Protein 3SPA (pdb70)

Radius of gyration: 30.69 Å; Cα contacts (8 Å, |Δi|>4): 1529; chains: 2; bounding box: 95×76×72 Å

Nearest PDB structures (foldseek):
  3spa-assembly1_A  TM=1.001E+00  e=0.000E+00  Homo sapiens
  4boc-assembly1_A-2  TM=9.597E-01  e=0.000E+00  Homo sapiens
  7pzr-assembly1_A  TM=9.896E-01  e=0.000E+00  Homo sapiens
  7pzp-assembly1_B  TM=9.835E-01  e=0.000E+00  Homo sapiens
  7zc4-assembly1_A  TM=9.882E-01  e=0.000E+00  Homo sapiens

Solvent-accessible surface area: 42668 Å² total; per-residue (Å²): 216,57,43,29,99,37,58,43,5,25,9,0,0,80,3,0,37,41,27,113,23,3,86,21,0,31,66,0,0,53,44,14,16,51,95,189,130,73,62,140,50,12,39,30,66,0,0,7,7,0,0,45,5,17,0,94,102,22,20,41,123,72,0,1,100,0,39,70,12,0,125,102,38,60,68,101,43,41,64,76,1,20,31,2,3,21,4,0,11,11,97,87,126,37,109,47,38,52,2,85,146,15,55,100,67,15,84,145,82,58,28,64,76,73,37,36,91,89,84,22,96,58,30,87,66,7,49,66,15,28,59,58,2,43,62,48,48,88,60,98,90,96,76,106,119,184,156,98,101,85,69,10,98,49,135,8,0,118,54,4,10,41,194,97,82,213,35,71,47,42,72,19,69,26,48,45,156,53,0,32,72,38,0,65,117,0,8,139,16,1,33,48,9,32,14,76,2,111,15,10,69,124,98,99,162,63,56,195,103,14,110,119,5,71,146,54,1,158,94,9,65,71,72,2,90,115,31,0,24,149,23,0,100,130,26,30,97,127,16,49,176,52,0,140,90,3,127,40,7,13,26,0,1,4,35,17,8,80,44,190,59,2,3,108,1,0,29,20,9,3,67,56,17,55,37,75,15,62,18,23,74,45,8,0,63,72,0,2,52,20,3,14,19,20,7,8,4,68,86,13,133,111,60,30,50,17,120,42,19,48,79,11,0,98,128,0,0,31,18,10,0,53,94,18,150,27,133,118,101,21,9,8,10,51,28,17,70,84,64,55,31,79,156,53,94,23,73,84,58,14,39,100,34,0,37,23,63,0,0,89,32,1,0,76,11,0,25,140,15,0,79,11,107,136,106,49,0,2,79,81,74,136,76,152,138,101,9,22,0,88,9,27,93,43,3,26,110,29,38,101,103,0,43,62,72,60,30,57,10,10,4,44,23,2,0,0,6,0,0,7,23,3,3,32,22,9,62,32,8,0,5,6,6,11,56,20,85,0,11,97,41,87,75,20,27,86,75,9,17,112,43,3,86,97,27,91,119,24,16,8,20,0,0,8,6,0,1,9,17,1,2,18,8,6,0,84,9,14,22,118,0,0,66,19,3,15,114,25,0,58,59,173,14,17,90,157,14,45,2,34,21,58,95,247,106,80,70,53,99,21,33,82,10,21,69,22,6,1,2,0,62,58,3,66,135,70,31,0,0,0,1,2,10,1,9,13,12,5,68,18,37,4,21,0,80,51,0,10,1,29,40,58,27,23,0,47,2,1,3,19,2,4,54,16,83,69,2,24,119,114,1,29,45,36,0,19,12,8,0,0,36,6,3,20,79,66,67,111,44,12,31,143,114,11,41,54,22,0,88,143,20,32,105,31,0,40,16,0,4,70,70,19,64,124,28,145,86,53,0,67,67,12,64,56,21,2,10,0,0,3,0,0,11,11,0,1,56,0,56,145,31,131,73,48,42,60,46,69,0,29,9,7,2,28,6,38,1,30,0,11,0,7,2,3,2,3,0,12,8,54,10,53,100,5,0,31,21,3,10,0,77,36,42,94,53,10,71,24,5,2,68,30,0,17,60,41,0,34,74,30,7,148,94,12,20,160,146,65,75,161,4,0,87,40,0,115,68,31,25,44,77,98,1,0,55,27,0,0,37,14,19,1,27,19,4,92,85,101,39,19,28,90,83,0,9,115,65,0,122,105,47,100,129,3,39,77,146,28,7,150,70,0,0,74,7,0,40,122,0,0,88,79,0,0,44,112,50,8,50,3,3,107,42,1,9,115,14,0,34,41,0,0,71,15,1,3,104,20,46,36,7,0,15,0,63,12,37,5,23,8,7,1,17,0,7,10,84,104,194,188,17,32,46,174,63,0,59,63,0,0,6,6,0,5,0,10,1,0,27,9,2,5,10,3,0,0,0,4,19,0,25,30,121,17,6,29,3,0,9,1,88,39,27,7,4,0,1,0,32,7,0,62,48,0,7,107,4,0,43,66,10,1,7,69,0,3,64,52,64,14,12,82,70,10,5,131,59,0,26,177,97,6,22,86,58,116,180,79,112,148,68,4,66,85,0,90,128,37,0,106,68,13,21,190,86,47,104,14,75,8,77,37,0,89,157,1,52,12,0,3,33,43,64,85,59,18,56,90,31,83

InterPro domains:
  IPR002092 DNA-directed RNA polymerase, phage-type [PS00489] (985-999)
  IPR002092 DNA-directed RNA polymerase, phage-type [PS00900] (918-929)
  IPR002092 DNA-directed RNA polymerase, phage-type [PTHR10102] (66-1230)
  IPR011990 Tetratricopeptide-like helical domain superfamily [G3DSA:1.25.40.10] (228-386)
  IPR029262 DNA-directed RNA polymerase, N-terminal [PF14700] (428-704)
  IPR029262 DNA-directed RNA polymerase, N-terminal [SM01311] (401-704)
  IPR037159 DNA-directed RNA polymerase, N-terminal domain superfamily [G3DSA:1.10.1320.10] (395-703)
  IPR043502 DNA/RNA polymerase superfamily [SSF56672] (380-1230)
  IPR046950 DNA-directed RNA polymerase, C-terminal domain, phage-type [PF00940] (831-1205)

B-factor: mean 87.45, std 32.46, range [20.0, 223.24]

Organism: Homo sapiens (NCBI:txid9606)

Sequence (950 aa):
QLSSGQQQRLLAFFKCCLLTDQLPLAHHLLVVHHGQRQKRKLLTLDMYNAVMLGWARQGAFKELVYVLFMVKDAGLTPDLLSYAAALQCMGRQDQDAGTIERCLEQMSQEGLKLQALFTAVLLSEEDRATVLKAVHKVKPTFSLPPQLPPPVNTSKLLRDVYAKDGRVSYPKLHLPLKTLQCLFEKQLHMELASRVCVVSVEKPTLPSKEVKHARKTLKTLRDQWEKALCRALRETKNRLEREVYEGRFSLYPFLCLLDEREVVRMLLQVLQALPAQGESFTTLARELSARTFSRHVVQRQRVSGQVQALQNHYRKYLCLLASDAEVPEPCLPRQYWEALGAPEALREQPWPLPVQMELGKLLAEMLVQATQMPCVPVLYHVYSQQIGILKPHPAYVQLLEKAAEPTLTFEAVDVPMLCPPLPWTSPHSGAFLLSPTKLMMRTVEGATQHQELLETCPPTALHGALDALTQLGNCAWRVNGRRVLDLVLQLFQAKGCPQLGVPAPPREMHSLRAEALYRLSLAQHLRDRVFWLPHNMDFRGRTYPCPPHFNHLGSDVARALLEFAQGRPLGPHGLDWLKIHLVNLTGLKKRREPLRKRLAFAEEVMDDILDSADQPLTGRKWWMGAEEPWQTLACCMEVANAVRASDPAAYVSHLPVHQDGSCNGLQHYAALGRDSVGAASVNLEPSDVPQDVYSGVAAQVEVFRRQDAQRGMRVAQVLEGFITRKVVKQTVMMTVVYGVTRYGGRLQIEKRLRELSDFPQEFVWEASHYLVRQVFKSLQEMFSGTRAIQQHWLTESARLISHHMGSVVEWVTPLGVPVIQPYRLDKPNTRKQKNGFPPNFIHSLDSSHMMLTALHCYRKGLTFVSVHDCYWTHAADVSVMNQVCREQFVRLHSEPILQDLSRFLVKRFCSEPQKILEASQLKETLQAVPKPGAFDLEQVKRSTYFFS

Foldseek 3Di:
DADLQLLLLQLLLLLCLLLVVLVLNLLLVCLLLVDPVSLVSDDPSSLLSSLQSCLVVLVQVSNVVSVVSQVVSPHDDDLSNLLSNLSSCLVVVDALVVLVVSVVVDPVVDHDPLCSVPVDDDDPSSSVSSLNSVCNPPDPSVRDPDDDDDADCFLLCNVLGDPPPLFDFFAAPAALVVQLVLVVVLLVLLLVQKDKFFFLADDDPDDPQLVVLQVQVVVLLVQLLVLLLVLLVVVLVVQSVCSNVSHDGCNSLSSLDDSSVLSVLLSVLLVPADQVWDFLQVQLLVSLQSSLQNSLSVCCVVVVVLVVLSVLVSQLSLLRGPPHDDPGNDASLSSSVVVPPDPSPSLDRRDPSSSNVNSNSSSVSSQVRRADPCGTQWDWDADVNTTTIHGDNVNVVSCVSNPDRMDMDRSQQAFRQHQWAQQNAQFDIGRSRGTDGQADDDQPPVVQNVVRVVADRNLCVLVRRLLSLQQRFKKAFPVVLLVVLSVQLNPQHDVLLPTQGDDVCSRVSNVLNRQQSSSNVVRRVGITTFRWHAHQLQDIDGRNDRQDCFDALSSVLGMWGPFFDQCAPFLLLLLQLQLLVQQVPQQFPFSVVSSVVSVVCLVVLQQCQPPVPPGPNPLSNGPSRSLSSSSSNQSNQLVPDPHSRRDTFGHKGKKFQLQLLLCVLCLLQVWPQSCQQRQLFADRTHHDVLVQLLVQLLVVLVVCCVPPNPLSVLCVVVSDSLLSSLLLNCLQANLPPCPSLVVSLVSQVVVVSGPNVCSNVNSVSSNVRSNVSCLVRTVSCVQVLVLQLVLQLLLQVVQAWDWFAASSSRIHTDSDCPCRHPNSSRSSRRSNSNSSNLLSQLLSSLSSVVSRVHWNWHDHGSIIITRSNCPVVSLLSSLVSNLSSSVPNGLQVRLVGSLVVRLPDPVCNVSSVVSNVSSNCGNHHDDNDSVSSSVGPSSMD

Structure (mmCIF, N/CA/C/O backbone):
data_3SPA
#
_entry.id   3SPA
#
_cell.length_a   211.258
_cell.length_b   211.258
_cell.length_c   60.461
_cell.angle_alpha   90.00
_cell.angle_beta   90.00
_cell.angle_gamma   90.00
#
_symmetry.space_group_name_H-M   'I 41'
#
loop_
_entity.id
_entity.type
_entity.pdbx_description
1 polymer 'DNA-directed RNA polymerase, mitochondrial'
2 polymer 'Nonamer peptide'
3 non-polymer GLYCEROL
4 non-polymer 'CHLORIDE ION'
5 non-polymer 'SULFATE ION'
6 water water
#
loop_
_atom_site.group_PDB
_atom_site.id
_atom_site.type_symbol
_atom_site.label_atom_id
_atom_site.label_alt_id
_atom_site.label_comp_id
_atom_site.label_asym_id
_atom_site.label_entity_id
_atom_site.label_seq_id
_atom_site.pdbx_PDB_ins_code
_atom_site.Cartn_x
_atom_site.Cartn_y
_atom_site.Cartn_z
_atom_site.occupancy
_atom_site.B_iso_or_equiv
_atom_site.auth_seq_id
_atom_site.auth_comp_id
_atom_site.auth_asym_id
_atom_site.auth_atom_id
_atom_site.pdbx_PDB_model_num
ATOM 1 N N . GLN A 1 122 ? -22.576 46.654 2.621 1.00 125.96 218 GLN A N 1
ATOM 2 C CA . GLN A 1 122 ? -22.271 46.336 4.001 1.00 124.50 218 GLN A CA 1
ATOM 3 C C . GLN A 1 122 ? -23.135 45.193 4.450 1.00 129.01 218 GLN A C 1
ATOM 4 O O . GLN A 1 122 ? -24.329 45.357 4.628 1.00 130.04 218 GLN A O 1
ATOM 10 N N . LEU A 1 123 ? -22.525 44.037 4.655 1.00 124.37 219 LEU A N 1
ATOM 11 C CA . LEU A 1 123 ? -23.271 42.857 5.002 1.00 124.37 219 LEU A CA 1
ATOM 12 C C . LEU A 1 123 ? -22.855 42.267 6.322 1.00 125.64 219 LEU A C 1
ATOM 13 O O . LEU A 1 123 ? -21.684 42.123 6.603 1.00 123.32 219 LEU A O 1
ATOM 18 N N . SER A 1 124 ? -23.831 41.914 7.132 1.00 122.54 220 SER A N 1
ATOM 19 C CA A SER A 1 124 ? -23.550 41.315 8.440 0.50 121.91 220 SER A CA 1
ATOM 20 C CA B SER A 1 124 ? -23.555 41.312 8.441 0.50 122.05 220 SER A CA 1
ATOM 21 C C . SER A 1 124 ? -22.595 40.123 8.308 1.00 125.30 220 SER A C 1
ATOM 22 O O . SER A 1 124 ? -22.390 39.613 7.203 1.00 125.13 220 SER A O 1
ATOM 27 N N . GLY A 1 125 ? -22.017 39.696 9.433 1.00 121.09 221 GLY A N 1
ATOM 28 C CA . GLY A 1 125 ? -21.117 38.548 9.477 1.00 119.42 221 GLY A CA 1
ATOM 29 C C . GLY A 1 125 ? -21.885 37.269 9.194 1.00 123.17 221 GLY A C 1
ATOM 30 O O . GLY A 1 125 ? -21.418 36.425 8.428 1.00 121.95 221 GLY A O 1
ATOM 31 N N . GLN A 1 126 ? -23.104 37.159 9.782 1.00 120.74 222 GLN A N 1
ATOM 32 C CA . GLN A 1 126 ? -24.057 36.047 9.639 1.00 121.70 222 GLN A CA 1
ATOM 33 C C . GLN A 1 126 ? -24.628 35.994 8.213 1.00 123.78 222 GLN A C 1
ATOM 34 O O . GLN A 1 126 ? -24.868 34.906 7.690 1.00 124.48 222 GLN A O 1
ATOM 40 N N . GLN A 1 127 ? -24.853 37.171 7.599 1.00 117.74 223 GLN A N 1
ATOM 41 C CA . GLN A 1 127 ? -25.354 37.327 6.231 1.00 116.53 223 GLN A CA 1
ATOM 42 C C . GLN A 1 127 ? -24.249 36.976 5.238 1.00 116.08 223 GLN A C 1
ATOM 43 O O . GLN A 1 127 ? -24.535 36.348 4.221 1.00 115.94 223 GLN A O 1
ATOM 49 N N . GLN A 1 128 ? -22.988 37.385 5.532 1.00 109.18 224 GLN A N 1
ATOM 50 C CA . GLN A 1 128 ? -21.813 37.126 4.691 1.00 106.65 224 GLN A CA 1
ATOM 51 C C . GLN A 1 128 ? -21.583 35.635 4.528 1.00 108.77 224 GLN A C 1
ATOM 52 O O . GLN A 1 128 ? -21.325 35.175 3.412 1.00 107.94 224 GLN A O 1
ATOM 58 N N . ARG A 1 129 ? -21.697 34.886 5.649 1.00 104.18 225 ARG A N 1
ATOM 59 C CA . ARG A 1 129 ? -21.534 33.438 5.691 1.00 103.30 225 ARG A CA 1
ATOM 60 C C . ARG A 1 129 ? -22.692 32.685 5.013 1.00 106.65 225 ARG A C 1
ATOM 61 O O . ARG A 1 129 ? -22.436 31.713 4.301 1.00 106.76 225 ARG A O 1
ATOM 69 N N . LEU A 1 130 ? -23.943 33.176 5.164 1.00 101.78 226 LEU A N 1
ATOM 70 C CA . LEU A 1 130 ? -25.114 32.588 4.511 1.00 101.99 226 LEU A CA 1
ATOM 71 C C . LEU A 1 130 ? -24.971 32.627 2.991 1.00 103.29 226 LEU A C 1
ATOM 72 O O . LEU A 1 130 ? -25.220 31.614 2.346 1.00 104.14 226 LEU A O 1
ATOM 77 N N . LEU A 1 131 ? -24.508 33.762 2.432 1.00 96.51 227 LEU A N 1
ATOM 78 C CA . LEU A 1 131 ? -24.291 33.933 0.993 1.00 95.43 227 LEU A CA 1
ATOM 79 C C . LEU A 1 131 ? -23.135 33.071 0.496 1.00 95.72 227 LEU A C 1
ATOM 80 O O . LEU A 1 131 ? -23.215 32.514 -0.598 1.00 95.96 227 LEU A O 1
ATOM 85 N N . ALA A 1 132 ? -22.072 32.957 1.306 1.00 88.78 228 ALA A N 1
ATOM 86 C CA . ALA A 1 132 ? -20.890 32.146 1.006 1.00 86.19 228 ALA A CA 1
ATOM 87 C C . ALA A 1 132 ? -21.260 30.649 0.983 1.00 89.48 228 ALA A C 1
ATOM 88 O O . ALA A 1 132 ? -20.715 29.892 0.172 1.00 88.73 228 ALA A O 1
ATOM 90 N N . PHE A 1 133 ? -22.214 30.246 1.862 1.00 85.46 229 PHE A N 1
ATOM 91 C CA . PHE A 1 133 ? -22.749 28.889 1.985 1.00 85.15 229 PHE A CA 1
ATOM 92 C C . PHE A 1 133 ? -23.439 28.537 0.672 1.00 87.24 229 PHE A C 1
ATOM 93 O O . PHE A 1 133 ? -23.100 27.523 0.068 1.00 86.08 229 PHE A O 1
ATOM 101 N N . PHE A 1 134 ? -24.362 29.408 0.205 1.00 84.23 230 PHE A N 1
ATOM 102 C CA . PHE A 1 134 ? -25.082 29.242 -1.056 1.00 84.89 230 PHE A CA 1
ATOM 103 C C . PHE A 1 134 ? -24.113 29.254 -2.234 1.00 89.78 230 PHE A C 1
ATOM 104 O O . PHE A 1 134 ? -24.208 28.385 -3.101 1.00 89.74 230 PHE A O 1
ATOM 112 N N . LYS A 1 135 ? -23.147 30.208 -2.239 1.00 86.68 231 LYS A N 1
ATOM 113 C CA . LYS A 1 135 ? -22.131 30.320 -3.292 1.00 86.10 231 LYS A CA 1
ATOM 114 C C . LYS A 1 135 ? -21.285 29.049 -3.394 1.00 91.48 231 LYS A C 1
ATOM 115 O O . LYS A 1 135 ? -21.076 28.547 -4.504 1.00 92.65 231 LYS A O 1
ATOM 121 N N . CYS A 1 136 ? -20.891 28.481 -2.231 1.00 87.30 232 CYS A N 1
ATOM 122 C CA . CYS A 1 136 ? -20.119 27.239 -2.126 1.00 86.64 232 CYS A CA 1
ATOM 123 C C . CYS A 1 136 ? -20.876 26.026 -2.673 1.00 91.25 232 CYS A C 1
ATOM 124 O O . CYS A 1 136 ? -20.267 25.171 -3.318 1.00 91.75 232 CYS A O 1
ATOM 127 N N . CYS A 1 137 ? -22.198 25.948 -2.417 1.00 86.89 233 CYS A N 1
ATOM 128 C CA . CYS A 1 137 ? -23.030 24.839 -2.876 1.00 87.44 233 CYS A CA 1
ATOM 129 C C . CYS A 1 137 ? -23.079 24.693 -4.398 1.00 92.71 233 CYS A C 1
ATOM 130 O O . CYS A 1 137 ? -23.247 23.576 -4.895 1.00 91.66 233 CYS A O 1
ATOM 133 N N . LEU A 1 138 ? -22.875 25.811 -5.135 1.00 91.24 234 LEU A N 1
ATOM 134 C CA . LEU A 1 138 ? -22.870 25.834 -6.606 1.00 92.54 234 LEU A CA 1
ATOM 135 C C . LEU A 1 138 ? -21.632 25.123 -7.165 1.00 98.12 234 LEU A C 1
ATOM 136 O O . LEU A 1 138 ? -21.673 24.598 -8.279 1.00 98.86 234 LEU A O 1
ATOM 141 N N . LEU A 1 139 ? -20.550 25.071 -6.360 1.00 94.31 235 LEU A N 1
ATOM 142 C CA . LEU A 1 139 ? -19.273 24.423 -6.673 1.00 92.99 235 LEU A CA 1
ATOM 143 C C . LEU A 1 139 ? -19.274 22.936 -6.302 1.00 96.67 235 LEU A C 1
ATOM 144 O O . LEU A 1 139 ? -18.787 22.113 -7.082 1.00 96.83 235 LEU A O 1
ATOM 149 N N . THR A 1 140 ? -19.831 22.603 -5.112 1.00 92.24 236 THR A N 1
ATOM 150 C CA . THR A 1 140 ? -19.897 21.253 -4.523 1.00 91.48 236 THR A CA 1
ATOM 151 C C . THR A 1 140 ? -21.090 20.397 -4.997 1.00 97.13 236 THR A C 1
ATOM 152 O O . THR A 1 140 ? -21.194 19.228 -4.598 1.00 97.14 236 THR A O 1
ATOM 156 N N . ASP A 1 141 ? -21.991 20.969 -5.836 1.00 94.62 237 ASP A N 1
ATOM 157 C CA . ASP A 1 141 ? -23.230 20.319 -6.299 1.00 96.04 237 ASP A CA 1
ATOM 158 C C . ASP A 1 141 ? -24.073 19.893 -5.065 1.00 96.98 237 ASP A C 1
ATOM 159 O O . ASP A 1 141 ? -24.407 18.721 -4.892 1.00 98.65 237 ASP A O 1
ATOM 164 N N . GLN A 1 142 ? -24.329 20.856 -4.166 1.00 89.06 238 GLN A N 1
ATOM 165 C CA . GLN A 1 142 ? -25.111 20.652 -2.946 1.00 87.51 238 GLN A CA 1
ATOM 166 C C . GLN A 1 142 ? -26.260 21.641 -2.918 1.00 90.81 238 GLN A C 1
ATOM 167 O O . GLN A 1 142 ? -26.600 22.195 -1.873 1.00 90.31 238 GLN A O 1
ATOM 173 N N . LEU A 1 143 ? -26.873 21.840 -4.091 1.00 87.86 239 LEU A N 1
ATOM 174 C CA . LEU A 1 143 ? -27.988 22.749 -4.292 1.00 89.03 239 LEU A CA 1
ATOM 175 C C . LEU A 1 143 ? -29.205 22.444 -3.418 1.00 93.59 239 LEU A C 1
ATOM 176 O O . LEU A 1 143 ? -29.738 23.411 -2.876 1.00 94.17 239 LEU A O 1
ATOM 181 N N . PRO A 1 144 ? -29.628 21.167 -3.167 1.00 89.39 240 PRO A N 1
ATOM 182 C CA . PRO A 1 144 ? -30.753 20.953 -2.238 1.00 90.33 240 PRO A CA 1
ATOM 183 C C . PRO A 1 144 ? -30.430 21.469 -0.826 1.00 91.85 240 PRO A C 1
ATOM 184 O O . PRO A 1 144 ? -31.293 22.075 -0.199 1.00 91.84 240 PRO A O 1
ATOM 188 N N . LEU A 1 145 ? -29.169 21.314 -0.370 1.00 86.54 241 LEU A N 1
ATOM 189 C CA . LEU A 1 145 ? -28.691 21.826 0.926 1.00 85.15 241 LEU A CA 1
ATOM 190 C C . LEU A 1 145 ? -28.835 23.335 1.033 1.00 89.39 241 LEU A C 1
ATOM 191 O O . LEU A 1 145 ? -29.339 23.810 2.051 1.00 90.54 241 LEU A O 1
ATOM 196 N N . ALA A 1 146 ? -28.436 24.083 -0.030 1.00 84.27 242 ALA A N 1
ATOM 197 C CA . ALA A 1 146 ? -28.569 25.541 -0.106 1.00 83.12 242 ALA A CA 1
ATOM 198 C C . ALA A 1 146 ? -30.046 25.933 -0.150 1.00 88.78 242 ALA A C 1
ATOM 199 O O . ALA A 1 146 ? -30.478 26.741 0.670 1.00 89.63 242 ALA A O 1
ATOM 201 N N . HIS A 1 147 ? -30.829 25.328 -1.070 1.00 85.89 243 HIS A N 1
ATOM 202 C CA . HIS A 1 147 ? -32.266 25.568 -1.207 1.00 87.44 243 HIS A CA 1
ATOM 203 C C . HIS A 1 147 ? -32.987 25.347 0.123 1.00 94.65 243 HIS A C 1
ATOM 204 O O . HIS A 1 147 ? -33.788 26.193 0.501 1.00 96.28 243 HIS A O 1
ATOM 211 N N . HIS A 1 148 ? -32.675 24.247 0.846 1.00 91.57 244 HIS A N 1
ATOM 212 C CA . HIS A 1 148 ? -33.264 23.931 2.151 1.00 92.92 244 HIS A CA 1
ATOM 213 C C . HIS A 1 148 ? -33.035 25.065 3.150 1.00 99.44 244 HIS A C 1
ATOM 214 O O . HIS A 1 148 ? -33.971 25.454 3.844 1.00 101.25 244 HIS A O 1
ATOM 221 N N . LEU A 1 149 ? -31.804 25.602 3.208 1.00 95.99 245 LEU A N 1
ATOM 222 C CA . LEU A 1 149 ? -31.466 26.701 4.101 1.00 95.89 245 LEU A CA 1
ATOM 223 C C . LEU A 1 149 ? -32.202 27.975 3.694 1.00 102.67 245 LEU A C 1
ATOM 224 O O . LEU A 1 149 ? -32.677 28.688 4.574 1.00 103.63 245 LEU A O 1
ATOM 229 N N . LEU A 1 150 ? -32.359 28.220 2.370 1.00 100.16 246 LEU A N 1
ATOM 230 C CA . LEU A 1 150 ? -33.089 29.375 1.824 1.00 101.03 246 LEU A CA 1
ATOM 231 C C . LEU A 1 150 ? -34.581 29.312 2.190 1.00 107.83 246 LEU A C 1
ATOM 232 O O . LEU A 1 150 ? -35.170 30.335 2.527 1.00 108.33 246 LEU A O 1
ATOM 237 N N . VAL A 1 151 ? -35.170 28.109 2.142 1.00 106.34 247 VAL A N 1
ATOM 238 C CA . VAL A 1 151 ? -36.575 27.850 2.472 1.00 108.66 247 VAL A CA 1
ATOM 239 C C . VAL A 1 151 ? -36.808 28.032 3.984 1.00 116.57 247 VAL A C 1
ATOM 240 O O . VAL A 1 151 ? -37.738 28.745 4.369 1.00 118.08 247 VAL A O 1
ATOM 244 N N . VAL A 1 152 ? -35.937 27.422 4.825 1.00 113.82 248 VAL A N 1
ATOM 245 C CA . VAL A 1 152 ? -35.982 27.481 6.292 1.00 114.71 248 VAL A CA 1
ATOM 246 C C . VAL A 1 152 ? -35.922 28.922 6.810 1.00 120.12 248 VAL A C 1
ATOM 247 O O . VAL A 1 152 ? -36.779 29.316 7.602 1.00 121.96 248 VAL A O 1
ATOM 251 N N . HIS A 1 153 ? -34.927 29.700 6.349 1.00 115.29 249 HIS A N 1
ATOM 252 C CA . HIS A 1 153 ? -34.730 31.086 6.754 1.00 115.01 249 HIS A CA 1
ATOM 253 C C . HIS A 1 153 ? -35.875 31.985 6.314 1.00 121.71 249 HIS A C 1
ATOM 254 O O . HIS A 1 153 ? -36.269 32.875 7.064 1.00 122.65 249 HIS A O 1
ATOM 261 N N . HIS A 1 154 ? -36.463 31.710 5.139 1.00 119.35 250 HIS A N 1
ATOM 262 C CA . HIS A 1 154 ? -37.620 32.446 4.629 1.00 121.02 250 HIS A CA 1
ATOM 263 C C . HIS A 1 154 ? -38.883 32.017 5.391 1.00 129.18 250 HIS A C 1
ATOM 264 O O . HIS A 1 154 ? -39.870 32.741 5.391 1.00 130.84 250 HIS A O 1
ATOM 271 N N . GLY A 1 155 ? -38.828 30.854 6.037 1.00 127.67 251 GLY A N 1
ATOM 272 C CA . GLY A 1 155 ? -39.918 30.310 6.839 1.00 130.48 251 GLY A CA 1
ATOM 273 C C . GLY A 1 155 ? -40.051 30.995 8.185 1.00 136.55 251 GLY A C 1
ATOM 274 O O . GLY A 1 155 ? -41.160 31.104 8.712 1.00 139.17 251 GLY A O 1
ATOM 275 N N . GLN A 1 156 ? -38.916 31.462 8.750 1.00 131.78 252 GLN A N 1
ATOM 276 C CA . GLN A 1 156 ? -38.853 32.162 10.035 1.00 132.00 252 GLN A CA 1
ATOM 277 C C . GLN A 1 156 ? -38.875 33.661 9.776 1.00 136.10 252 GLN A C 1
ATOM 278 O O . GLN A 1 156 ? -37.963 34.184 9.128 1.00 133.17 252 GLN A O 1
ATOM 284 N N . ARG A 1 157 ? -39.935 34.344 10.262 1.00 135.87 253 ARG A N 1
ATOM 285 C CA . ARG A 1 157 ? -40.165 35.784 10.083 1.00 136.19 253 ARG A CA 1
ATOM 286 C C . ARG A 1 157 ? -38.995 36.687 10.503 1.00 139.47 253 ARG A C 1
ATOM 287 O O . ARG A 1 157 ? -38.748 37.707 9.848 1.00 138.53 253 ARG A O 1
ATOM 295 N N . GLN A 1 158 ? -38.244 36.284 11.549 1.00 135.61 254 GLN A N 1
ATOM 296 C CA . GLN A 1 158 ? -37.074 37.031 12.019 1.00 133.60 254 GLN A CA 1
ATOM 297 C C . GLN A 1 158 ? -35.858 36.807 11.088 1.00 135.51 254 GLN A C 1
ATOM 298 O O . GLN A 1 158 ? -35.024 37.710 10.933 1.00 133.26 254 GLN A O 1
ATOM 304 N N . LYS A 1 159 ? -35.783 35.610 10.450 1.00 132.05 255 LYS A N 1
ATOM 305 C CA . LYS A 1 159 ? -34.700 35.220 9.533 1.00 129.27 255 LYS A CA 1
ATOM 306 C C . LYS A 1 159 ? -34.880 35.698 8.071 1.00 131.90 255 LYS A C 1
ATOM 307 O O . LYS A 1 159 ? -33.875 35.823 7.368 1.00 128.92 255 LYS A O 1
ATOM 313 N N . ARG A 1 160 ? -36.145 35.978 7.619 1.00 129.97 256 ARG A N 1
ATOM 314 C CA . ARG A 1 160 ? -36.454 36.481 6.259 1.00 129.40 256 ARG A CA 1
ATOM 315 C C . ARG A 1 160 ? -35.623 37.739 5.981 1.00 131.14 256 ARG A C 1
ATOM 316 O O . ARG A 1 160 ? -35.012 37.859 4.915 1.00 129.07 256 ARG A O 1
ATOM 324 N N . LYS A 1 161 ? -35.566 38.643 6.992 1.00 127.80 257 LYS A N 1
ATOM 325 C CA . LYS A 1 161 ? -34.827 39.915 7.036 1.00 125.80 257 LYS A CA 1
ATOM 326 C C . LYS A 1 161 ? -33.346 39.725 6.700 1.00 126.41 257 LYS A C 1
ATOM 327 O O . LYS A 1 161 ? -32.729 40.609 6.108 1.00 124.66 257 LYS A O 1
ATOM 333 N N . LEU A 1 162 ? -32.792 38.555 7.054 1.00 122.21 258 LEU A N 1
ATOM 334 C CA . LEU A 1 162 ? -31.404 38.178 6.787 1.00 119.76 258 LEU A CA 1
ATOM 335 C C . LEU A 1 162 ? -31.168 37.900 5.289 1.00 120.99 258 LEU A C 1
ATOM 336 O O . LEU A 1 162 ? -30.041 38.056 4.812 1.00 118.41 258 LEU A O 1
ATOM 341 N N . LEU A 1 163 ? -32.229 37.489 4.557 1.00 117.66 259 LEU A N 1
ATOM 342 C CA . LEU A 1 163 ? -32.149 37.139 3.136 1.00 116.29 259 LEU A CA 1
ATOM 343 C C . LEU A 1 163 ? -32.060 38.306 2.137 1.00 116.93 259 LEU A C 1
ATOM 344 O O . LEU A 1 163 ? -33.025 39.055 1.950 1.00 116.91 259 LEU A O 1
ATOM 349 N N . THR A 1 164 ? -30.884 38.422 1.486 1.00 110.19 260 THR A N 1
ATOM 350 C CA . THR A 1 164 ? -30.546 39.413 0.457 1.00 109.37 260 THR A CA 1
ATOM 351 C C . THR A 1 164 ? -30.923 38.857 -0.931 1.00 114.13 260 THR A C 1
ATOM 352 O O . THR A 1 164 ? -30.945 37.642 -1.110 1.00 114.59 260 THR A O 1
ATOM 356 N N . LEU A 1 165 ? -31.187 39.743 -1.915 1.00 110.66 261 LEU A N 1
ATOM 357 C CA . LEU A 1 165 ? -31.523 39.384 -3.300 1.00 111.22 261 LEU A CA 1
ATOM 358 C C . LEU A 1 165 ? -30.400 38.594 -3.976 1.00 111.74 261 LEU A C 1
ATOM 359 O O . LEU A 1 165 ? -30.683 37.791 -4.856 1.00 112.99 261 LEU A O 1
ATOM 364 N N . ASP A 1 166 ? -29.140 38.803 -3.543 1.00 104.32 262 ASP A N 1
ATOM 365 C CA . ASP A 1 166 ? -27.939 38.121 -4.036 1.00 101.73 262 ASP A CA 1
ATOM 366 C C . ASP A 1 166 ? -27.937 36.662 -3.597 1.00 103.65 262 ASP A C 1
ATOM 367 O O . ASP A 1 166 ? -27.276 35.832 -4.225 1.00 103.41 262 ASP A O 1
ATOM 372 N N . MET A 1 167 ? -28.638 36.365 -2.490 1.00 98.40 263 MET A N 1
ATOM 373 C CA . MET A 1 167 ? -28.751 35.025 -1.927 1.00 97.35 263 MET A CA 1
ATOM 374 C C . MET A 1 167 ? -29.722 34.188 -2.735 1.00 100.70 263 MET A C 1
ATOM 375 O O . MET A 1 167 ? -29.383 33.072 -3.120 1.00 99.51 263 MET A O 1
ATOM 380 N N . TYR A 1 168 ? -30.919 34.734 -3.004 1.00 98.09 264 TYR A N 1
ATOM 381 C CA . TYR A 1 168 ? -31.942 34.082 -3.798 1.00 99.64 264 TYR A CA 1
ATOM 382 C C . TYR A 1 168 ? -31.418 33.828 -5.207 1.00 101.80 264 TYR A C 1
ATOM 383 O O . TYR A 1 168 ? -31.669 32.758 -5.755 1.00 102.46 264 TYR A O 1
ATOM 392 N N . ASN A 1 169 ? -30.686 34.803 -5.784 1.00 96.52 265 ASN A N 1
ATOM 393 C CA . ASN A 1 169 ? -30.096 34.718 -7.122 1.00 96.08 265 ASN A CA 1
ATOM 394 C C . ASN A 1 169 ? -29.071 33.592 -7.195 1.00 98.06 265 ASN A C 1
ATOM 395 O O . ASN A 1 169 ? -29.046 32.865 -8.195 1.00 97.90 265 ASN A O 1
ATOM 400 N N . ALA A 1 170 ? -28.238 33.444 -6.125 1.00 92.22 266 ALA A N 1
ATOM 401 C CA . ALA A 1 170 ? -27.222 32.395 -5.992 1.00 90.53 266 ALA A CA 1
ATOM 402 C C . ALA A 1 170 ? -27.887 31.025 -6.062 1.00 95.32 266 ALA A C 1
ATOM 403 O O . ALA A 1 170 ? -27.413 30.157 -6.789 1.00 95.53 266 ALA A O 1
ATOM 405 N N . VAL A 1 171 ? -29.026 30.868 -5.369 1.00 92.73 267 VAL A N 1
ATOM 406 C CA . VAL A 1 171 ? -29.837 29.653 -5.373 1.00 94.13 267 VAL A CA 1
ATOM 407 C C . VAL A 1 171 ? -30.512 29.488 -6.756 1.00 99.87 267 VAL A C 1
ATOM 408 O O . VAL A 1 171 ? -30.588 28.363 -7.249 1.00 100.71 267 VAL A O 1
ATOM 412 N N . MET A 1 172 ? -30.944 30.602 -7.397 1.00 96.46 268 MET A N 1
ATOM 413 C CA . MET A 1 172 ? -31.578 30.588 -8.729 1.00 97.83 268 MET A CA 1
ATOM 414 C C . MET A 1 172 ? -30.568 30.242 -9.817 1.00 100.61 268 MET A C 1
ATOM 415 O O . MET A 1 172 ? -30.903 29.509 -10.748 1.00 100.49 268 MET A O 1
ATOM 420 N N . LEU A 1 173 ? -29.339 30.789 -9.710 1.00 96.08 269 LEU A N 1
ATOM 421 C CA . LEU A 1 173 ? -28.250 30.538 -10.653 1.00 95.57 269 LEU A CA 1
ATOM 422 C C . LEU A 1 173 ? -28.016 29.032 -10.706 1.00 100.86 269 LEU A C 1
ATOM 423 O O . LEU A 1 173 ? -28.081 28.442 -11.788 1.00 102.41 269 LEU A O 1
ATOM 428 N N . GLY A 1 174 ? -27.812 28.432 -9.530 1.00 96.21 270 GLY A N 1
ATOM 429 C CA . GLY A 1 174 ? -27.602 26.999 -9.370 1.00 96.22 270 GLY A CA 1
ATOM 430 C C . GLY A 1 174 ? -28.639 26.154 -10.074 1.00 103.11 270 GLY A C 1
ATOM 431 O O . GLY A 1 174 ? -28.270 25.234 -10.809 1.00 104.50 270 GLY A O 1
ATOM 432 N N . TRP A 1 175 ? -29.950 26.461 -9.864 1.00 99.92 271 TRP A N 1
ATOM 433 C CA . TRP A 1 175 ? -31.042 25.723 -10.489 1.00 101.43 271 TRP A CA 1
ATOM 434 C C . TRP A 1 175 ? -30.994 25.835 -12.001 1.00 109.23 271 TRP A C 1
ATOM 435 O O . TRP A 1 175 ? -31.163 24.824 -12.684 1.00 111.27 271 TRP A O 1
ATOM 446 N N . ALA A 1 176 ? -30.703 27.048 -12.521 1.00 106.74 272 ALA A N 1
ATOM 447 C CA . ALA A 1 176 ? -30.587 27.340 -13.955 1.00 107.98 272 ALA A CA 1
ATOM 448 C C . ALA A 1 176 ? -29.546 26.431 -14.610 1.00 111.14 272 ALA A C 1
ATOM 449 O O . ALA A 1 176 ? -29.833 25.815 -15.643 1.00 112.68 272 ALA A O 1
ATOM 451 N N . ARG A 1 177 ? -28.361 26.317 -13.966 1.00 104.59 273 ARG A N 1
ATOM 452 C CA . ARG A 1 177 ? -27.233 25.483 -14.382 1.00 103.14 273 ARG A CA 1
ATOM 453 C C . ARG A 1 177 ? -27.635 24.015 -14.484 1.00 109.03 273 ARG A C 1
ATOM 454 O O . ARG A 1 177 ? -27.150 23.324 -15.381 1.00 110.47 273 ARG A O 1
ATOM 462 N N . GLN A 1 178 ? -28.527 23.542 -13.581 1.00 105.24 274 GLN A N 1
ATOM 463 C CA . GLN A 1 178 ? -29.038 22.161 -13.593 1.00 105.65 274 GLN A CA 1
ATOM 464 C C . GLN A 1 178 ? -30.211 22.043 -14.548 1.00 110.14 274 GLN A C 1
ATOM 465 O O . GLN A 1 178 ? -30.502 20.948 -15.022 1.00 111.31 274 GLN A O 1
ATOM 471 N N . GLY A 1 179 ? -30.865 23.172 -14.820 1.00 106.26 275 GLY A N 1
ATOM 472 C CA . GLY A 1 179 ? -32.035 23.249 -15.686 1.00 108.20 275 GLY A CA 1
ATOM 473 C C . GLY A 1 179 ? -33.323 22.923 -14.959 1.00 112.46 275 GLY A C 1
ATOM 474 O O . GLY A 1 179 ? -34.307 22.533 -15.590 1.00 113.92 275 GLY A O 1
ATOM 475 N N . ALA A 1 180 ? -33.328 23.104 -13.620 1.00 107.52 276 ALA A N 1
ATOM 476 C CA . ALA A 1 180 ? -34.466 22.827 -12.736 1.00 108.00 276 ALA A CA 1
ATOM 477 C C . ALA A 1 180 ? -35.392 24.034 -12.664 1.00 111.39 276 ALA A C 1
ATOM 478 O O . ALA A 1 180 ? -35.345 24.792 -11.690 1.00 110.57 276 ALA A O 1
ATOM 480 N N . PHE A 1 181 ? -36.216 24.220 -13.713 1.00 108.45 277 PHE A N 1
ATOM 481 C CA . PHE A 1 181 ? -37.137 25.346 -13.870 1.00 109.35 277 PHE A CA 1
ATOM 482 C C . PHE A 1 181 ? -38.088 25.603 -12.706 1.00 113.96 277 PHE A C 1
ATOM 483 O O . PHE A 1 181 ? -38.092 26.716 -12.175 1.00 113.17 277 PHE A O 1
ATOM 491 N N . LYS A 1 182 ? -38.864 24.576 -12.300 1.00 111.09 278 LYS A N 1
ATOM 492 C CA . LYS A 1 182 ? -39.824 24.617 -11.193 1.00 111.29 278 LYS A CA 1
ATOM 493 C C . LYS A 1 182 ? -39.192 25.080 -9.874 1.00 112.16 278 LYS A C 1
ATOM 494 O O . LYS A 1 182 ? -39.787 25.899 -9.171 1.00 112.30 278 LYS A O 1
ATOM 500 N N . GLU A 1 183 ? -37.979 24.590 -9.562 1.00 105.65 279 GLU A N 1
ATOM 501 C CA . GLU A 1 183 ? -37.253 24.962 -8.350 1.00 103.40 279 GLU A CA 1
ATOM 502 C C . GLU A 1 183 ? -36.786 26.430 -8.427 1.00 108.89 279 GLU A C 1
ATOM 503 O O . GLU A 1 183 ? -36.790 27.122 -7.410 1.00 107.71 279 GLU A O 1
ATOM 509 N N . LEU A 1 184 ? -36.435 26.909 -9.645 1.00 107.23 280 LEU A N 1
ATOM 510 C CA . LEU A 1 184 ? -36.010 28.289 -9.921 1.00 106.61 280 LEU A CA 1
ATOM 511 C C . LEU A 1 184 ? -37.229 29.223 -9.819 1.00 111.52 280 LEU A C 1
ATOM 512 O O . LEU A 1 184 ? -37.130 30.294 -9.222 1.00 110.54 280 LEU A O 1
ATOM 517 N N . VAL A 1 185 ? -38.361 28.813 -10.413 1.00 109.85 281 VAL A N 1
ATOM 518 C CA . VAL A 1 185 ? -39.638 29.534 -10.396 1.00 111.72 281 VAL A CA 1
ATOM 519 C C . VAL A 1 185 ? -40.122 29.704 -8.944 1.00 114.60 281 VAL A C 1
ATOM 520 O O . VAL A 1 185 ? -40.608 30.777 -8.594 1.00 114.00 281 VAL A O 1
ATOM 524 N N . TYR A 1 186 ? -39.924 28.669 -8.095 1.00 110.33 282 TYR A N 1
ATOM 525 C CA . TYR A 1 186 ? -40.256 28.699 -6.666 1.00 109.72 282 TYR A CA 1
ATOM 526 C C . TYR A 1 186 ? -39.442 29.787 -5.964 1.00 115.04 282 TYR A C 1
ATOM 527 O O . TYR A 1 186 ? -39.964 30.463 -5.079 1.00 116.07 282 TYR A O 1
ATOM 536 N N . VAL A 1 187 ? -38.168 29.949 -6.353 1.00 111.29 283 VAL A N 1
ATOM 537 C CA . VAL A 1 187 ? -37.293 30.968 -5.779 1.00 109.68 283 VAL A CA 1
ATOM 538 C C . VAL A 1 187 ? -37.741 32.374 -6.243 1.00 116.38 283 VAL A C 1
ATOM 539 O O . VAL A 1 187 ? -37.628 33.317 -5.463 1.00 116.29 283 VAL A O 1
ATOM 543 N N . LEU A 1 188 ? -38.306 32.504 -7.468 1.00 115.03 284 LEU A N 1
ATOM 544 C CA . LEU A 1 188 ? -38.817 33.785 -7.971 1.00 116.56 284 LEU A CA 1
ATOM 545 C C . LEU A 1 188 ? -39.992 34.226 -7.116 1.00 123.52 284 LEU A C 1
ATOM 546 O O . LEU A 1 188 ? -40.020 35.372 -6.662 1.00 123.19 284 LEU A O 1
ATOM 551 N N . PHE A 1 189 ? -40.934 33.295 -6.856 1.00 122.32 285 PHE A N 1
ATOM 552 C CA . PHE A 1 189 ? -42.097 33.533 -6.011 1.00 124.45 285 PHE A CA 1
ATOM 553 C C . PHE A 1 189 ? -41.683 33.817 -4.573 1.00 128.03 285 PHE A C 1
ATOM 554 O O . PHE A 1 189 ? -42.321 34.630 -3.909 1.00 130.23 285 PHE A O 1
ATOM 562 N N . MET A 1 190 ? -40.566 33.218 -4.126 1.00 121.01 286 MET A N 1
ATOM 563 C CA . MET A 1 190 ? -39.991 33.441 -2.803 1.00 118.72 286 MET A CA 1
ATOM 564 C C . MET A 1 190 ? -39.433 34.880 -2.699 1.00 123.35 286 MET A C 1
ATOM 565 O O . MET A 1 190 ? -39.451 35.456 -1.610 1.00 123.07 286 MET A O 1
ATOM 570 N N . VAL A 1 191 ? -38.897 35.432 -3.823 1.00 119.74 287 VAL A N 1
ATOM 571 C CA . VAL A 1 191 ? -38.342 36.794 -3.915 1.00 118.66 287 VAL A CA 1
ATOM 572 C C . VAL A 1 191 ? -39.473 37.824 -3.699 1.00 126.12 287 VAL A C 1
ATOM 573 O O . VAL A 1 191 ? -39.315 38.740 -2.889 1.00 125.27 287 VAL A O 1
ATOM 577 N N . LYS A 1 192 ? -40.616 37.635 -4.396 1.00 125.73 288 LYS A N 1
ATOM 578 C CA . LYS A 1 192 ? -41.803 38.480 -4.305 1.00 128.35 288 LYS A CA 1
ATOM 579 C C . LYS A 1 192 ? -42.366 38.506 -2.876 1.00 134.39 288 LYS A C 1
ATOM 580 O O . LYS A 1 192 ? -42.579 39.590 -2.331 1.00 134.31 288 LYS A O 1
ATOM 586 N N . ASP A 1 193 ? -42.587 37.308 -2.274 1.00 132.45 289 ASP A N 1
ATOM 587 C CA . ASP A 1 193 ? -43.153 37.081 -0.932 1.00 133.56 289 ASP A CA 1
ATOM 588 C C . ASP A 1 193 ? -42.370 37.749 0.206 1.00 135.87 289 ASP A C 1
ATOM 589 O O . ASP A 1 193 ? -42.952 38.051 1.250 1.00 137.15 289 ASP A O 1
ATOM 594 N N . ALA A 1 194 ? -41.067 37.985 0.000 1.00 129.39 290 ALA A N 1
ATOM 595 C CA . ALA A 1 194 ? -40.199 38.663 0.963 1.00 127.34 290 ALA A CA 1
ATOM 596 C C . ALA A 1 194 ? -40.231 40.177 0.725 1.00 131.41 290 ALA A C 1
ATOM 597 O O . ALA A 1 194 ? -39.676 40.940 1.520 1.00 130.08 290 ALA A O 1
ATOM 599 N N . GLY A 1 195 ? -40.882 40.585 -0.366 1.00 129.15 291 GLY A N 1
ATOM 600 C CA . GLY A 1 195 ? -40.982 41.975 -0.781 1.00 129.30 291 GLY A CA 1
ATOM 601 C C . GLY A 1 195 ? -39.706 42.419 -1.464 1.00 131.11 291 GLY A C 1
ATOM 602 O O . GLY A 1 195 ? -38.993 43.283 -0.945 1.00 129.52 291 GLY A O 1
ATOM 603 N N . LEU A 1 196 ? -39.383 41.790 -2.612 1.00 126.68 292 LEU A N 1
ATOM 604 C CA . LEU A 1 196 ? -38.188 42.108 -3.404 1.00 123.70 292 LEU A CA 1
ATOM 605 C C . LEU A 1 196 ? -38.468 42.152 -4.913 1.00 127.94 292 LEU A C 1
ATOM 606 O O . LEU A 1 196 ? -39.528 41.693 -5.357 1.00 129.58 292 LEU A O 1
ATOM 611 N N . THR A 1 197 ? -37.546 42.763 -5.689 1.00 122.84 293 THR A N 1
ATOM 612 C CA . THR A 1 197 ? -37.702 42.955 -7.137 1.00 123.63 293 THR A CA 1
ATOM 613 C C . THR A 1 197 ? -36.605 42.231 -7.935 1.00 125.45 293 THR A C 1
ATOM 614 O O . THR A 1 197 ? -35.422 42.396 -7.614 1.00 122.82 293 THR A O 1
ATOM 618 N N . PRO A 1 198 ? -36.970 41.458 -8.994 1.00 122.80 294 PRO A N 1
ATOM 619 C CA . PRO A 1 198 ? -35.944 40.753 -9.784 1.00 121.24 294 PRO A CA 1
ATOM 620 C C . PRO A 1 198 ? -35.002 41.681 -10.552 1.00 124.40 294 PRO A C 1
ATOM 621 O O . PRO A 1 198 ? -35.446 42.506 -11.356 1.00 125.96 294 PRO A O 1
ATOM 625 N N . ASP A 1 199 ? -33.701 41.551 -10.284 1.00 118.49 295 ASP A N 1
ATOM 626 C CA . ASP A 1 199 ? -32.664 42.333 -10.949 1.00 117.41 295 ASP A CA 1
ATOM 627 C C . ASP A 1 199 ? -32.205 41.605 -12.223 1.00 121.77 295 ASP A C 1
ATOM 628 O O . ASP A 1 199 ? -32.790 40.582 -12.581 1.00 122.51 295 ASP A O 1
ATOM 633 N N . LEU A 1 200 ? -31.154 42.124 -12.892 1.00 117.74 296 LEU A N 1
ATOM 634 C CA . LEU A 1 200 ? -30.564 41.561 -14.115 1.00 117.70 296 LEU A CA 1
ATOM 635 C C . LEU A 1 200 ? -30.162 40.080 -13.929 1.00 118.51 296 LEU A C 1
ATOM 636 O O . LEU A 1 200 ? -30.411 39.268 -14.826 1.00 118.62 296 LEU A O 1
ATOM 641 N N . LEU A 1 201 ? -29.564 39.746 -12.751 1.00 112.12 297 LEU A N 1
ATOM 642 C CA . LEU A 1 201 ? -29.097 38.410 -12.340 1.00 110.47 297 LEU A CA 1
ATOM 643 C C . LEU A 1 201 ? -30.235 37.391 -12.244 1.00 114.26 297 LEU A C 1
ATOM 644 O O . LEU A 1 201 ? -30.070 36.238 -12.656 1.00 114.05 297 LEU A O 1
ATOM 649 N N . SER A 1 202 ? -31.387 37.823 -11.693 1.00 110.25 298 SER A N 1
ATOM 650 C CA . SER A 1 202 ? -32.591 37.019 -11.559 1.00 110.69 298 SER A CA 1
ATOM 651 C C . SER A 1 202 ? -33.087 36.647 -12.955 1.00 117.64 298 SER A C 1
ATOM 652 O O . SER A 1 202 ? -33.523 35.510 -13.165 1.00 118.95 298 SER A O 1
ATOM 655 N N . TYR A 1 203 ? -32.979 37.590 -13.917 1.00 114.66 299 TYR A N 1
ATOM 656 C CA . TYR A 1 203 ? -33.372 37.363 -15.306 1.00 116.62 299 TYR A CA 1
ATOM 657 C C . TYR A 1 203 ? -32.326 36.548 -16.077 1.00 120.49 299 TYR A C 1
ATOM 658 O O . TYR A 1 203 ? -32.667 35.940 -17.092 1.00 122.34 299 TYR A O 1
ATOM 667 N N . ALA A 1 204 ? -31.069 36.520 -15.595 1.00 114.46 300 ALA A N 1
ATOM 668 C CA . ALA A 1 204 ? -29.992 35.749 -16.226 1.00 113.56 300 ALA A CA 1
ATOM 669 C C . ALA A 1 204 ? -30.161 34.270 -15.929 1.00 118.99 300 ALA A C 1
ATOM 670 O O . ALA A 1 204 ? -29.902 33.447 -16.805 1.00 119.80 300 ALA A O 1
ATOM 672 N N . ALA A 1 205 ? -30.612 33.931 -14.701 1.00 115.26 301 ALA A N 1
ATOM 673 C CA . ALA A 1 205 ? -30.869 32.553 -14.276 1.00 114.92 301 ALA A CA 1
ATOM 674 C C . ALA A 1 205 ? -32.069 32.007 -15.052 1.00 122.10 301 ALA A C 1
ATOM 675 O O . ALA A 1 205 ? -31.949 30.966 -15.697 1.00 122.83 301 ALA A O 1
ATOM 677 N N . ALA A 1 206 ? -33.196 32.751 -15.056 1.00 120.48 302 ALA A N 1
ATOM 678 C CA . ALA A 1 206 ? -34.426 32.394 -15.768 1.00 123.37 302 ALA A CA 1
ATOM 679 C C . ALA A 1 206 ? -34.175 32.105 -17.254 1.00 129.29 302 ALA A C 1
ATOM 680 O O . ALA A 1 206 ? -34.702 31.120 -17.777 1.00 131.26 302 ALA A O 1
ATOM 682 N N . LEU A 1 207 ? -33.343 32.939 -17.911 1.00 125.16 303 LEU A N 1
ATOM 683 C CA . LEU A 1 207 ? -32.968 32.791 -19.315 1.00 126.07 303 LEU A CA 1
ATOM 684 C C . LEU A 1 207 ? -32.033 31.615 -19.527 1.00 129.52 303 LEU A C 1
ATOM 685 O O . LEU A 1 207 ? -32.153 30.935 -20.545 1.00 130.81 303 LEU A O 1
ATOM 690 N N . GLN A 1 208 ? -31.104 31.370 -18.578 1.00 124.22 304 GLN A N 1
ATOM 691 C CA . GLN A 1 208 ? -30.163 30.247 -18.646 1.00 123.47 304 GLN A CA 1
ATOM 692 C C . GLN A 1 208 ? -30.948 28.934 -18.561 1.00 130.58 304 GLN A C 1
ATOM 693 O O . GLN A 1 208 ? -30.664 27.992 -19.306 1.00 130.82 304 GLN A O 1
ATOM 699 N N . CYS A 1 209 ? -31.970 28.903 -17.683 1.00 129.06 305 CYS A N 1
ATOM 700 C CA . CYS A 1 209 ? -32.844 27.750 -17.490 1.00 131.01 305 CYS A CA 1
ATOM 701 C C . CYS A 1 209 ? -33.695 27.474 -18.727 1.00 136.89 305 CYS A C 1
ATOM 702 O O . CYS A 1 209 ? -33.900 26.310 -19.072 1.00 137.53 305 CYS A O 1
ATOM 705 N N . MET A 1 210 ? -34.172 28.539 -19.401 1.00 134.17 306 MET A N 1
ATOM 706 C CA . MET A 1 210 ? -34.955 28.421 -20.634 1.00 136.67 306 MET A CA 1
ATOM 707 C C . MET A 1 210 ? -34.042 28.022 -21.800 1.00 141.97 306 MET A C 1
ATOM 708 O O . MET A 1 210 ? -34.469 27.281 -22.685 1.00 143.10 306 MET A O 1
ATOM 713 N N . GLY A 1 211 ? -32.795 28.501 -21.762 1.00 138.22 307 GLY A N 1
ATOM 714 C CA . GLY A 1 211 ? -31.768 28.230 -22.763 1.00 138.48 307 GLY A CA 1
ATOM 715 C C . GLY A 1 211 ? -31.316 26.787 -22.783 1.00 143.85 307 GLY A C 1
ATOM 716 O O . GLY A 1 211 ? -31.240 26.172 -23.853 1.00 144.53 307 GLY A O 1
ATOM 717 N N . ARG A 1 212 ? -31.027 26.238 -21.589 1.00 140.45 308 ARG A N 1
ATOM 718 C CA . ARG A 1 212 ? -30.588 24.855 -21.395 1.00 140.38 308 ARG A CA 1
ATOM 719 C C . ARG A 1 212 ? -31.660 23.827 -21.789 1.00 148.87 308 ARG A C 1
ATOM 720 O O . ARG A 1 212 ? -31.340 22.871 -22.499 1.00 149.48 308 ARG A O 1
ATOM 728 N N . GLN A 1 213 ? -32.926 24.034 -21.358 1.00 148.74 309 GLN A N 1
ATOM 729 C CA . GLN A 1 213 ? -34.026 23.110 -21.665 1.00 152.32 309 GLN A CA 1
ATOM 730 C C . GLN A 1 213 ? -34.721 23.339 -23.021 1.00 161.27 309 GLN A C 1
ATOM 731 O O . GLN A 1 213 ? -35.606 22.558 -23.388 1.00 162.99 309 GLN A O 1
ATOM 737 N N . ASP A 1 214 ? -34.294 24.391 -23.765 1.00 159.31 310 ASP A N 1
ATOM 738 C CA . ASP A 1 214 ? -34.802 24.794 -25.086 1.00 162.14 310 ASP A CA 1
ATOM 739 C C . ASP A 1 214 ? -36.324 25.017 -25.071 1.00 169.72 310 ASP A C 1
ATOM 740 O O . ASP A 1 214 ? -37.095 24.120 -25.426 1.00 170.97 310 ASP A O 1
ATOM 745 N N . GLN A 1 215 ? -36.744 26.211 -24.618 1.00 167.25 311 GLN A N 1
ATOM 746 C CA . GLN A 1 215 ? -38.153 26.585 -24.482 1.00 169.44 311 GLN A CA 1
ATOM 747 C C . GLN A 1 215 ? -38.763 27.301 -25.686 1.00 173.21 311 GLN A C 1
ATOM 748 O O . GLN A 1 215 ? -38.036 27.888 -26.492 1.00 173.10 311 GLN A O 1
ATOM 754 N N . ASP A 1 216 ? -40.117 27.241 -25.792 1.00 172.16 312 ASP A N 1
ATOM 755 C CA . ASP A 1 216 ? -40.941 27.850 -26.844 1.00 172.93 312 ASP A CA 1
ATOM 756 C C . ASP A 1 216 ? -40.751 29.364 -26.883 1.00 175.84 312 ASP A C 1
ATOM 757 O O . ASP A 1 216 ? -40.525 29.985 -25.841 1.00 174.77 312 ASP A O 1
ATOM 762 N N . ALA A 1 217 ? -40.854 29.950 -28.094 1.00 174.87 313 ALA A N 1
ATOM 763 C CA . ALA A 1 217 ? -40.696 31.384 -28.363 1.00 174.95 313 ALA A CA 1
ATOM 764 C C . ALA A 1 217 ? -41.586 32.269 -27.483 1.00 177.98 313 ALA A C 1
ATOM 765 O O . ALA A 1 217 ? -41.116 33.292 -26.989 1.00 177.28 313 ALA A O 1
ATOM 767 N N . GLY A 1 218 ? -42.836 31.844 -27.278 1.00 176.09 314 GLY A N 1
ATOM 768 C CA . GLY A 1 218 ? -43.831 32.546 -26.472 1.00 175.68 314 GLY A CA 1
ATOM 769 C C . GLY A 1 218 ? -43.471 32.693 -25.008 1.00 176.87 314 GLY A C 1
ATOM 770 O O . GLY A 1 218 ? -43.611 33.783 -24.451 1.00 175.91 314 GLY A O 1
ATOM 771 N N . THR A 1 219 ? -42.998 31.598 -24.378 1.00 174.05 315 THR A N 1
ATOM 772 C CA . THR A 1 219 ? -42.597 31.561 -22.965 1.00 173.18 315 THR A CA 1
ATOM 773 C C . THR A 1 219 ? -41.380 32.454 -22.677 1.00 174.84 315 THR A C 1
ATOM 774 O O . THR A 1 219 ? -41.349 33.124 -21.639 1.00 173.85 315 THR A O 1
ATOM 778 N N . ILE A 1 220 ? -40.394 32.474 -23.603 1.00 172.28 316 ILE A N 1
ATOM 779 C CA . ILE A 1 220 ? -39.183 33.301 -23.507 1.00 171.46 316 ILE A CA 1
ATOM 780 C C . ILE A 1 220 ? -39.552 34.785 -23.694 1.00 174.45 316 ILE A C 1
ATOM 781 O O . ILE A 1 220 ? -39.111 35.623 -22.902 1.00 173.48 316 ILE A O 1
ATOM 786 N N . GLU A 1 221 ? -40.391 35.092 -24.712 1.00 173.26 317 GLU A N 1
ATOM 787 C CA . GLU A 1 221 ? -40.865 36.446 -25.019 1.00 173.62 317 GLU A CA 1
ATOM 788 C C . GLU A 1 221 ? -41.632 37.083 -23.860 1.00 176.90 317 GLU A C 1
ATOM 789 O O . GLU A 1 221 ? -41.476 38.282 -23.631 1.00 175.95 317 GLU A O 1
ATOM 795 N N . ARG A 1 222 ? -42.447 36.284 -23.130 1.00 175.19 318 ARG A N 1
ATOM 796 C CA . ARG A 1 222 ? -43.227 36.744 -21.973 1.00 175.12 318 ARG A CA 1
ATOM 797 C C . ARG A 1 222 ? -42.311 37.185 -20.832 1.00 177.14 318 ARG A C 1
ATOM 798 O O . ARG A 1 222 ? -42.596 38.186 -20.171 1.00 176.77 318 ARG A O 1
ATOM 806 N N . CYS A 1 223 ? -41.197 36.453 -20.626 1.00 174.22 319 CYS A N 1
ATOM 807 C CA . CYS A 1 223 ? -40.185 36.777 -19.622 1.00 173.09 319 CYS A CA 1
ATOM 808 C C . CYS A 1 223 ? -39.440 38.039 -20.070 1.00 176.41 319 CYS A C 1
ATOM 809 O O . CYS A 1 223 ? -39.138 38.900 -19.241 1.00 175.74 319 CYS A O 1
ATOM 812 N N . LEU A 1 224 ? -39.187 38.161 -21.392 1.00 175.10 320 LEU A N 1
ATOM 813 C CA . LEU A 1 224 ? -38.521 39.308 -22.011 1.00 175.18 320 LEU A CA 1
ATOM 814 C C . LEU A 1 224 ? -39.404 40.558 -21.983 1.00 179.11 320 LEU A C 1
ATOM 815 O O . LEU A 1 224 ? -38.878 41.669 -21.927 1.00 178.58 320 LEU A O 1
ATOM 820 N N . GLU A 1 225 ? -40.740 40.375 -22.024 1.00 178.05 321 GLU A N 1
ATOM 821 C CA . GLU A 1 225 ? -41.714 41.468 -21.959 1.00 178.54 321 GLU A CA 1
ATOM 822 C C . GLU A 1 225 ? -41.748 42.053 -20.541 1.00 181.85 321 GLU A C 1
ATOM 823 O O . GLU A 1 225 ? -41.824 43.272 -20.389 1.00 181.64 321 GLU A O 1
ATOM 829 N N . GLN A 1 226 ? -41.661 41.174 -19.513 1.00 179.81 322 GLN A N 1
ATOM 830 C CA . GLN A 1 226 ? -41.641 41.506 -18.082 1.00 179.44 322 GLN A CA 1
ATOM 831 C C . GLN A 1 226 ? -40.363 42.299 -17.731 1.00 182.52 322 GLN A C 1
ATOM 832 O O . GLN A 1 226 ? -40.396 43.181 -16.865 1.00 181.99 322 GLN A O 1
ATOM 838 N N . MET A 1 227 ? -39.251 41.979 -18.428 1.00 180.52 323 MET A N 1
ATOM 839 C CA . MET A 1 227 ? -37.922 42.574 -18.288 1.00 180.30 323 MET A CA 1
ATOM 840 C C . MET A 1 227 ? -37.916 44.068 -18.638 1.00 184.07 323 MET A C 1
ATOM 841 O O . MET A 1 227 ? -37.565 44.884 -17.787 1.00 183.21 323 MET A O 1
ATOM 846 N N . SER A 1 228 ? -38.311 44.417 -19.881 1.00 182.68 324 SER A N 1
ATOM 847 C CA . SER A 1 228 ? -38.359 45.792 -20.394 1.00 182.74 324 SER A CA 1
ATOM 848 C C . SER A 1 228 ? -39.467 46.646 -19.758 1.00 185.62 324 SER A C 1
ATOM 849 O O . SER A 1 228 ? -39.370 47.874 -19.786 1.00 185.47 324 SER A O 1
ATOM 852 N N . GLN A 1 229 ? -40.514 45.998 -19.198 1.00 183.36 325 GLN A N 1
ATOM 853 C CA . GLN A 1 229 ? -41.656 46.644 -18.542 1.00 183.13 325 GLN A CA 1
ATOM 854 C C . GLN A 1 229 ? -41.261 47.329 -17.221 1.00 186.09 325 GLN A C 1
ATOM 855 O O . GLN A 1 229 ? -41.823 48.374 -16.885 1.00 185.65 325 GLN A O 1
ATOM 861 N N . GLU A 1 230 ? -40.308 46.728 -16.476 1.00 183.78 326 GLU A N 1
ATOM 862 C CA . GLU A 1 230 ? -39.823 47.214 -15.178 1.00 183.09 326 GLU A CA 1
ATOM 863 C C . GLU A 1 230 ? -39.098 48.591 -15.104 1.00 185.63 326 GLU A C 1
ATOM 864 O O . GLU A 1 230 ? -39.460 49.382 -14.235 1.00 185.83 326 GLU A O 1
ATOM 866 N N . GLY A 1 231 ? -38.098 48.891 -15.950 1.00 181.83 327 GLY A N 1
ATOM 867 C CA . GLY A 1 231 ? -37.561 48.075 -17.034 1.00 181.27 327 GLY A CA 1
ATOM 868 C C . GLY A 1 231 ? -36.056 47.931 -17.008 1.00 180.85 327 GLY A C 1
ATOM 869 O O . GLY A 1 231 ? -35.339 48.899 -16.739 1.00 178.64 327 GLY A O 1
ATOM 870 N N . LEU A 1 232 ? -35.577 46.713 -17.300 1.00 175.20 328 LEU A N 1
ATOM 871 C CA . LEU A 1 232 ? -34.157 46.360 -17.321 1.00 171.71 328 LEU A CA 1
ATOM 872 C C . LEU A 1 232 ? -33.677 46.177 -18.759 1.00 175.10 328 LEU A C 1
ATOM 873 O O . LEU A 1 232 ? -34.381 45.565 -19.568 1.00 176.61 328 LEU A O 1
ATOM 875 N N . LYS A 1 233 ? -32.489 46.723 -19.078 1.00 169.30 329 LYS A N 1
ATOM 876 C CA . LYS A 1 233 ? -31.907 46.657 -20.420 1.00 169.25 329 LYS A CA 1
ATOM 877 C C . LYS A 1 233 ? -31.213 45.330 -20.722 1.00 171.09 329 LYS A C 1
ATOM 878 O O . LYS A 1 233 ? -30.406 44.847 -19.922 1.00 168.34 329 LYS A O 1
ATOM 880 N N . LEU A 1 234 ? -31.548 44.753 -21.891 1.00 168.22 330 LEU A N 1
ATOM 881 C CA . LEU A 1 234 ? -31.064 43.473 -22.425 1.00 167.24 330 LEU A CA 1
ATOM 882 C C . LEU A 1 234 ? -29.549 43.466 -22.675 1.00 167.16 330 LEU A C 1
ATOM 883 O O . LEU A 1 234 ? -28.859 42.545 -22.233 1.00 164.80 330 LEU A O 1
ATOM 885 N N . GLN A 1 235 ? -29.044 44.491 -23.395 1.00 163.10 331 GLN A N 1
ATOM 886 C CA . GLN A 1 235 ? -27.632 44.667 -23.757 1.00 160.70 331 GLN A CA 1
ATOM 887 C C . GLN A 1 235 ? -26.739 44.838 -22.515 1.00 163.02 331 GLN A C 1
ATOM 888 O O . GLN A 1 235 ? -25.574 44.430 -22.532 1.00 160.36 331 GLN A O 1
ATOM 890 N N . ALA A 1 236 ? -27.314 45.404 -21.433 1.00 160.78 332 ALA A N 1
ATOM 891 C CA . ALA A 1 236 ? -26.668 45.646 -20.143 1.00 158.89 332 ALA A CA 1
ATOM 892 C C . ALA A 1 236 ? -26.399 44.357 -19.347 1.00 163.66 332 ALA A C 1
ATOM 893 O O . ALA A 1 236 ? -25.545 44.363 -18.459 1.00 161.03 332 ALA A O 1
ATOM 895 N N . LEU A 1 237 ? -27.125 43.263 -19.657 1.00 163.23 333 LEU A N 1
ATOM 896 C CA . LEU A 1 237 ? -26.990 41.976 -18.971 1.00 162.57 333 LEU A CA 1
ATOM 897 C C . LEU A 1 237 ? -25.649 41.282 -19.200 1.00 166.83 333 LEU A C 1
ATOM 898 O O . LEU A 1 237 ? -25.033 40.845 -18.230 1.00 164.84 333 LEU A O 1
ATOM 900 N N . PHE A 1 238 ? -25.202 41.170 -20.465 1.00 165.29 334 PHE A N 1
ATOM 901 C CA . PHE A 1 238 ? -23.937 40.514 -20.819 1.00 164.27 334 PHE A CA 1
ATOM 902 C C . PHE A 1 238 ? -22.699 41.334 -20.419 1.00 167.05 334 PHE A C 1
ATOM 903 O O . PHE A 1 238 ? -21.671 40.756 -20.051 1.00 164.64 334 PHE A O 1
ATOM 905 N N . THR A 1 239 ? -22.808 42.674 -20.489 1.00 164.76 335 THR A N 1
ATOM 906 C CA . THR A 1 239 ? -21.724 43.606 -20.176 1.00 163.19 335 THR A CA 1
ATOM 907 C C . THR A 1 239 ? -21.492 43.772 -18.673 1.00 165.38 335 THR A C 1
ATOM 908 O O . THR A 1 239 ? -20.433 43.373 -18.181 1.00 163.31 335 THR A O 1
ATOM 910 N N . ALA A 1 240 ? -22.476 44.368 -17.954 1.00 162.28 336 ALA A N 1
ATOM 911 C CA . ALA A 1 240 ? -22.408 44.666 -16.519 1.00 160.29 336 ALA A CA 1
ATOM 912 C C . ALA A 1 240 ? -22.293 43.438 -15.609 1.00 162.50 336 ALA A C 1
ATOM 913 O O . ALA A 1 240 ? -21.356 43.365 -14.806 1.00 160.76 336 ALA A O 1
ATOM 915 N N . VAL A 1 241 ? -23.229 42.478 -15.739 1.00 158.71 337 VAL A N 1
ATOM 916 C CA . VAL A 1 241 ? -23.267 41.263 -14.920 1.00 156.96 337 VAL A CA 1
ATOM 917 C C . VAL A 1 241 ? -22.128 40.304 -15.276 1.00 156.98 337 VAL A C 1
ATOM 918 O O . VAL A 1 241 ? -21.881 40.030 -16.452 1.00 157.10 337 VAL A O 1
ATOM 920 N N . LEU A 1 242 ? -21.430 39.821 -14.242 1.00 150.12 338 LEU A N 1
ATOM 921 C CA . LEU A 1 242 ? -20.334 38.870 -14.376 1.00 148.01 338 LEU A CA 1
ATOM 922 C C . LEU A 1 242 ? -20.934 37.463 -14.440 1.00 150.38 338 LEU A C 1
ATOM 923 O O . LEU A 1 242 ? -21.598 37.027 -13.494 1.00 149.98 338 LEU A O 1
ATOM 925 N N . LEU A 1 243 ? -20.749 36.782 -15.583 1.00 145.88 339 LEU A N 1
ATOM 926 C CA . LEU A 1 243 ? -21.246 35.425 -15.832 1.00 145.70 339 LEU A CA 1
ATOM 927 C C . LEU A 1 243 ? -20.206 34.607 -16.582 1.00 147.03 339 LEU A C 1
ATOM 928 O O . LEU A 1 243 ? -19.523 35.134 -17.462 1.00 146.14 339 LEU A O 1
ATOM 930 N N . SER A 1 244 ? -20.112 33.308 -16.264 1.00 142.67 340 SER A N 1
ATOM 931 C CA . SER A 1 244 ? -19.162 32.401 -16.906 1.00 142.01 340 SER A CA 1
ATOM 932 C C . SER A 1 244 ? -19.433 32.218 -18.407 1.00 147.53 340 SER A C 1
ATOM 933 O O . SER A 1 244 ? -20.489 32.621 -18.905 1.00 148.73 340 SER A O 1
ATOM 935 N N . GLU A 1 245 ? -18.457 31.636 -19.124 1.00 143.77 341 GLU A N 1
ATOM 936 C CA . GLU A 1 245 ? -18.519 31.368 -20.565 1.00 145.24 341 GLU A CA 1
ATOM 937 C C . GL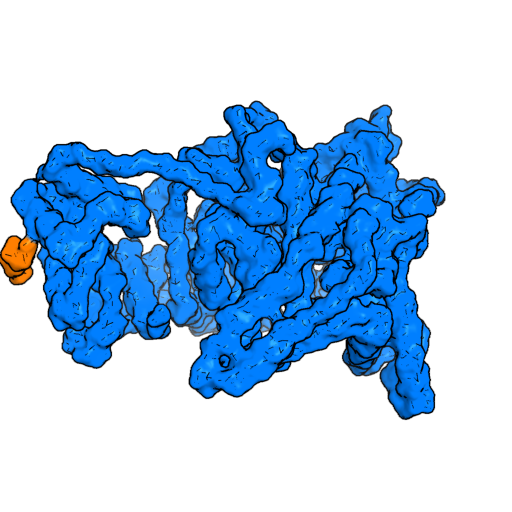U A 1 245 ? -19.708 30.456 -20.908 1.00 150.21 341 GLU A C 1
ATOM 938 O O . GLU A 1 245 ? -20.444 30.747 -21.853 1.00 151.66 341 GLU A O 1
ATOM 940 N N . GLU A 1 246 ? -19.908 29.379 -20.108 1.00 145.62 342 GLU A N 1
ATOM 941 C CA . GLU A 1 246 ? -21.008 28.418 -20.245 1.00 146.63 342 GLU A CA 1
ATOM 942 C C . GLU A 1 246 ? -22.341 29.090 -19.928 1.00 149.58 342 GLU A C 1
ATOM 943 O O . GLU A 1 246 ? -23.343 28.776 -20.568 1.00 150.87 342 GLU A O 1
ATOM 945 N N . ASP A 1 247 ? -22.341 30.025 -18.943 1.00 143.72 343 ASP A N 1
ATOM 946 C CA . ASP A 1 247 ? -23.507 30.807 -18.517 1.00 143.59 343 ASP A CA 1
ATOM 947 C C . ASP A 1 247 ? -23.941 31.763 -19.633 1.00 147.52 343 ASP A C 1
ATOM 948 O O . ASP A 1 247 ? -25.111 31.746 -20.014 1.00 149.18 343 ASP A O 1
ATOM 950 N N . ARG A 1 248 ? -22.996 32.574 -20.168 1.00 141.82 344 ARG A N 1
ATOM 951 C CA . ARG A 1 248 ? -23.239 33.554 -21.232 1.00 142.25 344 ARG A CA 1
ATOM 952 C C . ARG A 1 248 ? -23.736 32.950 -22.546 1.00 147.66 344 ARG A C 1
ATOM 953 O O . ARG A 1 248 ? -24.628 33.531 -23.162 1.00 149.31 344 ARG A O 1
ATOM 955 N N . ALA A 1 249 ? -23.151 31.808 -22.979 1.00 143.30 345 ALA A N 1
ATOM 956 C CA . ALA A 1 249 ? -23.496 31.106 -24.224 1.00 145.07 345 ALA A CA 1
ATOM 957 C C . ALA A 1 249 ? -24.920 30.533 -24.199 1.00 150.65 345 ALA A C 1
ATOM 958 O O . ALA A 1 249 ? -25.592 30.500 -25.233 1.00 152.27 345 ALA A O 1
ATOM 960 N N . THR A 1 250 ? -25.368 30.090 -23.012 1.00 146.26 346 THR A N 1
ATOM 961 C CA . THR A 1 250 ? -26.698 29.533 -22.780 1.00 147.49 346 THR A CA 1
ATOM 962 C C . THR A 1 250 ? -27.731 30.662 -22.779 1.00 151.37 346 THR A C 1
ATOM 963 O O . THR A 1 250 ? -28.764 30.529 -23.442 1.00 153.93 346 THR A O 1
ATOM 965 N N . VAL A 1 251 ? -27.439 31.776 -22.056 1.00 144.50 347 VAL A N 1
ATOM 966 C CA . VAL A 1 251 ? -28.293 32.971 -21.973 1.00 144.76 347 VAL A CA 1
ATOM 967 C C . VAL A 1 251 ? -28.433 33.595 -23.378 1.00 149.92 347 VAL A C 1
ATOM 968 O O . VAL A 1 251 ? -29.510 34.085 -23.722 1.00 151.24 347 VAL A O 1
ATOM 970 N N . LEU A 1 252 ? -27.367 33.494 -24.205 1.00 145.95 348 LEU A N 1
ATOM 971 C CA . LEU A 1 252 ? -27.334 33.973 -25.590 1.00 147.41 348 LEU A CA 1
ATOM 972 C C . LEU A 1 252 ? -28.226 33.111 -26.504 1.00 153.18 348 LEU A C 1
ATOM 973 O O . LEU A 1 252 ? -28.956 33.670 -27.322 1.00 155.19 348 LEU A O 1
ATOM 975 N N . LYS A 1 253 ? -28.177 31.764 -26.352 1.00 148.58 349 LYS A N 1
ATOM 976 C CA . LYS A 1 253 ? -28.975 30.809 -27.134 1.00 150.46 349 LYS A CA 1
ATOM 977 C C . LYS A 1 253 ? -30.487 30.927 -26.888 1.00 156.47 349 LYS A C 1
ATOM 978 O O . LYS A 1 253 ? -31.272 30.629 -27.789 1.00 158.76 349 LYS A O 1
ATOM 980 N N . ALA A 1 254 ? -30.888 31.384 -25.683 1.00 152.16 350 ALA A N 1
ATOM 981 C CA . ALA A 1 254 ? -32.286 31.609 -25.296 1.00 153.86 350 ALA A CA 1
ATOM 982 C C . ALA A 1 254 ? -32.829 32.878 -25.952 1.00 160.55 350 ALA A C 1
ATOM 983 O O . ALA A 1 254 ? -33.995 32.905 -26.354 1.00 162.94 350 ALA A O 1
ATOM 985 N N . VAL A 1 255 ? -31.987 33.936 -26.039 1.00 155.62 351 VAL A N 1
ATOM 986 C CA . VAL A 1 255 ? -32.320 35.208 -26.693 1.00 157.11 351 VAL A CA 1
ATOM 987 C C . VAL A 1 255 ? -32.368 34.928 -28.201 1.00 165.53 351 VAL A C 1
ATOM 988 O O . VAL A 1 255 ? -33.265 35.424 -28.882 1.00 167.88 351 VAL A O 1
ATOM 990 N N . HIS A 1 256 ? -31.464 34.042 -28.685 1.00 163.17 352 HIS A N 1
ATOM 991 C CA . HIS A 1 256 ? -31.392 33.578 -30.073 1.00 166.27 352 HIS A CA 1
ATOM 992 C C . HIS A 1 256 ? -32.647 32.818 -30.525 1.00 173.09 352 HIS A C 1
ATOM 993 O O . HIS A 1 256 ? -32.889 32.713 -31.729 1.00 172.74 352 HIS A O 1
ATOM 995 N N . LYS A 1 257 ? -33.462 32.324 -29.562 1.00 171.87 353 LYS A N 1
ATOM 996 C CA . LYS A 1 257 ? -34.730 31.642 -29.836 1.00 171.96 353 LYS A CA 1
ATOM 997 C C . LYS A 1 257 ? -35.775 32.683 -30.307 1.00 176.65 353 LYS A C 1
ATOM 998 O O . LYS A 1 257 ? -36.762 32.313 -30.950 1.00 176.80 353 LYS A O 1
ATOM 1000 N N . VAL A 1 258 ? -35.517 33.989 -30.025 1.00 174.14 354 VAL A N 1
ATOM 1001 C CA . VAL A 1 258 ? -36.333 35.141 -30.448 1.00 174.49 354 VAL A CA 1
ATOM 1002 C C . VAL A 1 258 ? -35.705 35.727 -31.764 1.00 179.21 354 VAL A C 1
ATOM 1003 O O . VAL A 1 258 ? -35.942 36.883 -32.130 1.00 179.78 354 VAL A O 1
ATOM 1005 N N . LYS A 1 259 ? -34.909 34.879 -32.466 1.00 178.10 355 LYS A N 1
ATOM 1006 C CA . LYS A 1 259 ? -34.211 35.106 -33.743 1.00 178.76 355 LYS A CA 1
ATOM 1007 C C . LYS A 1 259 ? -33.517 36.477 -33.996 1.00 181.87 355 LYS A C 1
ATOM 1008 O O . LYS A 1 259 ? -33.678 37.039 -35.084 1.00 182.25 355 LYS A O 1
ATOM 1010 N N . PRO A 1 260 ? -32.683 37.010 -33.068 1.00 179.12 356 PRO A N 1
ATOM 1011 C CA . PRO A 1 260 ? -31.997 38.279 -33.342 1.00 179.04 356 PRO A CA 1
ATOM 1012 C C . PRO A 1 260 ? -30.786 38.059 -34.286 1.00 182.81 356 PRO A C 1
ATOM 1013 O O . PRO A 1 260 ? -30.564 36.907 -34.652 1.00 182.67 356 PRO A O 1
ATOM 1015 N N . THR A 1 261 ? -30.054 39.093 -34.799 1.00 180.98 357 THR A N 1
ATOM 1016 C CA . THR A 1 261 ? -30.014 40.541 -34.521 1.00 180.69 357 THR A CA 1
ATOM 1017 C C . THR A 1 261 ? -29.374 40.761 -33.143 1.00 183.02 357 THR A C 1
ATOM 1018 O O . THR A 1 261 ? -29.663 41.749 -32.460 1.00 182.86 357 THR A O 1
ATOM 1020 N N . PHE A 1 262 ? -28.505 39.795 -32.738 1.00 181.00 358 PHE A N 1
ATOM 1021 C CA . PHE A 1 262 ? -27.758 39.740 -31.474 1.00 177.58 358 PHE A CA 1
ATOM 1022 C C . PHE A 1 262 ? -27.069 41.059 -31.158 1.00 178.57 358 PHE A C 1
ATOM 1023 O O . PHE A 1 262 ? -26.935 41.409 -29.984 1.00 175.78 358 PHE A O 1
ATOM 1025 N N . SER A 1 263 ? -26.625 41.769 -32.229 1.00 175.87 359 SER A N 1
ATOM 1026 C CA . SER A 1 263 ? -25.981 43.086 -32.300 1.00 174.53 359 SER A CA 1
ATOM 1027 C C . SER A 1 263 ? -25.201 43.531 -31.046 1.00 173.65 359 SER A C 1
ATOM 1028 O O . SER A 1 263 ? -25.151 44.730 -30.739 1.00 172.50 359 SER A O 1
ATOM 1030 N N . LEU A 1 264 ? -24.577 42.557 -30.337 1.00 166.71 360 LEU A N 1
ATOM 1031 C CA . LEU A 1 264 ? -23.803 42.796 -29.117 1.00 162.91 360 LEU A CA 1
ATOM 1032 C C . LEU A 1 264 ? -22.609 43.713 -29.388 1.00 164.25 360 LEU A C 1
ATOM 1033 O O . LEU A 1 264 ? -21.877 43.468 -30.352 1.00 164.51 360 LEU A O 1
ATOM 1035 N N . PRO A 1 265 ? -22.454 44.816 -28.612 1.00 158.27 361 PRO A N 1
ATOM 1036 C CA . PRO A 1 265 ? -21.347 45.755 -28.874 1.00 156.72 361 PRO A CA 1
ATOM 1037 C C . PRO A 1 265 ? -19.969 45.095 -29.009 1.00 157.57 361 PRO A C 1
ATOM 1038 O O . PRO A 1 265 ? -19.632 44.226 -28.198 1.00 155.18 361 PRO A O 1
ATOM 1042 N N . PRO A 1 266 ? -19.187 45.440 -30.066 1.00 153.77 362 PRO A N 1
ATOM 1043 C CA . PRO A 1 266 ? -17.860 44.820 -30.220 1.00 151.52 362 PRO A CA 1
ATOM 1044 C C . PRO A 1 266 ? -16.867 45.329 -29.175 1.00 150.05 362 PRO A C 1
ATOM 1045 O O . PRO A 1 266 ? -17.094 46.381 -28.570 1.00 148.77 362 PRO A O 1
ATOM 1049 N N . GLN A 1 267 ? -15.781 44.560 -28.955 1.00 143.21 363 GLN A N 1
ATOM 1050 C CA . GLN A 1 267 ? -14.715 44.824 -27.983 1.00 139.34 363 GLN A CA 1
ATOM 1051 C C . GLN A 1 267 ? -14.318 46.298 -27.879 1.00 140.25 363 GLN A C 1
ATOM 1052 O O . GLN A 1 267 ? -13.798 46.873 -28.840 1.00 141.01 363 GLN A O 1
ATOM 1058 N N . LEU A 1 268 ? -14.625 46.917 -26.723 1.00 132.96 364 LEU A N 1
ATOM 1059 C CA . LEU A 1 268 ? -14.294 48.314 -26.453 1.00 130.90 364 LEU A CA 1
ATOM 1060 C C . LEU A 1 268 ? -12.821 48.391 -26.016 1.00 130.24 364 LEU A C 1
ATOM 1061 O O . LEU A 1 268 ? -12.418 47.633 -25.122 1.00 128.08 364 LEU A O 1
ATOM 1066 N N . PRO A 1 269 ? -11.997 49.268 -26.654 1.00 124.54 365 PRO A N 1
ATOM 1067 C CA . PRO A 1 269 ? -10.570 49.346 -26.283 1.00 121.52 365 PRO A CA 1
ATOM 1068 C C . PRO A 1 269 ? -10.326 49.787 -24.835 1.00 119.56 365 PRO A C 1
ATOM 1069 O O . PRO A 1 269 ? -10.995 50.715 -24.367 1.00 119.52 365 PRO A O 1
ATOM 1073 N N . PRO A 1 270 ? -9.396 49.122 -24.104 1.00 110.76 366 PRO A N 1
ATOM 1074 C CA . PRO A 1 270 ? -9.135 49.510 -22.706 1.00 107.00 366 PRO A CA 1
ATOM 1075 C C . PRO A 1 270 ? -8.591 50.932 -22.570 1.00 107.53 366 PRO A C 1
ATOM 1076 O O . PRO A 1 270 ? -7.788 51.358 -23.406 1.00 107.60 366 PRO A O 1
ATOM 1080 N N . PRO A 1 271 ? -9.048 51.708 -21.566 1.00 101.31 367 PRO A N 1
ATOM 1081 C CA . PRO A 1 271 ? -8.544 53.082 -21.435 1.00 99.73 367 PRO A CA 1
ATOM 1082 C C . PRO A 1 271 ? -7.158 53.135 -20.805 1.00 98.87 367 PRO A C 1
ATOM 1083 O O . PRO A 1 271 ? -6.722 52.161 -20.179 1.00 97.90 367 PRO A O 1
ATOM 1087 N N . VAL A 1 272 ? -6.459 54.263 -21.007 1.00 91.98 368 VAL A N 1
ATOM 1088 C CA . VAL A 1 272 ? -5.121 54.495 -20.475 1.00 89.19 368 VAL A CA 1
ATOM 1089 C C . VAL A 1 272 ? -5.175 55.539 -19.368 1.00 90.41 368 VAL A C 1
ATOM 1090 O O . VAL A 1 272 ? -6.064 56.389 -19.363 1.00 91.10 368 VAL A O 1
ATOM 1094 N N . ASN A 1 273 ? -4.220 55.476 -18.444 1.00 84.02 369 ASN A N 1
ATOM 1095 C CA . ASN A 1 273 ? -4.067 56.419 -17.341 1.00 81.83 369 ASN A CA 1
ATOM 1096 C C . ASN A 1 273 ? -3.588 57.760 -17.915 1.00 86.67 369 ASN A C 1
ATOM 1097 O O . ASN A 1 273 ? -2.615 57.798 -18.679 1.00 86.57 369 ASN A O 1
ATOM 1102 N N . THR A 1 274 ? -4.296 58.853 -17.576 1.00 83.33 370 THR A N 1
ATOM 1103 C CA . THR A 1 274 ? -3.972 60.191 -18.088 1.00 83.73 370 THR A CA 1
ATOM 1104 C C . THR A 1 274 ? -3.414 61.164 -17.056 1.00 83.23 370 THR A C 1
ATOM 1105 O O . THR A 1 274 ? -3.221 62.339 -17.382 1.00 82.85 370 THR A O 1
ATOM 1109 N N . SER A 1 275 ? -3.118 60.673 -15.831 1.00 76.55 371 SER A N 1
ATOM 1110 C CA . SER A 1 275 ? -2.553 61.478 -14.743 1.00 74.14 371 SER A CA 1
ATOM 1111 C C . SER A 1 275 ? -1.208 62.099 -15.143 1.00 76.09 371 SER A C 1
ATOM 1112 O O . SER A 1 275 ? -0.467 61.499 -15.916 1.00 75.59 371 SER A O 1
ATOM 1115 N N . LYS A 1 276 ? -0.922 63.313 -14.652 1.00 72.55 372 LYS A N 1
ATOM 1116 C CA . LYS A 1 276 ? 0.295 64.089 -14.959 1.00 72.26 372 LYS A CA 1
ATOM 1117 C C . LYS A 1 276 ? 1.580 63.259 -14.916 1.00 73.20 372 LYS A C 1
ATOM 1118 O O . LYS A 1 276 ? 2.331 63.230 -15.892 1.00 73.62 372 LYS A O 1
ATOM 1124 N N . LEU A 1 277 ? 1.784 62.537 -13.800 1.00 66.75 373 LEU A N 1
ATOM 1125 C CA . LEU A 1 277 ? 2.954 61.702 -13.519 1.00 63.73 373 LEU A CA 1
ATOM 1126 C C . LEU A 1 277 ? 3.103 60.430 -14.346 1.00 69.69 373 LEU A C 1
ATOM 1127 O O . LEU A 1 277 ? 4.237 60.016 -14.610 1.00 68.05 373 LEU A O 1
ATOM 1132 N N . LEU A 1 278 ? 1.973 59.802 -14.742 1.00 68.87 374 LEU A N 1
ATOM 1133 C CA . LEU A 1 278 ? 1.983 58.544 -15.494 1.00 69.73 374 LEU A CA 1
ATOM 1134 C C . LEU A 1 278 ? 1.687 58.656 -16.980 1.00 77.10 374 LEU A C 1
ATOM 1135 O O . LEU A 1 278 ? 1.787 57.653 -17.685 1.00 77.11 374 LEU A O 1
ATOM 1140 N N . ARG A 1 279 ? 1.322 59.867 -17.447 1.00 76.65 375 ARG A N 1
ATOM 1141 C CA . ARG A 1 279 ? 0.977 60.220 -18.828 1.00 79.02 375 ARG A CA 1
ATOM 1142 C C . ARG A 1 279 ? 2.020 59.711 -19.835 1.00 83.81 375 ARG A C 1
ATOM 1143 O O . ARG A 1 279 ? 1.655 58.988 -20.766 1.00 85.46 375 ARG A O 1
ATOM 1151 N N . ASP A 1 280 ? 3.315 60.065 -19.625 1.00 78.69 376 ASP A N 1
ATOM 1152 C CA . ASP A 1 280 ? 4.429 59.662 -20.487 1.00 78.44 376 ASP A CA 1
ATOM 1153 C C . ASP A 1 280 ? 4.704 58.155 -20.505 1.00 80.96 376 ASP A C 1
ATOM 1154 O O . ASP A 1 280 ? 5.231 57.656 -21.500 1.00 82.91 376 ASP A O 1
ATOM 1159 N N . VAL A 1 281 ? 4.295 57.425 -19.450 1.00 73.91 377 VAL A N 1
ATOM 1160 C CA . VAL A 1 281 ? 4.451 55.966 -19.351 1.00 72.35 377 VAL A CA 1
ATOM 1161 C C . VAL A 1 281 ? 3.480 55.247 -20.321 1.00 78.22 377 VAL A C 1
ATOM 1162 O O . VAL A 1 281 ? 3.842 54.219 -20.906 1.00 76.27 377 VAL A O 1
ATOM 1166 N N . TYR A 1 282 ? 2.254 55.799 -20.480 1.00 77.97 378 TYR A N 1
ATOM 1167 C CA . TYR A 1 282 ? 1.199 55.219 -21.323 1.00 80.12 378 TYR A CA 1
ATOM 1168 C C . TYR A 1 282 ? 1.025 55.855 -22.694 1.00 90.65 378 TYR A C 1
ATOM 1169 O O . TYR A 1 282 ? 0.394 55.241 -23.558 1.00 91.55 378 TYR A O 1
ATOM 1178 N N . ALA A 1 283 ? 1.613 57.052 -22.905 1.00 91.13 379 ALA A N 1
ATOM 1179 C CA . ALA A 1 283 ? 1.567 57.768 -24.179 1.00 95.16 379 ALA A CA 1
ATOM 1180 C C . ALA A 1 283 ? 2.128 56.886 -25.310 1.00 105.12 379 ALA A C 1
ATOM 1181 O O . ALA A 1 283 ? 3.230 56.328 -25.176 1.00 103.25 379 ALA A O 1
ATOM 1183 N N . LYS A 1 284 ? 1.328 56.728 -26.402 1.00 107.78 380 LYS A N 1
ATOM 1184 C CA . LYS A 1 284 ? 1.643 55.902 -27.579 1.00 110.88 380 LYS A CA 1
ATOM 1185 C C . LYS A 1 284 ? 2.691 56.488 -28.546 1.00 119.26 380 LYS A C 1
ATOM 1186 O O . LYS A 1 284 ? 2.844 55.998 -29.671 1.00 120.34 380 LYS A O 1
ATOM 1192 N N . ASP A 1 285 ? 3.445 57.503 -28.075 1.00 117.67 381 ASP A N 1
ATOM 1193 C CA . ASP A 1 285 ? 4.548 58.131 -28.799 1.00 119.56 381 ASP A CA 1
ATOM 1194 C C . ASP A 1 285 ? 5.690 57.099 -28.830 1.00 124.10 381 ASP A C 1
ATOM 1195 O O . ASP A 1 285 ? 6.213 56.718 -27.770 1.00 121.27 381 ASP A O 1
ATOM 1200 N N . GLY A 1 286 ? 5.995 56.614 -30.044 1.00 122.96 382 GLY A N 1
ATOM 1201 C CA . GLY A 1 286 ? 6.988 55.579 -30.340 1.00 122.59 382 GLY A CA 1
ATOM 1202 C C . GLY A 1 286 ? 8.432 55.819 -29.929 1.00 124.27 382 GLY A C 1
ATOM 1203 O O . GLY A 1 286 ? 9.352 55.414 -30.651 1.00 124.93 382 GLY A O 1
ATOM 1204 N N . ARG A 1 287 ? 8.642 56.452 -28.753 1.00 117.13 383 ARG A N 1
ATOM 1205 C CA . ARG A 1 287 ? 9.953 56.719 -28.161 1.00 114.98 383 ARG A CA 1
ATOM 1206 C C . ARG A 1 287 ? 10.158 55.670 -27.048 1.00 113.23 383 ARG A C 1
ATOM 1207 O O . ARG A 1 287 ? 10.355 56.007 -25.869 1.00 110.48 383 ARG A O 1
ATOM 1215 N N . VAL A 1 288 ? 10.065 54.380 -27.446 1.00 107.38 384 VAL A N 1
ATOM 1216 C CA . VAL A 1 288 ? 10.188 53.237 -26.547 1.00 104.06 384 VAL A CA 1
ATOM 1217 C C . VAL A 1 288 ? 11.097 52.110 -27.066 1.00 106.21 384 VAL A C 1
ATOM 1218 O O . VAL A 1 288 ? 11.127 51.814 -28.271 1.00 107.39 384 VAL A O 1
ATOM 1222 N N . SER A 1 289 ? 11.859 51.512 -26.136 1.00 99.59 385 SER A N 1
ATOM 1223 C CA . SER A 1 289 ? 12.786 50.410 -26.398 1.00 99.02 385 SER A CA 1
ATOM 1224 C C . SER A 1 289 ? 12.705 49.398 -25.244 1.00 98.34 385 SER A C 1
ATOM 1225 O O . SER A 1 289 ? 13.623 49.304 -24.425 1.00 96.70 385 SER A O 1
ATOM 1228 N N . TYR A 1 290 ? 11.569 48.663 -25.180 1.00 92.24 386 TYR A N 1
ATOM 1229 C CA . TYR A 1 290 ? 11.271 47.683 -24.136 1.00 89.38 386 TYR A CA 1
ATOM 1230 C C . TYR A 1 290 ? 12.231 46.505 -24.103 1.00 91.20 386 TYR A C 1
ATOM 1231 O O . TYR A 1 290 ? 12.554 45.961 -25.158 1.00 93.96 386 TYR A O 1
ATOM 1240 N N . PRO A 1 291 ? 12.707 46.090 -22.913 1.00 82.70 387 PRO A N 1
ATOM 1241 C CA . PRO A 1 291 ? 13.656 44.973 -22.865 1.00 81.71 387 PRO A CA 1
ATOM 1242 C C . PRO A 1 291 ? 13.045 43.575 -22.966 1.00 83.10 387 PRO A C 1
ATOM 1243 O O . PRO A 1 291 ? 12.094 43.234 -22.258 1.00 81.79 387 PRO A O 1
ATOM 1247 N N . LYS A 1 292 ? 13.647 42.747 -23.813 1.00 79.08 388 LYS A N 1
ATOM 1248 C CA . LYS A 1 292 ? 13.264 41.341 -23.968 1.00 78.87 388 LYS A CA 1
ATOM 1249 C C . LYS A 1 292 ? 14.149 40.493 -23.016 1.00 80.88 388 LYS A C 1
ATOM 1250 O O . LYS A 1 292 ? 15.198 40.975 -22.568 1.00 79.77 388 LYS A O 1
ATOM 1256 N N . LEU A 1 293 ? 13.726 39.243 -22.705 1.00 76.30 389 LEU A N 1
ATOM 1257 C CA . LEU A 1 293 ? 14.510 38.327 -21.867 1.00 74.92 389 LEU A CA 1
ATOM 1258 C C . LEU A 1 293 ? 15.551 37.668 -22.746 1.00 79.28 389 LEU A C 1
ATOM 1259 O O . LEU A 1 293 ? 15.403 37.670 -23.968 1.00 81.85 389 LEU A O 1
ATOM 1264 N N . HIS A 1 294 ? 16.612 37.131 -22.140 1.00 73.34 390 HIS A N 1
ATOM 1265 C CA . HIS A 1 294 ? 17.711 36.481 -22.849 1.00 73.78 390 HIS A CA 1
ATOM 1266 C C . HIS A 1 294 ? 17.323 35.101 -23.386 1.00 79.34 390 HIS A C 1
ATOM 1267 O O . HIS A 1 294 ? 18.021 34.559 -24.243 1.00 81.15 390 HIS A O 1
ATOM 1274 N N . LEU A 1 295 ? 16.207 34.545 -22.902 1.00 74.80 391 LEU A N 1
ATOM 1275 C CA . LEU A 1 295 ? 15.755 33.209 -23.281 1.00 75.30 391 LEU A CA 1
ATOM 1276 C C . LEU A 1 295 ? 14.792 33.134 -24.463 1.00 80.40 391 LEU A C 1
ATOM 1277 O O . LEU A 1 295 ? 13.909 33.983 -24.588 1.00 79.25 391 LEU A O 1
ATOM 1282 N N . PRO A 1 296 ? 14.936 32.107 -25.333 1.00 79.96 392 PRO A N 1
ATOM 1283 C CA . PRO A 1 296 ? 14.016 31.975 -26.479 1.00 81.59 392 PRO A CA 1
ATOM 1284 C C . PRO A 1 296 ? 12.650 31.400 -26.105 1.00 85.89 392 PRO A C 1
ATOM 1285 O O . PRO A 1 296 ? 12.506 30.730 -25.076 1.00 83.82 392 PRO A O 1
ATOM 1289 N N . LEU A 1 297 ? 11.652 31.641 -26.977 1.00 85.01 393 LEU A N 1
ATOM 1290 C CA . LEU A 1 297 ? 10.262 31.191 -26.830 1.00 85.41 393 LEU A CA 1
ATOM 1291 C C . LEU A 1 297 ? 10.116 29.728 -26.425 1.00 88.92 393 LEU A C 1
ATOM 1292 O O . LEU A 1 297 ? 9.380 29.439 -25.487 1.00 87.17 393 LEU A O 1
ATOM 1297 N N . LYS A 1 298 ? 10.816 28.818 -27.118 1.00 87.46 394 LYS A N 1
ATOM 1298 C CA . LYS A 1 298 ? 10.753 27.387 -26.835 1.00 87.57 394 LYS A CA 1
ATOM 1299 C C . LYS A 1 298 ? 11.240 27.065 -25.432 1.00 88.16 394 LYS A C 1
ATOM 1300 O O . LYS A 1 298 ? 10.558 26.318 -24.739 1.00 86.11 394 LYS A O 1
ATOM 1306 N N . THR A 1 299 ? 12.365 27.690 -24.986 1.00 84.70 395 THR A N 1
ATOM 1307 C CA . THR A 1 299 ? 12.924 27.541 -23.628 1.00 81.76 395 THR A CA 1
ATOM 1308 C C . THR A 1 299 ? 11.919 28.065 -22.609 1.00 81.97 395 THR A C 1
ATOM 1309 O O . THR A 1 299 ? 11.571 27.340 -21.678 1.00 80.45 395 THR A O 1
ATOM 1313 N N . LEU A 1 300 ? 11.406 29.289 -22.823 1.00 77.47 396 LEU A N 1
ATOM 1314 C CA . LEU A 1 300 ? 10.419 29.902 -21.928 1.00 75.64 396 LEU A CA 1
ATOM 1315 C C . LEU A 1 300 ? 9.108 29.107 -21.814 1.00 80.26 396 LEU A C 1
ATOM 1316 O O . LEU A 1 300 ? 8.502 29.089 -20.739 1.00 78.58 396 LEU A O 1
ATOM 1321 N N . GLN A 1 301 ? 8.698 28.423 -22.902 1.00 78.93 397 GLN A N 1
ATOM 1322 C CA . GLN A 1 301 ? 7.491 27.583 -22.944 1.00 79.31 397 GLN A CA 1
ATOM 1323 C C . GLN A 1 301 ? 7.650 26.337 -22.083 1.00 82.73 397 GLN A C 1
ATOM 1324 O O . GLN A 1 301 ? 6.689 25.930 -21.427 1.00 81.31 397 GLN A O 1
ATOM 1330 N N . CYS A 1 302 ? 8.876 25.770 -22.047 1.00 80.19 398 CYS A N 1
ATOM 1331 C CA . CYS A 1 302 ? 9.228 24.597 -21.242 1.00 80.55 398 CYS A CA 1
ATOM 1332 C C . CYS A 1 302 ? 9.104 24.924 -19.780 1.00 80.51 398 CYS A C 1
ATOM 1333 O O . CYS A 1 302 ? 8.513 24.162 -19.022 1.00 80.03 398 CYS A O 1
ATOM 1336 N N . LEU A 1 303 ? 9.698 26.054 -19.389 1.00 74.73 399 LEU A N 1
ATOM 1337 C CA . LEU A 1 303 ? 9.756 26.546 -18.022 1.00 72.51 399 LEU A CA 1
ATOM 1338 C C . LEU A 1 303 ? 8.371 26.783 -17.439 1.00 75.72 399 LEU A C 1
ATOM 1339 O O . LEU A 1 303 ? 8.133 26.417 -16.283 1.00 74.27 399 LEU A O 1
ATOM 1344 N N . PHE A 1 304 ? 7.441 27.317 -18.260 1.00 72.61 400 PHE A N 1
ATOM 1345 C CA . PHE A 1 304 ? 6.048 27.510 -17.882 1.00 71.99 400 PHE A CA 1
ATOM 1346 C C . PHE A 1 304 ? 5.381 26.179 -17.503 1.00 76.09 400 PHE A C 1
ATOM 1347 O O . PHE A 1 304 ? 4.592 26.143 -16.562 1.00 75.67 400 PHE A O 1
ATOM 1355 N N . GLU A 1 305 ? 5.674 25.101 -18.247 1.00 73.41 401 GLU A N 1
ATOM 1356 C CA . GLU A 1 305 ? 5.124 23.768 -17.967 1.00 73.09 401 GLU A CA 1
ATOM 1357 C C . GLU A 1 305 ? 5.678 23.240 -16.649 1.00 75.65 401 GLU A C 1
ATOM 1358 O O . GLU A 1 305 ? 4.902 22.766 -15.817 1.00 74.86 401 GLU A O 1
ATOM 1364 N N . LYS A 1 306 ? 7.008 23.395 -16.426 1.00 71.79 402 LYS A N 1
ATOM 1365 C CA . LYS A 1 306 ? 7.680 22.998 -15.184 1.00 70.71 402 LYS A CA 1
ATOM 1366 C C . LYS A 1 306 ? 7.005 23.668 -13.963 1.00 75.01 402 LYS A C 1
ATOM 1367 O O . LYS A 1 306 ? 6.739 22.985 -12.971 1.00 74.74 402 LYS A O 1
ATOM 1373 N N . GLN A 1 307 ? 6.658 24.978 -14.081 1.00 71.39 403 GLN A N 1
ATOM 1374 C CA . GLN A 1 307 ? 5.980 25.768 -13.046 1.00 69.94 403 GLN A CA 1
ATOM 1375 C C . GLN A 1 307 ? 4.526 25.342 -12.820 1.00 74.87 403 GLN A C 1
ATOM 1376 O O . GLN A 1 307 ? 4.088 25.261 -11.668 1.00 72.78 403 GLN A O 1
ATOM 1382 N N . LEU A 1 308 ? 3.787 25.078 -13.917 1.00 74.19 404 LEU A N 1
ATOM 1383 C CA . LEU A 1 308 ? 2.394 24.615 -13.910 1.00 75.32 404 LEU A CA 1
ATOM 1384 C C . LEU A 1 308 ? 2.320 23.238 -13.221 1.00 82.03 404 LEU A C 1
ATOM 1385 O O . LEU A 1 308 ? 1.455 23.022 -12.370 1.00 81.43 404 LEU A O 1
ATOM 1390 N N . HIS A 1 309 ? 3.290 22.349 -13.525 1.00 80.64 405 HIS A N 1
ATOM 1391 C CA . HIS A 1 309 ? 3.423 21.024 -12.921 1.00 81.71 405 HIS A CA 1
ATOM 1392 C C . HIS A 1 309 ? 3.628 21.157 -11.403 1.00 83.74 405 HIS A C 1
ATOM 1393 O O . HIS A 1 309 ? 3.008 20.421 -10.632 1.00 83.17 405 HIS A O 1
ATOM 1400 N N . MET A 1 310 ? 4.491 22.111 -10.992 1.00 79.33 406 MET A N 1
ATOM 1401 C CA . MET A 1 310 ? 4.841 22.435 -9.607 1.00 78.11 406 MET A CA 1
ATOM 1402 C C . MET A 1 310 ? 3.598 22.950 -8.844 1.00 77.07 406 MET A C 1
ATOM 1403 O O . MET A 1 310 ? 3.305 22.461 -7.750 1.00 75.66 406 MET A O 1
ATOM 1408 N N . GLU A 1 311 ? 2.863 23.909 -9.452 1.00 71.00 407 GLU A N 1
ATOM 1409 C CA . GLU A 1 311 ? 1.641 24.520 -8.928 1.00 69.32 407 GLU A CA 1
ATOM 1410 C C . GLU A 1 311 ? 0.464 23.532 -8.848 1.00 74.80 407 GLU A C 1
ATOM 1411 O O . GLU A 1 311 ? -0.346 23.637 -7.925 1.00 75.26 407 GLU A O 1
ATOM 1417 N N . LEU A 1 312 ? 0.360 22.585 -9.801 1.00 71.17 408 LEU A N 1
ATOM 1418 C CA . LEU A 1 312 ? -0.698 21.573 -9.768 1.00 71.80 408 LEU A CA 1
ATOM 1419 C C . LEU A 1 312 ? -0.517 20.581 -8.614 1.00 74.77 408 LEU A C 1
ATOM 1420 O O . LEU A 1 312 ? -1.505 20.176 -8.002 1.00 75.19 408 LEU A O 1
ATOM 1425 N N . ALA A 1 313 ? 0.740 20.248 -8.278 1.00 70.20 409 ALA A N 1
ATOM 1426 C CA . ALA A 1 313 ? 1.080 19.352 -7.165 1.00 69.35 409 ALA A CA 1
ATOM 1427 C C . ALA A 1 313 ? 0.946 20.086 -5.823 1.00 74.40 409 ALA A C 1
ATOM 1428 O O . ALA A 1 313 ? 0.849 19.443 -4.776 1.00 73.85 409 ALA A O 1
ATOM 1430 N N . SER A 1 314 ? 0.958 21.437 -5.873 1.00 72.34 410 SER A N 1
ATOM 1431 C CA . SER A 1 314 ? 0.873 22.377 -4.743 1.00 72.70 410 SER A CA 1
ATOM 1432 C C . SER A 1 314 ? 2.050 22.310 -3.752 1.00 76.70 410 SER A C 1
ATOM 1433 O O . SER A 1 314 ? 2.089 23.095 -2.799 1.00 75.10 410 SER A O 1
ATOM 1436 N N . ARG A 1 315 ? 3.001 21.384 -3.983 1.00 73.93 411 ARG A N 1
ATOM 1437 C CA . ARG A 1 315 ? 4.167 21.164 -3.133 1.00 73.49 411 ARG A CA 1
ATOM 1438 C C . ARG A 1 315 ? 5.429 20.940 -3.973 1.00 79.59 411 ARG A C 1
ATOM 1439 O O . ARG A 1 315 ? 5.374 20.289 -5.028 1.00 79.83 411 ARG A O 1
ATOM 1447 N N . VAL A 1 316 ? 6.573 21.466 -3.470 1.00 75.73 412 VAL A N 1
ATOM 1448 C CA . VAL A 1 316 ? 7.904 21.328 -4.066 1.00 76.03 412 VAL A CA 1
ATOM 1449 C C . VAL A 1 316 ? 8.804 20.573 -3.105 1.00 79.30 412 VAL A C 1
ATOM 1450 O O . VAL A 1 316 ? 8.949 20.956 -1.942 1.00 77.80 412 VAL A O 1
ATOM 1454 N N . CYS A 1 317 ? 9.434 19.523 -3.614 1.00 76.86 413 CYS A N 1
ATOM 1455 C CA . CYS A 1 317 ? 10.326 18.676 -2.847 1.00 77.24 413 CYS A CA 1
ATOM 1456 C C . CYS A 1 317 ? 11.747 18.995 -3.210 1.00 78.07 413 CYS A C 1
ATOM 1457 O O . CYS A 1 317 ? 12.124 19.012 -4.384 1.00 77.35 413 CYS A O 1
ATOM 1460 N N . VAL A 1 318 ? 12.534 19.251 -2.187 1.00 73.76 414 VAL A N 1
ATOM 1461 C CA . VAL A 1 318 ? 13.913 19.713 -2.304 1.00 73.14 414 VAL A CA 1
ATOM 1462 C C . VAL A 1 318 ? 14.850 18.864 -1.452 1.00 75.75 414 VAL A C 1
ATOM 1463 O O . VAL A 1 318 ? 14.477 18.448 -0.355 1.00 75.30 414 VAL A O 1
ATOM 1467 N N . VAL A 1 319 ? 16.058 18.603 -1.970 1.00 71.95 415 VAL A N 1
ATOM 1468 C CA . VAL A 1 319 ? 17.095 17.863 -1.249 1.00 72.01 415 VAL A CA 1
ATOM 1469 C C . VAL A 1 319 ? 17.665 18.784 -0.144 1.00 76.30 415 VAL A C 1
ATOM 1470 O O . VAL A 1 319 ? 18.003 19.939 -0.429 1.00 75.15 415 VAL A O 1
ATOM 1474 N N . SER A 1 320 ? 17.738 18.281 1.114 1.00 74.03 416 SER A N 1
ATOM 1475 C CA . SER A 1 320 ? 18.299 19.030 2.244 1.00 73.76 416 SER A CA 1
ATOM 1476 C C . SER A 1 320 ? 19.820 19.157 2.084 1.00 79.98 416 SER A C 1
ATOM 1477 O O . SER A 1 320 ? 20.487 18.183 1.710 1.00 79.58 416 SER A O 1
ATOM 1480 N N . VAL A 1 321 ? 20.351 20.369 2.345 1.00 78.02 417 VAL A N 1
ATOM 1481 C CA . VAL A 1 321 ? 21.790 20.654 2.273 1.00 79.22 417 VAL A CA 1
ATOM 1482 C C . VAL A 1 321 ? 22.509 20.316 3.574 1.00 90.76 417 VAL A C 1
ATOM 1483 O O . VAL A 1 321 ? 23.739 20.348 3.614 1.00 92.03 417 VAL A O 1
ATOM 1487 N N . GLU A 1 322 ? 21.741 19.983 4.633 1.00 91.80 418 GLU A N 1
ATOM 1488 C CA . GLU A 1 322 ? 22.276 19.562 5.928 1.00 94.36 418 GLU A CA 1
ATOM 1489 C C . GLU A 1 322 ? 22.973 18.223 5.689 1.00 104.82 418 GLU A C 1
ATOM 1490 O O . GLU A 1 322 ? 22.350 17.324 5.124 1.00 104.97 418 GLU A O 1
ATOM 1496 N N . LYS A 1 323 ? 24.276 18.126 6.045 1.00 106.60 419 LYS A N 1
ATOM 1497 C CA . LYS A 1 323 ? 25.119 16.932 5.869 1.00 110.13 419 LYS A CA 1
ATOM 1498 C C . LYS A 1 323 ? 24.439 15.650 6.398 1.00 121.03 419 LYS A C 1
ATOM 1499 O O . LYS A 1 323 ? 24.271 15.509 7.616 1.00 120.69 419 LYS A O 1
ATOM 1505 N N . PRO A 1 324 ? 23.994 14.728 5.504 1.00 123.22 420 PRO A N 1
ATOM 1506 C CA . PRO A 1 324 ? 23.316 13.516 5.994 1.00 125.77 420 PRO A CA 1
ATOM 1507 C C . PRO A 1 324 ? 24.263 12.433 6.503 1.00 135.94 420 PRO A C 1
ATOM 1508 O O . PRO A 1 324 ? 25.048 11.868 5.731 1.00 137.05 420 PRO A O 1
ATOM 1512 N N . THR A 1 325 ? 24.190 12.150 7.819 1.00 135.66 421 THR A N 1
ATOM 1513 C CA . THR A 1 325 ? 24.986 11.093 8.455 1.00 138.24 421 THR A CA 1
ATOM 1514 C C . THR A 1 325 ? 24.345 9.758 8.061 1.00 145.09 421 THR A C 1
ATOM 1515 O O . THR A 1 325 ? 23.111 9.675 8.003 1.00 144.16 421 THR A O 1
ATOM 1519 N N . LEU A 1 326 ? 25.172 8.737 7.749 1.00 144.31 422 LEU A N 1
ATOM 1520 C CA . LEU A 1 326 ? 24.687 7.414 7.341 1.00 146.04 422 LEU A CA 1
ATOM 1521 C C . LEU A 1 326 ? 23.714 6.798 8.376 1.00 150.84 422 LEU A C 1
ATOM 1522 O O . LEU A 1 326 ? 23.905 7.018 9.580 1.00 150.39 422 LEU A O 1
ATOM 1527 N N . PRO A 1 327 ? 22.619 6.120 7.921 1.00 147.72 423 PRO A N 1
ATOM 1528 C CA . PRO A 1 327 ? 21.617 5.593 8.871 1.00 147.64 423 PRO A CA 1
ATOM 1529 C C . PRO A 1 327 ? 22.153 4.716 10.001 1.00 151.77 423 PRO A C 1
ATOM 1530 O O . PRO A 1 327 ? 22.472 3.541 9.799 1.00 153.47 423 PRO A O 1
ATOM 1534 N N . SER A 1 328 ? 22.268 5.317 11.197 1.00 146.09 424 SER A N 1
ATOM 1535 C CA . SER A 1 328 ? 22.746 4.641 12.402 1.00 146.56 424 SER A CA 1
ATOM 1536 C C . SER A 1 328 ? 21.600 3.870 13.084 1.00 148.84 424 SER A C 1
ATOM 1537 O O . SER A 1 328 ? 20.471 3.885 12.584 1.00 147.65 424 SER A O 1
ATOM 1540 N N . LYS A 1 329 ? 21.895 3.190 14.217 1.00 144.92 425 LYS A N 1
ATOM 1541 C CA . LYS A 1 329 ? 20.925 2.418 15.012 1.00 144.61 425 LYS A CA 1
ATOM 1542 C C . LYS A 1 329 ? 19.806 3.307 15.581 1.00 145.06 425 LYS A C 1
ATOM 1543 O O . LYS A 1 329 ? 18.724 2.806 15.888 1.00 144.49 425 LYS A O 1
ATOM 1549 N N . GLU A 1 330 ? 20.076 4.621 15.707 1.00 139.20 426 GLU A N 1
ATOM 1550 C CA . GLU A 1 330 ? 19.156 5.633 16.225 1.00 137.23 426 GLU A CA 1
ATOM 1551 C C . GLU A 1 330 ? 18.412 6.397 15.119 1.00 137.18 426 GLU A C 1
ATOM 1552 O O . GLU A 1 330 ? 17.239 6.719 15.309 1.00 135.93 426 GLU A O 1
ATOM 1558 N N . VAL A 1 331 ? 19.092 6.699 13.983 1.00 131.58 427 VAL A N 1
ATOM 1559 C CA . VAL A 1 331 ? 18.524 7.409 12.821 1.00 128.98 427 VAL A CA 1
ATOM 1560 C C . VAL A 1 331 ? 17.427 6.554 12.165 1.00 131.70 427 VAL A C 1
ATOM 1561 O O . VAL A 1 331 ? 16.342 7.068 11.879 1.00 130.17 427 VAL A O 1
ATOM 1565 N N . LYS A 1 332 ? 17.711 5.246 11.964 1.00 128.50 428 LYS A N 1
ATOM 1566 C CA . LYS A 1 332 ? 16.782 4.256 11.408 1.00 128.38 428 LYS A CA 1
ATOM 1567 C C . LYS A 1 332 ? 15.552 4.142 12.321 1.00 130.56 428 LYS A C 1
ATOM 1568 O O . LYS A 1 332 ? 14.425 4.098 11.826 1.00 129.59 428 LYS A O 1
ATOM 1574 N N . HIS A 1 333 ? 15.787 4.135 13.655 1.00 126.31 429 HIS A N 1
ATOM 1575 C CA . HIS A 1 333 ? 14.777 4.044 14.710 1.00 125.66 429 HIS A CA 1
ATOM 1576 C C . HIS A 1 333 ? 13.927 5.312 14.852 1.00 124.78 429 HIS A C 1
ATOM 1577 O O . HIS A 1 333 ? 12.743 5.207 15.170 1.00 124.32 429 HIS A O 1
ATOM 1584 N N . ALA A 1 334 ? 14.523 6.503 14.646 1.00 117.55 430 ALA A N 1
ATOM 1585 C CA . ALA A 1 334 ? 13.775 7.759 14.721 1.00 114.41 430 ALA A CA 1
ATOM 1586 C C . ALA A 1 334 ? 12.848 7.856 13.504 1.00 114.55 430 ALA A C 1
ATOM 1587 O O . ALA A 1 334 ? 11.670 8.177 13.672 1.00 113.39 430 ALA A O 1
ATOM 1589 N N . ARG A 1 335 ? 13.363 7.483 12.303 1.00 109.08 431 ARG A N 1
ATOM 1590 C CA . ARG A 1 335 ? 12.634 7.452 11.028 1.00 107.37 431 ARG A CA 1
ATOM 1591 C C . ARG A 1 335 ? 11.497 6.425 11.040 1.00 112.13 431 ARG A C 1
ATOM 1592 O O . ARG A 1 335 ? 10.443 6.689 10.460 1.00 111.19 431 ARG A O 1
ATOM 1600 N N . LYS A 1 336 ? 11.709 5.267 11.702 1.00 110.62 432 LYS A N 1
ATOM 1601 C CA . LYS A 1 336 ? 10.715 4.194 11.856 1.00 111.89 432 LYS A CA 1
ATOM 1602 C C . LYS A 1 336 ? 9.555 4.665 12.746 1.00 115.07 432 LYS A C 1
ATOM 1603 O O . LYS A 1 336 ? 8.390 4.445 12.407 1.00 114.05 432 LYS A O 1
ATOM 1609 N N . THR A 1 337 ? 9.888 5.303 13.888 1.00 111.99 433 THR A N 1
ATOM 1610 C CA . THR A 1 337 ? 8.941 5.851 14.864 1.00 111.99 433 THR A CA 1
ATOM 1611 C C . THR A 1 337 ? 8.119 6.976 14.211 1.00 114.25 433 THR A C 1
ATOM 1612 O O . THR A 1 337 ? 6.912 7.067 14.450 1.00 114.38 433 THR A O 1
ATOM 1616 N N . LEU A 1 338 ? 8.776 7.803 13.365 1.00 108.52 434 LEU A N 1
ATOM 1617 C CA . LEU A 1 338 ? 8.183 8.921 12.626 1.00 106.06 434 LEU A CA 1
ATOM 1618 C C . LEU A 1 338 ? 7.125 8.423 11.633 1.00 108.50 434 LEU A C 1
ATOM 1619 O O . LEU A 1 338 ? 6.005 8.941 11.648 1.00 107.79 434 LEU A O 1
ATOM 1624 N N . LYS A 1 339 ? 7.459 7.383 10.823 1.00 104.40 435 LYS A N 1
ATOM 1625 C CA . LYS A 1 339 ? 6.558 6.771 9.833 1.00 104.05 435 LYS A CA 1
ATOM 1626 C C . LYS A 1 339 ? 5.269 6.232 10.465 1.00 107.65 435 LYS A C 1
ATOM 1627 O O . LYS A 1 339 ? 4.191 6.484 9.932 1.00 106.79 435 LYS A O 1
ATOM 1633 N N . THR A 1 340 ? 5.384 5.520 11.606 1.00 105.02 436 THR A N 1
ATOM 1634 C CA . THR A 1 340 ? 4.252 4.947 12.343 1.00 105.73 436 THR A CA 1
ATOM 1635 C C . THR A 1 340 ? 3.326 6.042 12.880 1.00 108.83 436 THR A C 1
ATOM 1636 O O . THR A 1 340 ? 2.109 5.882 12.789 1.00 109.53 436 THR A O 1
ATOM 1640 N N . LEU A 1 341 ? 3.892 7.156 13.401 1.00 103.83 437 LEU A N 1
ATOM 1641 C CA . LEU A 1 341 ? 3.109 8.294 13.913 1.00 102.60 437 LEU A CA 1
ATOM 1642 C C . LEU A 1 341 ? 2.350 8.978 12.784 1.00 104.19 437 LEU A C 1
ATOM 1643 O O . LEU A 1 341 ? 1.152 9.216 12.913 1.00 103.47 437 LEU A O 1
ATOM 1648 N N . ARG A 1 342 ? 3.038 9.224 11.655 1.00 99.30 438 ARG A N 1
ATOM 1649 C CA . ARG A 1 342 ? 2.465 9.825 10.450 1.00 97.90 438 ARG A CA 1
ATOM 1650 C C . ARG A 1 342 ? 1.377 8.923 9.840 1.00 102.18 438 ARG A C 1
ATOM 1651 O O . ARG A 1 342 ? 0.380 9.427 9.317 1.00 99.95 438 ARG A O 1
ATOM 1659 N N . ASP A 1 343 ? 1.565 7.589 9.940 1.00 101.55 439 ASP A N 1
ATOM 1660 C CA . ASP A 1 343 ? 0.599 6.596 9.474 1.00 103.03 439 ASP A CA 1
ATOM 1661 C C . ASP A 1 343 ? -0.632 6.631 10.401 1.00 107.03 439 ASP A C 1
ATOM 1662 O O . ASP A 1 343 ? -1.769 6.619 9.918 1.00 106.61 439 ASP A O 1
ATOM 1667 N N . GLN A 1 344 ? -0.384 6.743 11.727 1.00 103.56 440 GLN A N 1
ATOM 1668 C CA . GLN A 1 344 ? -1.386 6.826 12.795 1.00 103.98 440 GLN A CA 1
ATOM 1669 C C . GLN A 1 344 ? -2.222 8.108 12.680 1.00 105.11 440 GLN A C 1
ATOM 1670 O O . GLN A 1 344 ? -3.448 8.034 12.755 1.00 104.67 440 GLN A O 1
ATOM 1676 N N . TRP A 1 345 ? -1.560 9.268 12.493 1.00 100.12 441 TRP A N 1
ATOM 1677 C CA . TRP A 1 345 ? -2.207 10.578 12.370 1.00 99.01 441 TRP A CA 1
ATOM 1678 C C . TRP A 1 345 ? -3.107 10.690 11.148 1.00 100.10 441 TRP A C 1
ATOM 1679 O O . TRP A 1 345 ? -4.221 11.190 11.270 1.00 99.01 441 TRP A O 1
ATOM 1690 N N . GLU A 1 346 ? -2.636 10.203 9.981 1.00 96.05 442 GLU A N 1
ATOM 1691 C CA . GLU A 1 346 ? -3.375 10.184 8.715 1.00 95.83 442 GLU A CA 1
ATOM 1692 C C . GLU A 1 346 ? -4.757 9.514 8.877 1.00 101.10 442 GLU A C 1
ATOM 1693 O O . GLU A 1 346 ? -5.757 10.054 8.405 1.00 100.11 442 GLU A O 1
ATOM 1699 N N . LYS A 1 347 ? -4.803 8.354 9.566 1.00 99.57 443 LYS A N 1
ATOM 1700 C CA . LYS A 1 347 ? -6.036 7.607 9.823 1.00 100.87 443 LYS A CA 1
ATOM 1701 C C . LYS A 1 347 ? -6.875 8.303 10.897 1.00 103.97 443 LYS A C 1
ATOM 1702 O O . LYS A 1 347 ? -8.111 8.279 10.815 1.00 104.25 443 LYS A O 1
ATOM 1708 N N . ALA A 1 348 ? -6.199 8.921 11.898 1.00 98.86 444 ALA A N 1
ATOM 1709 C CA . ALA A 1 348 ? -6.838 9.627 13.013 1.00 98.77 444 ALA A CA 1
ATOM 1710 C C . ALA A 1 348 ? -7.547 10.904 12.556 1.00 101.81 444 ALA A C 1
ATOM 1711 O O . ALA A 1 348 ? -8.677 11.154 12.979 1.00 101.89 444 ALA A O 1
ATOM 1713 N N . LEU A 1 349 ? -6.883 11.698 11.686 1.00 97.00 445 LEU A N 1
ATOM 1714 C CA . LEU A 1 349 ? -7.407 12.940 11.121 1.00 95.93 445 LEU A CA 1
ATOM 1715 C C . LEU A 1 349 ? -8.566 12.632 10.183 1.00 101.32 445 LEU A C 1
ATOM 1716 O O . LEU A 1 349 ? -9.629 13.234 10.318 1.00 100.80 445 LEU A O 1
ATOM 1721 N N . CYS A 1 350 ? -8.364 11.678 9.250 1.00 99.79 446 CYS A N 1
ATOM 1722 C CA . CYS A 1 350 ? -9.361 11.232 8.275 1.00 101.36 446 CYS A CA 1
ATOM 1723 C C . CYS A 1 350 ? -10.697 10.841 8.938 1.00 104.24 446 CYS A C 1
ATOM 1724 O O . CYS A 1 350 ? -11.758 11.133 8.382 1.00 103.78 446 CYS A O 1
ATOM 1727 N N . ARG A 1 351 ? -10.632 10.237 10.147 1.00 100.31 447 ARG A N 1
ATOM 1728 C CA . ARG A 1 351 ? -11.799 9.858 10.940 1.00 101.40 447 ARG A CA 1
ATOM 1729 C C . ARG A 1 351 ? -12.421 11.072 11.630 1.00 103.25 447 ARG A C 1
ATOM 1730 O O . ARG A 1 351 ? -13.649 11.160 11.699 1.00 104.80 447 ARG A O 1
ATOM 1738 N N . ALA A 1 352 ? -11.584 12.015 12.116 1.00 96.19 448 ALA A N 1
ATOM 1739 C CA . ALA A 1 352 ? -12.031 13.249 12.772 1.00 94.38 448 ALA A CA 1
ATOM 1740 C C . ALA A 1 352 ? -12.779 14.156 11.778 1.00 95.30 448 ALA A C 1
ATOM 1741 O O . ALA A 1 352 ? -13.825 14.711 12.127 1.00 95.53 448 ALA A O 1
ATOM 1743 N N . LEU A 1 353 ? -12.261 14.254 10.528 1.00 88.42 449 LEU A N 1
ATOM 1744 C CA . LEU A 1 353 ? -12.830 15.010 9.406 1.00 86.53 449 LEU A CA 1
ATOM 1745 C C . LEU A 1 353 ? -14.192 14.437 9.023 1.00 92.89 449 LEU A C 1
ATOM 1746 O O . LEU A 1 353 ? -15.141 15.205 8.881 1.00 93.04 449 LEU A O 1
ATOM 1751 N N . ARG A 1 354 ? -14.282 13.086 8.893 1.00 91.13 450 ARG A N 1
ATOM 1752 C CA . ARG A 1 354 ? -15.492 12.316 8.573 1.00 92.67 450 ARG A CA 1
ATOM 1753 C C . ARG A 1 354 ? -16.579 12.551 9.615 1.00 98.18 450 ARG A C 1
ATOM 1754 O O . ARG A 1 354 ? -17.738 12.750 9.245 1.00 98.84 450 ARG A O 1
ATOM 1762 N N . GLU A 1 355 ? -16.197 12.526 10.914 1.00 95.14 451 GLU A N 1
ATOM 1763 C CA . GLU A 1 355 ? -17.100 12.735 12.047 1.00 96.19 451 GLU A CA 1
ATOM 1764 C C . GLU A 1 355 ? -17.615 14.170 12.102 1.00 98.31 451 GLU A C 1
ATOM 1765 O O . GLU A 1 355 ? -18.798 14.364 12.371 1.00 99.54 451 GLU A O 1
ATOM 1771 N N . THR A 1 356 ? -16.755 15.166 11.834 1.00 92.41 452 THR A N 1
ATOM 1772 C CA . THR A 1 356 ? -17.202 16.563 11.847 1.00 91.40 452 THR A CA 1
ATOM 1773 C C . THR A 1 356 ? -18.058 16.912 10.623 1.00 93.58 452 THR A C 1
ATOM 1774 O O . THR A 1 356 ? -19.002 17.692 10.762 1.00 93.38 452 THR A O 1
ATOM 1778 N N . LYS A 1 357 ? -17.771 16.287 9.449 1.00 88.22 453 LYS A N 1
ATOM 1779 C CA . LYS A 1 357 ? -18.550 16.468 8.214 1.00 87.52 453 LYS A CA 1
ATOM 1780 C C . LYS A 1 357 ? -19.995 15.974 8.412 1.00 93.85 453 LYS A C 1
ATOM 1781 O O . LYS A 1 357 ? -20.932 16.652 8.001 1.00 92.58 453 LYS A O 1
ATOM 1787 N N . ASN A 1 358 ? -20.176 14.821 9.083 1.00 93.63 454 ASN A N 1
ATOM 1788 C CA . ASN A 1 358 ? -21.509 14.287 9.363 1.00 96.46 454 ASN A CA 1
ATOM 1789 C C . ASN A 1 358 ? -22.269 15.153 10.384 1.00 101.53 454 ASN A C 1
ATOM 1790 O O . ASN A 1 358 ? -23.475 15.358 10.225 1.00 103.26 454 ASN A O 1
ATOM 1795 N N . ARG A 1 359 ? -21.550 15.667 11.413 1.00 96.37 455 ARG A N 1
ATOM 1796 C CA . ARG A 1 359 ? -22.063 16.518 12.499 1.00 96.09 455 ARG A CA 1
ATOM 1797 C C . ARG A 1 359 ? -22.553 17.864 11.950 1.00 98.51 455 ARG A C 1
ATOM 1798 O O . ARG A 1 359 ? -23.637 18.329 12.319 1.00 99.66 455 ARG A O 1
ATOM 1806 N N . LEU A 1 360 ? -21.754 18.470 11.056 1.00 91.82 456 LEU A N 1
ATOM 1807 C CA . LEU A 1 360 ? -22.084 19.727 10.405 1.00 89.96 456 LEU A CA 1
ATOM 1808 C C . LEU A 1 360 ? -23.148 19.535 9.338 1.00 96.19 456 LEU A C 1
ATOM 1809 O O . LEU A 1 360 ? -23.847 20.499 9.024 1.00 97.02 456 LEU A O 1
ATOM 1814 N N . GLU A 1 361 ? -23.299 18.299 8.787 1.00 93.72 457 GLU A N 1
ATOM 1815 C CA . GLU A 1 361 ? -24.342 18.009 7.794 1.00 94.79 457 GLU A CA 1
ATOM 1816 C C . GLU A 1 361 ? -25.696 18.009 8.485 1.00 102.50 457 GLU A C 1
ATOM 1817 O O . GLU A 1 361 ? -26.653 18.550 7.928 1.00 103.27 457 GLU A O 1
ATOM 1823 N N . ARG A 1 362 ? -25.758 17.448 9.719 1.00 101.33 458 ARG A N 1
ATOM 1824 C CA . ARG A 1 362 ? -26.966 17.390 10.550 1.00 104.22 458 ARG A CA 1
ATOM 1825 C C . ARG A 1 362 ? -27.490 18.800 10.853 1.00 109.66 458 ARG A C 1
ATOM 1826 O O . ARG A 1 362 ? -28.706 19.008 10.894 1.00 110.89 458 ARG A O 1
ATOM 1834 N N . GLU A 1 363 ? -26.564 19.762 11.029 1.00 105.37 459 GLU A N 1
ATOM 1835 C CA . GLU A 1 363 ? -26.865 21.165 11.294 1.00 105.61 459 GLU A CA 1
ATOM 1836 C C . GLU A 1 363 ? -27.593 21.812 10.119 1.00 109.93 459 GLU A C 1
ATOM 1837 O O . GLU A 1 363 ? -28.550 22.555 10.338 1.00 111.02 459 GLU A O 1
ATOM 1843 N N . VAL A 1 364 ? -27.144 21.519 8.879 1.00 105.32 460 VAL A N 1
ATOM 1844 C CA . VAL A 1 364 ? -27.737 22.036 7.640 1.00 105.14 460 VAL A CA 1
ATOM 1845 C C . VAL A 1 364 ? -29.175 21.530 7.513 1.00 112.73 460 VAL A C 1
ATOM 1846 O O . VAL A 1 364 ? -30.078 22.328 7.265 1.00 113.79 460 VAL A O 1
ATOM 1850 N N . TYR A 1 365 ? -29.391 20.216 7.737 1.00 110.50 461 TYR A N 1
ATOM 1851 C CA . TYR A 1 365 ? -30.712 19.572 7.677 1.00 112.53 461 TYR A CA 1
ATOM 1852 C C . TYR A 1 365 ? -31.661 20.128 8.743 1.00 117.79 461 TYR A C 1
ATOM 1853 O O . TYR A 1 365 ? -32.880 19.983 8.622 1.00 119.63 461 TYR A O 1
ATOM 1862 N N . GLU A 1 366 ? -31.091 20.793 9.764 1.00 113.23 462 GLU A N 1
ATOM 1863 C CA . GLU A 1 366 ? -31.814 21.434 10.856 1.00 114.17 462 GLU A CA 1
ATOM 1864 C C . GLU A 1 366 ? -32.088 22.907 10.549 1.00 117.53 462 GLU A C 1
ATOM 1865 O O . GLU A 1 366 ? -32.770 23.583 11.321 1.00 118.79 462 GLU A O 1
ATOM 1871 N N . GLY A 1 367 ? -31.598 23.366 9.400 1.00 111.70 463 GLY A N 1
ATOM 1872 C CA . GLY A 1 367 ? -31.812 24.716 8.902 1.00 110.70 463 GLY A CA 1
ATOM 1873 C C . GLY A 1 367 ? -30.881 25.778 9.442 1.00 113.44 463 GLY A C 1
ATOM 1874 O O . GLY A 1 367 ? -31.220 26.966 9.408 1.00 114.39 463 GLY A O 1
ATOM 1875 N N . ARG A 1 368 ? -29.689 25.368 9.909 1.00 106.68 464 ARG A N 1
ATOM 1876 C CA . ARG A 1 368 ? -28.680 26.279 10.454 1.00 103.65 464 ARG A CA 1
ATOM 1877 C C . ARG A 1 368 ? -27.414 26.235 9.602 1.00 102.47 464 ARG A C 1
ATOM 1878 O O . ARG A 1 368 ? -27.053 25.164 9.107 1.00 102.59 464 ARG A O 1
ATOM 1886 N N . PHE A 1 369 ? -26.704 27.377 9.475 1.00 93.99 465 PHE A N 1
ATOM 1887 C CA . PHE A 1 369 ? -25.423 27.429 8.761 1.00 90.23 465 PHE A CA 1
ATOM 1888 C C . PHE A 1 369 ? -24.432 26.467 9.449 1.00 94.73 465 PHE A C 1
ATOM 1889 O O . PHE A 1 369 ? -24.540 26.187 10.650 1.00 95.06 465 PHE A O 1
ATOM 1897 N N . SER A 1 370 ? -23.494 25.950 8.661 1.00 90.40 466 SER A N 1
ATOM 1898 C CA . SER A 1 370 ? -22.386 25.111 9.099 1.00 89.25 466 SER A CA 1
ATOM 1899 C C . SER A 1 370 ? -21.336 25.151 7.998 1.00 90.99 466 SER A C 1
ATOM 1900 O O . SER A 1 370 ? -21.655 25.534 6.862 1.00 89.61 466 SER A O 1
ATOM 1903 N N . LEU A 1 371 ? -20.077 24.814 8.341 1.00 86.54 467 LEU A N 1
ATOM 1904 C CA . LEU A 1 371 ? -18.981 24.832 7.372 1.00 84.62 467 LEU A CA 1
ATOM 1905 C C . LEU A 1 371 ? -18.925 23.566 6.507 1.00 87.36 467 LEU A C 1
ATOM 1906 O O . LEU A 1 371 ? -17.932 23.360 5.793 1.00 87.22 467 LEU A O 1
ATOM 1911 N N . TYR A 1 372 ? -20.010 22.747 6.538 1.00 82.55 468 TYR A N 1
ATOM 1912 C CA . TYR A 1 372 ? -20.144 21.508 5.766 1.00 82.30 468 TYR A CA 1
ATOM 1913 C C . TYR A 1 372 ? -19.824 21.627 4.255 1.00 83.94 468 TYR A C 1
ATOM 1914 O O . TYR A 1 372 ? -18.947 20.872 3.809 1.00 82.62 468 TYR A O 1
ATOM 1923 N N . PRO A 1 373 ? -20.479 22.527 3.452 1.00 79.04 469 PRO A N 1
ATOM 1924 C CA . PRO A 1 373 ? -20.137 22.612 2.019 1.00 79.02 469 PRO A CA 1
ATOM 1925 C C . PRO A 1 373 ? -18.666 22.921 1.740 1.00 85.52 469 PRO A C 1
ATOM 1926 O O . PRO A 1 373 ? -18.102 22.369 0.797 1.00 85.53 469 PRO A O 1
ATOM 1930 N N . PHE A 1 374 ? -18.041 23.773 2.589 1.00 82.78 470 PHE A N 1
ATOM 1931 C CA . PHE A 1 374 ? -16.639 24.174 2.507 1.00 81.42 470 PHE A CA 1
ATOM 1932 C C . PHE A 1 374 ? -15.689 22.983 2.717 1.00 84.09 470 PHE A C 1
ATOM 1933 O O . PHE A 1 374 ? -14.627 22.942 2.095 1.00 83.43 470 PHE A O 1
ATOM 1941 N N . LEU A 1 375 ? -16.098 21.988 3.534 1.00 80.34 471 LEU A N 1
ATOM 1942 C CA . LEU A 1 375 ? -15.321 20.752 3.755 1.00 79.57 471 LEU A CA 1
ATOM 1943 C C . LEU A 1 375 ? -15.545 19.733 2.621 1.00 83.29 471 LEU A C 1
ATOM 1944 O O . LEU A 1 375 ? -14.914 18.669 2.616 1.00 83.42 471 LEU A O 1
ATOM 1949 N N . CYS A 1 376 ? -16.430 20.062 1.663 1.00 79.10 472 CYS A N 1
ATOM 1950 C CA . CYS A 1 376 ? -16.731 19.214 0.513 1.00 79.71 472 CYS A CA 1
ATOM 1951 C C . CYS A 1 376 ? -16.031 19.675 -0.771 1.00 86.81 472 CYS A C 1
ATOM 1952 O O . CYS A 1 376 ? -16.092 18.964 -1.782 1.00 88.45 472 CYS A O 1
ATOM 1955 N N . LEU A 1 377 ? -15.337 20.841 -0.721 1.00 83.38 473 LEU A N 1
ATOM 1956 C CA . LEU A 1 377 ? -14.590 21.393 -1.856 1.00 83.25 473 LEU A CA 1
ATOM 1957 C C . LEU A 1 377 ? -13.401 20.507 -2.247 1.00 89.54 473 LEU A C 1
ATOM 1958 O O . LEU A 1 377 ? -13.186 20.239 -3.433 1.00 90.04 473 LEU A O 1
ATOM 1963 N N . LEU A 1 378 ? -12.667 20.006 -1.250 1.00 86.57 474 LEU A N 1
ATOM 1964 C CA . LEU A 1 378 ? -11.521 19.132 -1.487 1.00 85.91 474 LEU A CA 1
ATOM 1965 C C . LEU A 1 378 ? -11.805 17.694 -1.090 1.00 90.86 474 LEU A C 1
ATOM 1966 O O . LEU A 1 378 ? -12.706 17.441 -0.284 1.00 90.13 474 LEU A O 1
ATOM 1971 N N . ASP A 1 379 ? -10.998 16.756 -1.630 1.00 88.72 475 ASP A N 1
ATOM 1972 C CA . ASP A 1 379 ? -11.051 15.335 -1.284 1.00 90.06 475 ASP A CA 1
ATOM 1973 C C . ASP A 1 379 ? -10.630 15.227 0.180 1.00 93.54 475 ASP A C 1
ATOM 1974 O O . ASP A 1 379 ? -9.727 15.954 0.599 1.00 93.38 475 ASP A O 1
ATOM 1979 N N . GLU A 1 380 ? -11.287 14.366 0.966 1.00 90.55 476 GLU A N 1
ATOM 1980 C CA . GLU A 1 380 ? -10.944 14.172 2.378 1.00 90.30 476 GLU A CA 1
ATOM 1981 C C . GLU A 1 380 ? -9.434 13.895 2.555 1.00 93.70 476 GLU A C 1
ATOM 1982 O O . GLU A 1 380 ? -8.803 14.512 3.415 1.00 91.30 476 GLU A O 1
ATOM 1988 N N . ARG A 1 381 ? -8.860 13.018 1.687 1.00 90.99 477 ARG A N 1
ATOM 1989 C CA . ARG A 1 381 ? -7.441 12.659 1.657 1.00 89.96 477 ARG A CA 1
ATOM 1990 C C . ARG A 1 381 ? -6.528 13.864 1.392 1.00 90.95 477 ARG A C 1
ATOM 1991 O O . ARG A 1 381 ? -5.440 13.919 1.958 1.00 89.91 477 ARG A O 1
ATOM 1999 N N . GLU A 1 382 ? -6.969 14.836 0.575 1.00 86.24 478 GLU A N 1
ATOM 2000 C CA . GLU A 1 382 ? -6.168 16.045 0.314 1.00 84.26 478 GLU A CA 1
ATOM 2001 C C . GLU A 1 382 ? -6.210 17.082 1.450 1.00 85.37 478 GLU A C 1
ATOM 2002 O O . GLU A 1 382 ? -5.277 17.874 1.563 1.00 84.78 478 GLU A O 1
ATOM 2008 N N . VAL A 1 383 ? -7.270 17.069 2.294 1.00 80.54 479 VAL A N 1
ATOM 2009 C CA . VAL A 1 383 ? -7.411 17.950 3.469 1.00 79.01 479 VAL A CA 1
ATOM 2010 C C . VAL A 1 383 ? -6.474 17.404 4.554 1.00 83.36 479 VAL A C 1
ATOM 2011 O O . VAL A 1 383 ? -5.762 18.168 5.210 1.00 81.27 479 VAL A O 1
ATOM 2015 N N . VAL A 1 384 ? -6.468 16.068 4.716 1.00 82.42 480 VAL A N 1
ATOM 2016 C CA . VAL A 1 384 ? -5.653 15.357 5.700 1.00 82.71 480 VAL A CA 1
ATOM 2017 C C . VAL A 1 384 ? -4.174 15.549 5.352 1.00 89.16 480 VAL A C 1
ATOM 2018 O O . VAL A 1 384 ? -3.404 15.961 6.223 1.00 88.58 480 VAL A O 1
ATOM 2022 N N . ARG A 1 385 ? -3.814 15.373 4.057 1.00 87.14 481 ARG A N 1
ATOM 2023 C CA . ARG A 1 385 ? -2.459 15.576 3.536 1.00 86.50 481 ARG A CA 1
ATOM 2024 C C . ARG A 1 385 ? -2.008 16.984 3.898 1.00 90.87 481 ARG A C 1
ATOM 2025 O O . ARG A 1 385 ? -0.949 17.136 4.503 1.00 90.93 481 ARG A O 1
ATOM 2033 N N . MET A 1 386 ? -2.861 17.993 3.618 1.00 87.52 482 MET A N 1
ATOM 2034 C CA . MET A 1 386 ? -2.630 19.411 3.905 1.00 86.20 482 MET A CA 1
ATOM 2035 C C . MET A 1 386 ? -2.401 19.658 5.398 1.00 89.12 482 MET A C 1
ATOM 2036 O O . MET A 1 386 ? -1.451 20.357 5.743 1.00 89.54 482 MET A O 1
ATOM 2041 N N . LEU A 1 387 ? -3.251 19.091 6.276 1.00 84.43 483 LEU A N 1
ATOM 2042 C CA . LEU A 1 387 ? -3.116 19.254 7.730 1.00 83.13 483 LEU A CA 1
ATOM 2043 C C . LEU A 1 387 ? -1.830 18.601 8.235 1.00 86.66 483 LEU A C 1
ATOM 2044 O O . LEU A 1 387 ? -1.189 19.142 9.141 1.00 85.42 483 LEU A O 1
ATOM 2049 N N . LEU A 1 388 ? -1.452 17.450 7.638 1.00 84.10 484 LEU A N 1
ATOM 2050 C CA . LEU A 1 388 ? -0.237 16.705 7.979 1.00 84.28 484 LEU A CA 1
ATOM 2051 C C . LEU A 1 388 ? 1.016 17.484 7.612 1.00 88.08 484 LEU A C 1
ATOM 2052 O O . LEU A 1 388 ? 1.969 17.502 8.390 1.00 87.34 484 LEU A O 1
ATOM 2057 N N . GLN A 1 389 ? 1.010 18.138 6.435 1.00 84.94 485 GLN A N 1
ATOM 2058 C CA . GLN A 1 389 ? 2.137 18.952 5.988 1.00 83.97 485 GLN A CA 1
ATOM 2059 C C . GLN A 1 389 ? 2.229 20.291 6.734 1.00 88.14 485 GLN A C 1
ATOM 2060 O O . GLN A 1 389 ? 3.283 20.924 6.715 1.00 88.38 485 GLN A O 1
ATOM 2066 N N . VAL A 1 390 ? 1.152 20.694 7.426 1.00 84.54 486 VAL A N 1
ATOM 2067 C CA . VAL A 1 390 ? 1.155 21.878 8.268 1.00 84.12 486 VAL A CA 1
ATOM 2068 C C . VAL A 1 390 ? 1.866 21.467 9.560 1.00 91.82 486 VAL A C 1
ATOM 2069 O O . VAL A 1 390 ? 2.818 22.137 9.955 1.00 91.37 486 VAL A O 1
ATOM 2073 N N . LEU A 1 391 ? 1.464 20.317 10.157 1.00 91.97 487 LEU A N 1
ATOM 2074 C CA . LEU A 1 391 ? 2.063 19.714 11.360 1.00 93.91 487 LEU A CA 1
ATOM 2075 C C . LEU A 1 391 ? 3.594 19.632 11.187 1.00 99.18 487 LEU A C 1
ATOM 2076 O O . LEU A 1 391 ? 4.344 20.051 12.071 1.00 99.02 487 LEU A O 1
ATOM 2081 N N . GLN A 1 392 ? 4.029 19.102 10.026 1.00 96.43 488 GLN A N 1
ATOM 2082 C CA . GLN A 1 392 ? 5.412 18.894 9.596 1.00 96.23 488 GLN A CA 1
ATOM 2083 C C . GLN A 1 392 ? 6.216 20.209 9.461 1.00 98.20 488 GLN A C 1
ATOM 2084 O O . GLN A 1 392 ? 7.376 20.262 9.876 1.00 97.67 488 GLN A O 1
ATOM 2090 N N . ALA A 1 393 ? 5.598 21.253 8.885 1.00 93.04 489 ALA A N 1
ATOM 2091 C CA . ALA A 1 393 ? 6.231 22.553 8.667 1.00 91.24 489 ALA A CA 1
ATOM 2092 C C . ALA A 1 393 ? 6.149 23.483 9.881 1.00 93.61 489 ALA A C 1
ATOM 2093 O O . ALA A 1 393 ? 6.719 24.576 9.842 1.00 91.92 489 ALA A O 1
ATOM 2095 N N . LEU A 1 394 ? 5.450 23.063 10.955 1.00 90.77 490 LEU A N 1
ATOM 2096 C CA . LEU A 1 394 ? 5.304 23.888 12.153 1.00 90.28 490 LEU A CA 1
ATOM 2097 C C . LEU A 1 394 ? 6.652 24.096 12.840 1.00 96.53 490 LEU A C 1
ATOM 2098 O O . LEU A 1 394 ? 7.347 23.109 13.105 1.00 97.71 490 LEU A O 1
ATOM 2103 N N . PRO A 1 395 ? 7.059 25.365 13.100 1.00 92.78 491 PRO A N 1
ATOM 2104 C CA . PRO A 1 395 ? 8.350 25.589 13.775 1.00 92.70 491 PRO A CA 1
ATOM 2105 C C . PRO A 1 395 ? 8.369 25.087 15.226 1.00 98.60 491 PRO A C 1
ATOM 2106 O O . PRO A 1 395 ? 7.326 25.064 15.894 1.00 98.61 491 PRO A O 1
ATOM 2110 N N . ALA A 1 396 ? 9.561 24.663 15.699 1.00 96.02 492 ALA A N 1
ATOM 2111 C CA . ALA A 1 396 ? 9.806 24.155 17.057 1.00 97.03 492 ALA A CA 1
ATOM 2112 C C . ALA A 1 396 ? 9.442 25.199 18.133 1.00 101.53 492 ALA A C 1
ATOM 2113 O O . ALA A 1 396 ? 8.979 24.837 19.221 1.00 101.40 492 ALA A O 1
ATOM 2115 N N . GLN A 1 397 ? 9.632 26.495 17.792 1.00 98.20 493 GLN A N 1
ATOM 2116 C CA . GLN A 1 397 ? 9.339 27.664 18.627 1.00 98.65 493 GLN A CA 1
ATOM 2117 C C . GLN A 1 397 ? 7.822 27.958 18.681 1.00 103.88 493 GLN A C 1
ATOM 2118 O O . GLN A 1 397 ? 7.375 28.705 19.559 1.00 103.55 493 GLN A O 1
ATOM 2124 N N . GLY A 1 398 ? 7.065 27.377 17.738 1.00 101.11 494 GLY A N 1
ATOM 2125 C CA . GLY A 1 398 ? 5.616 27.529 17.622 1.00 101.14 494 GLY A CA 1
ATOM 2126 C C . GLY A 1 398 ? 5.161 28.612 16.662 1.00 103.85 494 GLY A C 1
ATOM 2127 O O . GLY A 1 398 ? 5.976 29.385 16.145 1.00 102.46 494 GLY A O 1
ATOM 2128 N N . GLU A 1 399 ? 3.839 28.675 16.424 1.00 100.43 495 GLU A N 1
ATOM 2129 C CA . GLU A 1 399 ? 3.188 29.656 15.543 1.00 99.19 495 GLU A CA 1
ATOM 2130 C C . GLU A 1 399 ? 1.884 30.117 16.199 1.00 102.31 495 GLU A C 1
ATOM 2131 O O . GLU A 1 399 ? 1.326 29.363 16.994 1.00 102.93 495 GLU A O 1
ATOM 2137 N N . SER A 1 400 ? 1.400 31.342 15.892 1.00 97.22 496 SER A N 1
ATOM 2138 C CA . SER A 1 400 ? 0.146 31.825 16.480 1.00 97.04 496 SER A CA 1
ATOM 2139 C C . SER A 1 400 ? -1.074 31.169 15.834 1.00 99.24 496 SER A C 1
ATOM 2140 O O . SER A 1 400 ? -1.153 31.084 14.604 1.00 98.11 496 SER A O 1
ATOM 2143 N N . PHE A 1 401 ? -2.013 30.700 16.680 1.00 95.32 497 PHE A N 1
ATOM 2144 C CA . PHE A 1 401 ? -3.258 30.021 16.307 1.00 95.04 497 PHE A CA 1
ATOM 2145 C C . PHE A 1 401 ? -4.064 30.761 15.239 1.00 96.35 497 PHE A C 1
ATOM 2146 O O . PHE A 1 401 ? -4.608 30.112 14.342 1.00 95.67 497 PHE A O 1
ATOM 2154 N N . THR A 1 402 ? -4.129 32.110 15.337 1.00 91.52 498 THR A N 1
ATOM 2155 C CA . THR A 1 402 ? -4.844 32.987 14.399 1.00 90.77 498 THR A CA 1
ATOM 2156 C C . THR A 1 402 ? -4.196 32.905 13.020 1.00 92.21 498 THR A C 1
ATOM 2157 O O . THR A 1 402 ? -4.903 32.777 12.017 1.00 91.10 498 THR A O 1
ATOM 2161 N N . THR A 1 403 ? -2.856 32.936 12.986 1.00 88.69 499 THR A N 1
ATOM 2162 C CA . THR A 1 403 ? -2.056 32.848 11.759 1.00 88.27 499 THR A CA 1
ATOM 2163 C C . THR A 1 403 ? -2.196 31.457 11.130 1.00 92.19 499 THR A C 1
ATOM 2164 O O . THR A 1 403 ? -2.261 31.347 9.903 1.00 91.23 499 THR A O 1
ATOM 2168 N N . LEU A 1 404 ? -2.266 30.408 11.975 1.00 89.36 500 LEU A N 1
ATOM 2169 C CA . LEU A 1 404 ? -2.433 29.027 11.520 1.00 89.70 500 LEU A CA 1
ATOM 2170 C C . LEU A 1 404 ? -3.807 28.818 10.896 1.00 91.61 500 LEU A C 1
ATOM 2171 O O . LEU A 1 404 ? -3.914 28.100 9.898 1.00 90.93 500 LEU A O 1
ATOM 2176 N N . ALA A 1 405 ? -4.846 29.468 11.471 1.00 86.37 501 ALA A N 1
ATOM 2177 C CA . ALA A 1 405 ? -6.218 29.403 10.980 1.00 86.26 501 ALA A CA 1
ATOM 2178 C C . ALA A 1 405 ? -6.274 29.988 9.571 1.00 89.56 501 ALA A C 1
ATOM 2179 O O . ALA A 1 405 ? -6.797 29.350 8.657 1.00 89.78 501 ALA A O 1
ATOM 2181 N N . ARG A 1 406 ? -5.642 31.160 9.389 1.00 85.25 502 ARG A N 1
ATOM 2182 C CA . ARG A 1 406 ? -5.531 31.887 8.129 1.00 83.82 502 ARG A CA 1
ATOM 2183 C C . ARG A 1 406 ? -4.716 31.063 7.127 1.00 85.49 502 ARG A C 1
ATOM 2184 O O . ARG A 1 406 ? -5.043 31.055 5.944 1.00 84.37 502 ARG A O 1
ATOM 2192 N N . GLU A 1 407 ? -3.678 30.351 7.605 1.00 82.01 503 GLU A N 1
ATOM 2193 C CA . GLU A 1 407 ? -2.815 29.532 6.753 1.00 82.02 503 GLU A CA 1
ATOM 2194 C C . GLU A 1 407 ? -3.540 28.283 6.223 1.00 85.68 503 GLU A C 1
ATOM 2195 O O . GLU A 1 407 ? -3.310 27.899 5.070 1.00 85.29 503 GLU A O 1
ATOM 2201 N N . LEU A 1 408 ? -4.420 27.667 7.048 1.00 81.47 504 LEU A N 1
ATOM 2202 C CA . LEU A 1 408 ? -5.189 26.484 6.636 1.00 81.68 504 LEU A CA 1
ATOM 2203 C C . LEU A 1 408 ? -6.243 26.845 5.608 1.00 85.99 504 LEU A C 1
ATOM 2204 O O . LEU A 1 408 ? -6.358 26.142 4.610 1.00 85.60 504 LEU A O 1
ATOM 2209 N N . SER A 1 409 ? -6.948 27.982 5.806 1.00 82.84 505 SER A N 1
ATOM 2210 C CA . SER A 1 409 ? -7.935 28.499 4.861 1.00 83.35 505 SER A CA 1
ATOM 2211 C C . SER A 1 409 ? -7.285 28.955 3.559 1.00 88.12 505 SER A C 1
ATOM 2212 O O . SER A 1 409 ? -7.900 28.845 2.503 1.00 88.91 505 SER A O 1
ATOM 2215 N N . ALA A 1 410 ? -6.041 29.452 3.633 1.00 84.68 506 ALA A N 1
ATOM 2216 C CA . ALA A 1 410 ? -5.275 29.896 2.465 1.00 83.88 506 ALA A CA 1
ATOM 2217 C C . ALA A 1 410 ? -4.945 28.678 1.635 1.00 87.73 506 ALA A C 1
ATOM 2218 O O . ALA A 1 410 ? -5.203 28.668 0.434 1.00 87.51 506 ALA A O 1
ATOM 2220 N N . ARG A 1 411 ? -4.434 27.631 2.298 1.00 84.84 507 ARG A N 1
ATOM 2221 C CA . ARG A 1 411 ? -4.072 26.350 1.687 1.00 85.35 507 ARG A CA 1
ATOM 2222 C C . ARG A 1 411 ? -5.308 25.568 1.194 1.00 89.90 507 ARG A C 1
ATOM 2223 O O . ARG A 1 411 ? -5.207 24.906 0.162 1.00 90.55 507 ARG A O 1
ATOM 2231 N N . THR A 1 412 ? -6.476 25.682 1.885 1.00 85.77 508 THR A N 1
ATOM 2232 C CA . THR A 1 412 ? -7.711 25.011 1.454 1.00 86.06 508 THR A CA 1
ATOM 2233 C C . THR A 1 412 ? -8.215 25.694 0.183 1.00 91.07 508 THR A C 1
ATOM 2234 O O . THR A 1 412 ? -8.450 25.008 -0.811 1.00 92.04 508 THR A O 1
ATOM 2238 N N . PHE A 1 413 ? -8.337 27.039 0.198 1.00 87.64 509 PHE A N 1
ATOM 2239 C CA . PHE A 1 413 ? -8.806 27.821 -0.953 1.00 87.69 509 PHE A CA 1
ATOM 2240 C C . PHE A 1 413 ? -7.899 27.662 -2.150 1.00 89.45 509 PHE A C 1
ATOM 2241 O O . PHE A 1 413 ? -8.385 27.335 -3.237 1.00 88.21 509 PHE A O 1
ATOM 2249 N N . SER A 1 414 ? -6.577 27.879 -1.935 1.00 85.08 510 SER A N 1
ATOM 2250 C CA . SER A 1 414 ? -5.526 27.768 -2.947 1.00 84.33 510 SER A CA 1
ATOM 2251 C C . SER A 1 414 ? -5.655 26.446 -3.691 1.00 89.41 510 SER A C 1
ATOM 2252 O O . SER A 1 414 ? -5.750 26.465 -4.920 1.00 91.37 510 SER A O 1
ATOM 2255 N N . ARG A 1 415 ? -5.724 25.311 -2.950 1.00 83.51 511 ARG A N 1
ATOM 2256 C CA . ARG A 1 415 ? -5.869 23.984 -3.542 1.00 83.11 511 ARG A CA 1
ATOM 2257 C C . ARG A 1 415 ? -7.217 23.812 -4.261 1.00 86.98 511 ARG A C 1
ATOM 2258 O O . ARG A 1 415 ? -7.241 23.279 -5.375 1.00 86.65 511 ARG A O 1
ATOM 2266 N N . HIS A 1 416 ? -8.312 24.334 -3.664 1.00 83.69 512 HIS A N 1
ATOM 2267 C CA . HIS A 1 416 ? -9.639 24.295 -4.268 1.00 85.52 512 HIS A CA 1
ATOM 2268 C C . HIS A 1 416 ? -9.649 24.995 -5.634 1.00 92.02 512 HIS A C 1
ATOM 2269 O O . HIS A 1 416 ? -10.194 24.444 -6.591 1.00 93.95 512 HIS A O 1
ATOM 2276 N N . VAL A 1 417 ? -9.065 26.205 -5.710 1.00 88.26 513 VAL A N 1
ATOM 2277 C CA . VAL A 1 417 ? -8.976 27.013 -6.929 1.00 88.80 513 VAL A CA 1
ATOM 2278 C C . VAL A 1 417 ? -8.172 26.278 -8.005 1.00 93.23 513 VAL A C 1
ATOM 2279 O O . VAL A 1 417 ? -8.544 26.331 -9.182 1.00 94.10 513 VAL A O 1
ATOM 2283 N N . VAL A 1 418 ? -7.107 25.559 -7.589 1.00 88.71 514 VAL A N 1
ATOM 2284 C CA . VAL A 1 418 ? -6.259 24.772 -8.481 1.00 88.94 514 VAL A CA 1
ATOM 2285 C C . VAL A 1 418 ? -7.099 23.623 -9.059 1.00 94.78 514 VAL A C 1
ATOM 2286 O O . VAL A 1 418 ? -7.153 23.492 -10.283 1.00 95.53 514 VAL A O 1
ATOM 2290 N N . GLN A 1 419 ? -7.800 22.845 -8.188 1.00 91.82 515 GLN A N 1
ATOM 2291 C CA . GLN A 1 419 ? -8.653 21.717 -8.600 1.00 92.73 515 GLN A CA 1
ATOM 2292 C C . GLN A 1 419 ? -9.769 22.145 -9.546 1.00 95.87 515 GLN A C 1
ATOM 2293 O O . GLN A 1 419 ? -9.974 21.487 -10.562 1.00 96.72 515 GLN A O 1
ATOM 2299 N N . ARG A 1 420 ? -10.452 23.260 -9.238 1.00 92.22 516 ARG A N 1
ATOM 2300 C CA . ARG A 1 420 ? -11.535 23.813 -10.059 1.00 93.72 516 ARG A CA 1
ATOM 2301 C C . ARG A 1 420 ? -11.047 24.103 -11.493 1.00 98.22 516 ARG A C 1
ATOM 2302 O O . ARG A 1 420 ? -11.632 23.573 -12.441 1.00 99.32 516 ARG A O 1
ATOM 2310 N N . GLN A 1 421 ? -9.937 24.872 -11.635 1.00 92.95 517 GLN A N 1
ATOM 2311 C CA . GLN A 1 421 ? -9.299 25.238 -12.912 1.00 92.37 517 GLN A CA 1
ATOM 2312 C C . GLN A 1 421 ? -8.832 24.025 -13.713 1.00 96.31 517 GLN A C 1
ATOM 2313 O O . GLN A 1 421 ? -8.937 24.019 -14.940 1.00 96.90 517 GLN A O 1
ATOM 2319 N N . ARG A 1 422 ? -8.294 23.021 -13.006 1.00 92.48 518 ARG A N 1
ATOM 2320 C CA . ARG A 1 422 ? -7.779 21.767 -13.545 1.00 93.68 518 ARG A CA 1
ATOM 2321 C C . ARG A 1 422 ? -8.899 20.985 -14.262 1.00 102.82 518 ARG A C 1
ATOM 2322 O O . ARG A 1 422 ? -8.644 20.400 -15.318 1.00 104.42 518 ARG A O 1
ATOM 2330 N N . VAL A 1 423 ? -10.137 21.006 -13.706 1.00 101.09 519 VAL A N 1
ATOM 2331 C CA . VAL A 1 423 ? -11.306 20.300 -14.269 1.00 103.16 519 VAL A CA 1
ATOM 2332 C C . VAL A 1 423 ? -12.168 21.155 -15.229 1.00 109.34 519 VAL A C 1
ATOM 2333 O O . VAL A 1 423 ? -12.771 20.610 -16.156 1.00 110.94 519 VAL A O 1
ATOM 2337 N N . SER A 1 424 ? -12.201 22.488 -15.017 1.00 105.39 520 SER A N 1
ATOM 2338 C CA . SER A 1 424 ? -12.976 23.436 -15.828 1.00 106.19 520 SER A CA 1
ATOM 2339 C C . SER A 1 424 ? -12.410 23.672 -17.241 1.00 109.69 520 SER A C 1
ATOM 2340 O O . SER A 1 424 ? -13.050 24.355 -18.053 1.00 110.38 520 SER A O 1
ATOM 2343 N N . GLY A 1 425 ? -11.219 23.133 -17.510 1.00 104.33 521 GLY A N 1
ATOM 2344 C CA . GLY A 1 425 ? -10.524 23.310 -18.780 1.00 103.84 521 GLY A CA 1
ATOM 2345 C C . GLY A 1 425 ? -9.768 24.623 -18.832 1.00 103.42 521 GLY A C 1
ATOM 2346 O O . GLY A 1 425 ? -9.247 25.001 -19.883 1.00 104.47 521 GLY A O 1
ATOM 2347 N N . GLN A 1 426 ? -9.711 25.326 -17.687 1.00 94.54 522 GLN A N 1
ATOM 2348 C CA . GLN A 1 426 ? -9.071 26.625 -17.538 1.00 91.63 522 GLN A CA 1
ATOM 2349 C C . GLN A 1 426 ? -7.550 26.595 -17.700 1.00 91.61 522 GLN A C 1
ATOM 2350 O O . GLN A 1 426 ? -6.979 27.581 -18.173 1.00 90.81 522 GLN A O 1
ATOM 2356 N N . VAL A 1 427 ? -6.902 25.462 -17.328 1.00 85.24 523 VAL A N 1
ATOM 2357 C CA . VAL A 1 427 ? -5.449 25.244 -17.425 1.00 82.67 523 VAL A CA 1
ATOM 2358 C C . VAL A 1 427 ? -4.969 25.342 -18.877 1.00 86.25 523 VAL A C 1
ATOM 2359 O O . VAL A 1 427 ? -4.023 26.078 -19.153 1.00 85.34 523 VAL A O 1
ATOM 2363 N N . GLN A 1 428 ? -5.652 24.638 -19.797 1.00 83.34 524 GLN A N 1
ATOM 2364 C CA . GLN A 1 428 ? -5.358 24.636 -21.233 1.00 84.43 524 GLN A CA 1
ATOM 2365 C C . GLN A 1 428 ? -5.522 26.044 -21.815 1.00 87.02 524 GLN A C 1
ATOM 2366 O O . GLN A 1 428 ? -4.702 26.461 -22.630 1.00 87.41 524 GLN A O 1
ATOM 2372 N N . ALA A 1 429 ? -6.569 26.777 -21.383 1.00 81.89 525 ALA A N 1
ATOM 2373 C CA . ALA A 1 429 ? -6.850 28.139 -21.831 1.00 81.88 525 ALA A CA 1
ATOM 2374 C C . ALA A 1 429 ? -5.694 29.061 -21.427 1.00 86.43 525 ALA A C 1
ATOM 2375 O O . ALA A 1 429 ? -5.201 29.837 -22.258 1.00 87.20 525 ALA A O 1
ATOM 2377 N N . LEU A 1 430 ? -5.229 28.929 -20.164 1.00 81.48 526 LEU A N 1
ATOM 2378 C CA . LEU A 1 430 ? -4.089 29.673 -19.628 1.00 79.59 526 LEU A CA 1
ATOM 2379 C C . LEU A 1 430 ? -2.788 29.243 -20.339 1.00 82.72 526 LEU A C 1
ATOM 2380 O O . LEU A 1 430 ? -1.980 30.111 -20.664 1.00 80.66 526 LEU A O 1
ATOM 2385 N N . GLN A 1 431 ? -2.619 27.914 -20.625 1.00 80.50 527 GLN A N 1
ATOM 2386 C CA . GLN A 1 431 ? -1.466 27.364 -21.360 1.00 80.68 527 GLN A CA 1
ATOM 2387 C C . GLN A 1 431 ? -1.341 28.054 -22.726 1.00 86.33 527 GLN A C 1
ATOM 2388 O O . GLN A 1 431 ? -0.249 28.478 -23.096 1.00 85.76 527 GLN A O 1
ATOM 2394 N N . ASN A 1 432 ? -2.476 28.202 -23.443 1.00 84.78 528 ASN A N 1
ATOM 2395 C CA . ASN A 1 432 ? -2.559 28.840 -24.758 1.00 86.57 528 ASN A CA 1
ATOM 2396 C C . ASN A 1 432 ? -2.265 30.316 -24.664 1.00 89.23 528 ASN A C 1
ATOM 2397 O O . ASN A 1 432 ? -1.504 30.837 -25.482 1.00 88.83 528 ASN A O 1
ATOM 2402 N N . HIS A 1 433 ? -2.883 30.987 -23.667 1.00 84.91 529 HIS A N 1
ATOM 2403 C CA . HIS A 1 433 ? -2.732 32.415 -23.407 1.00 83.79 529 HIS A CA 1
ATOM 2404 C C . HIS A 1 433 ? -1.296 32.777 -23.039 1.00 82.47 529 HIS A C 1
ATOM 2405 O O . HIS A 1 433 ? -0.760 33.733 -23.595 1.00 81.81 529 HIS A O 1
ATOM 2412 N N . TYR A 1 434 ? -0.688 32.024 -22.106 1.00 76.07 530 TYR A N 1
ATOM 2413 C CA . TYR A 1 434 ? 0.678 32.246 -21.636 1.00 74.04 530 TYR A CA 1
ATOM 2414 C C . TYR A 1 434 ? 1.701 32.048 -22.752 1.00 79.54 530 TYR A C 1
ATOM 2415 O O . TYR A 1 434 ? 2.634 32.845 -22.868 1.00 78.84 530 TYR A O 1
ATOM 2424 N N . ARG A 1 435 ? 1.513 31.008 -23.577 1.00 78.23 531 ARG A N 1
ATOM 2425 C CA . ARG A 1 435 ? 2.402 30.710 -24.698 1.00 79.79 531 ARG A CA 1
ATOM 2426 C C . ARG A 1 435 ? 2.374 31.816 -25.756 1.00 85.57 531 ARG A C 1
ATOM 2427 O O . ARG A 1 435 ? 3.413 32.106 -26.348 1.00 86.42 531 ARG A O 1
ATOM 2435 N N . LYS A 1 436 ? 1.209 32.480 -25.941 1.00 83.05 532 LYS A N 1
ATOM 2436 C CA . LYS A 1 436 ? 1.046 33.613 -26.861 1.00 84.37 532 LYS A CA 1
ATOM 2437 C C . LYS A 1 436 ? 1.688 34.855 -26.243 1.00 87.61 532 LYS A C 1
ATOM 2438 O O . LYS A 1 436 ? 2.279 35.662 -26.960 1.00 88.10 532 LYS A O 1
ATOM 2444 N N . TYR A 1 437 ? 1.561 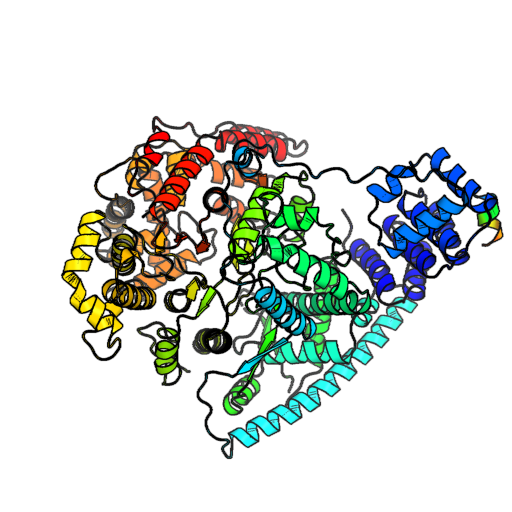34.996 -24.903 1.00 82.60 533 TYR A N 1
ATOM 2445 C CA . TYR A 1 437 ? 2.096 36.093 -24.103 1.00 80.66 533 TYR A CA 1
ATOM 2446 C C . TYR A 1 437 ? 3.628 36.123 -24.117 1.00 84.39 533 TYR A C 1
ATOM 2447 O O . TYR A 1 437 ? 4.214 37.205 -24.195 1.00 83.88 533 TYR A O 1
ATOM 2456 N N . LEU A 1 438 ? 4.267 34.942 -24.056 1.00 80.91 534 LEU A N 1
ATOM 2457 C CA . LEU A 1 438 ? 5.722 34.802 -24.053 1.00 80.50 534 LEU A CA 1
ATOM 2458 C C . LEU A 1 438 ? 6.451 35.462 -25.221 1.00 88.30 534 LEU A C 1
ATOM 2459 O O . LEU A 1 438 ? 7.631 35.760 -25.085 1.00 87.69 534 LEU A O 1
ATOM 2464 N N . CYS A 1 439 ? 5.756 35.707 -26.350 1.00 88.43 535 CYS A N 1
ATOM 2465 C CA . CYS A 1 439 ? 6.310 36.357 -27.547 1.00 90.28 535 CYS A CA 1
ATOM 2466 C C . CYS A 1 439 ? 6.880 37.730 -27.262 1.00 91.64 535 CYS A C 1
ATOM 2467 O O . CYS A 1 439 ? 7.901 38.104 -27.837 1.00 91.61 535 CYS A O 1
ATOM 2470 N N . LEU A 1 440 ? 6.225 38.468 -26.359 1.00 86.11 536 LEU A N 1
ATOM 2471 C CA . LEU A 1 440 ? 6.624 39.803 -25.936 1.00 84.92 536 LEU A CA 1
ATOM 2472 C C . LEU A 1 440 ? 7.911 39.777 -25.093 1.00 88.02 536 LEU A C 1
ATOM 2473 O O . LEU A 1 440 ? 8.670 40.747 -25.107 1.00 86.96 536 LEU A O 1
ATOM 2478 N N . LEU A 1 441 ? 8.154 38.663 -24.380 1.00 84.56 537 LEU A N 1
ATOM 2479 C CA . LEU A 1 441 ? 9.301 38.484 -23.483 1.00 83.26 537 LEU A CA 1
ATOM 2480 C C . LEU A 1 441 ? 10.447 37.688 -24.113 1.00 88.01 537 LEU A C 1
ATOM 2481 O O . LEU A 1 441 ? 11.588 37.873 -23.708 1.00 87.58 537 LEU A O 1
ATOM 2486 N N . ALA A 1 442 ? 10.146 36.797 -25.074 1.00 85.50 538 ALA A N 1
ATOM 2487 C CA . ALA A 1 442 ? 11.120 35.925 -25.733 1.00 86.59 538 ALA A CA 1
ATOM 2488 C C . ALA A 1 442 ? 12.166 36.673 -26.537 1.00 92.89 538 ALA A C 1
ATOM 2489 O O . ALA A 1 442 ? 11.838 37.644 -27.222 1.00 92.93 538 ALA A O 1
ATOM 2491 N N . SER A 1 443 ? 13.427 36.196 -26.469 1.00 90.98 539 SER A N 1
ATOM 2492 C CA . SER A 1 443 ? 14.573 36.755 -27.196 1.00 92.17 539 SER A CA 1
ATOM 2493 C C . SER A 1 443 ? 14.406 36.638 -28.718 1.00 99.95 539 SER A C 1
ATOM 2494 O O . SER A 1 443 ? 14.732 37.581 -29.445 1.00 100.58 539 SER A O 1
ATOM 2497 N N . ASP A 1 444 ? 13.907 35.477 -29.191 1.00 98.50 540 ASP A N 1
ATOM 2498 C CA . ASP A 1 444 ? 13.719 35.189 -30.613 1.00 101.27 540 ASP A CA 1
ATOM 2499 C C . ASP A 1 444 ? 12.424 35.742 -31.217 1.00 108.50 540 ASP A C 1
ATOM 2500 O O . ASP A 1 444 ? 12.374 35.973 -32.426 1.00 110.86 540 ASP A O 1
ATOM 2505 N N . ALA A 1 445 ? 11.391 35.973 -30.393 1.00 104.57 541 ALA A N 1
ATOM 2506 C CA . ALA A 1 445 ? 10.116 36.494 -30.884 1.00 105.70 541 ALA A CA 1
ATOM 2507 C C . ALA A 1 445 ? 10.083 38.016 -30.978 1.00 111.13 541 ALA A C 1
ATOM 2508 O O . ALA A 1 445 ? 10.934 38.689 -30.402 1.00 109.56 541 ALA A O 1
ATOM 2510 N N . GLU A 1 446 ? 9.126 38.549 -31.754 1.00 110.97 542 GLU A N 1
ATOM 2511 C CA . GLU A 1 446 ? 8.923 39.984 -31.990 1.00 111.32 542 GLU A CA 1
ATOM 2512 C C . GLU A 1 446 ? 7.430 40.285 -31.987 1.00 115.83 542 GLU A C 1
ATOM 2513 O O . GLU A 1 446 ? 6.669 39.635 -32.709 1.00 116.89 542 GLU A O 1
ATOM 2519 N N . VAL A 1 447 ? 7.007 41.262 -31.177 1.00 111.39 543 VAL A N 1
ATOM 2520 C CA . VAL A 1 447 ? 5.597 41.640 -31.089 1.00 111.35 543 VAL A CA 1
ATOM 2521 C C . VAL A 1 447 ? 5.230 42.735 -32.124 1.00 117.59 543 VAL A C 1
ATOM 2522 O O . VAL A 1 447 ? 6.033 43.655 -32.312 1.00 116.71 543 VAL A O 1
ATOM 2526 N N . PRO A 1 448 ? 4.069 42.604 -32.845 1.00 116.65 544 PRO A N 1
ATOM 2527 C CA . PRO A 1 448 ? 3.693 43.606 -33.872 1.00 118.71 544 PRO A CA 1
ATOM 2528 C C . PRO A 1 448 ? 4.039 45.067 -33.566 1.00 122.62 544 PRO A C 1
ATOM 2529 O O . PRO A 1 448 ? 4.683 45.729 -34.380 1.00 123.88 544 PRO A O 1
ATOM 2533 N N . GLU A 1 449 ? 3.647 45.549 -32.381 1.00 117.24 545 GLU A N 1
ATOM 2534 C CA . GLU A 1 449 ? 3.930 46.907 -31.919 1.00 115.80 545 GLU A CA 1
ATOM 2535 C C . GLU A 1 449 ? 4.393 46.897 -30.452 1.00 114.99 545 GLU A C 1
ATOM 2536 O O . GLU A 1 449 ? 3.822 46.149 -29.653 1.00 112.38 545 GLU A O 1
ATOM 2542 N N . PRO A 1 450 ? 5.436 47.699 -30.088 1.00 110.07 546 PRO A N 1
ATOM 2543 C CA . PRO A 1 450 ? 5.918 47.715 -28.688 1.00 106.51 546 PRO A CA 1
ATOM 2544 C C . PRO A 1 450 ? 4.785 47.817 -27.675 1.00 104.52 546 PRO A C 1
ATOM 2545 O O . PRO A 1 450 ? 3.826 48.562 -27.887 1.00 105.78 546 PRO A O 1
ATOM 2549 N N . CYS A 1 451 ? 4.870 47.030 -26.607 1.00 94.46 547 CYS A N 1
ATOM 2550 C CA . CYS A 1 451 ? 3.783 46.909 -25.658 1.00 91.37 547 CYS A CA 1
ATOM 2551 C C . CYS A 1 451 ? 4.280 46.602 -24.222 1.00 88.44 547 CYS A C 1
ATOM 2552 O O . CYS A 1 451 ? 5.399 46.117 -24.046 1.00 87.51 547 CYS A O 1
ATOM 2555 N N . LEU A 1 452 ? 3.441 46.872 -23.203 1.00 80.10 548 LEU A N 1
ATOM 2556 C CA . LEU A 1 452 ? 3.750 46.562 -21.803 1.00 76.10 548 LEU A CA 1
ATOM 2557 C C . LEU A 1 452 ? 3.145 45.197 -21.439 1.00 78.63 548 LEU A C 1
ATOM 2558 O O . LEU A 1 452 ? 2.049 44.906 -21.914 1.00 79.08 548 LEU A O 1
ATOM 2563 N N . PRO A 1 453 ? 3.796 44.377 -20.562 1.00 73.28 549 PRO A N 1
ATOM 2564 C CA . PRO A 1 453 ? 3.234 43.055 -20.202 1.00 72.90 549 PRO A CA 1
ATOM 2565 C C . PRO A 1 453 ? 1.738 42.952 -19.849 1.00 77.29 549 PRO A C 1
ATOM 2566 O O . PRO A 1 453 ? 1.071 42.081 -20.401 1.00 79.39 549 PRO A O 1
ATOM 2570 N N . ARG A 1 454 ? 1.213 43.832 -18.971 1.00 72.56 550 ARG A N 1
ATOM 2571 C CA . ARG A 1 454 ? -0.194 43.884 -18.544 1.00 72.87 550 ARG A CA 1
ATOM 2572 C C . ARG A 1 454 ? -1.078 44.186 -19.742 1.00 80.32 550 ARG A C 1
ATOM 2573 O O . ARG A 1 454 ? -2.130 43.559 -19.901 1.00 82.05 550 ARG A O 1
ATOM 2581 N N . GLN A 1 455 ? -0.638 45.150 -20.583 1.00 77.06 551 GLN A N 1
ATOM 2582 C CA . GLN A 1 455 ? -1.333 45.586 -21.795 1.00 78.51 551 GLN A CA 1
ATOM 2583 C C . GLN A 1 455 ? -1.440 44.455 -22.817 1.00 85.91 551 GLN A C 1
ATOM 2584 O O . GLN A 1 455 ? -2.507 44.279 -23.404 1.00 87.51 551 GLN A O 1
ATOM 2590 N N . TYR A 1 456 ? -0.340 43.696 -23.019 1.00 83.32 552 TYR A N 1
ATOM 2591 C CA . TYR A 1 456 ? -0.261 42.583 -23.961 1.00 85.52 552 TYR A CA 1
ATOM 2592 C C . TYR A 1 456 ? -1.110 41.426 -23.511 1.00 90.86 552 TYR A C 1
ATOM 2593 O O . TYR A 1 456 ? -1.822 40.857 -24.329 1.00 92.13 552 TYR A O 1
ATOM 2602 N N . TRP A 1 457 ? -1.049 41.088 -22.210 1.00 86.78 553 TRP A N 1
ATOM 2603 C CA . TRP A 1 457 ? -1.831 40.013 -21.607 1.00 86.63 553 TRP A CA 1
ATOM 2604 C C . TRP A 1 457 ? -3.314 40.290 -21.783 1.00 94.32 553 TRP A C 1
ATOM 2605 O O . TRP A 1 457 ? -4.068 39.365 -22.076 1.00 95.46 553 TRP A O 1
ATOM 2616 N N . GLU A 1 458 ? -3.735 41.556 -21.601 1.00 92.59 554 GLU A N 1
ATOM 2617 C CA . GLU A 1 458 ? -5.140 41.938 -21.737 1.00 94.09 554 GLU A CA 1
ATOM 2618 C C . GLU A 1 458 ? -5.620 41.957 -23.198 1.00 101.19 554 GLU A C 1
ATOM 2619 O O . GLU A 1 458 ? -6.706 41.455 -23.480 1.00 101.94 554 GLU A O 1
ATOM 2625 N N . ALA A 1 459 ? -4.781 42.475 -24.120 1.00 99.56 555 ALA A N 1
ATOM 2626 C CA . ALA A 1 459 ? -5.047 42.587 -25.557 1.00 102.20 555 ALA A CA 1
ATOM 2627 C C . ALA A 1 459 ? -5.288 41.242 -26.259 1.00 111.26 555 ALA A C 1
ATOM 2628 O O . ALA A 1 459 ? -6.093 41.187 -27.195 1.00 113.07 555 ALA A O 1
ATOM 2630 N N . LEU A 1 460 ? -4.592 40.168 -25.816 1.00 109.23 556 LEU A N 1
ATOM 2631 C CA . LEU A 1 460 ? -4.713 38.824 -26.392 1.00 111.27 556 LEU A CA 1
ATOM 2632 C C . LEU A 1 460 ? -6.132 38.262 -26.228 1.00 120.99 556 LEU A C 1
ATOM 2633 O O . LEU A 1 460 ? -6.633 37.565 -27.120 1.00 122.29 556 LEU A O 1
ATOM 2638 N N . GLY A 1 461 ? -6.760 38.603 -25.104 1.00 120.04 557 GLY A N 1
ATOM 2639 C CA . GLY A 1 461 ? -8.101 38.163 -24.751 1.00 122.32 557 GLY A CA 1
ATOM 2640 C C . GLY A 1 461 ? -8.042 37.343 -23.486 1.00 129.43 557 GLY A C 1
ATOM 2641 O O . GLY A 1 461 ? -8.278 36.131 -23.515 1.00 129.89 557 GLY A O 1
ATOM 2642 N N . ALA A 1 462 ? -7.681 38.012 -22.377 1.00 127.63 558 ALA A N 1
ATOM 2643 C CA . ALA A 1 462 ? -7.510 37.429 -21.049 1.00 127.47 558 ALA A CA 1
ATOM 2644 C C . ALA A 1 462 ? -8.778 36.816 -20.432 1.00 136.15 558 ALA A C 1
ATOM 2645 O O . ALA A 1 462 ? -9.744 37.546 -20.166 1.00 135.90 558 ALA A O 1
ATOM 2647 N N . PRO A 1 463 ? -8.804 35.479 -20.186 1.00 136.22 559 PRO A N 1
ATOM 2648 C CA . PRO A 1 463 ? -9.977 34.895 -19.525 1.00 137.51 559 PRO A CA 1
ATOM 2649 C C . PRO A 1 463 ? -9.879 35.184 -18.024 1.00 142.85 559 PRO A C 1
ATOM 2650 O O . PRO A 1 463 ? -9.077 34.556 -17.319 1.00 141.79 559 PRO A O 1
ATOM 2654 N N . GLU A 1 464 ? -10.633 36.209 -17.560 1.00 140.83 560 GLU A N 1
ATOM 2655 C CA . GLU A 1 464 ? -10.659 36.649 -16.159 1.00 139.91 560 GLU A CA 1
ATOM 2656 C C . GLU A 1 464 ? -11.000 35.466 -15.245 1.00 145.32 560 GLU A C 1
ATOM 2657 O O . GLU A 1 464 ? -12.111 34.928 -15.329 1.00 146.16 560 GLU A O 1
ATOM 2663 N N . ALA A 1 465 ? -10.004 35.034 -14.458 1.00 141.67 561 ALA A N 1
ATOM 2664 C CA . ALA A 1 465 ? -10.077 33.902 -13.533 1.00 141.65 561 ALA A CA 1
ATOM 2665 C C . ALA A 1 465 ? -11.238 33.982 -12.565 1.00 147.20 561 ALA A C 1
ATOM 2666 O O . ALA A 1 465 ? -11.065 34.383 -11.410 1.00 145.48 561 ALA A O 1
ATOM 2668 N N . LEU A 1 466 ? -12.437 33.595 -13.062 1.00 146.49 562 LEU A N 1
ATOM 2669 C CA . LEU A 1 466 ? -13.746 33.615 -12.398 1.00 147.43 562 LEU A CA 1
ATOM 2670 C C . LEU A 1 466 ? -13.739 33.197 -10.925 1.00 150.72 562 LEU A C 1
ATOM 2671 O O . LEU A 1 466 ? -14.318 33.905 -10.093 1.00 150.38 562 LEU A O 1
ATOM 2676 N N . ARG A 1 467 ? -13.035 32.085 -10.600 1.00 146.24 563 ARG A N 1
ATOM 2677 C CA . ARG A 1 467 ? -12.908 31.518 -9.249 1.00 144.70 563 ARG A CA 1
ATOM 2678 C C . ARG A 1 467 ? -12.284 32.477 -8.207 1.00 145.22 563 ARG A C 1
ATOM 2679 O O . ARG A 1 467 ? -12.139 32.105 -7.040 1.00 144.40 563 ARG A O 1
ATOM 2687 N N . GLU A 1 468 ? -11.983 33.730 -8.630 1.00 139.80 564 GLU A N 1
ATOM 2688 C CA . GLU A 1 468 ? -11.431 34.825 -7.825 1.00 137.77 564 GLU A CA 1
ATOM 2689 C C . GLU A 1 468 ? -11.981 34.791 -6.390 1.00 139.51 564 GLU A C 1
ATOM 2690 O O . GLU A 1 468 ? -11.217 34.503 -5.470 1.00 138.54 564 GLU A O 1
ATOM 2696 N N . GLN A 1 469 ? -13.316 34.987 -6.248 1.00 134.64 565 GLN A N 1
ATOM 2697 C CA . GLN A 1 469 ? -14.138 35.046 -5.031 1.00 133.39 565 GLN A CA 1
ATOM 2698 C C . GLN A 1 469 ? -13.595 34.279 -3.805 1.00 132.54 565 GLN A C 1
ATOM 2699 O O . GLN A 1 469 ? -13.998 33.130 -3.583 1.00 132.88 565 GLN A O 1
ATOM 2705 N N . PRO A 1 470 ? -12.702 34.879 -2.975 1.00 124.58 566 PRO A N 1
ATOM 2706 C CA . PRO A 1 470 ? -12.248 34.160 -1.775 1.00 122.02 566 PRO A CA 1
ATOM 2707 C C . PRO A 1 470 ? -13.359 34.229 -0.739 1.00 121.37 566 PRO A C 1
ATOM 2708 O O . PRO A 1 470 ? -14.268 35.060 -0.864 1.00 121.10 566 PRO A O 1
ATOM 2712 N N . TRP A 1 471 ? -13.327 33.340 0.246 1.00 114.64 567 TRP A N 1
ATOM 2713 C CA . TRP A 1 471 ? -14.383 33.329 1.252 1.00 113.88 567 TRP A CA 1
ATOM 2714 C C . TRP A 1 471 ? -14.277 34.546 2.187 1.00 113.24 567 TRP A C 1
ATOM 2715 O O . TRP A 1 471 ? -13.154 34.951 2.485 1.00 111.61 567 TRP A O 1
ATOM 2726 N N . PRO A 1 472 ? -15.414 35.154 2.636 1.00 107.76 568 PRO A N 1
ATOM 2727 C CA . PRO A 1 472 ? -15.322 36.306 3.563 1.00 106.20 568 PRO A CA 1
ATOM 2728 C C . PRO A 1 472 ? -14.531 35.990 4.836 1.00 107.27 568 PRO A C 1
ATOM 2729 O O . PRO A 1 472 ? -14.444 34.822 5.220 1.00 107.51 568 PRO A O 1
ATOM 2733 N N . LEU A 1 473 ? -13.950 37.016 5.489 1.00 101.13 569 LEU A N 1
ATOM 2734 C CA . LEU A 1 473 ? -13.158 36.828 6.712 1.00 99.51 569 LEU A CA 1
ATOM 2735 C C . LEU A 1 473 ? -13.801 35.926 7.797 1.00 102.20 569 LEU A C 1
ATOM 2736 O O . LEU A 1 473 ? -13.094 35.035 8.275 1.00 100.12 569 LEU A O 1
ATOM 2741 N N . PRO A 1 474 ? -15.117 36.067 8.156 1.00 99.92 570 PRO A N 1
ATOM 2742 C CA . PRO A 1 474 ? -15.707 35.153 9.160 1.00 100.55 570 PRO A CA 1
ATOM 2743 C C . PRO A 1 474 ? -15.705 33.681 8.739 1.00 103.57 570 PRO A C 1
ATOM 2744 O O . PRO A 1 474 ? -15.538 32.817 9.589 1.00 103.84 570 PRO A O 1
ATOM 2748 N N . VAL A 1 475 ? -15.877 33.405 7.433 1.00 98.77 571 VAL A N 1
ATOM 2749 C CA . VAL A 1 475 ? -15.867 32.057 6.857 1.00 98.46 571 VAL A CA 1
ATOM 2750 C C . VAL A 1 475 ? -14.427 31.550 6.884 1.00 98.64 571 VAL A C 1
ATOM 2751 O O . VAL A 1 475 ? -14.180 30.404 7.263 1.00 98.40 571 VAL A O 1
ATOM 2755 N N . GLN A 1 476 ? -13.487 32.423 6.484 1.00 92.20 572 GLN A N 1
ATOM 2756 C CA . GLN A 1 476 ? -12.052 32.163 6.440 1.00 89.87 572 GLN A CA 1
ATOM 2757 C C . GLN A 1 476 ? -11.508 31.788 7.806 1.00 91.55 572 GLN A C 1
ATOM 2758 O O . GLN A 1 476 ? -10.687 30.885 7.905 1.00 89.62 572 GLN A O 1
ATOM 2764 N N . MET A 1 477 ? -11.969 32.482 8.855 1.00 88.73 573 MET A N 1
ATOM 2765 C CA . MET A 1 477 ? -11.518 32.252 10.224 1.00 88.68 573 MET A CA 1
ATOM 2766 C C . MET A 1 477 ? -12.171 31.040 10.864 1.00 92.94 573 MET A C 1
ATOM 2767 O O . MET A 1 477 ? -11.456 30.204 11.425 1.00 92.87 573 MET A O 1
ATOM 2772 N N . GLU A 1 478 ? -13.517 30.918 10.743 1.00 89.18 574 GLU A N 1
ATOM 2773 C CA . GLU A 1 478 ? -14.298 29.790 11.266 1.00 89.61 574 GLU A CA 1
ATOM 2774 C C . GLU A 1 478 ? -13.793 28.449 10.716 1.00 89.76 574 GLU A C 1
ATOM 2775 O O . GLU A 1 478 ? -13.693 27.481 11.477 1.00 90.54 574 GLU A O 1
ATOM 2781 N N . LEU A 1 479 ? -13.471 28.399 9.403 1.00 81.88 575 LEU A N 1
ATOM 2782 C CA . LEU A 1 479 ? -12.942 27.202 8.757 1.00 80.38 575 LEU A CA 1
ATOM 2783 C C . LEU A 1 479 ? -11.556 26.891 9.294 1.00 83.27 575 LEU A C 1
ATOM 2784 O O . LEU A 1 479 ? -11.313 25.763 9.718 1.00 83.62 575 LEU A O 1
ATOM 2789 N N . GLY A 1 480 ? -10.675 27.894 9.280 1.00 78.86 576 GLY A N 1
ATOM 2790 C CA . GLY A 1 480 ? -9.299 27.793 9.757 1.00 76.95 576 GLY A CA 1
ATOM 2791 C C . GLY A 1 480 ? -9.163 27.285 11.178 1.00 80.85 576 GLY A C 1
ATOM 2792 O O . GLY A 1 480 ? -8.306 26.437 11.442 1.00 79.95 576 GLY A O 1
ATOM 2793 N N . LYS A 1 481 ? -10.015 27.803 12.098 1.00 79.00 577 LYS A N 1
ATOM 2794 C CA . LYS A 1 481 ? -10.077 27.410 13.510 1.00 80.15 577 LYS A CA 1
ATOM 2795 C C . LYS A 1 481 ? -10.415 25.911 13.627 1.00 85.99 577 LYS A C 1
ATOM 2796 O O . LYS A 1 481 ? -9.659 25.159 14.254 1.00 87.12 577 LYS A O 1
ATOM 2802 N N . LEU A 1 482 ? -11.513 25.476 12.973 1.00 81.85 578 LEU A N 1
ATOM 2803 C CA . LEU A 1 482 ? -11.968 24.085 12.940 1.00 82.01 578 LEU A CA 1
ATOM 2804 C C . LEU A 1 482 ? -10.846 23.143 12.501 1.00 82.79 578 LEU A C 1
ATOM 2805 O O . LEU A 1 482 ? -10.534 22.213 13.233 1.00 82.52 578 LEU A O 1
ATOM 2810 N N . LEU A 1 483 ? -10.211 23.419 11.352 1.00 78.34 579 LEU A N 1
ATOM 2811 C CA . LEU A 1 483 ? -9.091 22.637 10.810 1.00 78.53 579 LEU A CA 1
ATOM 2812 C C . LEU A 1 483 ? -7.904 22.584 11.781 1.00 83.54 579 LEU A C 1
ATOM 2813 O O . LEU A 1 483 ? -7.301 21.519 11.943 1.00 83.48 579 LEU A O 1
ATOM 2818 N N . ALA A 1 484 ? -7.579 23.726 12.432 1.00 80.21 580 ALA A N 1
ATOM 2819 C CA . ALA A 1 484 ? -6.478 23.808 13.398 1.00 80.20 580 ALA A CA 1
ATOM 2820 C C . ALA A 1 484 ? -6.775 23.002 14.669 1.00 85.90 580 ALA A C 1
ATOM 2821 O O . ALA A 1 484 ? -5.937 22.199 15.077 1.00 85.01 580 ALA A O 1
ATOM 2823 N N . GLU A 1 485 ? -7.986 23.173 15.249 1.00 84.65 581 GLU A N 1
ATOM 2824 C CA . GLU A 1 485 ? -8.429 22.449 16.446 1.00 87.08 581 GLU A CA 1
ATOM 2825 C C . GLU A 1 485 ? -8.719 20.949 16.181 1.00 93.51 581 GLU A C 1
ATOM 2826 O O . GLU A 1 485 ? -8.746 20.148 17.121 1.00 94.10 581 GLU A O 1
ATOM 2832 N N . MET A 1 486 ? -8.898 20.575 14.898 1.00 90.43 582 MET A N 1
ATOM 2833 C CA . MET A 1 486 ? -9.119 19.196 14.466 1.00 91.66 582 MET A CA 1
ATOM 2834 C C . MET A 1 486 ? -7.769 18.496 14.418 1.00 96.82 582 MET A C 1
ATOM 2835 O O . MET A 1 486 ? -7.665 17.335 14.807 1.00 98.22 582 MET A O 1
ATOM 2840 N N . LEU A 1 487 ? -6.740 19.212 13.925 1.00 92.79 583 LEU A N 1
ATOM 2841 C CA . LEU A 1 487 ? -5.352 18.765 13.818 1.00 92.17 583 LEU A CA 1
ATOM 2842 C C . LEU A 1 487 ? -4.774 18.545 15.222 1.00 98.09 583 LEU A C 1
ATOM 2843 O O . LEU A 1 487 ? -4.035 17.583 15.430 1.00 97.83 583 LEU A O 1
ATOM 2848 N N . VAL A 1 488 ? -5.156 19.410 16.185 1.00 95.72 584 VAL A N 1
ATOM 2849 C CA . VAL A 1 488 ? -4.726 19.348 17.582 1.00 96.66 584 VAL A CA 1
ATOM 2850 C C . VAL A 1 488 ? -5.348 18.149 18.332 1.00 102.88 584 VAL A C 1
ATOM 2851 O O . VAL A 1 488 ? -4.611 17.383 18.956 1.00 103.02 584 VAL A O 1
ATOM 2855 N N . GLN A 1 489 ? -6.688 17.991 18.260 1.00 100.94 585 GLN A N 1
ATOM 2856 C CA . GLN A 1 489 ? -7.436 16.917 18.936 1.00 102.80 585 GLN A CA 1
ATOM 2857 C C . GLN A 1 489 ? -7.141 15.490 18.437 1.00 109.27 585 GLN A C 1
ATOM 2858 O O . GLN A 1 489 ? -6.982 14.585 19.260 1.00 110.05 585 GLN A O 1
ATOM 2864 N N . ALA A 1 490 ? -7.059 15.292 17.103 1.00 106.53 586 ALA A N 1
ATOM 2865 C CA . ALA A 1 490 ? -6.806 13.985 16.483 1.00 107.57 586 ALA A CA 1
ATOM 2866 C C . ALA A 1 490 ? -5.375 13.451 16.620 1.00 113.52 586 ALA A C 1
ATOM 2867 O O . ALA A 1 490 ? -5.206 12.236 16.768 1.00 114.55 586 ALA A O 1
ATOM 2869 N N . THR A 1 491 ? -4.353 14.334 16.551 1.00 110.19 587 THR A N 1
ATOM 2870 C CA . THR A 1 491 ? -2.941 13.926 16.640 1.00 110.80 587 THR A CA 1
ATOM 2871 C C . THR A 1 491 ? -2.450 13.680 18.071 1.00 118.11 587 THR A C 1
ATOM 2872 O O . THR A 1 491 ? -2.590 14.554 18.932 1.00 117.76 587 THR A O 1
ATOM 2876 N N . GLN A 1 492 ? -1.857 12.487 18.306 1.00 117.06 588 GLN A N 1
ATOM 2877 C CA . GLN A 1 492 ? -1.319 12.039 19.597 1.00 118.71 588 GLN A CA 1
ATOM 2878 C C . GLN A 1 492 ? -0.028 11.227 19.413 1.00 124.78 588 GLN A C 1
ATOM 2879 O O . GLN A 1 492 ? 0.213 10.687 18.332 1.00 124.13 588 GLN A O 1
ATOM 2885 N N . MET A 1 493 ? 0.785 11.120 20.482 1.00 123.65 589 MET A N 1
ATOM 2886 C CA . MET A 1 493 ? 2.048 10.373 20.475 1.00 124.77 589 MET A CA 1
ATOM 2887 C C . MET A 1 493 ? 2.455 9.841 21.870 1.00 132.74 589 MET A C 1
ATOM 2888 O O . MET A 1 493 ? 2.211 10.530 22.867 1.00 132.84 589 MET A O 1
ATOM 2893 N N . PRO A 1 494 ? 3.093 8.644 21.974 1.00 132.00 590 PRO A N 1
ATOM 2894 C CA . PRO A 1 494 ? 3.493 8.143 23.303 1.00 133.84 590 PRO A CA 1
ATOM 2895 C C . PRO A 1 494 ? 4.810 8.745 23.802 1.00 138.05 590 PRO A C 1
ATOM 2896 O O . PRO A 1 494 ? 5.687 9.064 22.993 1.00 136.50 590 PRO A O 1
ATOM 2900 N N . CYS A 1 495 ? 4.950 8.893 25.138 1.00 136.02 591 CYS A N 1
ATOM 2901 C CA . CYS A 1 495 ? 6.150 9.452 25.771 1.00 164.84 591 CYS A CA 1
ATOM 2902 C C . CYS A 1 495 ? 6.993 8.389 26.467 1.00 183.55 591 CYS A C 1
ATOM 2903 O O . CYS A 1 495 ? 8.182 8.602 26.697 1.00 140.18 591 CYS A O 1
ATOM 2906 N N . VAL A 1 507 ? 0.263 13.355 25.886 1.00 134.44 603 VAL A N 1
ATOM 2907 C CA . VAL A 1 507 ? -0.110 12.503 24.752 1.00 134.13 603 VAL A CA 1
ATOM 2908 C C . VAL A 1 507 ? -0.340 13.293 23.426 1.00 136.31 603 VAL A C 1
ATOM 2909 O O . VAL A 1 507 ? 0.347 12.948 22.462 1.00 135.25 603 VAL A O 1
ATOM 2913 N N . PRO A 1 508 ? -1.220 14.343 23.323 1.00 131.96 604 PRO A N 1
ATOM 2914 C CA . PRO A 1 508 ? -1.372 15.050 22.028 1.00 130.00 604 PRO A CA 1
ATOM 2915 C C . PRO A 1 508 ? -0.100 15.716 21.496 1.00 131.97 604 PRO A C 1
ATOM 2916 O O . PRO A 1 508 ? 0.770 16.089 22.280 1.00 131.46 604 PRO A O 1
ATOM 2920 N N . VAL A 1 509 ? 0.015 15.831 20.160 1.00 127.19 605 VAL A N 1
ATOM 2921 C CA . VAL A 1 509 ? 1.196 16.386 19.480 1.00 125.52 605 VAL A CA 1
ATOM 2922 C C . VAL A 1 509 ? 1.330 17.912 19.637 1.00 128.84 605 VAL A C 1
ATOM 2923 O O . VAL A 1 509 ? 2.424 18.403 19.932 1.00 127.48 605 VAL A O 1
ATOM 2927 N N . LEU A 1 510 ? 0.226 18.653 19.448 1.00 126.01 606 LEU A N 1
ATOM 2928 C CA . LEU A 1 510 ? 0.244 20.112 19.555 1.00 125.07 606 LEU A CA 1
ATOM 2929 C C . LEU A 1 510 ? -0.444 20.621 20.818 1.00 131.69 606 LEU A C 1
ATOM 2930 O O . LEU A 1 510 ? -1.398 20.003 21.300 1.00 131.90 606 LEU A O 1
ATOM 2935 N N . TYR A 1 511 ? 0.058 21.750 21.357 1.00 129.73 607 TYR A N 1
ATOM 2936 C CA . TYR A 1 511 ? -0.467 22.353 22.579 1.00 131.31 607 TYR A CA 1
ATOM 2937 C C . TYR A 1 511 ? -0.767 23.840 22.446 1.00 136.14 607 TYR A C 1
ATOM 2938 O O . TYR A 1 511 ? -0.014 24.568 21.797 1.00 133.87 607 TYR A O 1
ATOM 2947 N N . HIS A 1 512 ? -1.872 24.282 23.082 1.00 135.64 608 HIS A N 1
ATOM 2948 C CA . HIS A 1 512 ? -2.334 25.670 23.091 1.00 135.77 608 HIS A CA 1
ATOM 2949 C C . HIS A 1 512 ? -1.709 26.452 24.254 1.00 140.98 608 HIS A C 1
ATOM 2950 O O . HIS A 1 512 ? -2.032 26.215 25.423 1.00 142.20 608 HIS A O 1
ATOM 2957 N N . VAL A 1 513 ? -0.784 27.362 23.916 1.00 136.65 609 VAL A N 1
ATOM 2958 C CA . VAL A 1 513 ? -0.044 28.206 24.860 1.00 136.87 609 VAL A CA 1
ATOM 2959 C C . VAL A 1 513 ? -0.315 29.692 24.518 1.00 141.11 609 VAL A C 1
ATOM 2960 O O . VAL A 1 513 ? -0.374 30.047 23.338 1.00 139.81 609 VAL A O 1
ATOM 2964 N N . TYR A 1 514 ? -0.496 30.548 25.545 1.00 138.60 610 TYR A N 1
ATOM 2965 C CA . TYR A 1 514 ? -0.742 31.981 25.365 1.00 137.57 610 TYR A CA 1
ATOM 2966 C C . TYR A 1 514 ? 0.455 32.790 25.839 1.00 139.49 610 TYR A C 1
ATOM 2967 O O . TYR A 1 514 ? 0.833 32.714 27.011 1.00 140.14 610 TYR A O 1
ATOM 2976 N N . SER A 1 515 ? 1.083 33.518 24.901 1.00 133.52 611 SER A N 1
ATOM 2977 C CA . SER A 1 515 ? 2.275 34.335 25.130 1.00 152.42 611 SER A CA 1
ATOM 2978 C C . SER A 1 515 ? 1.935 35.604 25.922 1.00 176.05 611 SER A C 1
ATOM 2979 O O . SER A 1 515 ? 2.789 36.459 26.169 1.00 132.58 611 SER A O 1
ATOM 2982 N N . GLN A 1 520 ? 2.821 37.863 23.028 1.00 134.40 616 GLN A N 1
ATOM 2983 C CA . GLN A 1 520 ? 2.179 38.954 23.763 1.00 135.04 616 GLN A CA 1
ATOM 2984 C C . GLN A 1 520 ? 0.657 38.742 23.848 1.00 139.55 616 GLN A C 1
ATOM 2985 O O . GLN A 1 520 ? -0.102 39.300 23.047 1.00 138.49 616 GLN A O 1
ATOM 2991 N N . GLN A 1 521 ? 0.226 37.892 24.812 1.00 137.27 617 GLN A N 1
ATOM 2992 C CA . GLN A 1 521 ? -1.159 37.472 25.089 1.00 138.03 617 GLN A CA 1
ATOM 2993 C C . GLN A 1 521 ? -1.903 36.839 23.881 1.00 141.40 617 GLN A C 1
ATOM 2994 O O . GLN A 1 521 ? -3.090 36.494 23.978 1.00 141.86 617 GLN A O 1
ATOM 3000 N N . ILE A 1 522 ? -1.174 36.653 22.757 1.00 136.10 618 ILE A N 1
ATOM 3001 C CA . ILE A 1 522 ? -1.679 36.043 21.524 1.00 134.89 618 ILE A CA 1
ATOM 3002 C C . ILE A 1 522 ? -1.592 34.517 21.603 1.00 137.54 618 ILE A C 1
ATOM 3003 O O . ILE A 1 522 ? -0.565 33.974 22.030 1.00 137.46 618 ILE A O 1
ATOM 3008 N N . GLY A 1 523 ? -2.682 33.853 21.215 1.00 132.56 619 GLY A N 1
ATOM 3009 C CA . GLY A 1 523 ? -2.795 32.399 21.212 1.00 131.74 619 GLY A CA 1
ATOM 3010 C C . GLY A 1 523 ? -1.862 31.746 20.219 1.00 130.97 619 GLY A C 1
ATOM 3011 O O . GLY A 1 523 ? -1.929 32.039 19.022 1.00 129.04 619 GLY A O 1
ATOM 3012 N N . ILE A 1 524 ? -0.949 30.898 20.729 1.00 125.55 620 ILE A N 1
ATOM 3013 C CA . ILE A 1 524 ? 0.038 30.183 19.914 1.00 123.41 620 ILE A CA 1
ATOM 3014 C C . ILE A 1 524 ? -0.096 28.653 20.030 1.00 125.54 620 ILE A C 1
ATOM 3015 O O . ILE A 1 524 ? -0.643 28.148 21.012 1.00 126.13 620 ILE A O 1
ATOM 3020 N N . LEU A 1 525 ? 0.403 27.931 19.021 1.00 119.97 621 LEU A N 1
ATOM 3021 C CA . LEU A 1 525 ? 0.416 26.475 18.991 1.00 120.06 621 LEU A CA 1
ATOM 3022 C C . LEU A 1 525 ? 1.854 25.997 18.853 1.00 122.69 621 LEU A C 1
ATOM 3023 O O . LEU A 1 525 ? 2.494 26.224 17.821 1.00 121.12 621 LEU A O 1
ATOM 3028 N N . LYS A 1 526 ? 2.375 25.387 19.923 1.00 119.74 622 LYS A N 1
ATOM 3029 C CA . LYS A 1 526 ? 3.737 24.871 19.975 1.00 119.51 622 LYS A CA 1
ATOM 3030 C C . LYS A 1 526 ? 3.727 23.325 19.916 1.00 124.67 622 LYS A C 1
ATOM 3031 O O . LYS A 1 526 ? 2.859 22.702 20.543 1.00 125.40 622 LYS A O 1
ATOM 3037 N N . PRO A 1 527 ? 4.653 22.681 19.157 1.00 120.76 623 PRO A N 1
ATOM 3038 C CA . PRO A 1 527 ? 4.648 21.208 19.100 1.00 121.77 623 PRO A CA 1
ATOM 3039 C C . PRO A 1 527 ? 5.255 20.552 20.344 1.00 127.32 623 PRO A C 1
ATOM 3040 O O . PRO A 1 527 ? 5.804 21.251 21.197 1.00 127.00 623 PRO A O 1
ATOM 3044 N N . HIS A 1 528 ? 5.154 19.214 20.453 1.00 125.36 624 HIS A N 1
ATOM 3045 C CA . HIS A 1 528 ? 5.729 18.479 21.581 1.00 126.72 624 HIS A CA 1
ATOM 3046 C C . HIS A 1 528 ? 7.264 18.525 21.488 1.00 129.79 624 HIS A C 1
ATOM 3047 O O . HIS A 1 528 ? 7.799 18.311 20.393 1.00 128.86 624 HIS A O 1
ATOM 3054 N N . PRO A 1 529 ? 7.990 18.826 22.597 1.00 125.82 625 PRO A N 1
ATOM 3055 C CA . PRO A 1 529 ? 9.460 18.912 22.511 1.00 124.73 625 PRO A CA 1
ATOM 3056 C C . PRO A 1 529 ? 10.163 17.605 22.144 1.00 127.61 625 PRO A C 1
ATOM 3057 O O . PRO A 1 529 ? 11.235 17.667 21.542 1.00 126.52 625 PRO A O 1
ATOM 3061 N N . ALA A 1 530 ? 9.556 16.436 22.470 1.00 124.21 626 ALA A N 1
ATOM 3062 C CA . ALA A 1 530 ? 10.104 15.119 22.117 1.00 124.43 626 ALA A CA 1
ATOM 3063 C C . ALA A 1 530 ? 9.943 14.864 20.615 1.00 126.19 626 ALA A C 1
ATOM 3064 O O . ALA A 1 530 ? 10.857 14.315 19.994 1.00 125.86 626 ALA A O 1
ATOM 3066 N N . TYR A 1 531 ? 8.791 15.293 20.036 1.00 120.68 627 TYR A N 1
ATOM 3067 C CA . TYR A 1 531 ? 8.478 15.198 18.607 1.00 118.74 627 TYR A CA 1
ATOM 3068 C C . TYR A 1 531 ? 9.489 16.018 17.779 1.00 119.80 627 TYR A C 1
ATOM 3069 O O . TYR A 1 531 ? 9.936 15.544 16.736 1.00 119.06 627 TYR A O 1
ATOM 3078 N N . VAL A 1 532 ? 9.852 17.234 18.254 1.00 114.52 628 VAL A N 1
ATOM 3079 C CA . VAL A 1 532 ? 10.809 18.137 17.598 1.00 112.66 628 VAL A CA 1
ATOM 3080 C C . VAL A 1 532 ? 12.199 17.495 17.514 1.00 117.24 628 VAL A C 1
ATOM 3081 O O . VAL A 1 532 ? 12.845 17.559 16.462 1.00 115.78 628 VAL A O 1
ATOM 3085 N N . GLN A 1 533 ? 12.627 16.844 18.619 1.00 115.80 629 GLN A N 1
ATOM 3086 C CA . GLN A 1 533 ? 13.900 16.124 18.741 1.00 116.44 629 GLN A CA 1
ATOM 3087 C C . GLN A 1 533 ? 13.845 14.841 17.918 1.00 120.10 629 GLN A C 1
ATOM 3088 O O . GLN A 1 533 ? 14.876 14.415 17.388 1.00 119.75 629 GLN A O 1
ATOM 3094 N N . LEU A 1 534 ? 12.632 14.233 17.810 1.00 116.29 630 LEU A N 1
ATOM 3095 C CA . LEU A 1 534 ? 12.356 13.034 17.010 1.00 116.35 630 LEU A CA 1
ATOM 3096 C C . LEU A 1 534 ? 12.568 13.352 15.522 1.00 119.20 630 LEU A C 1
ATOM 3097 O O . LEU A 1 534 ? 13.081 12.508 14.791 1.00 119.10 630 LEU A O 1
ATOM 3102 N N . LEU A 1 535 ? 12.219 14.588 15.097 1.00 114.76 631 LEU A N 1
ATOM 3103 C CA . LEU A 1 535 ? 12.427 15.086 13.736 1.00 113.40 631 LEU A CA 1
ATOM 3104 C C . LEU A 1 535 ? 13.917 15.344 13.499 1.00 116.39 631 LEU A C 1
ATOM 3105 O O . LEU A 1 535 ? 14.402 15.105 12.389 1.00 115.53 631 LEU A O 1
ATOM 3110 N N . GLU A 1 536 ? 14.633 15.836 14.548 1.00 112.54 632 GLU A N 1
ATOM 3111 C CA . GLU A 1 536 ? 16.073 16.124 14.534 1.00 111.82 632 GLU A CA 1
ATOM 3112 C C . GLU A 1 536 ? 16.871 14.837 14.357 1.00 114.94 632 GLU A C 1
ATOM 3113 O O . GLU A 1 536 ? 17.682 14.753 13.435 1.00 114.65 632 GLU A O 1
ATOM 3119 N N . LYS A 1 537 ? 16.616 13.831 15.221 1.00 111.06 633 LYS A N 1
ATOM 3120 C CA . LYS A 1 537 ? 17.264 12.519 15.189 1.00 111.94 633 LYS A CA 1
ATOM 3121 C C . LYS A 1 537 ? 16.944 11.724 13.906 1.00 115.67 633 LYS A C 1
ATOM 3122 O O . LYS A 1 537 ? 17.723 10.840 13.531 1.00 117.30 633 LYS A O 1
ATOM 3128 N N . ALA A 1 538 ? 15.797 12.025 13.249 1.00 109.27 634 ALA A N 1
ATOM 3129 C CA . ALA A 1 538 ? 15.374 11.381 12.003 1.00 108.03 634 ALA A CA 1
ATOM 3130 C C . ALA A 1 538 ? 16.224 11.861 10.834 1.00 108.60 634 ALA A C 1
ATOM 3131 O O . ALA A 1 538 ? 16.583 11.051 9.976 1.00 109.38 634 ALA A O 1
ATOM 3133 N N . ALA A 1 539 ? 16.570 13.174 10.825 1.00 101.18 635 ALA A N 1
ATOM 3134 C CA . ALA A 1 539 ? 17.373 13.857 9.803 1.00 98.94 635 ALA A CA 1
ATOM 3135 C C . ALA A 1 539 ? 16.856 13.529 8.400 1.00 99.68 635 ALA A C 1
ATOM 3136 O O . ALA A 1 539 ? 17.519 12.836 7.625 1.00 99.86 635 ALA A O 1
ATOM 3138 N N . GLU A 1 540 ? 15.622 13.975 8.118 1.00 93.49 636 GLU A N 1
ATOM 3139 C CA . GLU A 1 540 ? 14.937 13.746 6.850 1.00 92.20 636 GLU A CA 1
ATOM 3140 C C . GLU A 1 540 ? 15.733 14.375 5.693 1.00 92.20 636 GLU A C 1
ATOM 3141 O O . GLU A 1 540 ? 15.999 15.581 5.714 1.00 90.54 636 GLU A O 1
ATOM 3147 N N . PRO A 1 541 ? 16.175 13.558 4.707 1.00 87.62 637 PRO A N 1
ATOM 3148 C CA . PRO A 1 541 ? 16.999 14.098 3.608 1.00 86.55 637 PRO A CA 1
ATOM 3149 C C . PRO A 1 541 ? 16.265 15.020 2.643 1.00 87.81 637 PRO A C 1
ATOM 3150 O O . PRO A 1 541 ? 16.886 15.613 1.757 1.00 87.79 637 PRO A O 1
ATOM 3154 N N . THR A 1 542 ? 14.946 15.122 2.810 1.00 81.61 638 THR A N 1
ATOM 3155 C CA . THR A 1 542 ? 14.078 15.864 1.933 1.00 79.01 638 THR A CA 1
ATOM 3156 C C . THR A 1 542 ? 13.323 16.976 2.634 1.00 79.97 638 THR A C 1
ATOM 3157 O O . THR A 1 542 ? 12.863 16.816 3.764 1.00 79.57 638 THR A O 1
ATOM 3161 N N . LEU A 1 543 ? 13.224 18.117 1.961 1.00 75.06 639 LEU A N 1
ATOM 3162 C CA . LEU A 1 543 ? 12.488 19.270 2.439 1.00 73.76 639 LEU A CA 1
ATOM 3163 C C . LEU A 1 543 ? 11.385 19.541 1.461 1.00 74.56 639 LEU A C 1
ATOM 3164 O O . LEU A 1 543 ? 11.599 19.486 0.251 1.00 74.44 639 LEU A O 1
ATOM 3169 N N . THR A 1 544 ? 10.199 19.818 1.979 1.00 68.92 640 THR A N 1
ATOM 3170 C CA . THR A 1 544 ? 9.044 20.071 1.144 1.00 67.89 640 THR A CA 1
ATOM 3171 C C . THR A 1 544 ? 8.497 21.454 1.465 1.00 69.80 640 THR A C 1
ATOM 3172 O O . THR A 1 544 ? 8.456 21.869 2.636 1.00 68.24 640 THR A O 1
ATOM 3176 N N . PHE A 1 545 ? 8.130 22.175 0.402 1.00 65.32 641 PHE A N 1
ATOM 3177 C CA . PHE A 1 545 ? 7.595 23.519 0.456 1.00 64.83 641 PHE A CA 1
ATOM 3178 C C . PHE A 1 545 ? 6.340 23.592 -0.381 1.00 70.72 641 PHE A C 1
ATOM 3179 O O . PHE A 1 545 ? 6.192 22.868 -1.356 1.00 72.88 641 PHE A O 1
ATOM 3187 N N . GLU A 1 546 ? 5.479 24.525 -0.032 1.00 65.58 642 GLU A N 1
ATOM 3188 C CA . GLU A 1 546 ? 4.282 24.874 -0.743 1.00 64.95 642 GLU A CA 1
ATOM 3189 C C . GLU A 1 546 ? 4.790 25.600 -2.020 1.00 69.46 642 GLU A C 1
ATOM 3190 O O . GLU A 1 546 ? 5.626 26.512 -1.908 1.00 68.54 642 GLU A O 1
ATOM 3196 N N . ALA A 1 547 ? 4.313 25.189 -3.221 1.00 66.14 643 ALA A N 1
ATOM 3197 C CA . ALA A 1 547 ? 4.694 25.777 -4.526 1.00 65.68 643 ALA A CA 1
ATOM 3198 C C . ALA A 1 547 ? 4.752 27.311 -4.535 1.00 68.24 643 ALA A C 1
ATOM 3199 O O . ALA A 1 547 ? 5.616 27.900 -5.183 1.00 68.76 643 ALA A O 1
ATOM 3201 N N . VAL A 1 548 ? 3.837 27.934 -3.794 1.00 62.77 644 VAL A N 1
ATOM 3202 C CA . VAL A 1 548 ? 3.622 29.368 -3.662 1.00 61.04 644 VAL A CA 1
ATOM 3203 C C . VAL A 1 548 ? 4.640 30.085 -2.743 1.00 64.46 644 VAL A C 1
ATOM 3204 O O . VAL A 1 548 ? 4.726 31.311 -2.767 1.00 64.45 644 VAL A O 1
ATOM 3208 N N . ASP A 1 549 ? 5.426 29.308 -1.979 1.00 60.35 645 ASP A N 1
ATOM 3209 C CA . ASP A 1 549 ? 6.463 29.765 -1.053 1.00 58.99 645 ASP A CA 1
ATOM 3210 C C . ASP A 1 549 ? 7.862 29.709 -1.660 1.00 62.66 645 ASP A C 1
ATOM 3211 O O . ASP A 1 549 ? 8.840 29.972 -0.962 1.00 62.85 645 ASP A O 1
ATOM 3216 N N . VAL A 1 550 ? 7.966 29.345 -2.948 1.00 58.54 646 VAL A N 1
ATOM 3217 C CA . VAL A 1 550 ? 9.245 29.227 -3.657 1.00 57.21 646 VAL A CA 1
ATOM 3218 C C . VAL A 1 550 ? 9.259 30.123 -4.924 1.00 59.69 646 VAL A C 1
ATOM 3219 O O . VAL A 1 550 ? 8.185 30.473 -5.417 1.00 59.45 646 VAL A O 1
ATOM 3223 N N . PRO A 1 551 ? 10.441 30.520 -5.468 1.00 54.43 647 PRO A N 1
ATOM 3224 C CA . PRO A 1 551 ? 10.431 31.332 -6.695 1.00 53.52 647 PRO A CA 1
ATOM 3225 C C . PRO A 1 551 ? 9.801 30.591 -7.894 1.00 57.23 647 PRO A C 1
ATOM 3226 O O . PRO A 1 551 ? 9.786 29.370 -7.951 1.00 56.55 647 PRO A O 1
ATOM 3230 N N . MET A 1 552 ? 9.313 31.352 -8.859 1.00 53.87 648 MET A N 1
ATOM 3231 C CA . MET A 1 552 ? 8.701 30.850 -10.086 1.00 54.06 648 MET A CA 1
ATOM 3232 C C . MET A 1 552 ? 9.760 30.422 -11.109 1.00 60.11 648 MET A C 1
ATOM 3233 O O . MET A 1 552 ? 10.794 31.065 -11.263 1.00 60.05 648 MET A O 1
ATOM 3238 N N . LEU A 1 553 ? 9.492 29.333 -11.806 1.00 58.97 649 LEU A N 1
ATOM 3239 C CA . LEU A 1 553 ? 10.410 28.758 -12.790 1.00 59.06 649 LEU A CA 1
ATOM 3240 C C . LEU A 1 553 ? 10.232 29.383 -14.164 1.00 63.25 649 LEU A C 1
ATOM 3241 O O . LEU A 1 553 ? 11.023 29.126 -15.066 1.00 64.43 649 LEU A O 1
ATOM 3246 N N . CYS A 1 554 ? 9.217 30.228 -14.300 1.00 58.69 650 CYS A N 1
ATOM 3247 C CA . CYS A 1 554 ? 8.872 30.936 -15.525 1.00 59.93 650 CYS A CA 1
ATOM 3248 C C . CYS A 1 554 ? 8.502 32.392 -15.181 1.00 63.44 650 CYS A C 1
ATOM 3249 O O . CYS A 1 554 ? 8.095 32.655 -14.044 1.00 60.79 650 CYS A O 1
ATOM 3252 N N . PRO A 1 555 ? 8.560 33.343 -16.148 1.00 61.41 651 PRO A N 1
ATOM 3253 C CA . PRO A 1 555 ? 8.124 34.715 -15.839 1.00 60.27 651 PRO A CA 1
ATOM 3254 C C . PRO A 1 555 ? 6.725 34.740 -15.183 1.00 64.54 651 PRO A C 1
ATOM 3255 O O . PRO A 1 555 ? 5.869 33.985 -15.620 1.00 65.82 651 PRO A O 1
ATOM 3259 N N . PRO A 1 556 ? 6.477 35.524 -14.104 1.00 59.75 652 PRO A N 1
ATOM 3260 C CA . PRO A 1 556 ? 5.145 35.511 -13.475 1.00 59.47 652 PRO A CA 1
ATOM 3261 C C . PRO A 1 556 ? 4.017 36.068 -14.353 1.00 66.59 652 PRO A C 1
ATOM 3262 O O . PRO A 1 556 ? 4.261 36.738 -15.370 1.00 65.53 652 PRO A O 1
ATOM 3266 N N . LEU A 1 557 ? 2.765 35.817 -13.922 1.00 65.76 653 LEU A N 1
ATOM 3267 C CA . LEU A 1 557 ? 1.575 36.346 -14.583 1.00 66.87 653 LEU A CA 1
ATOM 3268 C C . LEU A 1 557 ? 1.520 37.845 -14.281 1.00 68.89 653 LEU A C 1
ATOM 3269 O O . LEU A 1 557 ? 1.709 38.231 -13.125 1.00 66.18 653 LEU A O 1
ATOM 3274 N N . PRO A 1 558 ? 1.310 38.712 -15.302 1.00 66.49 654 PRO A N 1
ATOM 3275 C CA . PRO A 1 558 ? 1.231 40.153 -15.020 1.00 65.28 654 PRO A CA 1
ATOM 3276 C C . PRO A 1 558 ? 0.075 40.484 -14.085 1.00 68.65 654 PRO A C 1
ATOM 3277 O O . PRO A 1 558 ? -0.956 39.814 -14.125 1.00 69.69 654 PRO A O 1
ATOM 3281 N N . TRP A 1 559 ? 0.260 41.506 -13.231 1.00 63.73 655 TRP A N 1
ATOM 3282 C CA . TRP A 1 559 ? -0.780 41.986 -12.336 1.00 62.63 655 TRP A CA 1
ATOM 3283 C C . TRP A 1 559 ? -1.781 42.759 -13.207 1.00 69.13 655 TRP A C 1
ATOM 3284 O O . TRP A 1 559 ? -1.404 43.745 -13.833 1.00 70.81 655 TRP A O 1
ATOM 3295 N N . THR A 1 560 ? -3.017 42.256 -13.319 1.00 65.89 656 THR A N 1
ATOM 3296 C CA . THR A 1 560 ? -4.072 42.866 -14.134 1.00 67.00 656 THR A CA 1
ATOM 3297 C C . THR A 1 560 ? -5.135 43.573 -13.272 1.00 72.05 656 THR A C 1
ATOM 3298 O O . THR A 1 560 ? -5.890 44.401 -13.792 1.00 73.04 656 THR A O 1
ATOM 3302 N N . SER A 1 561 ? -5.161 43.270 -11.950 1.00 67.13 657 SER A N 1
ATOM 3303 C CA . SER A 1 561 ? -6.117 43.803 -10.974 1.00 66.12 657 SER A CA 1
ATOM 3304 C C . SER A 1 561 ? -5.581 43.532 -9.555 1.00 68.32 657 SER A C 1
ATOM 3305 O O . SER A 1 561 ? -4.647 42.735 -9.449 1.00 66.61 657 SER A O 1
ATOM 3308 N N . PRO A 1 562 ? -6.204 44.065 -8.455 1.00 65.61 658 PRO A N 1
ATOM 3309 C CA . PRO A 1 562 ? -5.718 43.743 -7.093 1.00 64.92 658 PRO A CA 1
ATOM 3310 C C . PRO A 1 562 ? -5.797 42.266 -6.706 1.00 71.60 658 PRO A C 1
ATOM 3311 O O . PRO A 1 562 ? -5.151 41.858 -5.734 1.00 70.59 658 PRO A O 1
ATOM 3315 N N . HIS A 1 563 ? -6.612 41.478 -7.439 1.00 70.79 659 HIS A N 1
ATOM 3316 C CA . HIS A 1 563 ? -6.861 40.066 -7.152 1.00 71.90 659 HIS A CA 1
ATOM 3317 C C . HIS A 1 563 ? -6.306 39.072 -8.198 1.00 75.29 659 HIS A C 1
ATOM 3318 O O . HIS A 1 563 ? -6.517 37.862 -8.041 1.00 76.51 659 HIS A O 1
ATOM 3325 N N . SER A 1 564 ? -5.629 39.566 -9.262 1.00 68.44 660 SER A N 1
ATOM 3326 C CA . SER A 1 564 ? -5.065 38.698 -10.300 1.00 66.88 660 SER A CA 1
ATOM 3327 C C . SER A 1 564 ? -3.651 39.060 -10.781 1.00 67.14 660 SER A C 1
ATOM 3328 O O . SER A 1 564 ? -3.371 40.198 -11.150 1.00 65.79 660 SER A O 1
ATOM 3331 N N . GLY A 1 565 ? -2.796 38.051 -10.790 1.00 61.97 661 GLY A N 1
ATOM 3332 C CA . GLY A 1 565 ? -1.413 38.150 -11.209 1.00 60.89 661 GLY A CA 1
ATOM 3333 C C . GLY A 1 565 ? -0.552 37.303 -10.309 1.00 64.45 661 GLY A C 1
ATOM 3334 O O . GLY A 1 565 ? -1.064 36.648 -9.389 1.00 64.13 661 GLY A O 1
ATOM 3335 N N . ALA A 1 566 ? 0.767 37.357 -10.557 1.00 60.76 662 ALA A N 1
ATOM 3336 C CA . ALA A 1 566 ? 1.844 36.659 -9.848 1.00 60.71 662 ALA A CA 1
ATOM 3337 C C . ALA A 1 566 ? 1.935 35.161 -10.210 1.00 66.49 662 ALA A C 1
ATOM 3338 O O . ALA A 1 566 ? 2.464 34.820 -11.278 1.00 67.42 662 ALA A O 1
ATOM 3340 N N . PHE A 1 567 ? 1.402 34.281 -9.351 1.00 62.40 663 PHE A N 1
ATOM 3341 C CA . PHE A 1 567 ? 1.428 32.854 -9.594 1.00 62.92 663 PHE A CA 1
ATOM 3342 C C . PHE A 1 567 ? 0.454 32.446 -10.701 1.00 69.66 663 PHE A C 1
ATOM 3343 O O . PHE A 1 567 ? -0.532 33.152 -10.973 1.00 69.42 663 PHE A O 1
ATOM 3351 N N . LEU A 1 568 ? 0.792 31.341 -11.392 1.00 67.70 664 LEU A N 1
ATOM 3352 C CA . LEU A 1 568 ? 0.057 30.794 -12.527 1.00 68.94 664 LEU A CA 1
ATOM 3353 C C . LEU A 1 568 ? -1.410 30.413 -12.205 1.00 75.33 664 LEU A C 1
ATOM 3354 O O . LEU A 1 568 ? -2.329 30.794 -12.932 1.00 75.13 664 LEU A O 1
ATOM 3359 N N . LEU A 1 569 ? -1.616 29.661 -11.122 1.00 73.57 665 LEU A N 1
ATOM 3360 C CA . LEU A 1 569 ? -2.916 29.121 -10.742 1.00 75.05 665 LEU A CA 1
ATOM 3361 C C . LEU A 1 569 ? -3.410 29.591 -9.384 1.00 79.85 665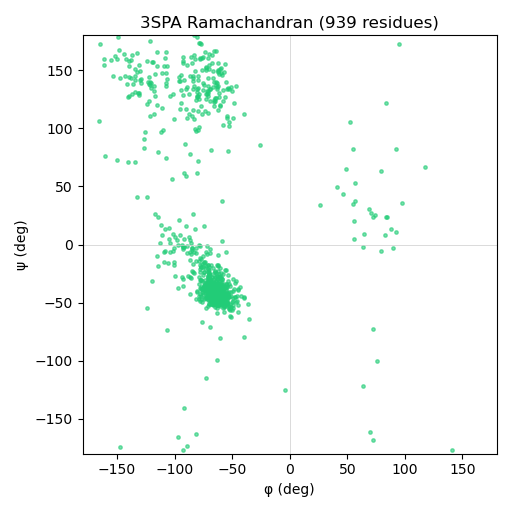 LEU A C 1
ATOM 3362 O O . LEU A 1 569 ? -4.615 29.676 -9.160 1.00 79.41 665 LEU A O 1
ATOM 3367 N N . SER A 1 570 ? -2.488 29.843 -8.465 1.00 77.83 666 SER A N 1
ATOM 3368 C CA . SER A 1 570 ? -2.823 30.211 -7.100 1.00 77.82 666 SER A CA 1
ATOM 3369 C C . SER A 1 570 ? -3.215 31.675 -6.973 1.00 84.75 666 SER A C 1
ATOM 3370 O O . SER A 1 570 ? -2.676 32.514 -7.700 1.00 85.27 666 SER A O 1
ATOM 3373 N N . PRO A 1 571 ? -4.178 32.016 -6.084 1.00 82.52 667 PRO A N 1
ATOM 3374 C CA . PRO A 1 571 ? -4.558 33.435 -5.941 1.00 81.70 667 PRO A CA 1
ATOM 3375 C C . PRO A 1 571 ? -3.577 34.227 -5.071 1.00 82.68 667 PRO A C 1
ATOM 3376 O O . PRO A 1 571 ? -3.150 33.729 -4.029 1.00 82.04 667 PRO A O 1
ATOM 3380 N N . THR A 1 572 ? -3.190 35.440 -5.519 1.00 77.14 668 THR A N 1
ATOM 3381 C CA . THR A 1 572 ? -2.286 36.331 -4.783 1.00 74.95 668 THR A CA 1
ATOM 3382 C C . THR A 1 572 ? -2.888 37.742 -4.730 1.00 78.73 668 THR A C 1
ATOM 3383 O O . THR A 1 572 ? -3.331 38.260 -5.758 1.00 79.29 668 THR A O 1
ATOM 3387 N N . LYS A 1 573 ? -2.938 38.341 -3.533 1.00 74.56 669 LYS A N 1
ATOM 3388 C CA . LYS A 1 573 ? -3.462 39.703 -3.366 1.00 74.99 669 LYS A CA 1
ATOM 3389 C C . LYS A 1 573 ? -2.349 40.709 -3.605 1.00 75.14 669 LYS A C 1
ATOM 3390 O O . LYS A 1 573 ? -1.207 40.408 -3.296 1.00 72.82 669 LYS A O 1
ATOM 3396 N N . LEU A 1 574 ? -2.668 41.875 -4.187 1.00 71.59 670 LEU A N 1
ATOM 3397 C CA . LEU A 1 574 ? -1.688 42.924 -4.496 1.00 69.97 670 LEU A CA 1
ATOM 3398 C C . LEU A 1 574 ? -1.169 43.545 -3.205 1.00 71.02 670 LEU A C 1
ATOM 3399 O O . LEU A 1 574 ? 0.000 43.928 -3.137 1.00 68.33 670 LEU A O 1
ATOM 3404 N N . MET A 1 575 ? -2.050 43.613 -2.181 1.00 67.72 671 MET A N 1
ATOM 3405 C CA A MET A 1 575 ? -1.690 44.136 -0.875 0.50 66.57 671 MET A CA 1
ATOM 3406 C CA B MET A 1 575 ? -1.762 44.181 -0.863 0.50 66.83 671 MET A CA 1
ATOM 3407 C C . MET A 1 575 ? -1.675 43.046 0.174 1.00 71.29 671 MET A C 1
ATOM 3408 O O . MET A 1 575 ? -2.670 42.352 0.392 1.00 74.15 671 MET A O 1
ATOM 3417 N N . ARG A 1 576 ? -0.498 42.851 0.773 1.00 65.99 672 ARG A N 1
ATOM 3418 C CA . ARG A 1 576 ? -0.174 41.799 1.734 1.00 65.96 672 ARG A CA 1
ATOM 3419 C C . ARG A 1 576 ? -0.617 41.895 3.190 1.00 73.69 672 ARG A C 1
ATOM 3420 O O . ARG A 1 576 ? -0.764 40.853 3.839 1.00 74.85 672 ARG A O 1
ATOM 3428 N N . THR A 1 577 ? -0.740 43.106 3.731 1.00 71.68 673 THR A N 1
ATOM 3429 C CA . THR A 1 577 ? -1.077 43.324 5.148 1.00 71.84 673 THR A CA 1
ATOM 3430 C C . THR A 1 577 ? -2.363 42.623 5.636 1.00 75.85 673 THR A C 1
ATOM 3431 O O . THR A 1 577 ? -3.386 42.672 4.947 1.00 75.83 673 THR A O 1
ATOM 3435 N N . VAL A 1 578 ? -2.290 41.963 6.813 1.00 72.31 674 VAL A N 1
ATOM 3436 C CA . VAL A 1 578 ? -3.452 41.275 7.388 1.00 73.78 674 VAL A CA 1
ATOM 3437 C C . VAL A 1 578 ? -4.404 42.215 8.143 1.00 78.72 674 VAL A C 1
ATOM 3438 O O . VAL A 1 578 ? -5.613 42.165 7.889 1.00 79.39 674 VAL A O 1
ATOM 3442 N N . GLU A 1 579 ? -3.864 43.107 9.016 1.00 74.98 675 GLU A N 1
ATOM 3443 C CA . GLU A 1 579 ? -4.694 44.053 9.779 1.00 75.69 675 GLU A CA 1
ATOM 3444 C C . GLU A 1 579 ? -5.516 44.914 8.827 1.00 81.12 675 GLU A C 1
ATOM 3445 O O . GLU A 1 579 ? -4.957 45.516 7.904 1.00 81.13 675 GLU A O 1
ATOM 3451 N N . GLY A 1 580 ? -6.834 44.873 9.017 1.00 78.75 676 GLY A N 1
ATOM 3452 C CA . GLY A 1 580 ? -7.830 45.604 8.238 1.00 79.21 676 GLY A CA 1
ATOM 3453 C C . GLY A 1 580 ? -7.782 45.388 6.737 1.00 82.85 676 GLY A C 1
ATOM 3454 O O . GLY A 1 580 ? -8.077 46.319 5.978 1.00 82.94 676 GLY A O 1
ATOM 3455 N N . ALA A 1 581 ? -7.430 44.151 6.301 1.00 78.58 677 ALA A N 1
ATOM 3456 C CA . ALA A 1 581 ? -7.284 43.777 4.892 1.00 77.93 677 ALA A CA 1
ATOM 3457 C C . ALA A 1 581 ? -8.544 43.980 4.035 1.00 83.38 677 ALA A C 1
ATOM 3458 O O . ALA A 1 581 ? -8.437 44.496 2.919 1.00 82.09 677 ALA A O 1
ATOM 3460 N N . THR A 1 582 ? -9.725 43.594 4.562 1.00 82.31 678 THR A N 1
ATOM 3461 C CA . THR A 1 582 ? -11.025 43.723 3.878 1.00 83.86 678 THR A CA 1
ATOM 3462 C C . THR A 1 582 ? -11.308 45.173 3.444 1.00 87.92 678 THR A C 1
ATOM 3463 O O . THR A 1 582 ? -11.743 45.406 2.311 1.00 87.55 678 THR A O 1
ATOM 3467 N N . GLN A 1 583 ? -11.049 46.127 4.370 1.00 83.74 679 GLN A N 1
ATOM 3468 C CA . GLN A 1 583 ? -11.240 47.578 4.239 1.00 82.40 679 GLN A CA 1
ATOM 3469 C C . GLN A 1 583 ? -10.330 48.174 3.154 1.00 81.66 679 GLN A C 1
ATOM 3470 O O . GLN A 1 583 ? -10.784 49.021 2.377 1.00 81.91 679 GLN A O 1
ATOM 3476 N N . HIS A 1 584 ? -9.066 47.714 3.082 1.00 74.21 680 HIS A N 1
ATOM 3477 C CA . HIS A 1 584 ? -8.133 48.191 2.073 1.00 72.88 680 HIS A CA 1
ATOM 3478 C C . HIS A 1 584 ? -8.411 47.574 0.716 1.00 79.59 680 HIS A C 1
ATOM 3479 O O . HIS A 1 584 ? -8.420 48.297 -0.276 1.00 79.37 680 HIS A O 1
ATOM 3486 N N . GLN A 1 585 ? -8.609 46.237 0.658 1.00 78.89 681 GLN A N 1
ATOM 3487 C CA . GLN A 1 585 ? -8.861 45.521 -0.593 1.00 79.83 681 GLN A CA 1
ATOM 3488 C C . GLN A 1 585 ? -10.075 46.066 -1.302 1.00 86.83 681 GLN A C 1
ATOM 3489 O O . GLN A 1 585 ? -10.021 46.282 -2.509 1.00 87.90 681 GLN A O 1
ATOM 3495 N N . GLU A 1 586 ? -11.122 46.395 -0.535 1.00 84.49 682 GLU A N 1
ATOM 3496 C CA . GLU A 1 586 ? -12.348 47.007 -1.024 1.00 86.13 682 GLU A CA 1
ATOM 3497 C C . GLU A 1 586 ? -11.995 48.328 -1.722 1.00 89.46 682 GLU A C 1
ATOM 3498 O O . GLU A 1 586 ? -12.386 48.522 -2.872 1.00 89.49 682 GLU A O 1
ATOM 3504 N N . LEU A 1 587 ? -11.191 49.192 -1.051 1.00 85.38 683 LEU A N 1
ATOM 3505 C CA . LEU A 1 587 ? -10.726 50.488 -1.565 1.00 84.49 683 LEU A CA 1
ATOM 3506 C C . LEU A 1 587 ? -10.014 50.387 -2.914 1.00 86.70 683 LEU A C 1
ATOM 3507 O O . LEU A 1 587 ? -10.256 51.227 -3.786 1.00 86.88 683 LEU A O 1
ATOM 3512 N N . LEU A 1 588 ? -9.170 49.338 -3.088 1.00 81.20 684 LEU A N 1
ATOM 3513 C CA . LEU A 1 588 ? -8.426 49.055 -4.323 1.00 80.66 684 LEU A CA 1
ATOM 3514 C C . LEU A 1 588 ? -9.338 48.591 -5.465 1.00 85.91 684 LEU A C 1
ATOM 3515 O O . LEU A 1 588 ? -9.003 48.808 -6.632 1.00 86.68 684 LEU A O 1
ATOM 3520 N N . GLU A 1 589 ? -10.477 47.949 -5.132 1.00 81.78 685 GLU A N 1
ATOM 3521 C CA . GLU A 1 589 ? -11.459 47.496 -6.117 1.00 82.22 685 GLU A CA 1
ATOM 3522 C C . GLU A 1 589 ? -12.435 48.643 -6.430 1.00 89.59 685 GLU A C 1
ATOM 3523 O O . GLU A 1 589 ? -12.948 48.697 -7.542 1.00 91.36 685 GLU A O 1
ATOM 3529 N N . THR A 1 590 ? -12.656 49.575 -5.460 1.00 86.67 686 THR A N 1
ATOM 3530 C CA . THR A 1 590 ? -13.546 50.756 -5.551 1.00 88.35 686 THR A CA 1
ATOM 3531 C C . THR A 1 590 ? -12.944 51.841 -6.468 1.00 93.07 686 THR A C 1
ATOM 3532 O O . THR A 1 590 ? -13.578 52.866 -6.755 1.00 93.70 686 THR A O 1
ATOM 3536 N N . CYS A 1 591 ? -11.709 51.612 -6.894 1.00 88.72 687 CYS A N 1
ATOM 3537 C CA . CYS A 1 591 ? -10.894 52.501 -7.712 1.00 87.91 687 CYS A CA 1
ATOM 3538 C C . CYS A 1 591 ? -11.446 52.803 -9.077 1.00 91.04 687 CYS A C 1
ATOM 3539 O O . CYS A 1 591 ? -11.962 51.882 -9.724 1.00 91.20 687 CYS A O 1
ATOM 3542 N N . PRO A 1 592 ? -11.144 54.018 -9.614 1.00 87.42 688 PRO A N 1
ATOM 3543 C CA . PRO A 1 592 ? -11.436 54.285 -11.032 1.00 88.92 688 PRO A CA 1
ATOM 3544 C C . PRO A 1 592 ? -10.588 53.280 -11.830 1.00 93.47 688 PRO A C 1
ATOM 3545 O O . PRO A 1 592 ? -9.567 52.808 -11.298 1.00 91.28 688 PRO A O 1
ATOM 3549 N N . PRO A 1 593 ? -11.028 52.836 -13.029 1.00 92.48 689 PRO A N 1
ATOM 3550 C CA . PRO A 1 593 ? -10.317 51.728 -13.708 1.00 91.99 689 PRO A CA 1
ATOM 3551 C C . PRO A 1 593 ? -8.796 51.785 -13.900 1.00 92.16 689 PRO A C 1
ATOM 3552 O O . PRO A 1 593 ? -8.100 50.857 -13.467 1.00 91.05 689 PRO A O 1
ATOM 3556 N N . THR A 1 594 ? -8.291 52.873 -14.510 1.00 85.74 690 THR A N 1
ATOM 3557 C CA . THR A 1 594 ? -6.878 53.065 -14.847 1.00 83.33 690 THR A CA 1
ATOM 3558 C C . THR A 1 594 ? -6.003 53.546 -13.691 1.00 82.78 690 THR A C 1
ATOM 3559 O O . THR A 1 594 ? -4.780 53.629 -13.849 1.00 81.13 690 THR A O 1
ATOM 3563 N N . ALA A 1 595 ? -6.624 53.880 -12.543 1.00 77.30 691 ALA A N 1
ATOM 3564 C CA . ALA A 1 595 ? -5.950 54.459 -11.380 1.00 74.95 691 ALA A CA 1
ATOM 3565 C C . ALA A 1 595 ? -4.762 53.692 -10.812 1.00 77.04 691 ALA A C 1
ATOM 3566 O O . ALA A 1 595 ? -3.806 54.322 -10.351 1.00 76.82 691 ALA A O 1
ATOM 3568 N N . LEU A 1 596 ? -4.826 52.346 -10.828 1.00 71.86 692 LEU A N 1
ATOM 3569 C CA . LEU A 1 596 ? -3.775 51.486 -10.281 1.00 68.51 692 LEU A CA 1
ATOM 3570 C C . LEU A 1 596 ? -2.714 51.018 -11.270 1.00 69.23 692 LEU A C 1
ATOM 3571 O O . LEU A 1 596 ? -1.762 50.386 -10.835 1.00 68.05 692 LEU A O 1
ATOM 3576 N N . HIS A 1 597 ? -2.843 51.348 -12.571 1.00 66.55 693 HIS A N 1
ATOM 3577 C CA . HIS A 1 597 ? -1.913 50.947 -13.642 1.00 67.14 693 HIS A CA 1
ATOM 3578 C C . HIS A 1 597 ? -0.409 51.124 -13.326 1.00 67.84 693 HIS A C 1
ATOM 3579 O O . HIS A 1 597 ? 0.378 50.234 -13.642 1.00 66.55 693 HIS A O 1
ATOM 3586 N N . GLY A 1 598 ? -0.032 52.263 -12.750 1.00 63.15 694 GLY A N 1
ATOM 3587 C CA . GLY A 1 598 ? 1.352 52.546 -12.373 1.00 62.06 694 GLY A CA 1
ATOM 3588 C C . GLY A 1 598 ? 1.913 51.510 -11.415 1.00 63.32 694 GLY A C 1
ATOM 3589 O O . GLY A 1 598 ? 2.961 50.914 -11.678 1.00 62.14 694 GLY A O 1
ATOM 3590 N N . ALA A 1 599 ? 1.175 51.247 -10.334 1.00 59.55 695 ALA A N 1
ATOM 3591 C CA . ALA A 1 599 ? 1.534 50.266 -9.315 1.00 58.94 695 ALA A CA 1
ATOM 3592 C C . ALA A 1 599 ? 1.479 48.852 -9.857 1.00 64.06 695 ALA A C 1
ATOM 3593 O O . ALA A 1 599 ? 2.335 48.041 -9.516 1.00 64.01 695 ALA A O 1
ATOM 3595 N N . LEU A 1 600 ? 0.483 48.557 -10.711 1.00 61.21 696 LEU A N 1
ATOM 3596 C CA . LEU A 1 600 ? 0.309 47.233 -11.319 1.00 60.74 696 LEU A CA 1
ATOM 3597 C C . LEU A 1 600 ? 1.481 46.864 -12.246 1.00 65.48 696 LEU A C 1
ATOM 3598 O O . LEU A 1 600 ? 2.013 45.755 -12.163 1.00 65.41 696 LEU A O 1
ATOM 3603 N N . ASP A 1 601 ? 1.887 47.812 -13.103 1.00 62.17 697 ASP A N 1
ATOM 3604 C CA . ASP A 1 601 ? 2.969 47.657 -14.066 1.00 61.82 697 ASP A CA 1
ATOM 3605 C C . ASP A 1 601 ? 4.326 47.577 -13.420 1.00 65.57 697 ASP A C 1
ATOM 3606 O O . ASP A 1 601 ? 5.129 46.743 -13.847 1.00 65.36 697 ASP A O 1
ATOM 3611 N N . ALA A 1 602 ? 4.583 48.431 -12.385 1.00 61.67 698 ALA A N 1
ATOM 3612 C CA . ALA A 1 602 ? 5.844 48.440 -11.626 1.00 60.50 698 ALA A CA 1
ATOM 3613 C C . ALA A 1 602 ? 6.039 47.093 -10.947 1.00 62.09 698 ALA A C 1
ATOM 3614 O O . ALA A 1 602 ? 7.105 46.509 -11.096 1.00 62.58 698 ALA A O 1
ATOM 3616 N N . LEU A 1 603 ? 4.996 46.570 -10.265 1.00 57.05 699 LEU A N 1
ATOM 3617 C CA . LEU A 1 603 ? 5.038 45.247 -9.624 1.00 55.89 699 LEU A CA 1
ATOM 3618 C C . LEU A 1 603 ? 5.228 44.148 -10.670 1.00 58.53 699 LEU A C 1
ATOM 3619 O O . LEU A 1 603 ? 6.005 43.223 -10.439 1.00 57.83 699 LEU A O 1
ATOM 3624 N N . THR A 1 604 ? 4.590 44.283 -11.847 1.00 55.93 700 THR A N 1
ATOM 3625 C CA . THR A 1 604 ? 4.791 43.323 -12.949 1.00 56.21 700 THR A CA 1
ATOM 3626 C C . THR A 1 604 ? 6.293 43.357 -13.340 1.00 58.41 700 THR A C 1
ATOM 3627 O O . THR A 1 604 ? 6.943 42.309 -13.393 1.00 58.34 700 THR A O 1
ATOM 3631 N N . GLN A 1 605 ? 6.840 44.571 -13.535 1.00 53.46 701 GLN A N 1
ATOM 3632 C CA . GLN A 1 605 ? 8.242 44.766 -13.893 1.00 53.58 701 GLN A CA 1
ATOM 3633 C C . GLN A 1 605 ? 9.212 44.163 -12.853 1.00 59.41 701 GLN A C 1
ATOM 3634 O O . GLN A 1 605 ? 10.183 43.516 -13.248 1.00 60.12 701 GLN A O 1
ATOM 3640 N N . LEU A 1 606 ? 8.939 44.355 -11.535 1.00 55.04 702 LEU A N 1
ATOM 3641 C CA . LEU A 1 606 ? 9.784 43.798 -10.467 1.00 53.61 702 LEU A CA 1
ATOM 3642 C C . LEU A 1 606 ? 9.835 42.266 -10.518 1.00 58.41 702 LEU A C 1
ATOM 3643 O O . LEU A 1 606 ? 10.915 41.672 -10.382 1.00 57.69 702 LEU A O 1
ATOM 3648 N N . GLY A 1 607 ? 8.665 41.667 -10.758 1.00 56.65 703 GLY A N 1
ATOM 3649 C CA . GLY A 1 607 ? 8.469 40.226 -10.868 1.00 57.09 703 GLY A CA 1
ATOM 3650 C C . GLY A 1 607 ? 9.113 39.642 -12.108 1.00 63.30 703 GLY A C 1
ATOM 3651 O O . GLY A 1 607 ? 9.555 38.495 -12.084 1.00 63.77 703 GLY A O 1
ATOM 3652 N N . ASN A 1 608 ? 9.199 40.443 -13.197 1.00 60.45 704 ASN A N 1
ATOM 3653 C CA . ASN A 1 608 ? 9.768 40.033 -14.489 1.00 60.38 704 ASN A CA 1
ATOM 3654 C C . ASN A 1 608 ? 11.289 40.000 -14.580 1.00 61.82 704 ASN A C 1
ATOM 3655 O O . ASN A 1 608 ? 11.824 39.602 -15.619 1.00 62.19 704 ASN A O 1
ATOM 3660 N N . CYS A 1 609 ? 11.991 40.370 -13.495 1.00 56.46 705 CYS A N 1
ATOM 3661 C CA . CYS A 1 609 ? 13.452 40.290 -13.460 1.00 55.29 705 CYS A CA 1
ATOM 3662 C C . CYS A 1 609 ? 13.877 38.842 -13.238 1.00 58.25 705 CYS A C 1
ATOM 3663 O O . CYS A 1 609 ? 13.527 38.242 -12.219 1.00 55.83 705 CYS A O 1
ATOM 3666 N N . ALA A 1 610 ? 14.618 38.288 -14.211 1.00 56.11 706 ALA A N 1
ATOM 3667 C CA . ALA A 1 610 ? 15.137 36.927 -14.155 1.00 55.94 706 ALA A CA 1
ATOM 3668 C C . ALA A 1 610 ? 16.375 36.892 -13.251 1.00 60.82 706 ALA A C 1
ATOM 3669 O O . ALA A 1 610 ? 17.284 37.743 -13.366 1.00 60.39 706 ALA A O 1
ATOM 3671 N N . TRP A 1 611 ? 16.370 35.943 -12.304 1.00 56.82 707 TRP A N 1
ATOM 3672 C CA . TRP A 1 611 ? 17.464 35.753 -11.340 1.00 55.27 707 TRP A CA 1
ATOM 3673 C C . TRP A 1 611 ? 18.126 34.399 -11.548 1.00 57.33 707 TRP A C 1
ATOM 3674 O O . TRP A 1 611 ? 17.576 33.519 -12.218 1.00 57.03 707 TRP A O 1
ATOM 3685 N N . ARG A 1 612 ? 19.302 34.246 -10.946 1.00 52.59 708 ARG A N 1
ATOM 3686 C CA . ARG A 1 612 ? 20.083 33.023 -10.911 1.00 53.03 708 ARG A CA 1
ATOM 3687 C C . ARG A 1 612 ? 20.987 33.059 -9.672 1.00 56.53 708 ARG A C 1
ATOM 3688 O O . ARG A 1 612 ? 21.220 34.124 -9.128 1.00 54.17 708 ARG A O 1
ATOM 3696 N N . VAL A 1 613 ? 21.454 31.892 -9.213 1.00 55.92 709 VAL A N 1
ATOM 3697 C CA . VAL A 1 613 ? 22.267 31.747 -8.007 1.00 54.99 709 VAL A CA 1
ATOM 3698 C C . VAL A 1 613 ? 23.751 32.037 -8.297 1.00 62.31 709 VAL A C 1
ATOM 3699 O O . VAL A 1 613 ? 24.287 31.553 -9.292 1.00 65.28 709 VAL A O 1
ATOM 3703 N N . ASN A 1 614 ? 24.424 32.784 -7.412 1.00 57.74 710 ASN A N 1
ATOM 3704 C CA . ASN A 1 614 ? 25.866 32.983 -7.522 1.00 57.82 710 ASN A CA 1
ATOM 3705 C C . ASN A 1 614 ? 26.478 31.730 -6.904 1.00 61.18 710 ASN A C 1
ATOM 3706 O O . ASN A 1 614 ? 26.538 31.609 -5.677 1.00 61.41 710 ASN A O 1
ATOM 3711 N N . GLY A 1 615 ? 26.842 30.792 -7.773 1.00 57.57 711 GLY A N 1
ATOM 3712 C CA . GLY A 1 615 ? 27.384 29.474 -7.460 1.00 56.91 711 GLY A CA 1
ATOM 3713 C C . GLY A 1 615 ? 28.615 29.439 -6.593 1.00 62.10 711 GLY A C 1
ATOM 3714 O O . GLY A 1 615 ? 28.705 28.590 -5.699 1.00 62.70 711 GLY A O 1
ATOM 3715 N N . ARG A 1 616 ? 29.587 30.346 -6.863 1.00 59.15 712 ARG A N 1
ATOM 3716 C CA A ARG A 1 616 ? 30.831 30.425 -6.100 0.50 58.56 712 ARG A CA 1
ATOM 3717 C CA B ARG A 1 616 ? 30.836 30.445 -6.098 0.50 59.01 712 ARG A CA 1
ATOM 3718 C C . ARG A 1 616 ? 30.532 30.861 -4.657 1.00 62.41 712 ARG A C 1
ATOM 3719 O O . ARG A 1 616 ? 31.098 30.285 -3.726 1.00 64.04 712 ARG A O 1
ATOM 3734 N N . VAL A 1 617 ? 29.601 31.843 -4.480 1.00 57.50 713 VAL A N 1
ATOM 3735 C CA . VAL A 1 617 ? 29.112 32.361 -3.186 1.00 56.25 713 VAL A CA 1
ATOM 3736 C C . VAL A 1 617 ? 28.375 31.223 -2.443 1.00 60.92 713 VAL A C 1
ATOM 3737 O O . VAL A 1 617 ? 28.700 30.963 -1.287 1.00 60.73 713 VAL A O 1
ATOM 3741 N N . LEU A 1 618 ? 27.462 30.493 -3.133 1.00 57.71 714 LEU A N 1
ATOM 3742 C CA . LEU A 1 618 ? 26.725 29.358 -2.557 1.00 57.32 714 LEU A CA 1
ATOM 3743 C C . LEU A 1 618 ? 27.633 28.279 -2.040 1.00 63.53 714 LEU A C 1
ATOM 3744 O O . LEU A 1 618 ? 27.382 27.757 -0.955 1.00 64.54 714 LEU A O 1
ATOM 3749 N N . ASP A 1 619 ? 28.660 27.916 -2.833 1.00 60.54 715 ASP A N 1
ATOM 3750 C CA . ASP A 1 619 ? 29.591 26.852 -2.509 1.00 60.52 715 ASP A CA 1
ATOM 3751 C C . ASP A 1 619 ? 30.359 27.143 -1.265 1.00 65.23 715 ASP A C 1
ATOM 3752 O O . ASP A 1 619 ? 30.562 26.247 -0.456 1.00 67.60 715 ASP A O 1
ATOM 3757 N N . LEU A 1 620 ? 30.719 28.395 -1.065 1.00 61.23 716 LEU A N 1
ATOM 3758 C CA . LEU A 1 620 ? 31.445 28.820 0.118 1.00 61.58 716 LEU A CA 1
ATOM 3759 C C . LEU A 1 620 ? 30.526 28.894 1.352 1.00 64.53 716 LEU A C 1
ATOM 3760 O O . LEU A 1 620 ? 30.938 28.503 2.439 1.00 64.67 716 LEU A O 1
ATOM 3765 N N . VAL A 1 621 ? 29.271 29.325 1.167 1.00 60.24 717 VAL A N 1
ATOM 3766 C CA . VAL A 1 621 ? 28.297 29.415 2.257 1.00 59.20 717 VAL A CA 1
ATOM 3767 C C . VAL A 1 621 ? 27.958 28.022 2.767 1.00 64.92 717 VAL A C 1
ATOM 3768 O O . VAL A 1 621 ? 27.906 27.830 3.978 1.00 66.35 717 VAL A O 1
ATOM 3772 N N . LEU A 1 622 ? 27.845 27.037 1.852 1.00 61.31 718 LEU A N 1
ATOM 3773 C CA . LEU A 1 622 ? 27.585 25.641 2.161 1.00 61.39 718 LEU A CA 1
ATOM 3774 C C . LEU A 1 622 ? 28.741 24.961 2.906 1.00 66.71 718 LEU A C 1
ATOM 3775 O O . LEU A 1 622 ? 28.483 24.133 3.760 1.00 67.10 718 LEU A O 1
ATOM 3780 N N . GLN A 1 623 ? 30.004 25.274 2.577 1.00 65.25 719 GLN A N 1
ATOM 3781 C CA . GLN A 1 623 ? 31.194 24.722 3.261 1.00 65.94 719 GLN A CA 1
ATOM 3782 C C . GLN A 1 623 ? 31.153 25.123 4.754 1.00 69.35 719 GLN A C 1
ATOM 3783 O O . GLN A 1 623 ? 31.384 24.285 5.628 1.00 69.30 719 GLN A O 1
ATOM 3789 N N . LEU A 1 624 ? 30.832 26.408 5.026 1.00 64.70 720 LEU A N 1
ATOM 3790 C CA . LEU A 1 624 ? 30.700 26.969 6.370 1.00 63.42 720 LEU A CA 1
ATOM 3791 C C . LEU A 1 624 ? 29.446 26.420 7.059 1.00 68.99 720 LEU A C 1
ATOM 3792 O O . LEU A 1 624 ? 29.550 25.921 8.174 1.00 70.61 720 LEU A O 1
ATOM 3797 N N . PHE A 1 625 ? 28.291 26.427 6.373 1.00 64.43 721 PHE A N 1
ATOM 3798 C CA . PHE A 1 625 ? 27.029 25.921 6.915 1.00 63.67 721 PHE A CA 1
ATOM 3799 C C . PHE A 1 625 ? 27.117 24.445 7.310 1.00 70.49 721 PHE A C 1
ATOM 3800 O O . PHE A 1 625 ? 26.752 24.089 8.432 1.00 70.64 721 PHE A O 1
ATOM 3808 N N . GLN A 1 626 ? 27.630 23.606 6.391 1.00 68.64 722 GLN A N 1
ATOM 3809 C CA . GLN A 1 626 ? 27.778 22.170 6.549 1.00 69.55 722 GLN A CA 1
ATOM 3810 C C . GLN A 1 626 ? 28.836 21.759 7.558 1.00 77.84 722 GLN A C 1
ATOM 3811 O O . GLN A 1 626 ? 28.965 20.568 7.833 1.00 78.80 722 GLN A O 1
ATOM 3817 N N . ALA A 1 627 ? 29.568 22.720 8.129 1.00 77.99 723 ALA A N 1
ATOM 3818 C CA . ALA A 1 627 ? 30.626 22.447 9.103 1.00 81.22 723 ALA A CA 1
ATOM 3819 C C . ALA A 1 627 ? 30.535 23.394 10.295 1.00 90.04 723 ALA A C 1
ATOM 3820 O O . ALA A 1 627 ? 31.366 24.309 10.426 1.00 91.39 723 ALA A O 1
ATOM 3822 N N . LYS A 1 628 ? 29.496 23.196 11.150 1.00 87.37 724 LYS A N 1
ATOM 3823 C CA . LYS A 1 628 ? 29.241 23.985 12.373 1.00 86.85 724 LYS A CA 1
ATOM 3824 C C . LYS A 1 628 ? 28.918 25.492 12.182 1.00 87.78 724 LYS A C 1
ATOM 3825 O O . LYS A 1 628 ? 28.871 26.220 13.176 1.00 87.30 724 LYS A O 1
ATOM 3831 N N . GLY A 1 629 ? 28.716 25.944 10.943 1.00 81.83 725 GLY A N 1
ATOM 3832 C CA . GLY A 1 629 ? 28.421 27.346 10.644 1.00 79.31 725 GLY A CA 1
ATOM 3833 C C . GLY A 1 629 ? 29.601 28.287 10.807 1.00 81.82 725 GLY A C 1
ATOM 3834 O O . GLY A 1 629 ? 30.749 27.846 10.944 1.00 82.73 725 GLY A O 1
ATOM 3835 N N . CYS A 1 630 ? 29.318 29.601 10.785 1.00 76.74 726 CYS A N 1
ATOM 3836 C CA . CYS A 1 630 ? 30.292 30.692 10.942 1.00 76.15 726 CYS A CA 1
ATOM 3837 C C . CYS A 1 630 ? 29.554 31.975 11.353 1.00 78.21 726 CYS A C 1
ATOM 3838 O O . CYS A 1 630 ? 29.342 32.857 10.519 1.00 75.91 726 CYS A O 1
ATOM 3841 N N . PRO A 1 631 ? 29.130 32.102 12.632 1.00 76.32 727 PRO A N 1
ATOM 3842 C CA . PRO A 1 631 ? 28.350 33.291 13.041 1.00 75.21 727 PRO A CA 1
ATOM 3843 C C . PRO A 1 631 ? 28.973 34.673 12.796 1.00 78.60 727 PRO A C 1
ATOM 3844 O O . PRO A 1 631 ? 28.245 35.660 12.677 1.00 76.92 727 PRO A O 1
ATOM 3848 N N . GLN A 1 632 ? 30.310 34.729 12.666 1.00 76.31 728 GLN A N 1
ATOM 3849 C CA . GLN A 1 632 ? 31.085 35.946 12.375 1.00 75.55 728 GLN A CA 1
ATOM 3850 C C . GLN A 1 632 ? 30.767 36.446 10.963 1.00 77.57 728 GLN A C 1
ATOM 3851 O O . GLN A 1 632 ? 30.807 37.647 10.719 1.00 76.42 728 GLN A O 1
ATOM 3857 N N . LEU A 1 633 ? 30.463 35.509 10.039 1.00 74.49 729 LEU A N 1
ATOM 3858 C CA . LEU A 1 633 ? 30.138 35.775 8.639 1.00 73.71 729 LEU A CA 1
ATOM 3859 C C . LEU A 1 633 ? 28.643 35.631 8.359 1.00 78.87 729 LEU A C 1
ATOM 3860 O O . LEU A 1 633 ? 28.225 35.616 7.200 1.00 80.05 729 LEU A O 1
ATOM 3865 N N . GLY A 1 634 ? 27.848 35.586 9.424 1.00 73.75 730 GLY A N 1
ATOM 3866 C CA . GLY A 1 634 ? 26.395 35.532 9.336 1.00 71.59 730 GLY A CA 1
ATOM 3867 C C . GLY A 1 634 ? 25.854 34.208 8.870 1.00 73.85 730 GLY A C 1
ATOM 3868 O O . GLY A 1 634 ? 24.740 34.143 8.340 1.00 73.38 730 GLY A O 1
ATOM 3869 N N . VAL A 1 635 ? 26.645 33.150 9.061 1.00 69.75 731 VAL A N 1
ATOM 3870 C CA . VAL A 1 635 ? 26.260 31.799 8.714 1.00 69.77 731 VAL A CA 1
ATOM 3871 C C . VAL A 1 635 ? 25.826 31.130 10.023 1.00 78.59 731 VAL A C 1
ATOM 3872 O O . VAL A 1 635 ? 26.680 30.874 10.874 1.00 78.66 731 VAL A O 1
ATOM 3876 N N . PRO A 1 636 ? 24.503 30.878 10.212 1.00 78.34 732 PRO A N 1
ATOM 3877 C CA . PRO A 1 636 ? 24.030 30.271 11.466 1.00 79.65 732 PRO A CA 1
ATOM 3878 C C . PRO A 1 636 ? 24.631 28.915 11.820 1.00 87.66 732 PRO A C 1
ATOM 3879 O O . PRO A 1 636 ? 24.696 28.009 10.991 1.00 87.23 732 PRO A O 1
ATOM 3883 N N . ALA A 1 637 ? 25.060 28.797 13.079 1.00 88.04 733 ALA A N 1
ATOM 3884 C CA . ALA A 1 637 ? 25.630 27.589 13.653 1.00 91.05 733 ALA A CA 1
ATOM 3885 C C . ALA A 1 637 ? 24.495 26.662 14.165 1.00 100.27 733 ALA A C 1
ATOM 3886 O O . ALA A 1 637 ? 23.403 27.161 14.467 1.00 98.58 733 ALA A O 1
ATOM 3888 N N . PRO A 1 638 ? 24.707 25.325 14.289 1.00 102.46 734 PRO A N 1
ATOM 3889 C CA . PRO A 1 638 ? 23.637 24.474 14.855 1.00 104.23 734 PRO A CA 1
ATOM 3890 C C . PRO A 1 638 ? 23.519 24.673 16.377 1.00 112.14 734 PRO A C 1
ATOM 3891 O O . PRO A 1 638 ? 24.423 25.262 16.994 1.00 112.80 734 PRO A O 1
ATOM 3895 N N . PRO A 1 639 ? 22.405 24.198 16.981 1.00 109.79 735 PRO A N 1
ATOM 3896 C CA . PRO A 1 639 ? 22.154 24.320 18.422 1.00 138.00 735 PRO A CA 1
ATOM 3897 C C . PRO A 1 639 ? 23.127 23.479 19.258 1.00 159.01 735 PRO A C 1
ATOM 3898 O O . PRO A 1 639 ? 24.124 23.998 19.764 1.00 117.26 735 PRO A O 1
ATOM 3900 N N . ARG A 1 674 ? 19.061 30.256 22.108 1.00 139.29 770 ARG A N 1
ATOM 3901 C CA . ARG A 1 674 ? 17.625 30.493 22.273 1.00 139.08 770 ARG A CA 1
ATOM 3902 C C . ARG A 1 674 ? 16.895 30.380 20.921 1.00 141.78 770 ARG A C 1
ATOM 3903 O O . ARG A 1 674 ? 16.310 29.335 20.614 1.00 141.31 770 ARG A O 1
ATOM 3911 N N . GLU A 1 675 ? 16.962 31.460 20.108 1.00 137.43 771 GLU A N 1
ATOM 3912 C CA . GLU A 1 675 ? 16.384 31.565 18.763 1.00 136.10 771 GLU A CA 1
ATOM 3913 C C . GLU A 1 675 ? 17.355 30.964 17.703 1.00 139.16 771 GLU A C 1
ATOM 3914 O O . GLU A 1 675 ? 17.321 31.340 16.526 1.00 138.05 771 GLU A O 1
ATOM 3920 N N . MET A 1 676 ? 18.213 30.016 18.155 1.00 135.42 772 MET A N 1
ATOM 3921 C CA . MET A 1 676 ? 19.226 29.295 17.378 1.00 134.60 772 MET A CA 1
ATOM 3922 C C . MET A 1 676 ? 18.592 28.472 16.267 1.00 135.63 772 MET A C 1
ATOM 3923 O O . MET A 1 676 ? 19.089 28.491 15.140 1.00 135.14 772 MET A O 1
ATOM 3928 N N . HIS A 1 677 ? 17.495 27.757 16.590 1.00 129.90 773 HIS A N 1
ATOM 3929 C CA . HIS A 1 677 ? 16.753 26.898 15.670 1.00 128.30 773 HIS A CA 1
ATOM 3930 C C . HIS A 1 677 ? 16.066 27.669 14.557 1.00 125.01 773 HIS A C 1
ATOM 3931 O O . HIS A 1 677 ? 16.092 27.215 13.418 1.00 124.24 773 HIS A O 1
ATOM 3938 N N . SER A 1 678 ? 15.462 28.829 14.879 1.00 116.60 774 SER A N 1
ATOM 3939 C CA . SER A 1 678 ? 14.743 29.676 13.920 1.00 113.27 774 SER A CA 1
ATOM 3940 C C . SER A 1 678 ? 15.629 30.233 12.798 1.00 110.36 774 SER A C 1
ATOM 3941 O O . SER A 1 678 ? 15.213 30.220 11.639 1.00 109.95 774 SER A O 1
ATOM 3944 N N . LEU A 1 679 ? 16.844 30.710 13.145 1.00 100.95 775 LEU A N 1
ATOM 3945 C CA . LEU A 1 679 ? 17.808 31.287 12.206 1.00 96.98 775 LEU A CA 1
ATOM 3946 C C . LEU A 1 679 ? 18.501 30.215 11.375 1.00 96.15 775 LEU A C 1
ATOM 3947 O O . LEU A 1 679 ? 18.690 30.425 10.171 1.00 95.07 775 LEU A O 1
ATOM 3952 N N . ARG A 1 680 ? 18.866 29.065 12.019 1.00 89.37 776 ARG A N 1
ATOM 3953 C CA . ARG A 1 680 ? 19.516 27.910 11.397 1.00 87.99 776 ARG A CA 1
ATOM 3954 C C . ARG A 1 680 ? 18.603 27.259 10.382 1.00 90.58 776 ARG A C 1
ATOM 3955 O O . ARG A 1 680 ? 19.063 26.950 9.284 1.00 90.58 776 ARG A O 1
ATOM 3963 N N . ALA A 1 681 ? 17.321 27.038 10.746 1.00 86.19 777 ALA A N 1
ATOM 3964 C CA . ALA A 1 681 ? 16.334 26.415 9.867 1.00 85.34 777 ALA A CA 1
ATOM 3965 C C . ALA A 1 681 ? 15.998 27.338 8.718 1.00 86.09 777 ALA A C 1
ATOM 3966 O O . ALA A 1 681 ? 15.899 26.862 7.594 1.00 86.34 777 ALA A O 1
ATOM 3968 N N . GLU A 1 682 ? 15.892 28.656 8.975 1.00 80.22 778 GLU A N 1
ATOM 3969 C CA . GLU A 1 682 ? 15.629 29.656 7.937 1.00 79.07 778 GLU A CA 1
ATOM 3970 C C . GLU A 1 682 ? 16.775 29.639 6.917 1.00 83.32 778 GLU A C 1
ATOM 3971 O O . GLU A 1 682 ? 16.509 29.757 5.719 1.00 84.16 778 GLU A O 1
ATOM 3977 N N . ALA A 1 683 ? 18.038 29.463 7.395 1.00 78.50 779 ALA A N 1
ATOM 3978 C CA . ALA A 1 683 ? 19.240 29.357 6.564 1.00 77.12 779 ALA A CA 1
ATOM 3979 C C . ALA A 1 683 ? 19.212 28.026 5.787 1.00 81.41 779 ALA A C 1
ATOM 3980 O O . ALA A 1 683 ? 19.490 28.022 4.594 1.00 81.49 779 ALA A O 1
ATOM 3982 N N . LEU A 1 684 ? 18.807 26.919 6.451 1.00 77.76 780 LEU A N 1
ATOM 3983 C CA . LEU A 1 684 ? 18.670 25.564 5.895 1.00 77.98 780 LEU A CA 1
ATOM 3984 C C . LEU A 1 684 ? 17.659 25.488 4.741 1.00 80.96 780 LEU A C 1
ATOM 3985 O O . LEU A 1 684 ? 17.936 24.818 3.755 1.00 81.34 780 LEU A O 1
ATOM 3990 N N . TYR A 1 685 ? 16.505 26.166 4.859 1.00 76.42 781 TYR A N 1
ATOM 3991 C CA . TYR A 1 685 ? 15.471 26.197 3.820 1.00 75.78 781 TYR A CA 1
ATOM 3992 C C . TYR A 1 685 ? 15.949 27.014 2.627 1.00 75.07 781 TYR A C 1
ATOM 3993 O O . TYR A 1 685 ? 15.780 26.597 1.483 1.00 75.32 781 TYR A O 1
ATOM 4002 N N . ARG A 1 686 ? 16.510 28.194 2.906 1.00 68.30 782 ARG A N 1
ATOM 4003 C CA . ARG A 1 686 ? 17.011 29.141 1.920 1.00 67.14 782 ARG A CA 1
ATOM 4004 C C . ARG A 1 686 ? 18.153 28.540 1.096 1.00 68.03 782 ARG A C 1
ATOM 4005 O O . ARG A 1 686 ? 18.122 28.629 -0.132 1.00 68.28 782 ARG A O 1
ATOM 4013 N N . LEU A 1 687 ? 19.138 27.920 1.775 1.00 61.53 783 LEU A N 1
ATOM 4014 C CA . LEU A 1 687 ? 20.305 27.307 1.156 1.00 60.96 783 LEU A CA 1
ATOM 4015 C C . LEU A 1 687 ? 19.970 26.069 0.361 1.00 65.58 783 LEU A C 1
ATOM 4016 O O . LEU A 1 687 ? 20.588 25.835 -0.679 1.00 65.24 783 LEU A O 1
ATOM 4021 N N . SER A 1 688 ? 18.969 25.293 0.825 1.00 63.06 784 SER A N 1
ATOM 4022 C CA . SER A 1 688 ? 18.474 24.107 0.132 1.00 63.28 784 SER A CA 1
ATOM 4023 C C . SER A 1 688 ? 17.746 24.513 -1.156 1.00 67.73 784 SER A C 1
ATOM 4024 O O . SER A 1 688 ? 17.909 23.854 -2.183 1.00 69.45 784 SER A O 1
ATOM 4027 N N . LEU A 1 689 ? 17.017 25.632 -1.133 1.00 63.02 785 LEU A N 1
ATOM 4028 C CA . LEU A 1 689 ? 16.369 26.145 -2.340 1.00 63.26 785 LEU A CA 1
ATOM 4029 C C . LEU A 1 689 ? 17.393 26.702 -3.323 1.00 67.38 785 LEU A C 1
ATOM 4030 O O . LEU A 1 689 ? 17.287 26.435 -4.516 1.00 68.16 785 LEU A O 1
ATOM 4035 N N . ALA A 1 690 ? 18.388 27.463 -2.822 1.00 63.06 786 ALA A N 1
ATOM 4036 C CA . ALA A 1 690 ? 19.460 28.030 -3.647 1.00 62.79 786 ALA A CA 1
ATOM 4037 C C . ALA A 1 690 ? 20.209 26.889 -4.331 1.00 67.95 786 ALA A C 1
ATOM 4038 O O . ALA A 1 690 ? 20.449 26.977 -5.530 1.00 69.80 786 ALA A O 1
ATOM 4040 N N . GLN A 1 691 ? 20.507 25.794 -3.599 1.00 63.16 787 GLN A N 1
ATOM 4041 C CA . GLN A 1 691 ? 21.146 24.594 -4.155 1.00 63.42 787 GLN A CA 1
ATOM 4042 C C . GLN A 1 691 ? 20.237 23.926 -5.207 1.00 67.06 787 GLN A C 1
ATOM 4043 O O . GLN A 1 691 ? 20.740 23.486 -6.234 1.00 67.60 787 GLN A O 1
ATOM 4049 N N . HIS A 1 692 ? 18.912 23.899 -4.974 1.00 62.97 788 HIS A N 1
ATOM 4050 C CA . HIS A 1 692 ? 17.930 23.310 -5.893 1.00 63.34 788 HIS A CA 1
ATOM 4051 C C . HIS A 1 692 ? 17.864 24.090 -7.207 1.00 67.24 788 HIS A C 1
ATOM 4052 O O . HIS A 1 692 ? 17.794 23.502 -8.285 1.00 67.62 788 HIS A O 1
ATOM 4059 N N . LEU A 1 693 ? 17.925 25.413 -7.105 1.00 63.68 789 LEU A N 1
ATOM 4060 C CA . LEU A 1 693 ? 17.825 26.339 -8.220 1.00 63.62 789 LEU A CA 1
ATOM 4061 C C . LEU A 1 693 ? 19.162 26.735 -8.792 1.00 67.79 789 LEU A C 1
ATOM 4062 O O . LEU A 1 693 ? 19.179 27.520 -9.729 1.00 69.27 789 LEU A O 1
ATOM 4067 N N . ARG A 1 694 ? 20.280 26.225 -8.239 1.00 64.48 790 ARG A N 1
ATOM 4068 C CA . ARG A 1 694 ? 21.642 26.599 -8.647 1.00 64.66 790 ARG A CA 1
ATOM 4069 C C . ARG A 1 694 ? 21.953 26.628 -10.141 1.00 72.18 790 ARG A C 1
ATOM 4070 O O . ARG A 1 694 ? 22.764 27.453 -10.566 1.00 73.66 790 ARG A O 1
ATOM 4078 N N . ASP A 1 695 ? 21.299 25.755 -10.930 1.00 68.96 791 ASP A N 1
ATOM 4079 C CA . ASP A 1 695 ? 21.471 25.689 -12.382 1.00 69.98 791 ASP A CA 1
ATOM 4080 C C . ASP A 1 695 ? 20.191 26.152 -13.122 1.00 71.46 791 ASP A C 1
ATOM 4081 O O . ASP A 1 695 ? 20.026 25.927 -14.323 1.00 73.10 791 ASP A O 1
ATOM 4086 N N . ARG A 1 696 ? 19.314 26.841 -12.402 1.00 63.55 792 ARG A N 1
ATOM 4087 C CA . ARG A 1 696 ? 18.079 27.365 -12.954 1.00 62.76 792 ARG A CA 1
ATOM 4088 C C . ARG A 1 696 ? 17.972 28.882 -12.887 1.00 65.06 792 ARG A C 1
ATOM 4089 O O . ARG A 1 696 ? 18.635 29.546 -12.073 1.00 64.74 792 ARG A O 1
ATOM 4097 N N . VAL A 1 697 ? 17.131 29.413 -13.781 1.00 60.71 793 VAL A N 1
ATOM 4098 C CA . VAL A 1 697 ? 16.716 30.806 -13.911 1.00 58.72 793 VAL A CA 1
ATOM 4099 C C . VAL A 1 697 ? 15.403 30.876 -13.123 1.00 63.35 793 VAL A C 1
ATOM 4100 O O . VAL A 1 697 ? 14.551 30.001 -13.282 1.00 63.96 793 VAL A O 1
ATOM 4104 N N . PHE A 1 698 ? 15.233 31.885 -12.258 1.00 59.06 794 PHE A N 1
ATOM 4105 C CA . PHE A 1 698 ? 13.990 31.976 -11.506 1.00 57.43 794 PHE A CA 1
ATOM 4106 C C . PHE A 1 698 ? 13.471 33.385 -11.384 1.00 59.19 794 PHE A C 1
ATOM 4107 O O . PHE A 1 698 ? 14.214 34.345 -11.593 1.00 57.81 794 PHE A O 1
ATOM 4115 N N . TRP A 1 699 ? 12.163 33.505 -11.139 1.00 55.39 795 TRP A N 1
ATOM 4116 C CA . TRP A 1 699 ? 11.510 34.794 -11.016 1.00 55.36 795 TRP A CA 1
ATOM 4117 C C . TRP A 1 699 ? 10.838 34.896 -9.655 1.00 59.33 795 TRP A C 1
ATOM 4118 O O . TRP A 1 699 ? 10.334 33.903 -9.116 1.00 58.68 795 TRP A O 1
ATOM 4129 N N . LEU A 1 700 ? 10.860 36.107 -9.102 1.00 55.29 796 LEU A N 1
ATOM 4130 C CA . LEU A 1 700 ? 10.259 36.433 -7.817 1.00 54.09 796 LEU A CA 1
ATOM 4131 C C . LEU A 1 700 ? 9.066 37.360 -8.056 1.00 58.69 796 LEU A C 1
ATOM 4132 O O . LEU A 1 700 ? 9.279 38.558 -8.237 1.00 59.40 796 LEU A O 1
ATOM 4137 N N . PRO A 1 701 ? 7.805 36.850 -8.119 1.00 54.01 797 PRO A N 1
ATOM 4138 C CA . PRO A 1 701 ? 6.673 37.778 -8.282 1.00 52.77 797 PRO A CA 1
ATOM 4139 C C . PRO A 1 701 ? 6.635 38.699 -7.049 1.00 55.08 797 PRO A C 1
ATOM 4140 O O . PRO A 1 701 ? 7.054 38.269 -5.973 1.00 52.50 797 PRO A O 1
ATOM 4144 N N . HIS A 1 702 ? 6.176 39.965 -7.203 1.00 52.62 798 HIS A N 1
ATOM 4145 C CA . HIS A 1 702 ? 6.179 40.920 -6.089 1.00 50.56 798 HIS A CA 1
ATOM 4146 C C . HIS A 1 702 ? 4.845 41.375 -5.626 1.00 57.83 798 HIS A C 1
ATOM 4147 O O . HIS A 1 702 ? 3.901 41.525 -6.413 1.00 58.62 798 HIS A O 1
ATOM 4154 N N . ASN A 1 703 ? 4.836 41.744 -4.348 1.00 55.42 799 ASN A N 1
ATOM 4155 C CA . ASN A 1 703 ? 3.712 42.226 -3.562 1.00 55.29 799 ASN A CA 1
ATOM 4156 C C . ASN A 1 703 ? 3.978 43.638 -2.989 1.00 59.25 799 ASN A C 1
ATOM 4157 O O . ASN A 1 703 ? 5.090 44.148 -3.090 1.00 60.26 799 ASN A O 1
ATOM 4162 N N . MET A 1 704 ? 2.966 44.225 -2.339 1.00 54.34 800 MET A N 1
ATOM 4163 C CA . MET A 1 704 ? 2.968 45.534 -1.719 1.00 53.91 800 MET A CA 1
ATOM 4164 C C . MET A 1 704 ? 2.335 45.440 -0.342 1.00 54.80 800 MET A C 1
ATOM 4165 O O . MET A 1 704 ? 1.322 44.763 -0.190 1.00 53.87 800 MET A O 1
ATOM 4170 N N . ASP A 1 705 ? 2.824 46.213 0.624 1.00 48.54 801 ASP A N 1
ATOM 4171 C CA . ASP A 1 705 ? 2.127 46.310 1.894 1.00 47.04 801 ASP A CA 1
ATOM 4172 C C . ASP A 1 705 ? 1.170 47.531 1.796 1.00 53.38 801 ASP A C 1
ATOM 4173 O O . ASP A 1 705 ? 1.062 48.133 0.723 1.00 52.04 801 ASP A O 1
ATOM 4178 N N . PHE A 1 706 ? 0.455 47.868 2.889 1.00 52.52 802 PHE A N 1
ATOM 4179 C CA . PHE A 1 706 ? -0.556 48.926 2.916 1.00 52.33 802 PHE A CA 1
ATOM 4180 C C . PHE A 1 706 ? -0.099 50.329 2.468 1.00 56.03 802 PHE A C 1
ATOM 4181 O O . PHE A 1 706 ? -0.833 51.020 1.751 1.00 55.77 802 PHE A O 1
ATOM 4189 N N . ARG A 1 707 ? 1.140 50.704 2.843 1.00 51.78 803 ARG A N 1
ATOM 4190 C CA . ARG A 1 707 ? 1.808 51.973 2.496 1.00 50.42 803 ARG A CA 1
ATOM 4191 C C . ARG A 1 707 ? 2.659 51.916 1.203 1.00 54.42 803 ARG A C 1
ATOM 4192 O O . ARG A 1 707 ? 3.304 52.890 0.863 1.00 54.74 803 ARG A O 1
ATOM 4200 N N . GLY A 1 708 ? 2.633 50.791 0.493 1.00 51.41 804 GLY A N 1
ATOM 4201 C CA . GLY A 1 708 ? 3.290 50.644 -0.794 1.00 51.35 804 GLY A CA 1
ATOM 4202 C C . GLY A 1 708 ? 4.701 50.106 -0.819 1.00 55.68 804 GLY A C 1
ATOM 4203 O O . GLY A 1 708 ? 5.348 50.157 -1.873 1.00 56.12 804 GLY A O 1
ATOM 4204 N N . ARG A 1 709 ? 5.193 49.579 0.313 1.00 50.77 805 ARG A N 1
ATOM 4205 C CA . ARG A 1 709 ? 6.534 48.991 0.351 1.00 49.80 805 ARG A CA 1
ATOM 4206 C C . ARG A 1 709 ? 6.465 47.657 -0.397 1.00 53.23 805 ARG A C 1
ATOM 4207 O O . ARG A 1 709 ? 5.612 46.820 -0.078 1.00 53.42 805 ARG A O 1
ATOM 4215 N N . THR A 1 710 ? 7.333 47.482 -1.400 1.00 48.84 806 THR A N 1
ATOM 4216 C CA . THR A 1 710 ? 7.358 46.265 -2.207 1.00 49.35 806 THR A CA 1
ATOM 4217 C C . THR A 1 710 ? 8.159 45.114 -1.591 1.00 53.68 806 THR A C 1
ATOM 4218 O O . THR A 1 710 ? 9.228 45.307 -0.981 1.00 51.59 806 THR A O 1
ATOM 4222 N N . TYR A 1 711 ? 7.642 43.910 -1.794 1.00 51.61 807 TYR A N 1
ATOM 4223 C CA . TYR A 1 711 ? 8.254 42.694 -1.288 1.00 52.73 807 TYR A CA 1
ATOM 4224 C C . TYR A 1 711 ? 8.009 41.526 -2.230 1.00 59.47 807 TYR A C 1
ATOM 4225 O O . TYR A 1 711 ? 6.892 41.373 -2.730 1.00 59.35 807 TYR A O 1
ATOM 4234 N N . PRO A 1 712 ? 8.986 40.606 -2.393 1.00 57.39 808 PRO A N 1
ATOM 4235 C CA . PRO A 1 712 ? 8.697 39.400 -3.176 1.00 58.10 808 PRO A CA 1
ATOM 4236 C C . PRO A 1 712 ? 7.662 38.552 -2.426 1.00 63.40 808 PRO A C 1
ATOM 4237 O O . PRO A 1 712 ? 7.675 38.534 -1.190 1.00 61.36 808 PRO A O 1
ATOM 4241 N N . CYS A 1 713 ? 6.731 37.908 -3.164 1.00 63.04 809 CYS A N 1
ATOM 4242 C CA . CYS A 1 713 ? 5.693 37.040 -2.590 1.00 64.34 809 CYS A CA 1
ATOM 4243 C C . CYS A 1 713 ? 6.300 35.786 -1.892 1.00 76.38 809 CYS A C 1
ATOM 4244 O O . CYS A 1 713 ? 5.941 35.558 -0.729 1.00 77.38 809 CYS A O 1
ATOM 4247 N N . PRO A 1 714 ? 7.202 34.963 -2.530 1.00 77.14 810 PRO A N 1
ATOM 4248 C CA . PRO A 1 714 ? 7.737 33.787 -1.826 1.00 78.91 810 PRO A CA 1
ATOM 4249 C C . PRO A 1 714 ? 8.593 34.153 -0.609 1.00 89.09 810 PRO A C 1
ATOM 4250 O O . PRO A 1 714 ? 9.588 34.881 -0.751 1.00 89.29 810 PRO A O 1
ATOM 4254 N N . PRO A 1 715 ? 8.235 33.642 0.594 1.00 89.09 811 PRO A N 1
ATOM 4255 C CA . PRO A 1 715 ? 9.007 33.998 1.809 1.00 89.69 811 PRO A CA 1
ATOM 4256 C C . PRO A 1 715 ? 10.401 33.363 2.025 1.00 96.62 811 PRO A C 1
ATOM 4257 O O . PRO A 1 715 ? 11.288 34.018 2.598 1.00 95.58 811 PRO A O 1
ATOM 4261 N N . HIS A 1 716 ? 10.580 32.080 1.620 1.00 96.41 812 HIS A N 1
ATOM 4262 C CA . HIS A 1 716 ? 11.802 31.283 1.852 1.00 97.38 812 HIS A CA 1
ATOM 4263 C C . HIS A 1 716 ? 13.023 31.683 1.042 1.00 101.84 812 HIS A C 1
ATOM 4264 O O . HIS A 1 716 ? 14.097 31.887 1.630 1.00 101.25 812 HIS A O 1
ATOM 4271 N N . PHE A 1 717 ? 12.880 31.766 -0.301 1.00 97.92 813 PHE A N 1
ATOM 4272 C CA . PHE A 1 717 ? 14.001 32.167 -1.144 1.00 97.07 813 PHE A CA 1
ATOM 4273 C C . PHE A 1 717 ? 13.708 33.444 -1.898 1.00 100.08 813 PHE A C 1
ATOM 4274 O O . PHE A 1 717 ? 12.794 33.477 -2.723 1.00 99.21 813 PHE A O 1
ATOM 4282 N N . ASN A 1 718 ? 14.448 34.522 -1.534 1.00 96.87 814 ASN A N 1
ATOM 4283 C CA . ASN A 1 718 ? 14.326 35.887 -2.064 1.00 96.03 814 ASN A CA 1
ATOM 4284 C C . ASN A 1 718 ? 15.664 36.667 -2.089 1.00 100.61 814 ASN A C 1
ATOM 4285 O O . ASN A 1 718 ? 16.650 36.214 -1.497 1.00 99.87 814 ASN A O 1
ATOM 4290 N N . HIS A 1 719 ? 15.688 37.829 -2.806 1.00 97.94 815 HIS A N 1
ATOM 4291 C CA . HIS A 1 719 ? 16.836 38.750 -2.946 1.00 97.75 815 HIS A CA 1
ATOM 4292 C C . HIS A 1 719 ? 16.907 39.680 -1.752 1.00 99.24 815 HIS A C 1
ATOM 4293 O O . HIS A 1 719 ? 17.818 40.507 -1.650 1.00 99.69 815 HIS A O 1
ATOM 4300 N N . LEU A 1 720 ? 15.887 39.586 -0.898 1.00 92.40 816 LEU A N 1
ATOM 4301 C CA . LEU A 1 720 ? 15.635 40.467 0.213 1.00 90.36 816 LEU A CA 1
ATOM 4302 C C . LEU A 1 720 ? 16.673 40.502 1.325 1.00 87.49 816 LEU A C 1
ATOM 4303 O O . LEU A 1 720 ? 17.661 41.224 1.204 1.00 85.63 816 LEU A O 1
ATOM 4308 N N . GLY A 1 721 ? 16.377 39.766 2.393 1.00 80.66 817 GLY A N 1
ATOM 4309 C CA . GLY A 1 721 ? 17.091 39.618 3.657 1.00 78.48 817 GLY A CA 1
ATOM 4310 C C . GLY A 1 721 ? 18.437 40.259 3.946 1.00 76.96 817 GLY A C 1
ATOM 4311 O O . GLY A 1 721 ? 18.616 41.482 3.926 1.00 77.21 817 GLY A O 1
ATOM 4312 N N . SER A 1 722 ? 19.355 39.395 4.339 1.00 68.01 818 SER A N 1
ATOM 4313 C CA . SER A 1 722 ? 20.695 39.664 4.798 1.00 64.00 818 SER A CA 1
ATOM 4314 C C . SER A 1 722 ? 21.675 39.909 3.658 1.00 63.69 818 SER A C 1
ATOM 4315 O O . SER A 1 722 ? 21.317 39.848 2.469 1.00 63.54 818 SER A O 1
ATOM 4318 N N . ASP A 1 723 ? 22.925 40.193 4.048 1.00 55.35 819 ASP A N 1
ATOM 4319 C CA . ASP A 1 723 ? 24.049 40.394 3.151 1.00 53.95 819 ASP A CA 1
ATOM 4320 C C . ASP A 1 723 ? 24.311 39.094 2.377 1.00 56.89 819 ASP A C 1
ATOM 4321 O O . ASP A 1 723 ? 24.474 39.123 1.156 1.00 56.06 819 ASP A O 1
ATOM 4326 N N . VAL A 1 724 ? 24.308 37.964 3.095 1.00 54.22 820 VAL A N 1
ATOM 4327 C CA . VAL A 1 724 ? 24.527 36.620 2.567 1.00 55.44 820 VAL A CA 1
ATOM 4328 C C . VAL A 1 724 ? 23.431 36.220 1.546 1.00 61.62 820 VAL A C 1
ATOM 4329 O O . VAL A 1 724 ? 23.752 35.696 0.472 1.00 62.68 820 VAL A O 1
ATOM 4333 N N . ALA A 1 725 ? 22.163 36.549 1.851 1.00 56.72 821 ALA A N 1
ATOM 4334 C CA . ALA A 1 725 ? 21.011 36.309 0.984 1.00 55.88 821 ALA A CA 1
ATOM 4335 C C . ALA A 1 725 ? 21.141 37.152 -0.293 1.00 59.90 821 ALA A C 1
ATOM 4336 O O . ALA A 1 725 ? 20.898 36.627 -1.378 1.00 61.48 821 ALA A O 1
ATOM 4338 N N . ARG A 1 726 ? 21.516 38.456 -0.161 1.00 53.66 822 ARG A N 1
ATOM 4339 C CA . ARG A 1 726 ? 21.713 39.364 -1.292 1.00 52.59 822 ARG A CA 1
ATOM 4340 C C . ARG A 1 726 ? 22.875 38.889 -2.210 1.00 56.30 822 ARG A C 1
ATOM 4341 O O . ARG A 1 726 ? 22.778 39.020 -3.437 1.00 55.92 822 ARG A O 1
ATOM 4349 N N . ALA A 1 727 ? 23.958 38.339 -1.600 1.00 51.16 823 ALA A N 1
ATOM 4350 C CA . ALA A 1 727 ? 25.155 37.825 -2.273 1.00 51.11 823 ALA A CA 1
ATOM 4351 C C . ALA A 1 727 ? 24.907 36.555 -3.054 1.00 56.79 823 ALA A C 1
ATOM 4352 O O . ALA A 1 727 ? 25.657 36.257 -3.986 1.00 58.21 823 ALA A O 1
ATOM 4354 N N . LEU A 1 728 ? 23.870 35.793 -2.672 1.00 53.20 824 LEU A N 1
ATOM 4355 C CA . LEU A 1 728 ? 23.543 34.524 -3.319 1.00 52.96 824 LEU A CA 1
ATOM 4356 C C . LEU A 1 728 ? 22.924 34.697 -4.685 1.00 56.54 824 LEU A C 1
ATOM 4357 O O . LEU A 1 728 ? 22.996 33.782 -5.500 1.00 56.82 824 LEU A O 1
ATOM 4362 N N . LEU A 1 729 ? 22.371 35.882 -4.953 1.00 53.10 825 LEU A N 1
ATOM 4363 C CA . LEU A 1 729 ? 21.719 36.208 -6.217 1.00 54.09 825 LEU A CA 1
ATOM 4364 C C . LEU A 1 729 ? 22.493 37.135 -7.139 1.00 59.34 825 LEU A C 1
ATOM 4365 O O . LEU A 1 729 ? 23.328 37.945 -6.708 1.00 59.45 825 LEU A O 1
ATOM 4370 N N . GLU A 1 730 ? 22.210 36.997 -8.429 1.00 56.27 826 GLU A N 1
ATOM 4371 C CA . GLU A 1 730 ? 22.718 37.850 -9.503 1.00 56.57 826 GLU A CA 1
ATOM 4372 C C . GLU A 1 730 ? 21.679 37.838 -10.617 1.00 59.80 826 GLU A C 1
ATOM 4373 O O . GLU A 1 730 ? 20.800 36.967 -10.598 1.00 60.01 826 GLU A O 1
ATOM 4379 N N . PHE A 1 731 ? 21.734 38.811 -11.548 1.00 55.08 827 PHE A N 1
ATOM 4380 C CA . PHE A 1 731 ? 20.793 38.841 -12.668 1.00 55.67 827 PHE A CA 1
ATOM 4381 C C . PHE A 1 731 ? 21.103 37.669 -13.627 1.00 60.27 827 PHE A C 1
ATOM 4382 O O . PHE A 1 731 ? 22.281 37.421 -13.920 1.00 59.21 827 PHE A O 1
ATOM 4390 N N . ALA A 1 732 ? 20.058 36.929 -14.068 1.00 58.40 828 ALA A N 1
ATOM 4391 C CA . ALA A 1 732 ? 20.217 35.798 -15.007 1.00 60.86 828 ALA A CA 1
ATOM 4392 C C . ALA A 1 732 ? 20.721 36.311 -16.337 1.00 65.38 828 ALA A C 1
ATOM 4393 O O . ALA A 1 732 ? 21.627 35.715 -16.906 1.00 67.41 828 ALA A O 1
ATOM 4395 N N . GLN A 1 733 ? 20.180 37.449 -16.787 1.00 60.78 829 GLN A N 1
ATOM 4396 C CA . GLN A 1 733 ? 20.584 38.139 -18.002 1.00 61.98 829 GLN A CA 1
ATOM 4397 C C . GLN A 1 733 ? 21.686 39.112 -17.626 1.00 65.32 829 GLN A C 1
ATOM 4398 O O . GLN A 1 733 ? 21.564 39.832 -16.647 1.00 64.78 829 GLN A O 1
ATOM 4404 N N . GLY A 1 734 ? 22.749 39.124 -18.404 1.00 63.07 830 GLY A N 1
ATOM 4405 C CA . GLY A 1 734 ? 23.857 40.045 -18.205 1.00 62.19 830 GLY A CA 1
ATOM 4406 C C . GLY A 1 734 ? 23.913 41.140 -19.259 1.00 64.76 830 GLY A C 1
ATOM 4407 O O . GLY A 1 734 ? 23.281 41.057 -20.324 1.00 65.65 830 GLY A O 1
ATOM 4408 N N . ARG A 1 735 ? 24.699 42.159 -18.984 1.00 58.58 831 ARG A N 1
ATOM 4409 C CA . ARG A 1 735 ? 24.836 43.274 -19.897 1.00 58.69 831 ARG A CA 1
ATOM 4410 C C . ARG A 1 735 ? 26.301 43.616 -20.044 1.00 62.59 831 ARG A C 1
ATOM 4411 O O . ARG A 1 735 ? 26.962 43.737 -19.013 1.00 60.43 831 ARG A O 1
ATOM 4419 N N . PRO A 1 736 ? 26.828 43.771 -21.298 1.00 61.06 832 PRO A N 1
ATOM 4420 C CA . PRO A 1 736 ? 28.242 44.173 -21.470 1.00 62.16 832 PRO A CA 1
ATOM 4421 C C . PRO A 1 736 ? 28.550 45.448 -20.695 1.00 66.61 832 PRO A C 1
ATOM 4422 O O . PRO A 1 736 ? 27.732 46.366 -20.690 1.00 66.24 832 PRO A O 1
ATOM 4426 N N . LEU A 1 737 ? 29.683 45.475 -19.982 1.00 64.21 833 LEU A N 1
ATOM 4427 C CA . LEU A 1 737 ? 30.060 46.607 -19.131 1.00 63.41 833 LEU A CA 1
ATOM 4428 C C . LEU A 1 737 ? 30.077 47.969 -19.837 1.00 69.15 833 LEU A C 1
ATOM 4429 O O . LEU A 1 737 ? 29.752 48.981 -19.218 1.00 66.75 833 LEU A O 1
ATOM 4434 N N . GLY A 1 738 ? 30.468 47.982 -21.115 1.00 68.04 834 GLY A N 1
ATOM 4435 C CA . GLY A 1 738 ? 30.591 49.218 -21.872 1.00 68.34 834 GLY A CA 1
ATOM 4436 C C . GLY A 1 738 ? 31.762 50.048 -21.367 1.00 73.18 834 GLY A C 1
ATOM 4437 O O . GLY A 1 738 ? 32.646 49.526 -20.669 1.00 72.39 834 GLY A O 1
ATOM 4438 N N . PRO A 1 739 ? 31.793 51.364 -21.671 1.00 69.99 835 PRO A N 1
ATOM 4439 C CA . PRO A 1 739 ? 32.952 52.170 -21.265 1.00 69.91 835 PRO A CA 1
ATOM 4440 C C . PRO A 1 739 ? 33.017 52.503 -19.785 1.00 74.48 835 PRO A C 1
ATOM 4441 O O . PRO A 1 739 ? 34.113 52.746 -19.268 1.00 74.61 835 PRO A O 1
ATOM 4445 N N . HIS A 1 740 ? 31.860 52.496 -19.091 1.00 70.36 836 HIS A N 1
ATOM 4446 C CA . HIS A 1 740 ? 31.870 52.889 -17.685 1.00 68.11 836 HIS A CA 1
ATOM 4447 C C . HIS A 1 740 ? 31.509 51.843 -16.636 1.00 68.54 836 HIS A C 1
ATOM 4448 O O . HIS A 1 740 ? 31.734 52.090 -15.444 1.00 67.96 836 HIS A O 1
ATOM 4455 N N . GLY A 1 741 ? 31.007 50.687 -17.079 1.00 61.97 837 GLY A N 1
ATOM 4456 C CA . GLY A 1 741 ? 30.603 49.588 -16.205 1.00 60.02 837 GLY A CA 1
ATOM 4457 C C . GLY A 1 741 ? 31.627 49.182 -15.162 1.00 63.42 837 GLY A C 1
ATOM 4458 O O . GLY A 1 741 ? 31.289 49.031 -13.984 1.00 60.92 837 GLY A O 1
ATOM 4459 N N . LEU A 1 742 ? 32.894 49.044 -15.587 1.00 62.19 838 LEU A N 1
ATOM 4460 C CA . LEU A 1 742 ? 33.994 48.659 -14.719 1.00 61.98 838 LEU A CA 1
ATOM 4461 C C . LEU A 1 742 ? 34.211 49.626 -13.587 1.00 65.61 838 LEU A C 1
ATOM 4462 O O . LEU A 1 742 ? 34.390 49.175 -12.456 1.00 64.23 838 LEU A O 1
ATOM 4467 N N . ASP A 1 743 ? 34.149 50.953 -13.875 1.00 63.22 839 ASP A N 1
ATOM 4468 C CA . ASP A 1 743 ? 34.311 52.004 -12.869 1.00 61.74 839 ASP A CA 1
ATOM 4469 C C . ASP A 1 743 ? 33.188 51.876 -11.859 1.00 62.35 839 ASP A C 1
ATOM 4470 O O . ASP A 1 743 ? 33.446 51.921 -10.652 1.00 61.25 839 ASP A O 1
ATOM 4475 N N . TRP A 1 744 ? 31.951 51.646 -12.355 1.00 57.79 840 TRP A N 1
ATOM 4476 C CA . TRP A 1 744 ? 30.771 51.468 -11.528 1.00 55.95 840 TRP A CA 1
ATOM 4477 C C . TRP A 1 744 ? 30.864 50.247 -10.640 1.00 59.20 840 TRP A C 1
ATOM 4478 O O . TRP A 1 744 ? 30.509 50.340 -9.465 1.00 58.80 840 TRP A O 1
ATOM 4489 N N . LEU A 1 745 ? 31.438 49.145 -11.148 1.00 56.21 841 LEU A N 1
ATOM 4490 C CA . LEU A 1 745 ? 31.667 47.925 -10.365 1.00 55.18 841 LEU A CA 1
ATOM 4491 C C . LEU A 1 745 ? 32.628 48.208 -9.206 1.00 57.67 841 LEU A C 1
ATOM 4492 O O . LEU A 1 745 ? 32.395 47.758 -8.078 1.00 56.10 841 LEU A O 1
ATOM 4497 N N . LYS A 1 746 ? 33.685 48.969 -9.491 1.00 54.75 842 LYS A N 1
ATOM 4498 C CA . LYS A 1 746 ? 34.718 49.331 -8.524 1.00 55.44 842 LYS A CA 1
ATOM 4499 C C . LYS A 1 746 ? 34.179 50.299 -7.477 1.00 59.18 842 LYS A C 1
ATOM 4500 O O . LYS A 1 746 ? 34.431 50.093 -6.285 1.00 58.28 842 LYS A O 1
ATOM 4506 N N . ILE A 1 747 ? 33.412 51.330 -7.909 1.00 55.23 843 ILE A N 1
ATOM 4507 C CA . ILE A 1 747 ? 32.765 52.270 -6.986 1.00 53.83 843 ILE A CA 1
ATOM 4508 C C . ILE A 1 747 ? 31.779 51.484 -6.071 1.00 56.34 843 ILE A C 1
ATOM 4509 O O . ILE A 1 747 ? 31.805 51.668 -4.847 1.00 56.14 843 ILE A O 1
ATOM 4514 N N . HIS A 1 748 ? 30.972 50.573 -6.669 1.00 50.98 844 HIS A N 1
ATOM 4515 C CA . HIS A 1 748 ? 30.019 49.719 -5.950 1.00 49.85 844 HIS A CA 1
ATOM 4516 C C . HIS A 1 748 ? 30.703 48.865 -4.889 1.00 52.44 844 HIS A C 1
ATOM 4517 O O . HIS A 1 748 ? 30.245 48.833 -3.751 1.00 52.63 844 HIS A O 1
ATOM 4524 N N . LEU A 1 749 ? 31.812 48.217 -5.233 1.00 50.16 845 LEU A N 1
ATOM 4525 C CA . LEU A 1 749 ? 32.606 47.404 -4.298 1.00 50.34 845 LEU A CA 1
ATOM 4526 C C . LEU A 1 749 ? 32.984 48.266 -3.082 1.00 54.68 845 LEU A C 1
ATOM 4527 O O . LEU A 1 749 ? 32.732 47.867 -1.939 1.00 53.75 845 LEU A O 1
ATOM 4532 N N . VAL A 1 750 ? 33.535 49.468 -3.349 1.00 51.52 846 VAL A N 1
ATOM 4533 C CA . VAL A 1 750 ? 33.939 50.439 -2.329 1.00 51.45 846 VAL A CA 1
ATOM 4534 C C . VAL A 1 750 ? 32.760 50.838 -1.421 1.00 57.16 846 VAL A C 1
ATOM 4535 O O . VAL A 1 750 ? 32.920 50.826 -0.198 1.00 59.13 846 VAL A O 1
ATOM 4539 N N . ASN A 1 751 ? 31.567 51.100 -2.007 1.00 51.79 847 ASN A N 1
ATOM 4540 C CA . ASN A 1 751 ? 30.345 51.423 -1.254 1.00 49.58 847 ASN A CA 1
ATOM 4541 C C . ASN A 1 751 ? 29.988 50.334 -0.280 1.00 53.54 847 ASN A C 1
ATOM 4542 O O . ASN A 1 751 ? 29.701 50.638 0.879 1.00 55.30 847 ASN A O 1
ATOM 4547 N N . LEU A 1 752 ? 30.033 49.065 -0.732 1.00 49.62 848 LEU A N 1
ATOM 4548 C CA . LEU A 1 752 ? 29.742 47.872 0.082 1.00 48.74 848 LEU A CA 1
ATOM 4549 C C . LEU A 1 752 ? 30.704 47.698 1.269 1.00 54.85 848 LEU A C 1
ATOM 4550 O O . LEU A 1 752 ? 30.332 47.088 2.267 1.00 54.83 848 LEU A O 1
ATOM 4555 N N . THR A 1 753 ? 31.929 48.238 1.174 1.00 55.26 849 THR A N 1
ATOM 4556 C CA . THR A 1 753 ? 32.913 48.132 2.268 1.00 55.98 849 THR A CA 1
ATOM 4557 C C . THR A 1 753 ? 32.542 48.985 3.475 1.00 60.01 849 THR A C 1
ATOM 4558 O O . THR A 1 753 ? 32.919 48.658 4.593 1.00 59.67 849 THR A O 1
ATOM 4562 N N . GLY A 1 754 ? 31.803 50.058 3.237 1.00 58.64 850 GLY A N 1
ATOM 4563 C CA . GLY A 1 754 ? 31.386 50.981 4.292 1.00 58.77 850 GLY A CA 1
ATOM 4564 C C . GLY A 1 754 ? 32.489 51.940 4.674 1.00 63.78 850 GLY A C 1
ATOM 4565 O O . GLY A 1 754 ? 32.296 52.836 5.502 1.00 64.25 850 GLY A O 1
ATOM 4566 N N . LEU A 1 755 ? 33.683 51.719 4.092 1.00 60.23 851 LEU A N 1
ATOM 4567 C CA . LEU A 1 755 ? 34.849 52.583 4.198 1.00 59.50 851 LEU A CA 1
ATOM 4568 C C . LEU A 1 755 ? 34.423 53.666 3.168 1.00 65.59 851 LEU A C 1
ATOM 4569 O O . LEU A 1 755 ? 33.388 53.483 2.469 1.00 68.35 851 LEU A O 1
ATOM 4574 N N . LYS A 1 756 ? 35.187 54.758 3.053 1.00 56.99 852 LYS A N 1
ATOM 4575 C CA . LYS A 1 756 ? 34.980 55.767 2.004 1.00 55.50 852 LYS A CA 1
ATOM 4576 C C . LYS A 1 756 ? 33.606 56.473 1.820 1.00 57.12 852 LYS A C 1
ATOM 4577 O O . LYS A 1 756 ? 33.371 57.093 0.766 1.00 56.63 852 LYS A O 1
ATOM 4583 N N . LYS A 1 757 ? 32.751 56.465 2.859 1.00 52.01 853 LYS A N 1
ATOM 4584 C CA . LYS A 1 757 ? 31.421 57.110 2.805 1.00 51.11 853 LYS A CA 1
ATOM 4585 C C . LYS A 1 757 ? 31.457 58.628 2.603 1.00 58.75 853 LYS A C 1
ATOM 4586 O O . LYS A 1 757 ? 30.573 59.161 1.934 1.00 60.17 853 LYS A O 1
ATOM 4592 N N . ARG A 1 758 ? 32.488 59.313 3.172 1.00 55.58 854 ARG A N 1
ATOM 4593 C CA A ARG A 1 758 ? 32.635 60.761 3.033 0.50 54.92 854 ARG A CA 1
ATOM 4594 C CA B ARG A 1 758 ? 32.725 60.759 3.105 0.50 54.37 854 ARG A CA 1
ATOM 4595 C C . ARG A 1 758 ? 33.440 61.169 1.803 1.00 58.05 854 ARG A C 1
ATOM 4596 O O . ARG A 1 758 ? 33.533 62.354 1.488 1.00 58.48 854 ARG A O 1
ATOM 4611 N N . GLU A 1 759 ? 33.943 60.195 1.055 1.00 54.39 855 GLU A N 1
ATOM 4612 C CA . GLU A 1 759 ? 34.707 60.435 -0.168 1.00 54.42 855 GLU A CA 1
ATOM 4613 C C . GLU A 1 759 ? 33.901 60.638 -1.429 1.00 57.72 855 GLU A C 1
ATOM 4614 O O . GLU A 1 759 ? 32.905 59.940 -1.609 1.00 56.90 855 GLU A O 1
ATOM 4620 N N . PRO A 1 760 ? 34.357 61.521 -2.362 1.00 55.32 856 PRO A N 1
ATOM 4621 C CA . PRO A 1 760 ? 33.667 61.633 -3.660 1.00 55.03 856 PRO A CA 1
ATOM 4622 C C . PRO A 1 760 ? 33.910 60.374 -4.500 1.00 60.31 856 PRO A C 1
ATOM 4623 O O . PRO A 1 760 ? 34.835 59.594 -4.230 1.00 59.80 856 PRO A O 1
ATOM 4627 N N . LEU A 1 761 ? 33.083 60.198 -5.530 1.00 57.79 857 LEU A N 1
ATOM 4628 C CA . LEU A 1 761 ? 33.093 59.075 -6.469 1.00 57.01 857 LEU A CA 1
ATOM 4629 C C . LEU A 1 761 ? 34.469 58.705 -7.038 1.00 64.05 857 LEU A C 1
ATOM 4630 O O . LEU A 1 761 ? 34.818 57.528 -7.048 1.00 63.87 857 LEU A O 1
ATOM 4635 N N . ARG A 1 762 ? 35.258 59.708 -7.464 1.00 63.80 858 ARG A N 1
ATOM 4636 C CA . ARG A 1 762 ? 36.613 59.548 -8.047 1.00 64.92 858 ARG A CA 1
ATOM 4637 C C . ARG A 1 762 ? 37.663 59.132 -7.026 1.00 67.90 858 ARG A C 1
ATOM 4638 O O . ARG A 1 762 ? 38.634 58.476 -7.398 1.00 66.69 858 ARG A O 1
ATOM 4646 N N . LYS A 1 763 ? 37.474 59.514 -5.755 1.00 65.56 859 LYS A N 1
ATOM 4647 C CA . LYS A 1 763 ? 38.361 59.106 -4.672 1.00 66.26 859 LYS A CA 1
ATOM 4648 C C . LYS A 1 763 ? 38.025 57.657 -4.297 1.00 72.22 859 LYS A C 1
ATOM 4649 O O . LYS A 1 763 ? 38.933 56.914 -3.911 1.00 74.60 859 LYS A O 1
ATOM 4655 N N . ARG A 1 764 ? 36.740 57.239 -4.463 1.00 67.04 860 ARG A N 1
ATOM 4656 C CA . ARG A 1 764 ? 36.291 55.852 -4.209 1.00 65.75 860 ARG A CA 1
ATOM 4657 C C . ARG A 1 764 ? 36.849 54.925 -5.294 1.00 68.44 860 ARG A C 1
ATOM 4658 O O . ARG A 1 764 ? 37.277 53.821 -4.988 1.00 67.28 860 ARG A O 1
ATOM 4666 N N . LEU A 1 765 ? 36.843 55.392 -6.557 1.00 65.75 861 LEU A N 1
ATOM 4667 C CA . LEU A 1 765 ? 37.366 54.684 -7.724 1.00 66.87 861 LEU A CA 1
ATOM 4668 C C . LEU A 1 765 ? 38.885 54.503 -7.589 1.00 73.44 861 LEU A C 1
ATOM 4669 O O . LEU A 1 765 ? 39.409 53.425 -7.899 1.00 75.84 861 LEU A O 1
ATOM 4674 N N . ALA A 1 766 ? 39.572 55.547 -7.081 1.00 68.50 862 ALA A N 1
ATOM 4675 C CA . ALA A 1 766 ? 41.012 55.578 -6.832 1.00 68.52 862 ALA A CA 1
ATOM 4676 C C . ALA A 1 766 ? 41.388 54.554 -5.759 1.00 70.61 862 ALA A C 1
ATOM 4677 O O . ALA A 1 766 ? 42.389 53.861 -5.932 1.00 72.67 862 ALA A O 1
ATOM 4679 N N . PHE A 1 767 ? 40.583 54.446 -4.673 1.00 63.40 863 PHE A N 1
ATOM 4680 C CA . PHE A 1 767 ? 40.799 53.491 -3.576 1.00 62.87 863 PHE A CA 1
ATOM 4681 C C . PHE A 1 767 ? 40.714 52.025 -4.061 1.00 70.31 863 PHE A C 1
ATOM 4682 O O . PHE A 1 767 ? 41.459 51.170 -3.569 1.00 70.89 863 PHE A O 1
ATOM 4690 N N . ALA A 1 768 ? 39.815 51.751 -5.034 1.00 66.53 864 ALA A N 1
ATOM 4691 C CA . ALA A 1 768 ? 39.640 50.421 -5.602 1.00 66.65 864 ALA A CA 1
ATOM 4692 C C . ALA A 1 768 ? 40.918 49.980 -6.337 1.00 73.15 864 ALA A C 1
ATOM 4693 O O . ALA A 1 768 ? 41.334 48.827 -6.194 1.00 73.76 864 ALA A O 1
ATOM 4695 N N . GLU A 1 769 ? 41.564 50.915 -7.075 1.00 70.00 865 GLU A N 1
ATOM 4696 C CA . GLU A 1 769 ? 42.803 50.665 -7.827 1.00 70.21 865 GLU A CA 1
ATOM 4697 C C . GLU A 1 769 ? 43.937 50.426 -6.851 1.00 73.23 865 GLU A C 1
ATOM 4698 O O . GLU A 1 769 ? 44.711 49.489 -7.018 1.00 73.19 865 GLU A O 1
ATOM 4704 N N . GLU A 1 770 ? 43.974 51.237 -5.788 1.00 69.17 866 GLU A N 1
ATOM 4705 C CA . GLU A 1 770 ? 44.945 51.175 -4.688 1.00 69.36 866 GLU A CA 1
ATOM 4706 C C . GLU A 1 770 ? 44.875 49.827 -3.941 1.00 73.93 866 GLU A C 1
ATOM 4707 O O . GLU A 1 770 ? 45.901 49.305 -3.491 1.00 75.25 866 GLU A O 1
ATOM 4713 N N . VAL A 1 771 ? 43.667 49.268 -3.838 1.00 69.52 867 VAL A N 1
ATOM 4714 C CA . VAL A 1 771 ? 43.393 48.039 -3.114 1.00 68.55 867 VAL A CA 1
ATOM 4715 C C . VAL A 1 771 ? 43.145 46.788 -4.005 1.00 72.71 867 VAL A C 1
ATOM 4716 O O . VAL A 1 771 ? 42.896 45.694 -3.484 1.00 72.68 867 VAL A O 1
ATOM 4720 N N . MET A 1 772 ? 43.312 46.945 -5.334 1.00 69.58 868 MET A N 1
ATOM 4721 C CA . MET A 1 772 ? 43.116 45.924 -6.370 1.00 70.83 868 MET A CA 1
ATOM 4722 C C . MET A 1 772 ? 43.706 44.523 -6.106 1.00 77.99 868 MET A C 1
ATOM 4723 O O . MET A 1 772 ? 43.070 43.526 -6.466 1.00 79.16 868 MET A O 1
ATOM 4728 N N . ASP A 1 773 ? 44.906 44.444 -5.490 1.00 74.72 869 ASP A N 1
ATOM 4729 C CA . ASP A 1 773 ? 45.557 43.174 -5.153 1.00 74.64 869 ASP A CA 1
ATOM 4730 C C . ASP A 1 773 ? 44.755 42.429 -4.098 1.00 74.37 869 ASP A C 1
ATOM 4731 O O . ASP A 1 773 ? 44.661 41.202 -4.166 1.00 73.93 869 ASP A O 1
ATOM 4736 N N . ASP A 1 774 ? 44.198 43.167 -3.114 1.00 69.15 870 ASP A N 1
ATOM 4737 C CA . ASP A 1 774 ? 43.350 42.604 -2.057 1.00 68.13 870 ASP A CA 1
ATOM 4738 C C . ASP A 1 774 ? 41.973 42.182 -2.618 1.00 67.31 870 ASP A C 1
ATOM 4739 O O . ASP A 1 774 ? 41.429 41.170 -2.185 1.00 66.75 870 ASP A O 1
ATOM 4744 N N . ILE A 1 775 ? 41.460 42.920 -3.613 1.00 61.40 871 ILE A N 1
ATOM 4745 C CA . ILE A 1 775 ? 40.222 42.606 -4.334 1.00 60.10 871 ILE A CA 1
ATOM 4746 C C . ILE A 1 775 ? 40.402 41.262 -5.027 1.00 64.95 871 ILE A C 1
ATOM 4747 O O . ILE A 1 775 ? 39.526 40.401 -4.920 1.00 65.28 871 ILE A O 1
ATOM 4752 N N . LEU A 1 776 ? 41.565 41.059 -5.687 1.00 62.36 872 LEU A N 1
ATOM 4753 C CA . LEU A 1 776 ? 41.882 39.795 -6.377 1.00 61.81 872 LEU A CA 1
ATOM 4754 C C . LEU A 1 776 ? 42.196 38.644 -5.423 1.00 65.84 872 LEU A C 1
ATOM 4755 O O . LEU A 1 776 ? 41.774 37.530 -5.685 1.00 65.72 872 LEU A O 1
ATOM 4760 N N . ASP A 1 777 ? 42.891 38.909 -4.310 1.00 63.34 873 ASP A N 1
ATOM 4761 C CA . ASP A 1 777 ? 43.215 37.908 -3.281 1.00 64.33 873 ASP A CA 1
ATOM 4762 C C . ASP A 1 777 ? 41.943 37.423 -2.529 1.00 67.27 873 ASP A C 1
ATOM 4763 O O . ASP A 1 777 ? 41.904 36.305 -2.018 1.00 67.66 873 ASP A O 1
ATOM 4768 N N . SER A 1 778 ? 40.933 38.281 -2.445 1.00 62.34 874 SER A N 1
ATOM 4769 C CA . SER A 1 778 ? 39.665 37.977 -1.794 1.00 60.30 874 SER A CA 1
ATOM 4770 C C . SER A 1 778 ? 38.883 37.036 -2.704 1.00 65.35 874 SER A C 1
ATOM 4771 O O . SER A 1 778 ? 38.394 36.009 -2.241 1.00 64.37 874 SER A O 1
ATOM 4774 N N . ALA A 1 779 ? 38.836 37.356 -4.013 1.00 63.21 875 ALA A N 1
ATOM 4775 C CA . ALA A 1 779 ? 38.172 36.560 -5.037 1.00 63.66 875 ALA A CA 1
ATOM 4776 C C . ALA A 1 779 ? 38.840 35.201 -5.216 1.00 69.34 875 ALA A C 1
ATOM 4777 O O . ALA A 1 779 ? 38.147 34.191 -5.255 1.00 70.28 875 ALA A O 1
ATOM 4779 N N . ASP A 1 780 ? 40.181 35.163 -5.262 1.00 66.98 876 ASP A N 1
ATOM 4780 C CA . ASP A 1 780 ? 40.962 33.944 -5.510 1.00 67.36 876 ASP A CA 1
ATOM 4781 C C . ASP A 1 780 ? 41.047 32.932 -4.368 1.00 71.82 876 ASP A C 1
ATOM 4782 O O . ASP A 1 780 ? 41.129 31.721 -4.633 1.00 72.31 876 ASP A O 1
ATOM 4787 N N . GLN A 1 781 ? 41.099 33.412 -3.114 1.00 66.99 877 GLN A N 1
ATOM 4788 C CA . GLN A 1 781 ? 41.209 32.534 -1.934 1.00 66.93 877 GLN A CA 1
ATOM 4789 C C . GLN A 1 781 ? 40.530 33.229 -0.766 1.00 66.96 877 GLN A C 1
ATOM 4790 O O . GLN A 1 781 ? 41.195 33.771 0.122 1.00 65.00 877 GLN A O 1
ATOM 4796 N N . PRO A 1 782 ? 39.177 33.267 -0.806 1.00 62.37 878 PRO A N 1
ATOM 4797 C CA . PRO A 1 782 ? 38.428 34.051 0.207 1.00 59.68 878 PRO A CA 1
ATOM 4798 C C . PRO A 1 782 ? 38.676 33.719 1.673 1.00 62.58 878 PRO A C 1
ATOM 4799 O O . PRO A 1 782 ? 38.691 34.616 2.498 1.00 60.04 878 PRO A O 1
ATOM 4803 N N . LEU A 1 783 ? 38.850 32.439 1.989 1.00 61.71 879 LEU A N 1
ATOM 4804 C CA . LEU A 1 783 ? 39.034 31.973 3.359 1.00 62.55 879 LEU A CA 1
ATOM 4805 C C . LEU A 1 783 ? 40.467 31.850 3.798 1.00 70.88 879 LEU A C 1
ATOM 4806 O O . LEU A 1 783 ? 40.727 31.924 4.998 1.00 72.52 879 LEU A O 1
ATOM 4811 N N . THR A 1 784 ? 41.387 31.595 2.849 1.00 68.56 880 THR A N 1
ATOM 4812 C CA . THR A 1 784 ? 42.795 31.293 3.118 1.00 68.84 880 THR A CA 1
ATOM 4813 C C . THR A 1 784 ? 43.861 32.348 2.778 1.00 74.10 880 THR A C 1
ATOM 4814 O O . THR A 1 784 ? 45.050 32.153 3.116 1.00 76.52 880 THR A O 1
ATOM 4818 N N . GLY A 1 785 ? 43.444 33.447 2.151 1.00 67.48 881 GLY A N 1
ATOM 4819 C CA . GLY A 1 785 ? 44.346 34.543 1.805 1.00 67.44 881 GLY A CA 1
ATOM 4820 C C . GLY A 1 785 ? 44.408 35.600 2.890 1.00 69.85 881 GLY A C 1
ATOM 4821 O O . GLY A 1 785 ? 44.405 35.263 4.078 1.00 69.57 881 GLY A O 1
ATOM 4822 N N . ARG A 1 786 ? 44.464 36.887 2.485 1.00 65.42 882 ARG A N 1
ATOM 4823 C CA . ARG A 1 786 ? 44.519 38.064 3.373 1.00 65.36 882 ARG A CA 1
ATOM 4824 C C . ARG A 1 786 ? 43.141 38.412 3.977 1.00 71.41 882 ARG A C 1
ATOM 4825 O O . ARG A 1 786 ? 43.085 39.165 4.956 1.00 72.54 882 ARG A O 1
ATOM 4833 N N . LYS A 1 787 ? 42.038 37.883 3.378 1.00 66.04 883 LYS A N 1
ATOM 4834 C CA . LYS A 1 787 ? 40.649 38.031 3.821 1.00 63.02 883 LYS A CA 1
ATOM 4835 C C . LYS A 1 787 ? 40.183 39.494 3.947 1.00 66.34 883 LYS A C 1
ATOM 4836 O O . LYS A 1 787 ? 39.431 39.827 4.869 1.00 65.24 883 LYS A O 1
ATOM 4842 N N . TRP A 1 788 ? 40.628 40.365 3.018 1.00 63.10 884 TRP A N 1
ATOM 4843 C CA . TRP A 1 788 ? 40.292 41.793 3.034 1.00 61.62 884 TRP A CA 1
ATOM 4844 C C . TRP A 1 788 ? 38.758 42.067 3.003 1.00 65.37 884 TRP A C 1
ATOM 4845 O O . TRP A 1 788 ? 38.270 42.948 3.717 1.00 64.05 884 TRP A O 1
ATOM 4856 N N . TRP A 1 789 ? 38.010 41.251 2.242 1.00 62.09 885 TRP A N 1
ATOM 4857 C CA . TRP A 1 789 ? 36.550 41.313 2.119 1.00 59.87 885 TRP A CA 1
ATOM 4858 C C . TRP A 1 789 ? 35.836 41.118 3.451 1.00 63.72 885 TRP A C 1
ATOM 4859 O O . TRP A 1 789 ? 34.756 41.684 3.635 1.00 62.55 885 TRP A O 1
ATOM 4870 N N . MET A 1 790 ? 36.405 40.291 4.355 1.00 60.29 886 MET A N 1
ATOM 4871 C CA . MET A 1 790 ? 35.790 39.955 5.648 1.00 59.61 886 MET A CA 1
ATOM 4872 C C . MET A 1 790 ? 35.544 41.156 6.552 1.00 63.14 886 MET A C 1
ATOM 4873 O O . MET A 1 790 ? 34.629 41.115 7.358 1.00 61.72 886 MET A O 1
ATOM 4878 N N . GLY A 1 791 ? 36.351 42.205 6.399 1.00 60.97 887 GLY A N 1
ATOM 4879 C CA . GLY A 1 791 ? 36.234 43.437 7.169 1.00 60.16 887 GLY A CA 1
ATOM 4880 C C . GLY A 1 791 ? 35.265 44.466 6.608 1.00 63.02 887 GLY A C 1
ATOM 4881 O O . GLY A 1 791 ? 35.140 45.565 7.168 1.00 62.68 887 GLY A O 1
ATOM 4882 N N . ALA A 1 792 ? 34.553 44.116 5.510 1.00 57.28 888 ALA A N 1
ATOM 4883 C CA . ALA A 1 792 ? 33.565 44.986 4.878 1.00 54.81 888 ALA A CA 1
ATOM 4884 C C . ALA A 1 792 ? 32.309 45.090 5.719 1.00 59.99 888 ALA A C 1
ATOM 4885 O O . ALA A 1 792 ? 31.981 44.164 6.470 1.00 59.57 888 ALA A O 1
ATOM 4887 N N . GLU A 1 793 ? 31.603 46.221 5.586 1.00 58.33 889 GLU A N 1
ATOM 4888 C CA . GLU A 1 793 ? 30.312 46.458 6.230 1.00 58.76 889 GLU A CA 1
ATOM 4889 C C . GLU A 1 793 ? 29.319 45.387 5.700 1.00 61.24 889 GLU A C 1
ATOM 4890 O O . GLU A 1 793 ? 28.666 44.732 6.512 1.00 61.75 889 GLU A O 1
ATOM 4896 N N . GLU A 1 794 ? 29.292 45.154 4.352 1.00 55.66 890 GLU A N 1
ATOM 4897 C CA . GLU A 1 794 ? 28.485 44.133 3.669 1.00 54.88 890 GLU A CA 1
ATOM 4898 C C . GLU A 1 794 ? 29.451 43.092 3.033 1.00 58.78 890 GLU A C 1
ATOM 4899 O O . GLU A 1 794 ? 29.773 43.193 1.853 1.00 60.56 890 GLU A O 1
ATOM 4905 N N . PRO A 1 795 ? 29.998 42.137 3.822 1.00 53.21 891 PRO A N 1
ATOM 4906 C CA . PRO A 1 795 ? 31.078 41.275 3.310 1.00 53.66 891 PRO A CA 1
ATOM 4907 C C . PRO A 1 795 ? 30.813 40.299 2.154 1.00 58.91 891 PRO A C 1
ATOM 4908 O O . PRO A 1 795 ? 31.593 40.259 1.202 1.00 59.56 891 PRO A O 1
ATOM 4912 N N . TRP A 1 796 ? 29.739 39.513 2.243 1.00 53.40 892 TRP A N 1
ATOM 4913 C CA . TRP A 1 796 ? 29.354 38.577 1.211 1.00 52.83 892 TRP A CA 1
ATOM 4914 C C . TRP A 1 796 ? 29.070 39.281 -0.115 1.00 53.75 892 TRP A C 1
ATOM 4915 O O . TRP A 1 796 ? 29.462 38.784 -1.171 1.00 53.51 892 TRP A O 1
ATOM 4926 N N . GLN A 1 797 ? 28.480 40.472 -0.056 1.00 50.08 893 GLN A N 1
ATOM 4927 C CA . GLN A 1 797 ? 28.247 41.270 -1.250 1.00 50.74 893 GLN A CA 1
ATOM 4928 C C . GLN A 1 797 ? 29.553 41.876 -1.774 1.00 57.74 893 GLN A C 1
ATOM 4929 O O . GLN A 1 797 ? 29.710 42.007 -2.998 1.00 59.02 893 GLN A O 1
ATOM 4935 N N . THR A 1 798 ? 30.514 42.174 -0.858 1.00 53.49 894 THR A N 1
ATOM 4936 C CA . THR A 1 798 ? 31.842 42.677 -1.220 1.00 53.00 894 THR A CA 1
ATOM 4937 C C . THR A 1 798 ? 32.589 41.567 -1.931 1.00 56.40 894 THR A C 1
ATOM 4938 O O . THR A 1 798 ? 33.136 41.802 -2.997 1.00 58.15 894 THR A O 1
ATOM 4942 N N . LEU A 1 799 ? 32.583 40.351 -1.371 1.00 51.25 895 LEU A N 1
ATOM 4943 C CA . LEU A 1 799 ? 33.237 39.190 -1.972 1.00 51.69 895 LEU A CA 1
ATOM 4944 C C . LEU A 1 799 ? 32.689 38.936 -3.377 1.00 56.95 895 LEU A C 1
ATOM 4945 O O . LEU A 1 799 ? 33.481 38.820 -4.311 1.00 58.83 895 LEU A O 1
ATOM 4950 N N . ALA A 1 800 ? 31.341 38.882 -3.524 1.00 52.52 896 ALA A N 1
ATOM 4951 C CA . ALA A 1 800 ? 30.643 38.675 -4.804 1.00 52.36 896 ALA A CA 1
ATOM 4952 C C . ALA A 1 800 ? 31.093 39.745 -5.814 1.00 57.57 896 ALA A C 1
ATOM 4953 O O . ALA A 1 800 ? 31.264 39.438 -6.996 1.00 57.54 896 ALA A O 1
ATOM 4955 N N . CYS A 1 801 ? 31.376 40.966 -5.313 1.00 53.29 897 CYS A N 1
ATOM 4956 C CA . CYS A 1 801 ? 31.871 42.081 -6.110 1.00 54.07 897 CYS A CA 1
ATOM 4957 C C . CYS A 1 801 ? 33.350 41.965 -6.474 1.00 59.32 897 CYS A C 1
ATOM 4958 O O . CYS A 1 801 ? 33.719 42.320 -7.590 1.00 60.26 897 CYS A O 1
ATOM 4961 N N . CYS A 1 802 ? 34.190 41.463 -5.544 1.00 55.27 898 CYS A N 1
ATOM 4962 C CA . CYS A 1 802 ? 35.613 41.201 -5.779 1.00 56.12 898 CYS A CA 1
ATOM 4963 C C . CYS A 1 802 ? 35.737 40.225 -6.938 1.00 59.99 898 CYS A C 1
ATOM 4964 O O . CYS A 1 802 ? 36.555 40.431 -7.834 1.00 62.40 898 CYS A O 1
ATOM 4967 N N . MET A 1 803 ? 34.888 39.178 -6.925 1.00 53.85 899 MET A N 1
ATOM 4968 C CA . MET A 1 803 ? 34.840 38.120 -7.922 1.00 53.95 899 MET A CA 1
ATOM 4969 C C . MET A 1 803 ? 34.472 38.643 -9.306 1.00 60.20 899 MET A C 1
ATOM 4970 O O . MET A 1 803 ? 35.104 38.239 -10.274 1.00 61.67 899 MET A O 1
ATOM 4975 N N . GLU A 1 804 ? 33.468 39.539 -9.396 1.00 57.08 900 GLU A N 1
ATOM 4976 C CA . GLU A 1 804 ? 33.000 40.161 -10.639 1.00 57.64 900 GLU A CA 1
ATOM 4977 C C . GLU A 1 804 ? 34.078 41.086 -11.252 1.00 65.43 900 GLU A C 1
ATOM 4978 O O . GLU A 1 804 ? 34.317 41.038 -12.472 1.00 66.44 900 GLU A O 1
ATOM 4984 N N . VAL A 1 805 ? 34.711 41.927 -10.401 1.00 61.52 901 VAL A N 1
ATOM 4985 C CA . VAL A 1 805 ? 35.796 42.819 -10.794 1.00 62.59 901 VAL A CA 1
ATOM 4986 C C . VAL A 1 805 ? 36.918 41.952 -11.405 1.00 69.82 901 VAL A C 1
ATOM 4987 O O . VAL A 1 805 ? 37.348 42.224 -12.532 1.00 72.10 901 VAL A O 1
ATOM 4991 N N . ALA A 1 806 ? 37.300 40.847 -10.711 1.00 65.24 902 ALA A N 1
ATOM 4992 C CA . ALA A 1 806 ? 38.333 39.894 -11.160 1.00 65.14 902 ALA A CA 1
ATOM 4993 C C . ALA A 1 806 ? 38.047 39.288 -12.556 1.00 68.23 902 ALA A C 1
ATOM 4994 O O . ALA A 1 806 ? 38.942 39.250 -13.393 1.00 68.57 902 ALA A O 1
ATOM 4996 N N . ASN A 1 807 ? 36.796 38.871 -12.823 1.00 64.60 903 ASN A N 1
ATOM 4997 C CA . ASN A 1 807 ? 36.358 38.332 -14.119 1.00 65.64 903 ASN A CA 1
ATOM 4998 C C . ASN A 1 807 ? 36.460 39.365 -15.252 1.00 71.05 903 ASN A C 1
ATOM 4999 O O . ASN A 1 807 ? 36.932 39.036 -16.344 1.00 72.24 903 ASN A O 1
ATOM 5004 N N . ALA A 1 808 ? 36.011 40.610 -14.978 1.00 66.45 904 ALA A N 1
ATOM 5005 C CA . ALA A 1 808 ? 35.983 41.729 -15.914 1.00 66.85 904 ALA A CA 1
ATOM 5006 C C . ALA A 1 808 ? 37.373 42.156 -16.359 1.00 71.27 904 ALA A C 1
ATOM 5007 O O . ALA A 1 808 ? 37.603 42.260 -17.569 1.00 72.56 904 ALA A O 1
ATOM 5009 N N . VAL A 1 809 ? 38.311 42.367 -15.395 1.00 66.36 905 VAL A N 1
ATOM 5010 C CA . VAL A 1 809 ? 39.705 42.747 -15.675 1.00 67.35 905 VAL A CA 1
ATOM 5011 C C . VAL A 1 809 ? 40.478 41.657 -16.459 1.00 77.40 905 VAL A C 1
ATOM 5012 O O . VAL A 1 809 ? 41.380 41.988 -17.232 1.00 80.41 905 VAL A O 1
ATOM 5016 N N . ARG A 1 810 ? 40.081 40.374 -16.295 1.00 74.52 906 ARG A N 1
ATOM 5017 C CA . ARG A 1 810 ? 40.686 39.220 -16.954 1.00 76.64 906 ARG A CA 1
ATOM 5018 C C . ARG A 1 810 ? 40.028 38.902 -18.317 1.00 83.37 906 ARG A C 1
ATOM 5019 O O . ARG A 1 810 ? 40.445 37.946 -18.990 1.00 84.97 906 ARG A O 1
ATOM 5027 N N . ALA A 1 811 ? 38.996 39.680 -18.727 1.00 78.78 907 ALA A N 1
ATOM 5028 C CA . ALA A 1 811 ? 38.312 39.433 -20.006 1.00 79.47 907 ALA A CA 1
ATOM 5029 C C . ALA A 1 811 ? 39.148 39.903 -21.215 1.00 85.20 907 ALA A C 1
ATOM 5030 O O . ALA A 1 811 ? 40.062 40.730 -21.053 1.00 85.43 907 ALA A O 1
ATOM 5032 N N . SER A 1 812 ? 38.820 39.386 -22.422 1.00 82.77 908 SER A N 1
ATOM 5033 C CA . SER A 1 812 ? 39.491 39.711 -23.691 1.00 85.64 908 SER A CA 1
ATOM 5034 C C . SER A 1 812 ? 39.541 41.212 -23.973 1.00 91.69 908 SER A C 1
ATOM 5035 O O . SER A 1 812 ? 40.434 41.690 -24.677 1.00 94.90 908 SER A O 1
ATOM 5038 N N . ASP A 1 813 ? 38.562 41.929 -23.406 1.00 85.58 909 ASP A N 1
ATOM 5039 C CA . ASP A 1 813 ? 38.294 43.358 -23.447 1.00 83.70 909 ASP A CA 1
ATOM 5040 C C . ASP A 1 813 ? 37.260 43.615 -22.307 1.00 82.27 909 ASP A C 1
ATOM 5041 O O . ASP A 1 813 ? 36.105 43.216 -22.453 1.00 80.65 909 ASP A O 1
ATOM 5046 N N . PRO A 1 814 ? 37.680 44.231 -21.170 1.00 76.75 910 PRO A N 1
ATOM 5047 C CA . PRO A 1 814 ? 36.732 44.518 -20.058 1.00 74.41 910 PRO A CA 1
ATOM 5048 C C . PRO A 1 814 ? 35.404 45.208 -20.401 1.00 78.45 910 PRO A C 1
ATOM 5049 O O . PRO A 1 814 ? 34.418 44.998 -19.694 1.00 76.32 910 PRO A O 1
ATOM 5053 N N . ALA A 1 815 ? 35.378 46.036 -21.463 1.00 76.82 911 ALA A N 1
ATOM 5054 C CA . ALA A 1 815 ? 34.186 46.769 -21.907 1.00 75.61 911 ALA A CA 1
ATOM 5055 C C . ALA A 1 815 ? 33.118 45.851 -22.539 1.00 78.09 911 ALA A C 1
ATOM 5056 O O . ALA A 1 815 ? 31.935 46.199 -22.558 1.00 77.11 911 ALA A O 1
ATOM 5058 N N . ALA A 1 816 ? 33.539 44.680 -23.031 1.00 74.03 912 ALA A N 1
ATOM 5059 C CA . ALA A 1 816 ? 32.671 43.686 -23.665 1.00 73.71 912 ALA A CA 1
ATOM 5060 C C . ALA A 1 816 ? 32.310 42.537 -22.706 1.00 75.60 912 ALA A C 1
ATOM 5061 O O . ALA A 1 816 ? 31.532 41.640 -23.077 1.00 75.39 912 ALA A O 1
ATOM 5063 N N . TYR A 1 817 ? 32.873 42.562 -21.471 1.00 69.88 913 TYR A N 1
ATOM 5064 C CA . TYR A 1 817 ? 32.586 41.544 -20.461 1.00 67.76 913 TYR A CA 1
ATOM 5065 C C . TYR A 1 817 ? 31.101 41.611 -20.064 1.00 69.01 913 TYR A C 1
ATOM 5066 O O . TYR A 1 817 ? 30.611 42.689 -19.731 1.00 66.61 913 TYR A O 1
ATOM 5075 N N . VAL A 1 818 ? 30.383 40.465 -20.160 1.00 65.30 914 VAL A N 1
ATOM 5076 C CA . VAL A 1 818 ? 28.949 40.376 -19.833 1.00 62.52 914 VAL A CA 1
ATOM 5077 C C . VAL A 1 818 ? 28.744 40.208 -18.324 1.00 65.51 914 VAL A C 1
ATOM 5078 O O . VAL A 1 818 ? 28.913 39.115 -17.783 1.00 66.60 914 VAL A O 1
ATOM 5082 N N . SER A 1 819 ? 28.418 41.328 -17.658 1.00 59.06 915 SER A N 1
ATOM 5083 C CA . SER A 1 819 ? 28.226 41.472 -16.215 1.00 56.66 915 SER A CA 1
ATOM 5084 C C . SER A 1 819 ? 26.794 41.167 -15.742 1.00 59.47 915 SER A C 1
ATOM 5085 O O . SER A 1 819 ? 25.826 41.747 -16.241 1.00 58.79 915 SER A O 1
ATOM 5088 N N . HIS A 1 820 ? 26.675 40.312 -14.711 1.00 55.27 916 HIS A N 1
ATOM 5089 C CA . HIS A 1 820 ? 25.404 39.863 -14.130 1.00 52.72 916 HIS A CA 1
ATOM 5090 C C . HIS A 1 820 ? 25.156 40.432 -12.755 1.00 55.04 916 HIS A C 1
ATOM 5091 O O . HIS A 1 820 ? 24.030 40.362 -12.251 1.00 52.92 916 HIS A O 1
ATOM 5098 N N . LEU A 1 821 ? 26.208 40.988 -12.133 1.00 53.79 917 LEU A N 1
ATOM 5099 C CA . LEU A 1 821 ? 26.144 41.542 -10.780 1.00 52.27 917 LEU A CA 1
ATOM 5100 C C . LEU A 1 821 ? 25.311 42.806 -10.687 1.00 56.61 917 LEU A C 1
ATOM 5101 O O . LEU A 1 821 ? 25.633 43.794 -11.344 1.00 56.15 917 LEU A O 1
ATOM 5106 N N . PRO A 1 822 ? 24.281 42.832 -9.813 1.00 53.42 918 PRO A N 1
ATOM 5107 C CA . PRO A 1 822 ? 23.516 44.069 -9.651 1.00 52.27 918 PRO A CA 1
ATOM 5108 C C . PRO A 1 822 ? 24.322 45.079 -8.844 1.00 58.15 918 PRO A C 1
ATOM 5109 O O . PRO A 1 822 ? 24.983 44.705 -7.867 1.00 57.73 918 PRO A O 1
ATOM 5113 N N . VAL A 1 823 ? 24.306 46.352 -9.292 1.00 56.05 919 VAL A N 1
ATOM 5114 C CA . VAL A 1 823 ? 24.919 47.479 -8.589 1.00 54.85 919 VAL A CA 1
ATOM 5115 C C . VAL A 1 823 ? 23.786 48.334 -7.980 1.00 55.57 919 VAL A C 1
ATOM 5116 O O . VAL A 1 823 ? 22.697 48.396 -8.547 1.00 54.51 919 VAL A O 1
ATOM 5120 N N . HIS A 1 824 ? 24.009 48.864 -6.770 1.00 51.04 920 HIS A N 1
ATOM 5121 C CA . HIS A 1 824 ? 23.000 49.558 -5.945 1.00 49.53 920 HIS A CA 1
ATOM 5122 C C . HIS A 1 824 ? 23.234 51.042 -5.794 1.00 52.78 920 HIS A C 1
ATOM 5123 O O . HIS A 1 824 ? 24.378 51.484 -5.744 1.00 52.48 920 HIS A O 1
ATOM 5130 N N . GLN A 1 825 ? 22.142 51.812 -5.684 1.00 50.15 921 GLN A N 1
ATOM 5131 C CA . GLN A 1 825 ? 22.150 53.263 -5.406 1.00 49.34 921 GLN A CA 1
ATOM 5132 C C . GLN A 1 825 ? 20.990 53.540 -4.467 1.00 53.24 921 GLN A C 1
ATOM 5133 O O . GLN A 1 825 ? 19.917 52.962 -4.628 1.00 52.89 921 GLN A O 1
ATOM 5139 N N . ASP A 1 826 ? 21.211 54.379 -3.462 1.00 51.13 922 ASP A N 1
ATOM 5140 C CA . ASP A 1 826 ? 20.174 54.804 -2.507 1.00 49.65 922 ASP A CA 1
ATOM 5141 C C . ASP A 1 826 ? 20.374 56.289 -2.090 1.00 52.06 922 ASP A C 1
ATOM 5142 O O . ASP A 1 826 ? 21.433 56.859 -2.340 1.00 50.45 922 ASP A O 1
ATOM 5147 N N . GLY A 1 827 ? 19.345 56.899 -1.498 1.00 49.70 923 GLY A N 1
ATOM 5148 C CA . GLY A 1 827 ? 19.402 58.284 -1.049 1.00 49.54 923 GLY A CA 1
ATOM 5149 C C . GLY A 1 827 ? 19.888 58.453 0.376 1.00 52.85 923 GLY A C 1
ATOM 5150 O O . GLY A 1 827 ? 19.710 59.530 0.942 1.00 52.53 923 GLY A O 1
ATOM 5151 N N . SER A 1 828 ? 20.516 57.402 0.967 1.00 49.34 924 SER A N 1
ATOM 5152 C CA . SER A 1 828 ? 21.049 57.370 2.346 1.00 49.88 924 SER A CA 1
ATOM 5153 C C . SER A 1 828 ? 19.862 57.304 3.283 1.00 52.85 924 SER A C 1
ATOM 5154 O O . SER A 1 828 ? 19.603 56.229 3.785 1.00 53.44 924 SER A O 1
ATOM 5157 N N . CYS A 1 829 ? 19.086 58.403 3.452 1.00 49.18 925 CYS A N 1
ATOM 5158 C CA . CYS A 1 829 ? 17.789 58.387 4.158 1.00 47.66 925 CYS A CA 1
ATOM 5159 C C . CYS A 1 829 ? 16.734 59.001 3.237 1.00 50.23 925 CYS A C 1
ATOM 5160 O O . CYS A 1 829 ? 16.460 60.197 3.300 1.00 50.49 925 CYS A O 1
ATOM 5163 N N . ASN A 1 830 ? 16.203 58.180 2.331 1.00 47.56 926 ASN A N 1
ATOM 5164 C CA . ASN A 1 830 ? 15.225 58.552 1.303 1.00 47.74 926 ASN A CA 1
ATOM 5165 C C . ASN A 1 830 ? 14.124 59.493 1.826 1.00 50.75 926 ASN A C 1
ATOM 5166 O O . ASN A 1 830 ? 13.837 60.517 1.193 1.00 51.44 926 ASN A O 1
ATOM 5171 N N . GLY A 1 831 ? 13.588 59.173 3.008 1.00 43.84 927 GLY A N 1
ATOM 5172 C CA . GLY A 1 831 ? 12.551 59.947 3.685 1.00 42.37 927 GLY A CA 1
ATOM 5173 C C . GLY A 1 831 ? 12.889 61.386 4.004 1.00 46.83 927 GLY A C 1
ATOM 5174 O O . GLY A 1 831 ? 12.030 62.273 3.873 1.00 48.75 927 GLY A O 1
ATOM 5175 N N . LEU A 1 832 ? 14.140 61.654 4.426 1.00 42.59 928 LEU A N 1
ATOM 5176 C CA . LEU A 1 832 ? 14.555 63.045 4.726 1.00 40.91 928 LEU A CA 1
ATOM 5177 C C . LEU A 1 832 ? 14.642 63.852 3.444 1.00 44.66 928 LEU A C 1
ATOM 5178 O O . LEU A 1 832 ? 14.467 65.060 3.477 1.00 46.35 928 LEU A O 1
ATOM 5183 N N . GLN A 1 833 ? 14.862 63.180 2.306 1.00 42.05 929 GLN A N 1
ATOM 5184 C CA . GLN A 1 833 ? 14.883 63.814 0.989 1.00 42.78 929 GLN A CA 1
ATOM 5185 C C . GLN A 1 833 ? 13.451 64.266 0.632 1.00 48.80 929 GLN A C 1
ATOM 5186 O O . GLN A 1 833 ? 13.281 65.370 0.123 1.00 49.08 929 GLN A O 1
ATOM 5192 N N . HIS A 1 834 ? 12.427 63.432 0.954 1.00 44.83 930 HIS A N 1
ATOM 5193 C CA . HIS A 1 834 ? 11.028 63.776 0.739 1.00 44.46 930 HIS A CA 1
ATOM 5194 C C . HIS A 1 834 ? 10.610 64.968 1.620 1.00 50.24 930 HIS A C 1
ATOM 5195 O O . HIS A 1 834 ? 9.992 65.902 1.108 1.00 50.69 930 HIS A O 1
ATOM 5202 N N . TYR A 1 835 ? 10.999 64.969 2.919 1.00 46.63 931 TYR A N 1
ATOM 5203 C CA . TYR A 1 835 ? 10.724 66.094 3.825 1.00 46.34 931 TYR A CA 1
ATOM 5204 C C . TYR A 1 835 ? 11.326 67.415 3.298 1.00 53.21 931 TYR A C 1
ATOM 5205 O O . TYR A 1 835 ? 10.645 68.441 3.328 1.00 54.34 931 TYR A O 1
ATOM 5214 N N . ALA A 1 836 ? 12.608 67.375 2.822 1.00 49.18 932 ALA A N 1
ATOM 5215 C CA . ALA A 1 836 ? 13.341 68.503 2.247 1.00 47.90 932 ALA A CA 1
ATOM 5216 C C . ALA A 1 836 ? 12.631 69.034 0.982 1.00 51.46 932 ALA A C 1
ATOM 5217 O O . ALA A 1 836 ? 12.524 70.256 0.795 1.00 50.59 932 ALA A O 1
ATOM 5219 N N . ALA A 1 837 ? 12.141 68.119 0.125 1.00 48.33 933 ALA A N 1
ATOM 5220 C CA . ALA A 1 837 ? 11.465 68.492 -1.117 1.00 49.58 933 ALA A CA 1
ATOM 5221 C C . ALA A 1 837 ? 10.046 68.987 -0.845 1.00 54.93 933 ALA A C 1
ATOM 5222 O O . ALA A 1 837 ? 9.634 69.993 -1.425 1.00 54.48 933 ALA A O 1
ATOM 5224 N N . LEU A 1 838 ? 9.315 68.318 0.082 1.00 51.70 934 LEU A N 1
ATOM 5225 C CA . LEU A 1 838 ? 7.957 68.723 0.468 1.00 51.79 934 LEU A CA 1
ATOM 5226 C C . LEU A 1 838 ? 7.928 70.112 1.075 1.00 56.00 934 LEU A C 1
ATOM 5227 O O . LEU A 1 838 ? 7.023 70.891 0.786 1.00 56.16 934 LEU A O 1
ATOM 5232 N N . GLY A 1 839 ? 8.920 70.410 1.896 1.00 53.20 935 GLY A N 1
ATOM 5233 C CA . GLY A 1 839 ? 9.013 71.701 2.562 1.00 54.44 935 GLY A CA 1
ATOM 5234 C C . GLY A 1 839 ? 9.909 72.705 1.883 1.00 59.08 935 GLY A C 1
ATOM 5235 O O . GLY A 1 839 ? 10.041 73.819 2.386 1.00 59.66 935 GLY A O 1
ATOM 5236 N N . ARG A 1 840 ? 10.547 72.314 0.741 1.00 55.27 936 ARG A N 1
ATOM 5237 C CA . ARG A 1 840 ? 11.501 73.128 -0.031 1.00 54.92 936 ARG A CA 1
ATOM 5238 C C . ARG A 1 840 ? 12.535 73.792 0.912 1.00 58.77 936 ARG A C 1
ATOM 5239 O O . ARG A 1 840 ? 12.861 74.975 0.777 1.00 57.39 936 ARG A O 1
ATOM 5247 N N . ASP A 1 841 ? 13.029 72.988 1.876 1.00 54.37 937 ASP A N 1
ATOM 5248 C CA . ASP A 1 841 ? 13.967 73.342 2.925 1.00 53.10 937 ASP A CA 1
ATOM 5249 C C . ASP A 1 841 ? 15.368 73.261 2.361 1.00 57.37 937 ASP A C 1
ATOM 5250 O O . ASP A 1 841 ? 15.866 72.165 2.153 1.00 57.93 937 ASP A O 1
ATOM 5255 N N . SER A 1 842 ? 16.021 74.410 2.149 1.00 54.01 938 SER A N 1
ATOM 5256 C CA . SER A 1 842 ? 17.386 74.480 1.616 1.00 52.18 938 SER A CA 1
ATOM 5257 C C . SER A 1 842 ? 18.423 73.835 2.549 1.00 53.87 938 SER A C 1
ATOM 5258 O O . SER A 1 842 ? 19.379 73.222 2.063 1.00 53.40 938 SER A O 1
ATOM 5261 N N . VAL A 1 843 ? 18.248 73.991 3.883 1.00 49.33 939 VAL A N 1
ATOM 5262 C CA . VAL A 1 843 ? 19.156 73.422 4.900 1.00 47.78 939 VAL A CA 1
ATOM 5263 C C . VAL A 1 843 ? 19.034 71.913 4.888 1.00 51.91 939 VAL A C 1
ATOM 5264 O O . VAL A 1 843 ? 20.044 71.231 4.796 1.00 54.11 939 VAL A O 1
ATOM 5268 N N . GLY A 1 844 ? 17.800 71.413 4.865 1.00 48.54 940 GLY A N 1
ATOM 5269 C CA . GLY A 1 844 ? 17.496 69.997 4.759 1.00 47.44 940 GLY A CA 1
ATOM 5270 C C . GLY A 1 844 ? 17.935 69.436 3.426 1.00 53.18 940 GLY A C 1
ATOM 5271 O O . GLY A 1 844 ? 18.555 68.368 3.370 1.00 54.47 940 GLY A O 1
ATOM 5272 N N . ALA A 1 845 ? 17.643 70.174 2.341 1.00 50.05 941 ALA A N 1
ATOM 5273 C CA . ALA A 1 845 ? 18.007 69.788 0.975 1.00 49.41 941 ALA A CA 1
ATOM 5274 C C . ALA A 1 845 ? 19.509 69.626 0.788 1.00 53.38 941 ALA A C 1
ATOM 5275 O O . ALA A 1 845 ? 19.930 68.646 0.175 1.00 52.94 941 ALA A O 1
ATOM 5277 N N . ALA A 1 846 ? 20.318 70.548 1.360 1.00 50.46 942 ALA A N 1
ATOM 5278 C CA . ALA A 1 846 ? 21.793 70.470 1.305 1.00 49.80 942 ALA A CA 1
ATOM 5279 C C . ALA A 1 846 ? 22.301 69.235 2.012 1.00 53.48 942 ALA A C 1
ATOM 5280 O O . ALA A 1 846 ? 23.078 68.502 1.416 1.00 55.15 942 ALA A O 1
ATOM 5282 N N . SER A 1 847 ? 21.816 68.979 3.249 1.00 49.92 943 SER A N 1
ATOM 5283 C CA . SER A 1 847 ? 22.186 67.869 4.144 1.00 48.85 943 SER A CA 1
ATOM 5284 C C . SER A 1 847 ? 21.962 66.446 3.580 1.00 51.26 943 SER A C 1
ATOM 5285 O O . SER A 1 847 ? 22.670 65.525 3.971 1.00 50.80 943 SER A O 1
ATOM 5288 N N . VAL A 1 848 ? 20.961 66.261 2.695 1.00 47.03 944 VAL A N 1
ATOM 5289 C CA . VAL A 1 848 ? 20.641 64.958 2.099 1.00 44.77 944 VAL A CA 1
ATOM 5290 C C . VAL A 1 848 ? 20.871 64.866 0.577 1.00 49.39 944 VAL A C 1
ATOM 5291 O O . VAL A 1 848 ? 20.284 64.011 -0.113 1.00 48.73 944 VAL A O 1
ATOM 5295 N N . ASN A 1 849 ? 21.762 65.740 0.068 1.00 45.47 945 ASN A N 1
ATOM 5296 C CA . ASN A 1 849 ? 22.240 65.733 -1.305 1.00 45.13 945 ASN A CA 1
ATOM 5297 C C . ASN A 1 849 ? 21.254 66.115 -2.367 1.00 51.63 945 ASN A C 1
ATOM 5298 O O . ASN A 1 849 ? 21.410 65.709 -3.516 1.00 50.75 945 ASN A O 1
ATOM 5303 N N . LEU A 1 850 ? 20.290 66.988 -2.030 1.00 51.09 946 LEU A N 1
ATOM 5304 C CA . LEU A 1 850 ? 19.364 67.505 -3.044 1.00 51.66 946 LEU A CA 1
ATOM 5305 C C . LEU A 1 850 ? 20.110 68.641 -3.788 1.00 57.26 946 LEU A C 1
ATOM 5306 O O . LEU A 1 850 ? 20.036 68.747 -5.017 1.00 57.19 946 LEU A O 1
ATOM 5311 N N . GLU A 1 851 ? 20.865 69.454 -3.030 1.00 54.77 947 GLU A N 1
ATOM 5312 C CA . GLU A 1 851 ? 21.700 70.514 -3.596 1.00 56.18 947 GLU A CA 1
ATOM 5313 C C . GLU A 1 851 ? 23.017 69.897 -4.154 1.00 58.87 947 GLU A C 1
ATOM 5314 O O . GLU A 1 851 ? 23.717 69.227 -3.385 1.00 57.20 947 GLU A O 1
ATOM 5320 N N . PRO A 1 852 ? 23.407 70.159 -5.439 1.00 55.35 948 PRO A N 1
ATOM 5321 C CA . PRO A 1 852 ? 24.693 69.623 -5.942 1.00 55.11 948 PRO A CA 1
ATOM 5322 C C . PRO A 1 852 ? 25.906 70.053 -5.095 1.00 61.15 948 PRO A C 1
ATOM 5323 O O . PRO A 1 852 ? 25.913 71.118 -4.476 1.00 61.74 948 PRO A O 1
ATOM 5327 N N . SER A 1 853 ? 26.913 69.185 -5.028 1.00 58.04 949 SER A N 1
ATOM 5328 C CA . SER A 1 853 ? 28.134 69.366 -4.238 1.00 57.18 949 SER A CA 1
ATOM 5329 C C . SER A 1 853 ? 29.154 68.383 -4.823 1.00 60.61 949 SER A C 1
ATOM 5330 O O . SER A 1 853 ? 28.759 67.375 -5.415 1.00 60.82 949 SER A O 1
ATOM 5333 N N . ASP A 1 854 ? 30.443 68.682 -4.674 1.00 55.87 950 ASP A N 1
ATOM 5334 C CA . ASP A 1 854 ? 31.549 67.866 -5.169 1.00 55.50 950 ASP A CA 1
ATOM 5335 C C . ASP A 1 854 ? 31.854 66.707 -4.203 1.00 56.10 950 ASP A C 1
ATOM 5336 O O . ASP A 1 854 ? 32.545 65.756 -4.560 1.00 56.39 950 ASP A O 1
ATOM 5341 N N . VAL A 1 855 ? 31.328 66.775 -2.988 1.00 51.41 951 VAL A N 1
ATOM 5342 C CA . VAL A 1 855 ? 31.510 65.729 -1.973 1.00 50.37 951 VAL A CA 1
ATOM 5343 C C . VAL A 1 855 ? 30.153 65.361 -1.408 1.00 54.95 951 VAL A C 1
ATOM 5344 O O . VAL A 1 855 ? 29.295 66.234 -1.351 1.00 55.57 951 VAL A O 1
ATOM 5348 N N . PRO A 1 856 ? 29.903 64.110 -0.973 1.00 51.39 952 PRO A N 1
ATOM 5349 C CA . PRO A 1 856 ? 28.592 63.823 -0.371 1.00 50.03 952 PRO A CA 1
ATOM 5350 C C . PRO A 1 856 ? 28.473 64.505 0.987 1.00 55.03 952 PRO A C 1
ATOM 5351 O O . PRO A 1 856 ? 29.479 64.729 1.659 1.00 54.81 952 PRO A O 1
ATOM 5355 N N . GLN A 1 857 ? 27.245 64.853 1.368 1.00 53.69 953 GLN A N 1
ATOM 5356 C CA . GLN A 1 857 ? 26.901 65.462 2.648 1.00 53.90 953 GLN A CA 1
ATOM 5357 C C . GLN A 1 857 ? 26.435 64.358 3.605 1.00 64.47 953 GLN A C 1
ATOM 5358 O O . GLN A 1 857 ? 25.723 63.426 3.188 1.00 65.98 953 GLN A O 1
ATOM 5364 N N . ASP A 1 858 ? 26.834 64.460 4.886 1.00 63.36 954 ASP A N 1
ATOM 5365 C CA . ASP A 1 858 ? 26.472 63.483 5.924 1.00 63.53 954 ASP A CA 1
ATOM 5366 C C . ASP A 1 858 ? 25.487 64.110 6.921 1.00 66.25 954 ASP A C 1
ATOM 5367 O O . ASP A 1 858 ? 25.913 64.826 7.831 1.00 68.57 954 ASP A O 1
ATOM 5372 N N . VAL A 1 859 ? 24.181 63.851 6.756 1.00 58.95 955 VAL A N 1
ATOM 5373 C CA . VAL A 1 859 ? 23.156 64.347 7.682 1.00 57.41 955 VAL A CA 1
ATOM 5374 C C . VAL A 1 859 ? 23.424 63.841 9.130 1.00 60.52 955 VAL A C 1
ATOM 5375 O O . VAL A 1 859 ? 23.277 64.605 10.090 1.00 60.02 955 VAL A O 1
ATOM 5379 N N . TYR A 1 860 ? 23.921 62.592 9.248 1.00 56.63 956 TYR A N 1
ATOM 5380 C CA . TYR A 1 860 ? 24.275 61.896 10.493 1.00 56.45 956 TYR A CA 1
ATOM 5381 C C . TYR A 1 860 ? 25.345 62.584 11.311 1.00 60.05 956 TYR A C 1
ATOM 5382 O O . TYR A 1 860 ? 25.324 62.476 12.535 1.00 60.83 956 TYR A O 1
ATOM 5391 N N . SER A 1 861 ? 26.253 63.304 10.655 1.00 55.42 957 SER A N 1
ATOM 5392 C CA . SER A 1 861 ? 27.290 64.083 11.321 1.00 56.25 957 SER A CA 1
ATOM 5393 C C . SER A 1 861 ? 26.636 65.228 12.086 1.00 59.67 957 SER A C 1
ATOM 5394 O O . SER A 1 861 ? 26.916 65.413 13.269 1.00 60.70 957 SER A O 1
ATOM 5397 N N . GLY A 1 862 ? 25.785 65.988 11.399 1.00 55.39 958 GLY A N 1
ATOM 5398 C CA . GLY A 1 862 ? 25.064 67.115 11.983 1.00 54.94 958 GLY A CA 1
ATOM 5399 C C . GLY A 1 862 ? 24.168 66.648 13.109 1.00 56.35 958 GLY A C 1
ATOM 5400 O O . GLY A 1 862 ? 24.204 67.215 14.209 1.00 55.93 958 GLY A O 1
ATOM 5401 N N . VAL A 1 863 ? 23.402 65.561 12.844 1.00 51.19 959 VAL A N 1
ATOM 5402 C CA . VAL A 1 863 ? 22.515 64.944 13.836 1.00 50.97 959 VAL A CA 1
ATOM 5403 C C . VAL A 1 863 ? 23.303 64.437 15.063 1.00 55.60 959 VAL A C 1
ATOM 5404 O O . VAL A 1 863 ? 22.912 64.787 16.174 1.00 57.07 959 VAL A O 1
ATOM 5408 N N . ALA A 1 864 ? 24.443 63.719 14.871 1.00 50.47 960 ALA A N 1
ATOM 5409 C CA . ALA A 1 864 ? 25.262 63.233 15.979 1.00 51.13 960 ALA A CA 1
ATOM 5410 C C . ALA A 1 864 ? 25.718 64.365 16.890 1.00 58.73 960 ALA A C 1
ATOM 5411 O O . ALA A 1 864 ? 25.652 64.206 18.107 1.00 61.30 960 ALA A O 1
ATOM 5413 N N . ALA A 1 865 ? 26.141 65.517 16.305 1.00 53.44 961 ALA A N 1
ATOM 5414 C CA . ALA A 1 865 ? 26.579 66.703 17.032 1.00 53.21 961 ALA A CA 1
ATOM 5415 C C . ALA A 1 865 ? 25.439 67.259 17.868 1.00 56.38 961 ALA A C 1
ATOM 5416 O O . ALA A 1 865 ? 25.649 67.595 19.036 1.00 57.21 961 ALA A O 1
ATOM 5418 N N . GLN A 1 866 ? 24.232 67.335 17.274 1.00 52.02 962 GLN A N 1
ATOM 5419 C CA . GLN A 1 866 ? 23.006 67.796 17.941 1.00 52.42 962 GLN A CA 1
ATOM 5420 C C . GLN A 1 866 ? 22.624 66.884 19.116 1.00 57.76 962 GLN A C 1
ATOM 5421 O O . GLN A 1 866 ? 22.354 67.385 20.211 1.00 57.48 962 GLN A O 1
ATOM 5427 N N . VAL A 1 867 ? 22.686 65.547 18.905 1.00 55.64 963 VAL A N 1
ATOM 5428 C CA . VAL A 1 867 ? 22.444 64.526 19.935 1.00 56.45 963 VAL A CA 1
ATOM 5429 C C . VAL A 1 867 ? 23.468 64.709 21.087 1.00 63.23 963 VAL A C 1
ATOM 5430 O O . VAL A 1 867 ? 23.089 64.658 22.258 1.00 64.92 963 VAL A O 1
ATOM 5434 N N . GLU A 1 868 ? 24.731 65.007 20.741 1.00 59.50 964 GLU A N 1
ATOM 5435 C CA . GLU A 1 868 ? 25.810 65.237 21.698 1.00 60.33 964 GLU A CA 1
ATOM 5436 C C . GLU A 1 868 ? 25.574 66.443 22.626 1.00 65.44 964 GLU A C 1
ATOM 5437 O O . GLU A 1 868 ? 25.808 66.320 23.830 1.00 66.29 964 GLU A O 1
ATOM 5443 N N . VAL A 1 869 ? 25.107 67.589 22.088 1.00 60.89 965 VAL A N 1
ATOM 5444 C CA . VAL A 1 869 ? 24.861 68.763 22.936 1.00 61.44 965 VAL A CA 1
ATOM 5445 C C . VAL A 1 869 ? 23.778 68.487 23.979 1.00 67.83 965 VAL A C 1
ATOM 5446 O O . VAL A 1 869 ? 23.911 68.917 25.124 1.00 69.37 965 VAL A O 1
ATOM 5450 N N . PHE A 1 870 ? 22.745 67.709 23.593 1.00 65.12 966 PHE A N 1
ATOM 5451 C CA . PHE A 1 870 ? 21.634 67.309 24.462 1.00 65.45 966 PHE A CA 1
ATOM 5452 C C . PHE A 1 870 ? 22.110 66.269 25.459 1.00 71.43 966 PHE A C 1
ATOM 5453 O O . PHE A 1 870 ? 21.764 66.366 26.630 1.00 71.95 966 PHE A O 1
ATOM 5461 N N . ARG A 1 871 ? 22.913 65.279 24.988 1.00 68.81 967 ARG A N 1
ATOM 5462 C CA . ARG A 1 871 ? 23.507 64.215 25.798 1.00 69.61 967 ARG A CA 1
ATOM 5463 C C . ARG A 1 871 ? 24.391 64.813 26.902 1.00 77.27 967 ARG A C 1
ATOM 5464 O O . ARG A 1 871 ? 24.237 64.419 28.065 1.00 78.62 967 ARG A O 1
ATOM 5472 N N . ARG A 1 872 ? 25.262 65.802 26.546 1.00 74.45 968 ARG A N 1
ATOM 5473 C CA . ARG A 1 872 ? 26.163 66.502 27.467 1.00 76.48 968 ARG A CA 1
ATOM 5474 C C . ARG A 1 872 ? 25.415 67.083 28.665 1.00 84.36 968 ARG A C 1
ATOM 5475 O O . ARG A 1 872 ? 25.864 66.923 29.801 1.00 84.95 968 ARG A O 1
ATOM 5483 N N . GLN A 1 873 ? 24.251 67.714 28.404 1.00 82.74 969 GLN A N 1
ATOM 5484 C CA . GLN A 1 873 ? 23.384 68.323 29.416 1.00 84.23 969 GLN A CA 1
ATOM 5485 C C . GLN A 1 873 ? 22.789 67.279 30.363 1.00 91.37 969 GLN A C 1
ATOM 5486 O O . GLN A 1 873 ? 22.867 67.463 31.578 1.00 93.09 969 GLN A O 1
ATOM 5492 N N . ASP A 1 874 ? 22.224 66.179 29.830 1.00 88.27 970 ASP A N 1
ATOM 5493 C CA . ASP A 1 874 ? 21.652 65.126 30.682 1.00 90.15 970 ASP A CA 1
ATOM 5494 C C . ASP A 1 874 ? 22.728 64.364 31.514 1.00 97.22 970 ASP A C 1
ATOM 5495 O O . ASP A 1 874 ? 22.442 63.917 32.629 1.00 97.60 970 ASP A O 1
ATOM 5500 N N . ALA A 1 875 ? 23.977 64.298 30.997 1.00 94.73 971 ALA A N 1
ATOM 5501 C CA . ALA A 1 875 ? 25.125 63.699 31.680 1.00 95.86 971 ALA A CA 1
ATOM 5502 C C . ALA A 1 875 ? 25.682 64.690 32.720 1.00 103.68 971 ALA A C 1
ATOM 5503 O O . ALA A 1 875 ? 26.262 64.257 33.718 1.00 105.35 971 ALA A O 1
ATOM 5505 N N . GLN A 1 876 ? 25.505 66.022 32.482 1.00 100.36 972 GLN A N 1
ATOM 5506 C CA . GLN A 1 876 ? 25.919 67.106 33.387 1.00 101.48 972 GLN A CA 1
ATOM 5507 C C . GLN A 1 876 ? 24.995 67.096 34.603 1.00 106.97 972 GLN A C 1
ATOM 5508 O O . GLN A 1 876 ? 25.358 67.598 35.665 1.00 109.22 972 GLN A O 1
ATOM 5514 N N . ARG A 1 877 ? 23.788 66.536 34.417 1.00 102.14 973 ARG A N 1
ATOM 5515 C CA . ARG A 1 877 ? 22.753 66.315 35.420 1.00 102.86 973 ARG A CA 1
ATOM 5516 C C . ARG A 1 877 ? 22.904 64.853 35.894 1.00 107.38 973 ARG A C 1
ATOM 5517 O O . ARG A 1 877 ? 23.927 64.223 35.615 1.00 107.31 973 ARG A O 1
ATOM 5525 N N . GLY A 1 878 ? 21.907 64.323 36.588 1.00 104.13 974 GLY A N 1
ATOM 5526 C CA . GLY A 1 878 ? 21.970 62.964 37.109 1.00 104.42 974 GLY A CA 1
ATOM 5527 C C . GLY A 1 878 ? 21.877 61.822 36.113 1.00 106.41 974 GLY A C 1
ATOM 5528 O O . GLY A 1 878 ? 22.233 60.692 36.460 1.00 106.73 974 GLY A O 1
ATOM 5529 N N . MET A 1 879 ? 21.393 62.088 34.879 1.00 100.54 975 MET A N 1
ATOM 5530 C CA . MET A 1 879 ? 21.166 61.051 33.867 1.00 98.35 975 MET A CA 1
ATOM 5531 C C . MET A 1 879 ? 22.321 60.112 33.517 1.00 101.80 975 MET A C 1
ATOM 5532 O O . MET A 1 879 ? 23.264 60.485 32.818 1.00 100.42 975 MET A O 1
ATOM 5537 N N . ARG A 1 880 ? 22.211 58.872 34.016 1.00 99.59 976 ARG A N 1
ATOM 5538 C CA . ARG A 1 880 ? 23.175 57.788 33.830 1.00 99.61 976 ARG A CA 1
ATOM 5539 C C . ARG A 1 880 ? 23.241 57.314 32.371 1.00 101.18 976 ARG A C 1
ATOM 5540 O O . ARG A 1 880 ? 24.331 56.976 31.908 1.00 100.80 976 ARG A O 1
ATOM 5548 N N . VAL A 1 881 ? 22.085 57.280 31.655 1.00 95.28 977 VAL A N 1
ATOM 5549 C CA . VAL A 1 881 ? 21.999 56.858 30.243 1.00 92.05 977 VAL A CA 1
ATOM 5550 C C . VAL A 1 881 ? 22.830 57.756 29.356 1.00 92.87 977 VAL A C 1
ATOM 5551 O O . VAL A 1 881 ? 23.578 57.251 28.514 1.00 92.20 977 VAL A O 1
ATOM 5555 N N . ALA A 1 882 ? 22.709 59.083 29.556 1.00 86.91 978 ALA A N 1
ATOM 5556 C CA . ALA A 1 882 ? 23.463 60.072 28.808 1.00 85.26 978 ALA A CA 1
ATOM 5557 C C . ALA A 1 882 ? 24.954 59.949 29.121 1.00 88.25 978 ALA A C 1
ATOM 5558 O O . ALA A 1 882 ? 25.768 59.980 28.200 1.00 87.00 978 ALA A O 1
ATOM 5560 N N . GLN A 1 883 ? 25.298 59.770 30.417 1.00 84.89 979 GLN A N 1
ATOM 5561 C CA . GLN A 1 883 ? 26.667 59.628 30.924 1.00 84.53 979 GLN A CA 1
ATOM 5562 C C . GLN A 1 883 ? 27.399 58.461 30.255 1.00 86.47 979 GLN A C 1
ATOM 5563 O O . GLN A 1 883 ? 28.535 58.614 29.795 1.00 86.28 979 GLN A O 1
ATOM 5569 N N . VAL A 1 884 ? 26.713 57.311 30.175 1.00 80.99 980 VAL A N 1
ATOM 5570 C CA . VAL A 1 884 ? 27.182 56.041 29.638 1.00 79.65 980 VAL A CA 1
ATOM 5571 C C . VAL A 1 884 ? 27.292 55.998 28.077 1.00 80.82 980 VAL A C 1
ATOM 5572 O O . VAL A 1 884 ? 27.970 55.124 27.524 1.00 79.40 980 VAL A O 1
ATOM 5576 N N . LEU A 1 885 ? 26.662 56.974 27.392 1.00 75.59 981 LEU A N 1
ATOM 5577 C CA . LEU A 1 885 ? 26.670 57.098 25.927 1.00 72.71 981 LEU A CA 1
ATOM 5578 C C . LEU A 1 885 ? 27.800 57.976 25.368 1.00 75.54 981 LEU A C 1
ATOM 5579 O O . LEU A 1 885 ? 27.926 58.085 24.143 1.00 74.34 981 LEU A O 1
ATOM 5584 N N . GLU A 1 886 ? 28.630 58.574 26.247 1.00 71.96 982 GLU A N 1
ATOM 5585 C CA . GLU A 1 886 ? 29.763 59.405 25.830 1.00 71.73 982 GLU A CA 1
ATOM 5586 C C . GLU A 1 886 ? 30.728 58.564 24.991 1.00 74.86 982 GLU A C 1
ATOM 5587 O O . GLU A 1 886 ? 31.211 57.533 25.457 1.00 76.66 982 GLU A O 1
ATOM 5593 N N . GLY A 1 887 ? 30.919 58.975 23.742 1.00 68.86 983 GLY A N 1
ATOM 5594 C CA . GLY A 1 887 ? 31.771 58.289 22.781 1.00 67.54 983 GLY A CA 1
ATOM 5595 C C . GLY A 1 887 ? 31.055 57.241 21.960 1.00 68.94 983 GLY A C 1
ATOM 5596 O O . GLY A 1 887 ? 31.670 56.634 21.078 1.00 67.92 983 GLY A O 1
ATOM 5597 N N . PHE A 1 888 ? 29.750 57.015 22.245 1.00 64.73 984 PHE A N 1
ATOM 5598 C CA . PHE A 1 888 ? 28.926 56.014 21.562 1.00 63.41 984 PHE A CA 1
ATOM 5599 C C . PHE A 1 888 ? 27.878 56.596 20.613 1.00 64.88 984 PHE A C 1
ATOM 5600 O O . PHE A 1 888 ? 26.994 55.860 20.163 1.00 63.60 984 PHE A O 1
ATOM 5608 N N . ILE A 1 889 ? 27.998 57.915 20.293 1.00 60.58 985 ILE A N 1
ATOM 5609 C CA . ILE A 1 889 ? 27.129 58.666 19.361 1.00 58.07 985 ILE A CA 1
ATOM 5610 C C . ILE A 1 889 ? 27.801 58.566 17.963 1.00 60.87 985 ILE A C 1
ATOM 5611 O O . ILE A 1 889 ? 28.230 59.561 17.367 1.00 60.15 985 ILE A O 1
ATOM 5616 N N . THR A 1 890 ? 27.917 57.328 17.476 1.00 55.79 986 THR A N 1
ATOM 5617 C CA . THR A 1 890 ? 28.598 57.000 16.230 1.00 55.26 986 THR A CA 1
ATOM 5618 C C . THR A 1 890 ? 27.687 57.201 15.024 1.00 57.86 986 THR A C 1
ATOM 5619 O O . THR A 1 890 ? 26.459 57.233 15.183 1.00 56.02 986 THR A O 1
ATOM 5623 N N . ARG A 1 891 ? 28.290 57.270 13.811 1.00 54.33 987 ARG A N 1
ATOM 5624 C CA . ARG A 1 891 ? 27.552 57.372 12.552 1.00 54.04 987 ARG A CA 1
ATOM 5625 C C . ARG A 1 891 ? 26.543 56.217 12.389 1.00 58.42 987 ARG A C 1
ATOM 5626 O O . ARG A 1 891 ? 25.393 56.481 12.065 1.00 58.06 987 ARG A O 1
ATOM 5634 N N . LYS A 1 892 ? 26.957 54.965 12.676 1.00 55.89 988 LYS A N 1
ATOM 5635 C CA . LYS A 1 892 ? 26.110 53.764 12.583 1.00 55.37 988 LYS A CA 1
ATOM 5636 C C . LYS A 1 892 ? 24.945 53.782 13.565 1.00 57.25 988 LYS A C 1
ATOM 5637 O O . LYS A 1 892 ? 23.808 53.473 13.178 1.00 54.85 988 LYS A O 1
ATOM 5643 N N . VAL A 1 893 ? 25.224 54.171 14.829 1.00 53.60 989 VAL A N 1
ATOM 5644 C CA . VAL A 1 893 ? 24.203 54.293 15.871 1.00 52.63 989 VAL A CA 1
ATOM 5645 C C . VAL A 1 893 ? 23.192 55.403 15.491 1.00 56.92 989 VAL A C 1
ATOM 5646 O O . VAL A 1 893 ? 21.978 55.181 15.566 1.00 57.01 989 VAL A O 1
ATOM 5650 N N . VAL A 1 894 ? 23.693 56.571 15.046 1.00 53.83 990 VAL A N 1
ATOM 5651 C CA . VAL A 1 894 ? 22.847 57.710 14.648 1.00 53.25 990 VAL A CA 1
ATOM 5652 C C . VAL A 1 894 ? 22.027 57.411 13.381 1.00 53.58 990 VAL A C 1
ATOM 5653 O O . VAL A 1 894 ? 20.845 57.745 13.347 1.00 52.21 990 VAL A O 1
ATOM 5657 N N . LYS A 1 895 ? 22.633 56.760 12.368 1.00 49.19 991 LYS A N 1
ATOM 5658 C CA . LYS A 1 895 ? 21.934 56.408 11.135 1.00 48.97 991 LYS A CA 1
ATOM 5659 C C . LYS A 1 895 ? 20.724 55.497 11.441 1.00 55.64 991 LYS A C 1
ATOM 5660 O O . LYS A 1 895 ? 19.622 55.761 10.961 1.00 57.11 991 LYS A O 1
ATOM 5666 N N . GLN A 1 896 ? 20.912 54.498 12.311 1.00 51.06 992 GLN A N 1
ATOM 5667 C CA . GLN A 1 896 ? 19.845 53.593 12.697 1.00 50.30 992 GLN A CA 1
ATOM 5668 C C . GLN A 1 896 ? 18.741 54.306 13.461 1.00 53.68 992 GLN A C 1
ATOM 5669 O O . GLN A 1 896 ? 17.557 54.023 13.254 1.00 54.69 992 GLN A O 1
ATOM 5675 N N . THR A 1 897 ? 19.122 55.235 14.328 1.00 49.11 993 THR A N 1
ATOM 5676 C CA . THR A 1 897 ? 18.164 56.047 15.061 1.00 48.76 993 THR A CA 1
ATOM 5677 C C . THR A 1 897 ? 17.397 56.979 14.092 1.00 53.93 993 THR A C 1
ATOM 5678 O O . THR A 1 897 ? 16.181 57.110 14.242 1.00 55.07 993 THR A O 1
ATOM 5682 N N . VAL A 1 898 ? 18.087 57.571 13.067 1.00 50.55 994 VAL A N 1
ATOM 5683 C CA . VAL A 1 898 ? 17.451 58.450 12.059 1.00 49.82 994 VAL A CA 1
ATOM 5684 C C . VAL A 1 898 ? 16.381 57.651 11.313 1.00 53.81 994 VAL A C 1
ATOM 5685 O O . VAL A 1 898 ? 15.256 58.143 11.178 1.00 54.97 994 VAL A O 1
ATOM 5689 N N . MET A 1 899 ? 16.723 56.397 10.903 1.00 48.58 995 MET A N 1
ATOM 5690 C CA A MET A 1 899 ? 15.819 55.461 10.222 0.50 48.20 995 MET A CA 1
ATOM 5691 C CA B MET A 1 899 ? 15.799 55.502 10.208 0.50 47.28 995 MET A CA 1
ATOM 5692 C C . MET A 1 899 ? 14.595 55.182 11.099 1.00 53.55 995 MET A C 1
ATOM 5693 O O . MET A 1 899 ? 13.451 55.240 10.623 1.00 53.48 995 MET A O 1
ATOM 5702 N N . THR A 1 900 ? 14.847 54.871 12.392 1.00 50.94 996 THR A N 1
ATOM 5703 C CA . THR A 1 900 ? 13.808 54.542 13.367 1.00 50.36 996 THR A CA 1
ATOM 5704 C C . THR A 1 900 ? 12.844 55.695 13.499 1.00 54.02 996 THR A C 1
ATOM 5705 O O . THR A 1 900 ? 11.639 55.484 13.362 1.00 52.78 996 THR A O 1
ATOM 5709 N N . VAL A 1 901 ? 13.377 56.911 13.724 1.00 49.51 997 VAL A N 1
ATOM 5710 C CA . VAL A 1 901 ? 12.583 58.138 13.879 1.00 48.24 997 VAL A CA 1
ATOM 5711 C C . VAL A 1 901 ? 11.811 58.447 12.582 1.00 50.71 997 VAL A C 1
ATOM 5712 O O . VAL A 1 901 ? 10.620 58.689 12.647 1.00 50.49 997 VAL A O 1
ATOM 5716 N N . VAL A 1 902 ? 12.468 58.385 11.415 1.00 46.93 998 VAL A N 1
ATOM 5717 C CA . VAL A 1 902 ? 11.797 58.651 10.136 1.00 46.41 998 VAL A CA 1
ATOM 5718 C C . VAL A 1 902 ? 10.728 57.632 9.757 1.00 51.30 998 VAL A C 1
ATOM 5719 O O . VAL A 1 902 ? 9.685 58.036 9.234 1.00 52.72 998 VAL A O 1
ATOM 5723 N N . TYR A 1 903 ? 10.991 56.319 9.992 1.00 46.09 999 TYR A N 1
ATOM 5724 C CA . TYR A 1 903 ? 10.122 55.238 9.537 1.00 44.46 999 TYR A CA 1
ATOM 5725 C C . TYR A 1 903 ? 9.377 54.356 10.545 1.00 51.49 999 TYR A C 1
ATOM 5726 O O . TYR A 1 903 ? 8.443 53.648 10.134 1.00 52.45 999 TYR A O 1
ATOM 5735 N N . GLY A 1 904 ? 9.806 54.344 11.808 1.00 50.00 1000 GLY A N 1
ATOM 5736 C CA . GLY A 1 904 ? 9.209 53.499 12.838 1.00 52.23 1000 GLY A CA 1
ATOM 5737 C C . GLY A 1 904 ? 7.821 53.906 13.291 1.00 61.89 1000 GLY A C 1
ATOM 5738 O O . GLY A 1 904 ? 7.599 55.076 13.627 1.00 62.22 1000 GLY A O 1
ATOM 5739 N N . VAL A 1 905 ? 6.871 52.928 13.314 1.00 61.07 1001 VAL A N 1
ATOM 5740 C CA . VAL A 1 905 ? 5.478 53.161 13.735 1.00 61.80 1001 VAL A CA 1
ATOM 5741 C C . VAL A 1 905 ? 5.277 52.876 15.245 1.00 74.99 1001 VAL A C 1
ATOM 5742 O O . VAL A 1 905 ? 4.584 53.619 15.950 1.00 76.75 1001 VAL A O 1
ATOM 5746 N N . THR A 1 906 ? 5.994 51.867 15.721 1.00 76.63 1002 THR A N 1
ATOM 5747 C CA . THR A 1 906 ? 6.132 51.295 17.067 1.00 79.91 1002 THR A CA 1
ATOM 5748 C C . THR A 1 906 ? 5.155 50.148 17.287 1.00 89.01 1002 THR A C 1
ATOM 5749 O O . THR A 1 906 ? 4.063 50.353 17.835 1.00 89.41 1002 THR A O 1
ATOM 5753 N N . ARG A 1 907 ? 5.530 48.916 16.811 1.00 87.82 1003 ARG A N 1
ATOM 5754 C CA . ARG A 1 907 ? 6.784 48.496 16.120 1.00 87.17 1003 ARG A CA 1
ATOM 5755 C C . ARG A 1 907 ? 8.167 48.827 16.767 1.00 95.69 1003 ARG A C 1
ATOM 5756 O O . ARG A 1 907 ? 8.657 49.965 16.711 1.00 96.08 1003 ARG A O 1
ATOM 5764 N N . TYR A 1 908 ? 8.816 47.803 17.329 1.00 94.10 1004 TYR A N 1
ATOM 5765 C CA . TYR A 1 908 ? 10.135 47.977 17.935 1.00 93.95 1004 TYR A CA 1
ATOM 5766 C C . TYR A 1 908 ? 11.231 47.620 16.933 1.00 93.20 1004 TYR A C 1
ATOM 5767 O O . TYR A 1 908 ? 12.403 47.607 17.297 1.00 92.06 1004 TYR A O 1
ATOM 5776 N N . GLY A 1 909 ? 10.826 47.393 15.677 1.00 87.83 1005 GLY A N 1
ATOM 5777 C CA . GLY A 1 909 ? 11.684 47.053 14.544 1.00 87.18 1005 GLY A CA 1
ATOM 5778 C C . GLY A 1 909 ? 13.013 47.791 14.486 1.00 90.63 1005 GLY A C 1
ATOM 5779 O O . GLY A 1 909 ? 14.043 47.232 14.897 1.00 90.68 1005 GLY A O 1
ATOM 5780 N N . GLY A 1 910 ? 12.973 49.054 14.002 1.00 84.72 1006 GLY A N 1
ATOM 5781 C CA . GLY A 1 910 ? 14.133 49.937 13.861 1.00 81.93 1006 GLY A CA 1
ATOM 5782 C C . GLY A 1 910 ? 14.906 50.126 15.154 1.00 80.27 1006 GLY A C 1
ATOM 5783 O O . GLY A 1 910 ? 16.134 50.204 15.136 1.00 79.21 1006 GLY A O 1
ATOM 5784 N N . ARG A 1 911 ? 14.187 50.181 16.279 1.00 74.17 1007 ARG A N 1
ATOM 5785 C CA . ARG A 1 911 ? 14.752 50.351 17.606 1.00 74.69 1007 ARG A CA 1
ATOM 5786 C C . ARG A 1 911 ? 15.525 49.105 18.075 1.00 81.85 1007 ARG A C 1
ATOM 5787 O O . ARG A 1 911 ? 16.511 49.256 18.802 1.00 84.22 1007 ARG A O 1
ATOM 5795 N N . LEU A 1 912 ? 15.095 47.883 17.677 1.00 77.13 1008 LEU A N 1
ATOM 5796 C CA . LEU A 1 912 ? 15.818 46.661 18.053 1.00 76.90 1008 LEU A CA 1
ATOM 5797 C C . LEU A 1 912 ? 17.159 46.595 17.279 1.00 77.41 1008 LEU A C 1
ATOM 5798 O O . LEU A 1 912 ? 18.151 46.077 17.796 1.00 76.68 1008 LEU A O 1
ATOM 5803 N N . GLN A 1 913 ? 17.184 47.198 16.073 1.00 71.21 1009 GLN A N 1
ATOM 5804 C CA . GLN A 1 913 ? 18.362 47.357 15.227 1.00 70.39 1009 GLN A CA 1
ATOM 5805 C C . GLN A 1 913 ? 19.330 48.363 15.902 1.00 75.03 1009 GLN A C 1
ATOM 5806 O O . GLN A 1 913 ? 20.539 48.231 15.729 1.00 75.23 1009 GLN A O 1
ATOM 5812 N N . ILE A 1 914 ? 18.794 49.353 16.675 1.00 70.98 1010 ILE A N 1
ATOM 5813 C CA . ILE A 1 914 ? 19.581 50.338 17.443 1.00 70.95 1010 ILE A CA 1
ATOM 5814 C C . ILE A 1 914 ? 20.281 49.576 18.579 1.00 77.54 1010 ILE A C 1
ATOM 5815 O O . ILE A 1 914 ? 21.464 49.804 18.847 1.00 78.42 1010 ILE A O 1
ATOM 5820 N N . GLU A 1 915 ? 19.538 48.672 19.232 1.00 75.80 1011 GLU A N 1
ATOM 5821 C CA . GLU A 1 915 ? 20.020 47.792 20.299 1.00 77.10 1011 GLU A CA 1
ATOM 5822 C C . GLU A 1 915 ? 21.160 46.879 19.798 1.00 79.93 1011 GLU A C 1
ATOM 5823 O O . GLU A 1 915 ? 22.132 46.671 20.519 1.00 80.25 1011 GLU A O 1
ATOM 5829 N N . LYS A 1 916 ? 21.062 46.404 18.541 1.00 75.04 1012 LYS A N 1
ATOM 5830 C CA . LYS A 1 916 ? 22.067 45.581 17.863 1.00 75.31 1012 LYS A CA 1
ATOM 5831 C C . LYS A 1 916 ? 23.373 46.366 17.683 1.00 80.11 1012 LYS A C 1
ATOM 5832 O O . LYS A 1 916 ? 24.442 45.850 18.014 1.00 81.14 1012 LYS A O 1
ATOM 5838 N N . ARG A 1 917 ? 23.281 47.612 17.169 1.00 75.66 1013 ARG A N 1
ATOM 5839 C CA . ARG A 1 917 ? 24.433 48.487 16.910 1.00 75.00 1013 ARG A CA 1
ATOM 5840 C C . ARG A 1 917 ? 25.211 48.875 18.189 1.00 79.51 1013 ARG A C 1
ATOM 5841 O O . ARG A 1 917 ? 26.437 49.048 18.135 1.00 78.40 1013 ARG A O 1
ATOM 5849 N N . LEU A 1 918 ? 24.498 48.941 19.340 1.00 76.99 1014 LEU A N 1
ATOM 5850 C CA . LEU A 1 918 ? 25.075 49.216 20.657 1.00 78.24 1014 LEU A CA 1
ATOM 5851 C C . LEU A 1 918 ? 25.761 47.940 21.189 1.00 85.37 1014 LEU A C 1
ATOM 5852 O O . LEU A 1 918 ? 26.813 48.031 21.825 1.00 85.82 1014 LEU A O 1
ATOM 5857 N N . ARG A 1 919 ? 25.159 46.754 20.917 1.00 82.97 1015 ARG A N 1
ATOM 5858 C CA . ARG A 1 919 ? 25.698 45.442 21.289 1.00 84.04 1015 ARG A CA 1
ATOM 5859 C C . ARG A 1 919 ? 27.014 45.173 20.550 1.00 88.42 1015 ARG A C 1
ATOM 5860 O O . ARG A 1 919 ? 27.939 44.597 21.139 1.00 88.99 1015 ARG A O 1
ATOM 5868 N N . GLU A 1 920 ? 27.115 45.657 19.286 1.00 83.73 1016 GLU A N 1
ATOM 5869 C CA . GLU A 1 920 ? 28.321 45.592 18.454 1.00 83.70 1016 GLU A CA 1
ATOM 5870 C C . GLU A 1 920 ? 29.428 46.508 19.035 1.00 88.91 1016 GLU A C 1
ATOM 5871 O O . GLU A 1 920 ? 30.605 46.349 18.689 1.00 89.13 1016 GLU A O 1
ATOM 5877 N N . LEU A 1 921 ? 29.049 47.466 19.916 1.00 85.32 1017 LEU A N 1
ATOM 5878 C CA . LEU A 1 921 ? 30.005 48.350 20.578 1.00 85.44 1017 LEU A CA 1
ATOM 5879 C C . LEU A 1 921 ? 30.409 47.700 21.885 1.00 91.65 1017 LEU A C 1
ATOM 5880 O O . LEU A 1 921 ? 29.787 47.933 22.928 1.00 91.76 1017 LEU A O 1
ATOM 5885 N N . SER A 1 922 ? 31.435 46.831 21.797 1.00 89.57 1018 SER A N 1
ATOM 5886 C CA . SER A 1 922 ? 32.000 46.022 22.887 1.00 90.85 1018 SER A CA 1
ATOM 5887 C C . SER A 1 922 ? 32.238 46.762 24.215 1.00 94.92 1018 SER A C 1
ATOM 5888 O O . SER A 1 922 ? 31.953 46.199 25.280 1.00 95.32 1018 SER A O 1
ATOM 5891 N N . ASP A 1 923 ? 32.713 48.029 24.140 1.00 90.31 1019 ASP A N 1
ATOM 5892 C CA . ASP A 1 923 ? 33.017 48.893 25.287 1.00 90.92 1019 ASP A CA 1
ATOM 5893 C C . ASP A 1 923 ? 31.800 49.568 25.954 1.00 92.04 1019 ASP A C 1
ATOM 5894 O O . ASP A 1 923 ? 31.963 50.291 26.952 1.00 91.80 1019 ASP A O 1
ATOM 5899 N N . PHE A 1 924 ? 30.585 49.315 25.415 1.00 85.91 1020 PHE A N 1
ATOM 5900 C CA . PHE A 1 924 ? 29.338 49.879 25.929 1.00 84.96 1020 PHE A CA 1
ATOM 5901 C C . PHE A 1 924 ? 28.651 48.945 26.953 1.00 89.62 1020 PHE A C 1
ATOM 5902 O O . PHE A 1 924 ? 28.408 47.783 26.622 1.00 88.75 1020 PHE A O 1
ATOM 5910 N N . PRO A 1 925 ? 28.280 49.448 28.167 1.00 87.30 1021 PRO A N 1
ATOM 5911 C CA . PRO A 1 925 ? 27.592 48.582 29.157 1.00 88.17 1021 PRO A CA 1
ATOM 5912 C C . PRO A 1 925 ? 26.283 47.966 28.662 1.00 92.84 1021 PRO A C 1
ATOM 5913 O O . PRO A 1 925 ? 25.244 48.633 28.617 1.00 91.81 1021 PRO A O 1
ATOM 5917 N N . GLN A 1 926 ? 26.343 46.672 28.298 1.00 91.08 1022 GLN A N 1
ATOM 5918 C CA . GLN A 1 926 ? 25.213 45.904 27.766 1.00 91.20 1022 GLN A CA 1
ATOM 5919 C C . GLN A 1 926 ? 23.938 45.875 28.634 1.00 97.01 1022 GLN A C 1
ATOM 5920 O O . GLN A 1 926 ? 22.887 45.405 28.188 1.00 96.58 1022 GLN A O 1
ATOM 5926 N N . GLU A 1 927 ? 24.031 46.444 29.844 1.00 95.07 1023 GLU A N 1
ATOM 5927 C CA . GLU A 1 927 ? 22.939 46.621 30.799 1.00 95.64 1023 GLU A CA 1
ATOM 5928 C C . GLU A 1 927 ? 22.077 47.829 30.378 1.00 98.62 1023 GLU A C 1
ATOM 5929 O O . GLU A 1 927 ? 20.862 47.817 30.570 1.00 98.22 1023 GLU A O 1
ATOM 5935 N N . PHE A 1 928 ? 22.711 48.859 29.789 1.00 94.41 1024 PHE A N 1
ATOM 5936 C CA . PHE A 1 928 ? 22.048 50.096 29.362 1.00 92.96 1024 PHE A CA 1
ATOM 5937 C C . PHE A 1 928 ? 21.426 50.073 27.948 1.00 94.13 1024 PHE A C 1
ATOM 5938 O O . PHE A 1 928 ? 20.636 50.966 27.634 1.00 93.30 1024 PHE A O 1
ATOM 5946 N N . VAL A 1 929 ? 21.759 49.058 27.123 1.00 88.91 1025 VAL A N 1
ATOM 5947 C CA . VAL A 1 929 ? 21.315 48.878 25.728 1.00 87.39 1025 VAL A CA 1
ATOM 5948 C C . VAL A 1 929 ? 19.829 49.224 25.384 1.00 91.32 1025 VAL A C 1
ATOM 5949 O O . VAL A 1 929 ? 19.572 49.875 24.368 1.00 90.55 1025 VAL A O 1
ATOM 5953 N N . TRP A 1 930 ? 18.873 48.788 26.219 1.00 87.87 1026 TRP A N 1
ATOM 5954 C CA . TRP A 1 930 ? 17.449 49.029 25.995 1.00 86.36 1026 TRP A CA 1
ATOM 5955 C C . TRP A 1 930 ? 17.078 50.457 26.386 1.00 87.11 1026 TRP A C 1
ATOM 5956 O O . TRP A 1 930 ? 16.321 51.101 25.662 1.00 85.96 1026 TRP A O 1
ATOM 5967 N N . GLU A 1 931 ? 17.600 50.942 27.524 1.00 82.42 1027 GLU A N 1
ATOM 5968 C CA . GLU A 1 931 ? 17.348 52.287 28.039 1.00 81.87 1027 GLU A CA 1
ATOM 5969 C C . GLU A 1 931 ? 17.935 53.374 27.102 1.00 86.08 1027 GLU A C 1
ATOM 5970 O O . GLU A 1 931 ? 17.318 54.432 26.927 1.00 86.40 1027 GLU A O 1
ATOM 5976 N N . ALA A 1 932 ? 19.126 53.098 26.512 1.00 80.76 1028 ALA A N 1
ATOM 5977 C CA . ALA A 1 932 ? 19.869 53.983 25.614 1.00 78.45 1028 ALA A CA 1
ATOM 5978 C C . ALA A 1 932 ? 19.199 54.132 24.264 1.00 78.30 1028 ALA A C 1
ATOM 5979 O O . ALA A 1 932 ? 19.216 55.229 23.716 1.00 76.87 1028 ALA A O 1
ATOM 5981 N N . SER A 1 933 ? 18.614 53.033 23.727 1.00 73.75 1029 SER A N 1
ATOM 5982 C CA . SER A 1 933 ? 17.904 52.987 22.438 1.00 71.64 1029 SER A CA 1
ATOM 5983 C C . SER A 1 933 ? 16.689 53.893 22.487 1.00 75.36 1029 SER A C 1
ATOM 5984 O O . SER A 1 933 ? 16.410 54.598 21.517 1.00 75.11 1029 SER A O 1
ATOM 5987 N N . HIS A 1 934 ? 16.000 53.929 23.644 1.00 71.68 1030 HIS A N 1
ATOM 5988 C CA . HIS A 1 934 ? 14.865 54.823 23.833 1.00 70.83 1030 HIS A CA 1
ATOM 5989 C C . HIS A 1 934 ? 15.344 56.279 23.945 1.00 68.45 1030 HIS A C 1
ATOM 5990 O O . HIS A 1 934 ? 14.738 57.164 23.350 1.00 67.87 1030 HIS A O 1
ATOM 5997 N N . TYR A 1 935 ? 16.456 56.511 24.655 1.00 61.23 1031 TYR A N 1
ATOM 5998 C CA . TYR A 1 935 ? 17.050 57.835 24.832 1.00 59.86 1031 TYR A CA 1
ATOM 5999 C C . TYR A 1 935 ? 17.559 58.402 23.476 1.00 61.30 1031 TYR A C 1
ATOM 6000 O O . TYR A 1 935 ? 17.302 59.564 23.160 1.00 59.94 1031 TYR A O 1
ATOM 6009 N N . LEU A 1 936 ? 18.243 57.571 22.679 1.00 56.10 1032 LEU A N 1
ATOM 6010 C CA . LEU A 1 936 ? 18.727 57.963 21.366 1.00 55.05 1032 LEU A CA 1
ATOM 6011 C C . LEU A 1 936 ? 17.579 58.371 20.428 1.00 59.20 1032 LEU A C 1
ATOM 6012 O O . LEU A 1 936 ? 17.693 59.407 19.783 1.00 57.68 1032 LEU A O 1
ATOM 6017 N N . VAL A 1 937 ? 16.456 57.606 20.402 1.00 57.29 1033 VAL A N 1
ATOM 6018 C CA . VAL A 1 937 ? 15.249 57.929 19.613 1.00 56.38 1033 VAL A CA 1
ATOM 6019 C C . VAL A 1 937 ? 14.707 59.298 20.032 1.00 62.12 1033 VAL A C 1
ATOM 6020 O O . VAL A 1 937 ? 14.471 60.144 19.167 1.00 62.49 1033 VAL A O 1
ATOM 6024 N N . ARG A 1 938 ? 14.599 59.538 21.359 1.00 58.93 1034 ARG A N 1
ATOM 6025 C CA . ARG A 1 938 ? 14.111 60.783 21.952 1.00 59.49 1034 ARG A CA 1
ATOM 6026 C C . ARG A 1 938 ? 14.941 61.974 21.463 1.00 62.85 1034 ARG A C 1
ATOM 6027 O O . ARG A 1 938 ? 14.365 62.967 21.007 1.00 63.59 1034 ARG A O 1
ATOM 6035 N N . GLN A 1 939 ? 16.293 61.845 21.518 1.00 56.76 1035 GLN A N 1
ATOM 6036 C CA . GLN A 1 939 ? 17.269 62.867 21.137 1.00 54.90 1035 GLN A CA 1
ATOM 6037 C C . GLN A 1 939 ? 17.335 63.129 19.654 1.00 55.05 1035 GLN A C 1
ATOM 6038 O O . GLN A 1 939 ? 17.467 64.296 19.253 1.00 53.36 1035 GLN A O 1
ATOM 6044 N N . VAL A 1 940 ? 17.275 62.054 18.839 1.00 48.82 1036 VAL A N 1
ATOM 6045 C CA . VAL A 1 940 ? 17.308 62.168 17.381 1.00 47.51 1036 VAL A CA 1
ATOM 6046 C C . VAL A 1 940 ? 16.049 62.859 16.874 1.00 57.00 1036 VAL A C 1
ATOM 6047 O O . VAL A 1 940 ? 16.122 63.702 15.970 1.00 58.14 1036 VAL A O 1
ATOM 6051 N N . PHE A 1 941 ? 14.908 62.560 17.504 1.00 56.40 1037 PHE A N 1
ATOM 6052 C CA . PHE A 1 941 ? 13.638 63.177 17.156 1.00 57.54 1037 PHE A CA 1
ATOM 6053 C C . PHE A 1 941 ? 13.675 64.699 17.429 1.00 59.83 1037 PHE A C 1
ATOM 6054 O O . PHE A 1 941 ? 13.308 65.484 16.552 1.00 59.06 1037 PHE A O 1
ATOM 6062 N N . LYS A 1 942 ? 14.157 65.092 18.626 1.00 55.68 1038 LYS A N 1
ATOM 6063 C CA . LYS A 1 942 ? 14.353 66.470 19.077 1.00 55.73 1038 LYS A CA 1
ATOM 6064 C C . LYS A 1 942 ? 15.358 67.168 18.129 1.00 58.44 1038 LYS A C 1
ATOM 6065 O O . LYS A 1 942 ? 15.106 68.309 17.720 1.00 58.37 1038 LYS A O 1
ATOM 6071 N N . SER A 1 943 ? 16.468 66.465 17.754 1.00 53.08 1039 SER A N 1
ATOM 6072 C CA . SER A 1 943 ? 17.526 66.969 16.844 1.00 52.61 1039 SER A CA 1
ATOM 6073 C C . SER A 1 943 ? 17.013 67.281 15.439 1.00 54.96 1039 SER A C 1
ATOM 6074 O O . SER A 1 943 ? 17.233 68.381 14.949 1.00 55.63 1039 SER A O 1
ATOM 6077 N N . LEU A 1 944 ? 16.322 66.330 14.805 1.00 49.62 1040 LEU A N 1
ATOM 6078 C CA . LEU A 1 944 ? 15.748 66.507 13.471 1.00 49.23 1040 LEU A CA 1
ATOM 6079 C C . LEU A 1 944 ? 14.790 67.699 13.392 1.00 55.56 1040 LEU A C 1
ATOM 6080 O O . LEU A 1 944 ? 14.772 68.380 12.373 1.00 56.96 1040 LEU A O 1
ATOM 6085 N N . GLN A 1 945 ? 14.005 67.952 14.455 1.00 53.47 1041 GLN A N 1
ATOM 6086 C CA . GLN A 1 945 ? 13.051 69.068 14.507 1.00 54.70 1041 GLN A CA 1
ATOM 6087 C C . GLN A 1 945 ? 13.778 70.386 14.656 1.00 59.03 1041 GLN A C 1
ATOM 6088 O O . GLN A 1 945 ? 13.403 71.374 14.044 1.00 59.88 1041 GLN A O 1
ATOM 6094 N N . GLU A 1 946 ? 14.833 70.383 15.446 1.00 56.32 1042 GLU A N 1
ATOM 6095 C CA . GLU A 1 946 ? 15.676 71.536 15.701 1.00 57.78 1042 GLU A CA 1
ATOM 6096 C C . GLU A 1 946 ? 16.390 71.978 14.426 1.00 62.22 1042 GLU A C 1
ATOM 6097 O O . GLU A 1 946 ? 16.448 73.168 14.136 1.00 62.03 1042 GLU A O 1
ATOM 6103 N N . MET A 1 947 ? 16.957 71.032 13.686 1.00 58.69 1043 MET A N 1
ATOM 6104 C CA . MET A 1 947 ? 17.750 71.419 12.549 1.00 58.40 1043 MET A CA 1
ATOM 6105 C C . MET A 1 947 ? 17.073 71.616 11.205 1.00 60.54 1043 MET A C 1
ATOM 6106 O O . MET A 1 947 ? 17.553 72.445 10.425 1.00 60.65 1043 MET A O 1
ATOM 6111 N N . PHE A 1 948 ? 15.938 70.936 10.954 1.00 55.43 1044 PHE A N 1
ATOM 6112 C CA . PHE A 1 948 ? 15.228 70.997 9.670 1.00 53.62 1044 PHE A CA 1
ATOM 6113 C C . PHE A 1 948 ? 13.794 71.470 9.774 1.00 59.51 1044 PHE A C 1
ATOM 6114 O O . PHE A 1 948 ? 13.011 70.885 10.509 1.00 60.65 1044 PHE A O 1
ATOM 6122 N N . SER A 1 949 ? 13.453 72.542 9.043 1.00 57.66 1045 SER A N 1
ATOM 6123 C CA . SER A 1 949 ? 12.118 73.166 9.039 1.00 58.43 1045 SER A CA 1
ATOM 6124 C C . SER A 1 949 ? 11.056 72.275 8.376 1.00 62.54 1045 SER A C 1
ATOM 6125 O O . SER A 1 949 ? 9.952 72.148 8.916 1.00 62.64 1045 SER A O 1
ATOM 6128 N N . GLY A 1 950 ? 11.421 71.662 7.236 1.00 57.24 1046 GLY A N 1
ATOM 6129 C CA . GLY A 1 950 ? 10.572 70.744 6.486 1.00 56.23 1046 GLY A CA 1
ATOM 6130 C C . GLY A 1 950 ? 10.125 69.595 7.357 1.00 60.29 1046 GLY A C 1
ATOM 6131 O O . GLY A 1 950 ? 8.924 69.427 7.576 1.00 60.84 1046 GLY A O 1
ATOM 6132 N N . THR A 1 951 ? 11.101 68.839 7.920 1.00 55.80 1047 THR A N 1
ATOM 6133 C CA . THR A 1 951 ? 10.854 67.738 8.852 1.00 54.56 1047 THR A CA 1
ATOM 6134 C C . THR A 1 951 ? 9.927 68.217 9.987 1.00 58.11 1047 THR A C 1
ATOM 6135 O O . THR A 1 951 ? 8.804 67.736 10.075 1.00 58.53 1047 THR A O 1
ATOM 6139 N N . ARG A 1 952 ? 10.374 69.212 10.785 1.00 53.56 1048 ARG A N 1
ATOM 6140 C CA . ARG A 1 952 ? 9.657 69.819 11.914 1.00 54.07 1048 ARG A CA 1
ATOM 6141 C C . ARG A 1 952 ? 8.177 70.150 11.631 1.00 57.78 1048 ARG A C 1
ATOM 6142 O O . ARG A 1 952 ? 7.305 69.672 12.354 1.00 58.61 1048 ARG A O 1
ATOM 6150 N N . ALA A 1 953 ? 7.907 70.981 10.604 1.00 52.11 1049 ALA A N 1
ATOM 6151 C CA . ALA A 1 953 ? 6.550 71.424 10.258 1.00 51.23 1049 ALA A CA 1
ATOM 6152 C C . ALA A 1 953 ? 5.688 70.329 9.644 1.00 54.90 1049 ALA A C 1
ATOM 6153 O O . ALA A 1 953 ? 4.521 70.210 10.025 1.00 56.02 1049 ALA A O 1
ATOM 6155 N N . ILE A 1 954 ? 6.236 69.532 8.703 1.00 49.96 1050 ILE A N 1
ATOM 6156 C CA . ILE A 1 954 ? 5.462 68.471 8.084 1.00 50.59 1050 ILE A CA 1
ATOM 6157 C C . ILE A 1 954 ? 5.154 67.321 9.083 1.00 55.95 1050 ILE A C 1
ATOM 6158 O O . ILE A 1 954 ? 3.990 66.887 9.128 1.00 56.25 1050 ILE A O 1
ATOM 6163 N N . GLN A 1 955 ? 6.166 66.870 9.910 1.00 51.53 1051 GLN A N 1
ATOM 6164 C CA A GLN A 1 955 ? 5.987 65.833 10.936 0.50 51.51 1051 GLN A CA 1
ATOM 6165 C CA B GLN A 1 955 ? 5.914 65.816 10.890 0.50 51.29 1051 GLN A CA 1
ATOM 6166 C C . GLN A 1 955 ? 4.888 66.289 11.911 1.00 58.20 1051 GLN A C 1
ATOM 6167 O O . GLN A 1 955 ? 3.982 65.525 12.226 1.00 60.11 1051 GLN A O 1
ATOM 6178 N N . HIS A 1 956 ? 4.966 67.556 12.371 1.00 57.52 1052 HIS A N 1
ATOM 6179 C CA . HIS A 1 956 ? 3.988 68.122 13.315 1.00 59.40 1052 HIS A CA 1
ATOM 6180 C C . HIS A 1 956 ? 2.578 68.242 12.721 1.00 61.37 1052 HIS A C 1
ATOM 6181 O O . HIS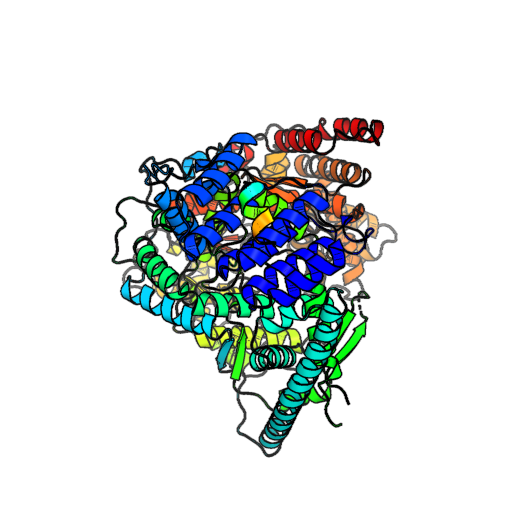 A 1 956 ? 1.610 67.911 13.407 1.00 62.31 1052 HIS A O 1
ATOM 6188 N N . TRP A 1 957 ? 2.465 68.670 11.451 1.00 55.11 1053 TRP A N 1
ATOM 6189 C CA . TRP A 1 957 ? 1.171 68.811 10.767 1.00 54.85 1053 TRP A CA 1
ATOM 6190 C C . TRP A 1 957 ? 0.491 67.450 10.533 1.00 58.25 1053 TRP A C 1
ATOM 6191 O O . TRP A 1 957 ? -0.696 67.292 10.833 1.00 59.26 1053 TRP A O 1
ATOM 6202 N N . LEU A 1 958 ? 1.253 66.457 10.039 1.00 54.18 1054 LEU A N 1
ATOM 6203 C CA . LEU A 1 958 ? 0.737 65.116 9.781 1.00 52.95 1054 LEU A CA 1
ATOM 6204 C C . LEU A 1 958 ? 0.287 64.443 11.089 1.00 57.01 1054 LEU A C 1
ATOM 6205 O O . LEU A 1 958 ? -0.814 63.904 11.137 1.00 58.03 1054 LEU A O 1
ATOM 6210 N N . THR A 1 959 ? 1.105 64.528 12.155 1.00 53.18 1055 THR A N 1
ATOM 6211 C CA . THR A 1 959 ? 0.799 63.983 13.484 1.00 53.97 1055 THR A CA 1
ATOM 6212 C C . THR A 1 959 ? -0.501 64.565 14.046 1.00 60.97 1055 THR A C 1
ATOM 6213 O O . THR A 1 959 ? -1.352 63.795 14.514 1.00 61.88 1055 THR A O 1
ATOM 6217 N N . GLU A 1 960 ? -0.671 65.911 13.966 1.00 58.30 1056 GLU A N 1
ATOM 6218 C CA . GLU A 1 960 ? -1.865 66.599 14.460 1.00 60.14 1056 GLU A CA 1
ATOM 6219 C C . GLU A 1 960 ? -3.127 66.265 13.697 1.00 62.34 1056 GLU A C 1
ATOM 6220 O O . GLU A 1 960 ? -4.146 65.953 14.314 1.00 63.15 1056 GLU A O 1
ATOM 6226 N N . SER A 1 961 ? -3.056 66.303 12.354 1.00 56.51 1057 SER A N 1
ATOM 6227 C CA . SER A 1 961 ? -4.161 65.943 11.471 1.00 55.60 1057 SER A CA 1
ATOM 6228 C C . SER A 1 961 ? -4.621 64.513 11.808 1.00 60.50 1057 SER A C 1
ATOM 6229 O O . SER A 1 961 ? -5.801 64.324 12.090 1.00 62.00 1057 SER A O 1
ATOM 6232 N N . ALA A 1 962 ? -3.675 63.532 11.855 1.00 54.57 1058 ALA A N 1
ATOM 6233 C CA . ALA A 1 962 ? -3.936 62.139 12.214 1.00 53.89 1058 ALA A CA 1
ATOM 6234 C C . ALA A 1 962 ? -4.544 61.997 13.613 1.00 59.07 1058 ALA A C 1
ATOM 6235 O O . ALA A 1 962 ? -5.466 61.196 13.784 1.00 59.31 1058 ALA A O 1
ATOM 6237 N N . ARG A 1 963 ? -4.039 62.772 14.605 1.00 55.97 1059 ARG A N 1
ATOM 6238 C CA . ARG A 1 963 ? -4.553 62.785 15.987 1.00 57.47 1059 ARG A CA 1
ATOM 6239 C C . ARG A 1 963 ? -6.028 63.205 15.996 1.00 65.37 1059 ARG A C 1
ATOM 6240 O O . ARG A 1 963 ? -6.847 62.573 16.670 1.00 66.49 1059 ARG A O 1
ATOM 6248 N N . LEU A 1 964 ? -6.362 64.258 15.225 1.00 62.95 1060 LEU A N 1
ATOM 6249 C CA . LEU A 1 964 ? -7.732 64.755 15.122 1.00 63.61 1060 LEU A CA 1
ATOM 6250 C C . LEU A 1 964 ? -8.649 63.812 14.359 1.00 69.03 1060 LEU A C 1
ATOM 6251 O O . LEU A 1 964 ? -9.734 63.542 14.856 1.00 72.19 1060 LEU A O 1
ATOM 6256 N N . ILE A 1 965 ? -8.211 63.263 13.202 1.00 64.15 1061 ILE A N 1
ATOM 6257 C CA . ILE A 1 965 ? -8.995 62.314 12.383 1.00 63.82 1061 ILE A CA 1
ATOM 6258 C C . ILE A 1 965 ? -9.365 61.087 13.227 1.00 70.75 1061 ILE A C 1
ATOM 6259 O O . ILE A 1 965 ? -10.509 60.630 13.208 1.00 71.57 1061 ILE A O 1
ATOM 6264 N N . SER A 1 966 ? -8.388 60.590 13.996 1.00 68.00 1062 SER A N 1
ATOM 6265 C CA . SER A 1 966 ? -8.540 59.444 14.884 1.00 67.33 1062 SER A CA 1
ATOM 6266 C C . SER A 1 966 ? -9.446 59.748 16.088 1.00 72.74 1062 SER A C 1
ATOM 6267 O O . SER A 1 966 ? -10.268 58.885 16.424 1.00 74.02 1062 SER A O 1
ATOM 6270 N N . HIS A 1 967 ? -9.316 60.964 16.727 1.00 68.26 1063 HIS A N 1
ATOM 6271 C CA A HIS A 1 967 ? -10.147 61.309 17.875 0.50 69.30 1063 HIS A CA 1
ATOM 6272 C CA B HIS A 1 967 ? -10.138 61.375 17.879 0.50 69.45 1063 HIS A CA 1
ATOM 6273 C C . HIS A 1 967 ? -11.625 61.430 17.518 1.00 74.93 1063 HIS A C 1
ATOM 6274 O O . HIS A 1 967 ? -12.481 61.178 18.373 1.00 75.81 1063 HIS A O 1
ATOM 6287 N N . MET A 1 968 ? -11.926 61.721 16.236 1.00 71.80 1064 MET A N 1
ATOM 6288 C CA . MET A 1 968 ? -13.291 61.785 15.711 1.00 73.15 1064 MET A CA 1
ATOM 6289 C C . MET A 1 968 ? -13.823 60.350 15.453 1.00 78.10 1064 MET A C 1
ATOM 6290 O O . MET A 1 968 ? -15.024 60.150 15.254 1.00 80.27 1064 MET A O 1
ATOM 6295 N N . GLY A 1 969 ? -12.918 59.376 15.460 1.00 72.65 1065 GLY A N 1
ATOM 6296 C CA . GLY A 1 969 ? -13.247 57.967 15.295 1.00 72.07 1065 GLY A CA 1
ATOM 6297 C C . GLY A 1 969 ? -13.087 57.387 13.907 1.00 73.79 1065 GLY A C 1
ATOM 6298 O O . GLY A 1 969 ? -13.863 56.509 13.520 1.00 73.62 1065 GLY A O 1
ATOM 6299 N N . SER A 1 970 ? -12.066 57.835 13.164 1.00 68.13 1066 SER A N 1
ATOM 6300 C CA . SER A 1 970 ? -11.792 57.305 11.834 1.00 66.38 1066 SER A CA 1
ATOM 6301 C C . SER A 1 970 ? -10.333 56.981 11.676 1.00 68.15 1066 SER A C 1
ATOM 6302 O O . SER A 1 970 ? -9.479 57.630 12.279 1.00 67.85 1066 SER A O 1
ATOM 6305 N N . VAL A 1 971 ? -10.035 55.963 10.869 1.00 62.33 1067 VAL A N 1
ATOM 6306 C CA . VAL A 1 971 ? -8.657 55.643 10.578 1.00 58.46 1067 VAL A CA 1
ATOM 6307 C C . VAL A 1 971 ? -8.225 56.574 9.428 1.00 59.59 1067 VAL A C 1
ATOM 6308 O O . VAL A 1 971 ? -9.026 56.889 8.538 1.00 58.41 1067 VAL A O 1
ATOM 6312 N N . VAL A 1 972 ? -6.985 57.076 9.505 1.00 54.63 1068 VAL A N 1
ATOM 6313 C CA . VAL A 1 972 ? -6.391 57.969 8.514 1.00 53.27 1068 VAL A CA 1
ATOM 6314 C C . VAL A 1 972 ? -6.287 57.224 7.193 1.00 58.24 1068 VAL A C 1
ATOM 6315 O O . VAL A 1 972 ? -5.880 56.062 7.168 1.00 56.88 1068 VAL A O 1
ATOM 6319 N N . GLU A 1 973 ? -6.693 57.888 6.103 1.00 58.04 1069 GLU A N 1
ATOM 6320 C CA . GLU A 1 973 ? -6.592 57.354 4.748 1.00 58.28 1069 GLU A CA 1
ATOM 6321 C C . GLU A 1 973 ? -6.244 58.444 3.743 1.00 62.44 1069 GLU A C 1
ATOM 6322 O O . GLU A 1 973 ? -6.664 59.595 3.902 1.00 64.35 1069 GLU A O 1
ATOM 6328 N N . TRP A 1 974 ? -5.455 58.090 2.723 1.00 55.98 1070 TRP A N 1
ATOM 6329 C CA . TRP A 1 974 ? -5.082 59.032 1.672 1.00 54.38 1070 TRP A CA 1
ATOM 6330 C C . TRP A 1 974 ? -4.920 58.333 0.353 1.00 58.40 1070 TRP A C 1
ATOM 6331 O O . TRP A 1 974 ? -5.227 57.143 0.261 1.00 59.90 1070 TRP A O 1
ATOM 6342 N N . VAL A 1 975 ? -4.461 59.066 -0.677 1.00 54.83 1071 VAL A N 1
ATOM 6343 C CA . VAL A 1 975 ? -4.193 58.557 -2.026 1.00 55.25 1071 VAL A CA 1
ATOM 6344 C C . VAL A 1 975 ? -2.793 59.053 -2.425 1.00 57.37 1071 VAL A C 1
ATOM 6345 O O . VAL A 1 975 ? -2.504 60.227 -2.306 1.00 56.72 1071 VAL A O 1
ATOM 6349 N N . THR A 1 976 ? -1.918 58.161 -2.873 1.00 54.43 1072 THR A N 1
ATOM 6350 C CA . THR A 1 976 ? -0.560 58.562 -3.271 1.00 52.68 1072 THR A CA 1
ATOM 6351 C C . THR A 1 976 ? -0.612 59.437 -4.523 1.00 56.91 1072 THR A C 1
ATOM 6352 O O . THR A 1 976 ? -1.619 59.393 -5.249 1.00 58.11 1072 THR A O 1
ATOM 6356 N N . PRO A 1 977 ? 0.475 60.181 -4.851 1.00 51.99 1073 PRO A N 1
ATOM 6357 C CA . PRO A 1 977 ? 0.452 60.982 -6.082 1.00 51.98 1073 PRO A CA 1
ATOM 6358 C C . PRO A 1 977 ? 0.313 60.110 -7.324 1.00 54.98 1073 PRO A C 1
ATOM 6359 O O . PRO A 1 977 ? 0.100 60.644 -8.392 1.00 55.71 1073 PRO A O 1
ATOM 6363 N N . LEU A 1 978 ? 0.418 58.775 -7.181 1.00 52.83 1074 LEU A N 1
ATOM 6364 C CA . LEU A 1 978 ? 0.272 57.829 -8.298 1.00 54.19 1074 LEU A CA 1
ATOM 6365 C C . LEU A 1 978 ? -1.093 57.167 -8.376 1.00 58.54 1074 LEU A C 1
ATOM 6366 O O . LEU A 1 978 ? -1.277 56.309 -9.231 1.00 59.89 1074 LEU A O 1
ATOM 6371 N N . GLY A 1 979 ? -2.038 57.593 -7.527 1.00 54.50 1075 GLY A N 1
ATOM 6372 C CA . GLY A 1 979 ? -3.417 57.104 -7.518 1.00 54.19 1075 GLY A CA 1
ATOM 6373 C C . GLY A 1 979 ? -3.679 55.879 -6.671 1.00 58.37 1075 GLY A C 1
ATOM 6374 O O . GLY A 1 979 ? -4.733 55.261 -6.789 1.00 59.83 1075 GLY A O 1
ATOM 6375 N N . VAL A 1 980 ? -2.730 55.506 -5.808 1.00 54.19 1076 VAL A N 1
ATOM 6376 C CA . VAL A 1 980 ? -2.871 54.327 -4.965 1.00 53.08 1076 VAL A CA 1
ATOM 6377 C C . VAL A 1 980 ? -3.526 54.698 -3.624 1.00 60.21 1076 VAL A C 1
ATOM 6378 O O . VAL A 1 980 ? -2.960 55.487 -2.850 1.00 59.74 1076 VAL A O 1
ATOM 6382 N N . PRO A 1 981 ? -4.730 54.154 -3.333 1.00 57.94 1077 PRO A N 1
ATOM 6383 C CA . PRO A 1 981 ? -5.358 54.457 -2.040 1.00 57.65 1077 PRO A CA 1
ATOM 6384 C C . PRO A 1 981 ? -4.563 53.851 -0.883 1.00 59.64 1077 PRO A C 1
ATOM 6385 O O . PRO A 1 981 ? -4.084 52.734 -0.996 1.00 60.01 1077 PRO A O 1
ATOM 6389 N N . VAL A 1 982 ? -4.352 54.611 0.185 1.00 55.34 1078 VAL A N 1
ATOM 6390 C CA . VAL A 1 982 ? -3.630 54.124 1.374 1.00 53.79 1078 VAL A CA 1
ATOM 6391 C C . VAL A 1 982 ? -4.551 54.296 2.573 1.00 58.86 1078 VAL A C 1
ATOM 6392 O O . VAL A 1 982 ? -5.212 55.334 2.691 1.00 58.36 1078 VAL A O 1
ATOM 6396 N N . ILE A 1 983 ? -4.553 53.300 3.476 1.00 56.40 1079 ILE A N 1
ATOM 6397 C CA . ILE A 1 983 ? -5.325 53.327 4.709 1.00 57.64 1079 ILE A CA 1
ATOM 6398 C C . ILE A 1 983 ? -4.539 52.734 5.860 1.00 61.71 1079 ILE A C 1
ATOM 6399 O O . ILE A 1 983 ? -3.981 51.656 5.710 1.00 61.35 1079 ILE A O 1
ATOM 6404 N N . GLN A 1 984 ? -4.410 53.480 6.975 1.00 59.98 1080 GLN A N 1
ATOM 6405 C CA . GLN A 1 984 ? -3.703 52.997 8.167 1.00 59.70 1080 GLN A CA 1
ATOM 6406 C C . GLN A 1 984 ? -4.661 52.066 8.882 1.00 62.68 1080 GLN A C 1
ATOM 6407 O O . GLN A 1 984 ? -5.779 52.483 9.149 1.00 64.71 1080 GLN A O 1
ATOM 6413 N N . PRO A 1 985 ? -4.305 50.807 9.181 1.00 57.37 1081 PRO A N 1
ATOM 6414 C CA . PRO A 1 985 ? -5.319 49.896 9.762 1.00 57.55 1081 PRO A CA 1
ATOM 6415 C C . PRO A 1 985 ? -5.403 49.807 11.286 1.00 63.31 1081 PRO A C 1
ATOM 6416 O O . PRO A 1 985 ? -6.242 49.076 11.797 1.00 65.19 1081 PRO A O 1
ATOM 6420 N N . TYR A 1 986 ? -4.535 50.520 12.001 1.00 60.21 1082 TYR A N 1
ATOM 6421 C CA . TYR A 1 986 ? -4.413 50.469 13.459 1.00 60.05 1082 TYR A CA 1
ATOM 6422 C C . TYR A 1 986 ? -5.687 50.722 14.221 1.00 67.32 1082 TYR A C 1
ATOM 6423 O O . TYR A 1 986 ? -6.173 51.853 14.273 1.00 68.23 1082 TYR A O 1
ATOM 6432 N N . ARG A 1 987 ? -6.220 49.676 14.825 1.00 65.63 1083 ARG A N 1
ATOM 6433 C CA . ARG A 1 987 ? -7.435 49.789 15.588 1.00 67.48 1083 ARG A CA 1
ATOM 6434 C C . ARG A 1 987 ? -7.258 49.110 16.896 1.00 77.25 1083 ARG A C 1
ATOM 6435 O O . ARG A 1 987 ? -6.333 48.369 17.075 1.00 77.23 1083 ARG A O 1
ATOM 6443 N N . LEU A 1 988 ? -8.149 49.371 17.828 1.00 78.04 1084 LEU A N 1
ATOM 6444 C CA . LEU A 1 988 ? -8.038 48.763 19.128 1.00 79.45 1084 LEU A CA 1
ATOM 6445 C C . LEU A 1 988 ? -8.890 47.534 19.187 1.00 89.17 1084 LEU A C 1
ATOM 6446 O O . LEU A 1 988 ? -9.994 47.509 18.672 1.00 90.22 1084 LEU A O 1
ATOM 6451 N N . ASP A 1 989 ? -8.363 46.511 19.835 1.00 87.94 1085 ASP A N 1
ATOM 6452 C CA . ASP A 1 989 ? -9.065 45.255 19.999 1.00 114.48 1085 ASP A CA 1
ATOM 6453 C C . ASP A 1 989 ? -10.061 45.367 21.136 1.00 131.35 1085 ASP A C 1
ATOM 6454 O O . ASP A 1 989 ? -9.860 46.139 22.065 1.00 87.99 1085 ASP A O 1
ATOM 6459 N N . LYS A 1 1013 ? -12.572 50.411 16.476 1.00 72.57 1109 LYS A N 1
ATOM 6460 C CA . LYS A 1 1013 ? -12.218 51.649 17.173 1.00 73.46 1109 LYS A CA 1
ATOM 6461 C C . LYS A 1 1013 ? -10.755 52.041 16.879 1.00 77.97 1109 LYS A C 1
ATOM 6462 O O . LYS A 1 1013 ? -9.868 51.226 17.136 1.00 77.55 1109 LYS A O 1
ATOM 6468 N N . PRO A 1 1014 ? -10.465 53.248 16.315 1.00 74.44 1110 PRO A N 1
ATOM 6469 C CA . PRO A 1 1014 ? -9.066 53.583 15.969 1.00 72.68 1110 PRO A CA 1
ATOM 6470 C C . PRO A 1 1014 ? -8.064 53.691 17.127 1.00 76.58 1110 PRO A C 1
ATOM 6471 O O . PRO A 1 1014 ? -8.350 54.314 18.160 1.00 77.31 1110 PRO A O 1
ATOM 6475 N N . ASN A 1 1015 ? -6.856 53.129 16.918 1.00 71.59 1111 ASN A N 1
ATOM 6476 C CA . ASN A 1 1015 ? -5.748 53.219 17.867 1.00 70.31 1111 ASN A CA 1
ATOM 6477 C C . ASN A 1 1015 ? -5.180 54.592 17.628 1.00 73.72 1111 ASN A C 1
ATOM 6478 O O . ASN A 1 1015 ? -4.459 54.790 16.649 1.00 72.52 1111 ASN A O 1
ATOM 6483 N N . THR A 1 1016 ? -5.561 55.560 18.480 1.00 71.04 1112 THR A N 1
ATOM 6484 C CA . THR A 1 1016 ? -5.141 56.957 18.331 1.00 70.34 1112 THR A CA 1
ATOM 6485 C C . THR A 1 1016 ? -3.627 57.119 18.279 1.00 71.19 1112 THR A C 1
ATOM 6486 O O . THR A 1 1016 ? -3.112 57.692 17.318 1.00 71.41 1112 THR A O 1
ATOM 6490 N N . ARG A 1 1017 ? -2.919 56.559 19.273 1.00 64.71 1113 ARG A N 1
ATOM 6491 C CA . ARG A 1 1017 ? -1.464 56.627 19.378 1.00 62.34 1113 ARG A CA 1
ATOM 6492 C C . ARG A 1 1017 ? -0.762 56.125 18.113 1.00 63.27 1113 ARG A C 1
ATOM 6493 O O . ARG A 1 1017 ? 0.123 56.823 17.612 1.00 62.89 1113 ARG A O 1
ATOM 6501 N N . LYS A 1 1018 ? -1.156 54.942 17.593 1.00 58.02 1114 LYS A N 1
ATOM 6502 C CA . LYS A 1 1018 ? -0.555 54.357 16.386 1.00 56.79 1114 LYS A CA 1
ATOM 6503 C C . LYS A 1 1018 ? -0.923 55.101 15.118 1.00 60.95 1114 LYS A C 1
ATOM 6504 O O . LYS A 1 1018 ? -0.090 55.183 14.224 1.00 60.63 1114 LYS A O 1
ATOM 6510 N N . GLN A 1 1019 ? -2.150 55.653 15.041 1.00 58.91 1115 GLN A N 1
ATOM 6511 C CA . GLN A 1 1019 ? -2.632 56.428 13.889 1.00 58.94 1115 GLN A CA 1
ATOM 6512 C C . GLN A 1 1019 ? -1.819 57.710 13.737 1.00 64.22 1115 GLN A C 1
ATOM 6513 O O . GLN A 1 1019 ? -1.337 57.992 12.627 1.00 64.18 1115 GLN A O 1
ATOM 6519 N N . LYS A 1 1020 ? -1.622 58.467 14.857 1.00 60.95 1116 LYS A N 1
ATOM 6520 C CA . LYS A 1 1020 ? -0.843 59.708 14.820 1.00 60.61 1116 LYS A C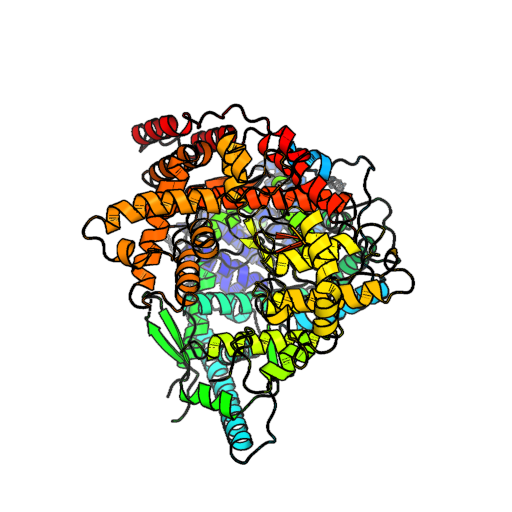A 1
ATOM 6521 C C . LYS A 1 1020 ? 0.665 59.516 14.684 1.00 64.79 1116 LYS A C 1
ATOM 6522 O O . LYS A 1 1020 ? 1.306 60.272 13.959 1.00 66.28 1116 LYS A O 1
ATOM 6528 N N . ASN A 1 1021 ? 1.235 58.509 15.353 1.00 60.05 1117 ASN A N 1
ATOM 6529 C CA . ASN A 1 1021 ? 2.673 58.263 15.253 1.00 57.64 1117 ASN A CA 1
ATOM 6530 C C . ASN A 1 1021 ? 3.082 57.628 13.945 1.00 57.37 1117 ASN A C 1
ATOM 6531 O O . ASN A 1 1021 ? 4.208 57.837 13.505 1.00 56.34 1117 ASN A O 1
ATOM 6536 N N . GLY A 1 1022 ? 2.164 56.898 13.326 1.00 53.15 1118 GLY A N 1
ATOM 6537 C CA . GLY A 1 1022 ? 2.395 56.193 12.073 1.00 51.96 1118 GLY A CA 1
ATOM 6538 C C . GLY A 1 1022 ? 2.187 56.974 10.793 1.00 55.28 1118 GLY A C 1
ATOM 6539 O O . GLY A 1 1022 ? 2.798 56.632 9.774 1.00 54.58 1118 GLY A O 1
ATOM 6540 N N . PHE A 1 1023 ? 1.288 57.986 10.810 1.00 52.43 1119 PHE A N 1
ATOM 6541 C CA . PHE A 1 1023 ? 0.984 58.830 9.640 1.00 51.60 1119 PHE A CA 1
ATOM 6542 C C . PHE A 1 1023 ? 2.224 59.450 8.974 1.00 53.35 1119 PHE A C 1
ATOM 6543 O O . PHE A 1 1023 ? 2.420 59.166 7.782 1.00 50.24 1119 PHE A O 1
ATOM 6551 N N . PRO A 1 1024 ? 3.114 60.199 9.693 1.00 51.56 1120 PRO A N 1
ATOM 6552 C CA . PRO A 1 1024 ? 4.342 60.691 9.033 1.00 49.82 1120 PRO A CA 1
ATOM 6553 C C . PRO A 1 1024 ? 5.205 59.555 8.446 1.00 50.47 1120 PRO A C 1
ATOM 6554 O O . PRO A 1 1024 ? 5.386 59.579 7.225 1.00 48.68 1120 PRO A O 1
ATOM 6558 N N . PRO A 1 1025 ? 5.640 58.498 9.201 1.00 49.26 1121 PRO A N 1
ATOM 6559 C CA . PRO A 1 1025 ? 6.383 57.380 8.565 1.00 48.79 1121 PRO A CA 1
ATOM 6560 C C . PRO A 1 1025 ? 5.705 56.730 7.367 1.00 53.44 1121 PRO A C 1
ATOM 6561 O O . PRO A 1 1025 ? 6.407 56.428 6.395 1.00 52.33 1121 PRO A O 1
ATOM 6565 N N . ASN A 1 1026 ? 4.360 56.441 7.464 1.00 49.66 1122 ASN A N 1
ATOM 6566 C CA . ASN A 1 1026 ? 3.606 55.771 6.390 1.00 48.23 1122 ASN A CA 1
ATOM 6567 C C . ASN A 1 1026 ? 3.440 56.639 5.181 1.00 51.37 1122 ASN A C 1
ATOM 6568 O O . ASN A 1 1026 ? 3.571 56.145 4.065 1.00 50.55 1122 ASN A O 1
ATOM 6573 N N . PHE A 1 1027 ? 3.202 57.951 5.397 1.00 47.75 1123 PHE A N 1
ATOM 6574 C CA . PHE A 1 1027 ? 3.080 58.916 4.327 1.00 46.54 1123 PHE A CA 1
ATOM 6575 C C . PHE A 1 1027 ? 4.413 58.945 3.587 1.00 50.81 1123 PHE A C 1
ATOM 6576 O O . PHE A 1 1027 ? 4.427 58.868 2.355 1.00 50.85 1123 PHE A O 1
ATOM 6584 N N . ILE A 1 1028 ? 5.537 58.957 4.345 1.00 46.84 1124 ILE A N 1
ATOM 6585 C CA . ILE A 1 1028 ? 6.889 58.932 3.776 1.00 47.04 1124 ILE A CA 1
ATOM 6586 C C . ILE A 1 1028 ? 7.181 57.627 2.990 1.00 50.29 1124 ILE A C 1
ATOM 6587 O O . ILE A 1 1028 ? 7.703 57.685 1.871 1.00 51.96 1124 ILE A O 1
ATOM 6592 N N . HIS A 1 1029 ? 6.729 56.487 3.514 1.00 44.71 1125 HIS A N 1
ATOM 6593 C CA . HIS A 1 1029 ? 6.832 55.183 2.855 1.00 43.72 1125 HIS A CA 1
ATOM 6594 C C . HIS A 1 1029 ? 6.113 55.205 1.511 1.00 48.53 1125 HIS A C 1
ATOM 6595 O O . HIS A 1 1029 ? 6.604 54.595 0.562 1.00 49.23 1125 HIS A O 1
ATOM 6602 N N . SER A 1 1030 ? 4.951 55.886 1.428 1.00 45.05 1126 SER A N 1
ATOM 6603 C CA . SER A 1 1030 ? 4.159 55.976 0.197 1.00 45.26 1126 SER A CA 1
ATOM 6604 C C . SER A 1 1030 ? 4.833 56.836 -0.857 1.00 50.31 1126 SER A C 1
ATOM 6605 O O . SER A 1 1030 ? 4.725 56.528 -2.040 1.00 52.03 1126 SER A O 1
ATOM 6608 N N . LEU A 1 1031 ? 5.594 57.855 -0.434 1.00 45.83 1127 LEU A N 1
ATOM 6609 C CA . LEU A 1 1031 ? 6.377 58.706 -1.337 1.00 44.17 1127 LEU A CA 1
ATOM 6610 C C . LEU A 1 1031 ? 7.639 57.967 -1.848 1.00 47.61 1127 LEU A C 1
ATOM 6611 O O . LEU A 1 1031 ? 7.986 58.072 -3.033 1.00 48.02 1127 LEU A O 1
ATOM 6616 N N . ASP A 1 1032 ? 8.275 57.141 -0.989 1.00 42.38 1128 ASP A N 1
ATOM 6617 C CA . ASP A 1 1032 ? 9.384 56.288 -1.442 1.00 40.22 1128 ASP A CA 1
ATOM 6618 C C . ASP A 1 1032 ? 8.833 55.350 -2.515 1.00 44.62 1128 ASP A C 1
ATOM 6619 O O . ASP A 1 1032 ? 9.502 55.127 -3.526 1.00 44.67 1128 ASP A O 1
ATOM 6624 N N . SER A 1 1033 ? 7.613 54.778 -2.284 1.00 42.28 1129 SER A N 1
ATOM 6625 C CA . SER A 1 1033 ? 6.964 53.851 -3.206 1.00 42.82 1129 SER A CA 1
ATOM 6626 C C . SER A 1 1033 ? 6.700 54.520 -4.538 1.00 48.36 1129 SER A C 1
ATOM 6627 O O . SER A 1 1033 ? 7.114 54.017 -5.566 1.00 49.06 1129 SER A O 1
ATOM 6630 N N . SER A 1 1034 ? 6.080 55.693 -4.499 1.00 47.19 1130 SER A N 1
ATOM 6631 C CA . SER A 1 1034 ? 5.751 56.517 -5.651 1.00 48.80 1130 SER A CA 1
ATOM 6632 C C . SER A 1 1034 ? 7.000 56.794 -6.502 1.00 52.99 1130 SER A C 1
ATOM 6633 O O . SER A 1 1034 ? 6.998 56.488 -7.698 1.00 53.62 1130 SER A O 1
ATOM 6636 N N . HIS A 1 1035 ? 8.092 57.259 -5.857 1.00 48.06 1131 HIS A N 1
ATOM 6637 C CA . HIS A 1 1035 ? 9.365 57.533 -6.504 1.00 47.22 1131 HIS A CA 1
ATOM 6638 C C . HIS A 1 1035 ? 9.983 56.306 -7.149 1.00 51.55 1131 HIS A C 1
ATOM 6639 O O . HIS A 1 1035 ? 10.412 56.380 -8.300 1.00 52.08 1131 HIS A O 1
ATOM 6646 N N . MET A 1 1036 ? 10.000 55.176 -6.439 1.00 49.29 1132 MET A N 1
ATOM 6647 C CA . MET A 1 1036 ? 10.561 53.951 -6.984 1.00 50.07 1132 MET A CA 1
ATOM 6648 C C . MET A 1 1036 ? 9.731 53.465 -8.166 1.00 56.35 1132 MET A C 1
ATOM 6649 O O . MET A 1 1036 ? 10.300 53.072 -9.190 1.00 58.55 1132 MET A O 1
ATOM 6654 N N . MET A 1 1037 ? 8.398 53.514 -8.039 1.00 51.14 1133 MET A N 1
ATOM 6655 C CA . MET A 1 1037 ? 7.513 53.112 -9.120 1.00 51.63 1133 MET A CA 1
ATOM 6656 C C . MET A 1 1037 ? 7.717 53.929 -10.379 1.00 55.48 1133 MET A C 1
ATOM 6657 O O . MET A 1 1037 ? 7.873 53.339 -11.435 1.00 55.10 1133 MET A O 1
ATOM 6662 N N . LEU A 1 1038 ? 7.852 55.270 -10.257 1.00 52.94 1134 LEU A N 1
ATOM 6663 C CA . LEU A 1 1038 ? 8.130 56.178 -11.383 1.00 52.72 1134 LEU A CA 1
ATOM 6664 C C . LEU A 1 1038 ? 9.502 55.891 -12.027 1.00 56.11 1134 LEU A C 1
ATOM 6665 O O . LEU A 1 1038 ? 9.624 55.909 -13.253 1.00 56.18 1134 LEU A O 1
ATOM 6670 N N . THR A 1 1039 ? 10.518 55.583 -11.201 1.00 52.59 1135 THR A N 1
ATOM 6671 C CA . THR A 1 1039 ? 11.867 55.237 -11.667 1.00 52.59 1135 THR A CA 1
ATOM 6672 C C . THR A 1 1039 ? 11.828 53.917 -12.452 1.00 57.99 1135 THR A C 1
ATOM 6673 O O . THR A 1 1039 ? 12.298 53.880 -13.585 1.00 59.75 1135 THR A O 1
ATOM 6677 N N . ALA A 1 1040 ? 11.208 52.867 -11.881 1.00 53.94 1136 ALA A N 1
ATOM 6678 C CA . ALA A 1 1040 ? 11.040 51.558 -12.519 1.00 53.57 1136 ALA A CA 1
ATOM 6679 C C . ALA A 1 1040 ? 10.428 51.706 -13.913 1.00 59.83 1136 ALA A C 1
ATOM 6680 O O . ALA A 1 1040 ? 11.017 51.268 -14.907 1.00 61.51 1136 ALA A O 1
ATOM 6682 N N . LEU A 1 1041 ? 9.247 52.346 -13.965 1.00 55.28 1137 LEU A N 1
ATOM 6683 C CA . LEU A 1 1041 ? 8.443 52.575 -15.152 1.00 55.85 1137 LEU A CA 1
ATOM 6684 C C . LEU A 1 1041 ? 9.161 53.356 -16.219 1.00 60.86 1137 LEU A C 1
ATOM 6685 O O . LEU A 1 1041 ? 9.005 53.035 -17.395 1.00 62.12 1137 LEU A O 1
ATOM 6690 N N . HIS A 1 1042 ? 9.962 54.367 -15.826 1.00 57.42 1138 HIS A N 1
ATOM 6691 C CA . HIS A 1 1042 ? 10.741 55.143 -16.784 1.00 57.91 1138 HIS A CA 1
ATOM 6692 C C . HIS A 1 1042 ? 11.991 54.433 -17.291 1.00 62.56 1138 HIS A C 1
ATOM 6693 O O . HIS A 1 1042 ? 12.267 54.480 -18.491 1.00 64.41 1138 HIS A O 1
ATOM 6700 N N . CYS A 1 1043 ? 12.663 53.677 -16.413 1.00 58.31 1139 CYS A N 1
ATOM 6701 C CA . CYS A 1 1043 ? 13.823 52.839 -16.754 1.00 58.91 1139 CYS A CA 1
ATOM 6702 C C . CYS A 1 1043 ? 13.415 51.748 -17.757 1.00 63.64 1139 CYS A C 1
ATOM 6703 O O . CYS A 1 1043 ? 14.192 51.466 -18.669 1.00 64.70 1139 CYS A O 1
ATOM 6706 N N . TYR A 1 1044 ? 12.207 51.141 -17.587 1.00 59.61 1140 TYR A N 1
ATOM 6707 C CA . TYR A 1 1044 ? 11.696 50.097 -18.486 1.00 61.76 1140 TYR A CA 1
ATOM 6708 C C . TYR A 1 1044 ? 11.615 50.576 -19.932 1.00 67.37 1140 TYR A C 1
ATOM 6709 O O . TYR A 1 1044 ? 12.084 49.889 -20.838 1.00 66.86 1140 TYR A O 1
ATOM 6718 N N . ARG A 1 1045 ? 11.134 51.815 -20.118 1.00 66.02 1141 ARG A N 1
ATOM 6719 C CA . ARG A 1 1045 ? 11.024 52.508 -21.406 1.00 67.62 1141 ARG A CA 1
ATOM 6720 C C . ARG A 1 1045 ? 12.391 52.663 -22.066 1.00 71.75 1141 ARG A C 1
ATOM 6721 O O . ARG A 1 1045 ? 12.495 52.550 -23.288 1.00 73.72 1141 ARG A O 1
ATOM 6729 N N . LYS A 1 1046 ? 13.440 52.871 -21.252 1.00 66.35 1142 LYS A N 1
ATOM 6730 C CA . LYS A 1 1046 ? 14.825 52.990 -21.711 1.00 66.41 1142 LYS A CA 1
ATOM 6731 C C . LYS A 1 1046 ? 15.551 51.622 -21.827 1.00 72.59 1142 LYS A C 1
ATOM 6732 O O . LYS A 1 1046 ? 16.756 51.593 -22.093 1.00 74.34 1142 LYS A O 1
ATOM 6738 N N . GLY A 1 1047 ? 14.811 50.522 -21.638 1.00 67.75 1143 GLY A N 1
ATOM 6739 C CA . GLY A 1 1047 ? 15.325 49.164 -21.740 1.00 67.58 1143 GLY A CA 1
ATOM 6740 C C . GLY A 1 1047 ? 16.214 48.655 -20.618 1.00 70.89 1143 GLY A C 1
ATOM 6741 O O . GLY A 1 1047 ? 16.994 47.718 -20.840 1.00 71.80 1143 GLY A O 1
ATOM 6742 N N . LEU A 1 1048 ? 16.078 49.211 -19.393 1.00 64.17 1144 LEU A N 1
ATOM 6743 C CA . LEU A 1 1048 ? 16.900 48.783 -18.252 1.00 61.30 1144 LEU A CA 1
ATOM 6744 C C . LEU A 1 1048 ? 16.258 47.680 -17.407 1.00 61.79 1144 LEU A C 1
ATOM 6745 O O . LEU A 1 1048 ? 15.031 47.576 -17.321 1.00 61.51 1144 LEU A O 1
ATOM 6750 N N . THR A 1 1049 ? 17.105 46.924 -16.697 1.00 55.60 1145 THR A N 1
ATOM 6751 C CA . THR A 1 1049 ? 16.650 45.976 -15.708 1.00 54.36 1145 THR A CA 1
ATOM 6752 C C . THR A 1 1049 ? 16.718 46.777 -14.416 1.00 58.39 1145 THR A C 1
ATOM 6753 O O . THR A 1 1049 ? 17.763 47.343 -14.064 1.00 57.01 1145 THR A O 1
ATOM 6757 N N . PHE A 1 1050 ? 15.577 46.889 -13.756 1.00 55.75 1146 PHE A N 1
ATOM 6758 C CA . PHE A 1 1050 ? 15.452 47.652 -12.526 1.00 53.97 1146 PHE A CA 1
ATOM 6759 C C . PHE A 1 1050 ? 14.738 46.840 -11.474 1.00 59.23 1146 PHE A C 1
ATOM 6760 O O . PHE A 1 1050 ? 13.678 46.265 -11.728 1.00 59.32 1146 PHE A O 1
ATOM 6768 N N . VAL A 1 1051 ? 15.340 46.795 -10.291 1.00 56.55 1147 VAL A N 1
ATOM 6769 C CA . VAL A 1 1051 ? 14.793 46.158 -9.102 1.00 55.65 1147 VAL A CA 1
ATOM 6770 C C . VAL A 1 1051 ? 14.977 47.087 -7.929 1.00 58.74 1147 VAL A C 1
ATOM 6771 O O . VAL A 1 1051 ? 15.888 47.922 -7.911 1.00 56.83 1147 VAL A O 1
ATOM 6775 N N . SER A 1 1052 ? 14.067 46.970 -6.976 1.00 57.54 1148 SER A N 1
ATOM 6776 C CA . SER A 1 1052 ? 14.054 47.719 -5.732 1.00 57.45 1148 SER A CA 1
ATOM 6777 C C . SER A 1 1052 ? 14.241 46.728 -4.594 1.00 61.68 1148 SER A C 1
ATOM 6778 O O . SER A 1 1052 ? 13.448 45.806 -4.451 1.00 61.69 1148 SER A O 1
ATOM 6781 N N . VAL A 1 1053 ? 15.298 46.896 -3.812 1.00 60.42 1149 VAL A N 1
ATOM 6782 C CA . VAL A 1 1053 ? 15.584 46.044 -2.664 1.00 61.00 1149 VAL A CA 1
ATOM 6783 C C . VAL A 1 1053 ? 15.753 46.982 -1.462 1.00 72.33 1149 VAL A C 1
ATOM 6784 O O . VAL A 1 1053 ? 16.790 47.619 -1.307 1.00 71.76 1149 VAL A O 1
ATOM 6788 N N . HIS A 1 1054 ? 14.657 47.143 -0.689 1.00 75.22 1150 HIS A N 1
ATOM 6789 C CA . HIS A 1 1054 ? 14.524 48.021 0.478 1.00 77.25 1150 HIS A CA 1
ATOM 6790 C C . HIS A 1 1054 ? 14.680 49.512 0.112 1.00 78.39 1150 HIS A C 1
ATOM 6791 O O . HIS A 1 1054 ? 13.948 50.006 -0.740 1.00 78.82 1150 HIS A O 1
ATOM 6798 N N . ASP A 1 1055 ? 15.630 50.210 0.709 1.00 72.75 1151 ASP A N 1
ATOM 6799 C CA . ASP A 1 1055 ? 15.900 51.628 0.432 1.00 71.57 1151 ASP A CA 1
ATOM 6800 C C . ASP A 1 1055 ? 16.531 51.788 -0.998 1.00 68.88 1151 ASP A C 1
ATOM 6801 O O . ASP A 1 1055 ? 16.468 52.874 -1.559 1.00 68.56 1151 ASP A O 1
ATOM 6806 N N . CYS A 1 1056 ? 17.098 50.693 -1.577 1.00 61.11 1152 CYS A N 1
ATOM 6807 C CA . CYS A 1 1056 ? 17.918 50.659 -2.796 1.00 58.68 1152 CYS A CA 1
ATOM 6808 C C . CYS A 1 1056 ? 17.322 50.334 -4.141 1.00 56.15 1152 CYS A C 1
ATOM 6809 O O . CYS A 1 1056 ? 16.535 49.396 -4.282 1.00 56.33 1152 CYS A O 1
ATOM 6812 N N . TYR A 1 1057 ? 17.877 51.017 -5.158 1.00 47.05 1153 TYR A N 1
ATOM 6813 C CA . TYR A 1 1057 ? 17.614 50.857 -6.579 1.00 45.65 1153 TYR A CA 1
ATOM 6814 C C . TYR A 1 1057 ? 18.787 50.040 -7.166 1.00 50.59 1153 TYR A C 1
ATOM 6815 O O . TYR A 1 1057 ? 19.953 50.381 -6.940 1.00 50.11 1153 TYR A O 1
ATOM 6824 N N . TRP A 1 1058 ? 18.473 48.964 -7.911 1.00 47.13 1154 TRP A N 1
ATOM 6825 C CA . TRP A 1 1058 ? 19.472 48.072 -8.489 1.00 47.12 1154 TRP A CA 1
ATOM 6826 C C . TRP A 1 1058 ? 19.368 47.976 -9.995 1.00 55.55 1154 TRP A C 1
ATOM 6827 O O . TRP A 1 1058 ? 18.276 47.764 -10.542 1.00 56.10 1154 TRP A O 1
ATOM 6838 N N . THR A 1 1059 ? 20.533 48.013 -10.658 1.00 53.83 1155 THR A N 1
ATOM 6839 C CA . THR A 1 1059 ? 20.656 47.836 -12.107 1.00 55.32 1155 THR A CA 1
ATOM 6840 C C . THR A 1 1059 ? 21.993 47.190 -12.443 1.00 60.51 1155 THR A C 1
ATOM 6841 O O . THR A 1 1059 ? 22.802 46.938 -11.544 1.00 60.00 1155 THR A O 1
ATOM 6845 N N . HIS A 1 1060 ? 22.228 46.940 -13.737 1.00 58.03 1156 HIS A N 1
ATOM 6846 C CA . HIS A 1 1060 ? 23.486 46.411 -14.242 1.00 58.69 1156 HIS A CA 1
ATOM 6847 C C . HIS A 1 1060 ? 24.501 47.537 -14.167 1.00 62.77 1156 HIS A C 1
ATOM 6848 O O . HIS A 1 1060 ? 24.107 48.692 -14.278 1.00 62.17 1156 HIS A O 1
ATOM 6855 N N . ALA A 1 1061 ? 25.798 47.225 -13.987 1.00 60.61 1157 ALA A N 1
ATOM 6856 C CA . ALA A 1 1061 ? 26.858 48.251 -13.930 1.00 60.26 1157 ALA A CA 1
ATOM 6857 C C . ALA A 1 1061 ? 26.853 49.148 -15.186 1.00 64.02 1157 ALA A C 1
ATOM 6858 O O . ALA A 1 1061 ? 27.121 50.342 -15.088 1.00 64.26 1157 ALA A O 1
ATOM 6860 N N . ALA A 1 1062 ? 26.509 48.567 -16.348 1.00 61.77 1158 ALA A N 1
ATOM 6861 C CA . ALA A 1 1062 ? 26.397 49.226 -17.654 1.00 63.43 1158 ALA A CA 1
ATOM 6862 C C . ALA A 1 1062 ? 25.375 50.380 -17.670 1.00 69.36 1158 ALA A C 1
ATOM 6863 O O . ALA A 1 1062 ? 25.548 51.327 -18.439 1.00 71.19 1158 ALA A O 1
ATOM 6865 N N . ASP A 1 1063 ? 24.319 50.296 -16.838 1.00 64.38 1159 ASP A N 1
ATOM 6866 C CA . ASP A 1 1063 ? 23.226 51.268 -16.848 1.00 63.98 1159 ASP A CA 1
ATOM 6867 C C . ASP A 1 1063 ? 23.010 52.098 -15.579 1.00 66.00 1159 ASP A C 1
ATOM 6868 O O . ASP A 1 1063 ? 21.885 52.559 -15.372 1.00 64.54 1159 ASP A O 1
ATOM 6873 N N . VAL A 1 1064 ? 24.058 52.316 -14.752 1.00 61.82 1160 VAL A N 1
ATOM 6874 C CA . VAL A 1 1064 ? 23.915 53.081 -13.500 1.00 60.25 1160 VAL A CA 1
ATOM 6875 C C . VAL A 1 1064 ? 23.546 54.533 -13.731 1.00 63.22 1160 VAL A C 1
ATOM 6876 O O . VAL A 1 1064 ? 22.586 55.020 -13.126 1.00 62.60 1160 VAL A O 1
ATOM 6880 N N . SER A 1 1065 ? 24.311 55.220 -14.594 1.00 59.60 1161 SER A N 1
ATOM 6881 C CA . SER A 1 1065 ? 24.110 56.638 -14.894 1.00 58.85 1161 SER A CA 1
ATOM 6882 C C . SER A 1 1065 ? 22.708 56.944 -15.439 1.00 61.21 1161 SER A C 1
ATOM 6883 O O . SER A 1 1065 ? 22.129 57.968 -15.055 1.00 62.25 1161 SER A O 1
ATOM 6886 N N . VAL A 1 1066 ? 22.159 56.045 -16.288 1.00 55.29 1162 VAL A N 1
ATOM 6887 C CA . VAL A 1 1066 ? 20.823 56.163 -16.889 1.00 55.60 1162 VAL A CA 1
ATOM 6888 C C . VAL A 1 1066 ? 19.779 55.994 -15.792 1.00 60.57 1162 VAL A C 1
ATOM 6889 O O . VAL A 1 1066 ? 18.812 56.749 -15.750 1.00 61.32 1162 VAL A O 1
ATOM 6893 N N . MET A 1 1067 ? 19.996 55.035 -14.883 1.00 56.63 1163 MET A N 1
ATOM 6894 C CA . MET A 1 1067 ? 19.107 54.832 -13.757 1.00 55.00 1163 MET A CA 1
ATOM 6895 C C . MET A 1 1067 ? 19.124 56.072 -12.855 1.00 57.80 1163 MET A C 1
ATOM 6896 O O . MET A 1 1067 ? 18.045 56.528 -12.456 1.00 56.60 1163 MET A O 1
ATOM 6901 N N . ASN A 1 1068 ? 20.338 56.618 -12.546 1.00 54.26 1164 ASN A N 1
ATOM 6902 C CA . ASN A 1 1068 ? 20.468 57.822 -11.710 1.00 53.88 1164 ASN A CA 1
ATOM 6903 C C . ASN A 1 1068 ? 19.767 59.019 -12.351 1.00 58.24 1164 ASN A C 1
ATOM 6904 O O . ASN A 1 1068 ? 19.060 59.739 -11.658 1.00 57.49 1164 ASN A O 1
ATOM 6909 N N . GLN A 1 1069 ? 19.971 59.230 -13.664 1.00 55.10 1165 GLN A N 1
ATOM 6910 C CA . GLN A 1 1069 ? 19.352 60.307 -14.424 1.00 55.72 1165 GLN A CA 1
ATOM 6911 C C . GLN A 1 1069 ? 17.841 60.237 -14.265 1.00 58.68 1165 GLN A C 1
ATOM 6912 O O . GLN A 1 1069 ? 17.246 61.227 -13.844 1.00 60.03 1165 GLN A O 1
ATOM 6918 N N . VAL A 1 1070 ? 17.239 59.048 -14.509 1.00 52.78 1166 VAL A N 1
ATOM 6919 C CA . VAL A 1 1070 ? 15.793 58.800 -14.382 1.00 51.72 1166 VAL A CA 1
ATOM 6920 C C . VAL A 1 1070 ? 15.345 59.042 -12.923 1.00 57.56 1166 VAL A C 1
ATOM 6921 O O . VAL A 1 1070 ? 14.338 59.711 -12.682 1.00 57.60 1166 VAL A O 1
ATOM 6925 N N . CYS A 1 1071 ? 16.133 58.543 -11.969 1.00 54.08 1167 CYS A N 1
ATOM 6926 C CA . CYS A 1 1071 ? 15.908 58.689 -10.534 1.00 53.15 1167 CYS A CA 1
ATOM 6927 C C . CYS A 1 1071 ? 15.731 60.171 -10.106 1.00 57.10 1167 CYS A C 1
ATOM 6928 O O . CYS A 1 1071 ? 14.745 60.502 -9.455 1.00 57.17 1167 CYS A O 1
ATOM 6931 N N . ARG A 1 1072 ? 16.665 61.049 -10.514 1.00 54.07 1168 ARG A N 1
ATOM 6932 C CA . ARG A 1 1072 ? 16.688 62.479 -10.212 1.00 53.88 1168 ARG A CA 1
ATOM 6933 C C . ARG A 1 1072 ? 15.480 63.154 -10.876 1.00 59.72 1168 ARG A C 1
ATOM 6934 O O . ARG A 1 1072 ? 14.718 63.837 -10.193 1.00 60.30 1168 ARG A O 1
ATOM 6942 N N . GLU A 1 1073 ? 15.265 62.889 -12.183 1.00 56.48 1169 GLU A N 1
ATOM 6943 C CA . GLU A 1 1073 ? 14.142 63.403 -12.970 1.00 57.15 1169 GLU A CA 1
ATOM 6944 C C . GLU A 1 1073 ? 12.789 63.094 -12.352 1.00 59.96 1169 GLU A C 1
ATOM 6945 O O . GLU A 1 1073 ? 11.946 63.983 -12.246 1.00 61.14 1169 GLU A O 1
ATOM 6951 N N . GLN A 1 1074 ? 12.591 61.848 -11.925 1.00 54.17 1170 GLN A N 1
ATOM 6952 C CA . GLN A 1 1074 ? 11.339 61.416 -11.326 1.00 52.52 1170 GLN A CA 1
ATOM 6953 C C . GLN A 1 1074 ? 11.092 62.001 -9.952 1.00 55.06 1170 GLN A C 1
ATOM 6954 O O . GLN A 1 1074 ? 9.938 62.269 -9.625 1.00 55.43 1170 GLN A O 1
ATOM 6960 N N . PHE A 1 1075 ? 12.160 62.272 -9.176 1.00 49.80 1171 PHE A N 1
ATOM 6961 C CA . PHE A 1 1075 ? 12.013 62.897 -7.863 1.00 47.85 1171 PHE A CA 1
ATOM 6962 C C . PHE A 1 1075 ? 11.514 64.327 -8.036 1.00 54.57 1171 PHE A C 1
ATOM 6963 O O . PHE A 1 1075 ? 10.600 64.756 -7.311 1.00 53.90 1171 PHE A O 1
ATOM 6971 N N . VAL A 1 1076 ? 12.117 65.058 -9.011 1.00 52.12 1172 VAL A N 1
ATOM 6972 C CA . VAL A 1 1076 ? 11.746 66.430 -9.338 1.00 52.57 1172 VAL A CA 1
ATOM 6973 C C . VAL A 1 1076 ? 10.287 66.465 -9.842 1.00 58.42 1172 VAL A C 1
ATOM 6974 O O . VAL A 1 1076 ? 9.516 67.329 -9.418 1.00 58.66 1172 VAL A O 1
ATOM 6978 N N . ARG A 1 1077 ? 9.898 65.479 -10.667 1.00 54.70 1173 ARG A N 1
ATOM 6979 C CA . ARG A 1 1077 ? 8.543 65.380 -11.211 1.00 55.62 1173 ARG A CA 1
ATOM 6980 C C . ARG A 1 1077 ? 7.513 65.105 -10.126 1.00 60.67 1173 ARG A C 1
ATOM 6981 O O . ARG A 1 1077 ? 6.482 65.775 -10.084 1.00 61.64 1173 ARG A O 1
ATOM 6989 N N . LEU A 1 1078 ? 7.800 64.138 -9.239 1.00 56.15 1174 LEU A N 1
ATOM 6990 C CA . LEU A 1 1078 ? 6.938 63.785 -8.116 1.00 55.38 1174 LEU A CA 1
ATOM 6991 C C . LEU A 1 1078 ? 6.679 65.015 -7.249 1.00 60.00 1174 LEU A C 1
ATOM 6992 O O . LEU A 1 1078 ? 5.520 65.367 -6.999 1.00 61.48 1174 LEU A O 1
ATOM 6997 N N . HIS A 1 1079 ? 7.760 65.696 -6.847 1.00 53.95 1175 HIS A N 1
ATOM 6998 C CA . HIS A 1 1079 ? 7.697 66.837 -5.949 1.00 52.95 1175 HIS A CA 1
ATOM 6999 C C . HIS A 1 1079 ? 7.254 68.148 -6.552 1.00 61.04 1175 HIS A C 1
ATOM 7000 O O . HIS A 1 1079 ? 6.931 69.061 -5.807 1.00 61.03 1175 HIS A O 1
ATOM 7007 N N . SER A 1 1080 ? 7.185 68.226 -7.898 1.00 59.63 1176 SER A N 1
ATOM 7008 C CA . SER A 1 1080 ? 6.703 69.386 -8.636 1.00 59.81 1176 SER A CA 1
ATOM 7009 C C . SER A 1 1080 ? 5.166 69.433 -8.596 1.00 65.76 1176 SER A C 1
ATOM 7010 O O . SER A 1 1080 ? 4.562 70.501 -8.803 1.00 67.46 1176 SER A O 1
ATOM 7013 N N . GLU A 1 1081 ? 4.536 68.284 -8.291 1.00 61.29 1177 GLU A N 1
ATOM 7014 C CA . GLU A 1 1081 ? 3.093 68.187 -8.117 1.00 61.20 1177 GLU A CA 1
ATOM 7015 C C . GLU A 1 1081 ? 2.747 68.788 -6.744 1.00 63.39 1177 GLU A C 1
ATOM 7016 O O . GLU A 1 1081 ? 3.615 68.782 -5.856 1.00 60.70 1177 GLU A O 1
ATOM 7022 N N . PRO A 1 1082 ? 1.532 69.378 -6.547 1.00 60.32 1178 PRO A N 1
ATOM 7023 C CA . PRO A 1 1082 ? 1.211 69.945 -5.221 1.00 59.33 1178 PRO A CA 1
ATOM 7024 C C . PRO A 1 1082 ? 0.789 68.827 -4.236 1.00 62.20 1178 PRO A C 1
ATOM 7025 O O . PRO A 1 1082 ? -0.399 68.693 -3.890 1.00 62.54 1178 PRO A O 1
ATOM 7029 N N . ILE A 1 1083 ? 1.786 68.009 -3.799 1.00 55.29 1179 ILE A N 1
ATOM 7030 C CA . ILE A 1 1083 ? 1.586 66.879 -2.893 1.00 53.31 1179 ILE A CA 1
ATOM 7031 C C . ILE A 1 1083 ? 0.825 67.237 -1.621 1.00 58.23 1179 ILE A C 1
ATOM 7032 O O . ILE A 1 1083 ? -0.258 66.685 -1.394 1.00 58.97 1179 ILE A O 1
ATOM 7037 N N . LEU A 1 1084 ? 1.381 68.139 -0.798 1.00 54.90 1180 LEU A N 1
ATOM 7038 C CA . LEU A 1 1084 ? 0.756 68.508 0.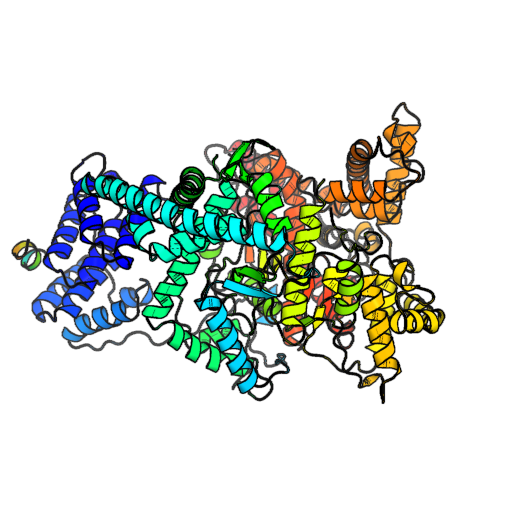472 1.00 55.55 1180 LEU A CA 1
ATOM 7039 C C . LEU A 1 1084 ? -0.627 69.158 0.339 1.00 62.95 1180 LEU A C 1
ATOM 7040 O O . LEU A 1 1084 ? -1.548 68.771 1.079 1.00 63.37 1180 LEU A O 1
ATOM 7045 N N . GLN A 1 1085 ? -0.784 70.111 -0.626 1.00 60.46 1181 GLN A N 1
ATOM 7046 C CA . GLN A 1 1085 ? -2.059 70.788 -0.917 1.00 60.52 1181 GLN A CA 1
ATOM 7047 C C . GLN A 1 1085 ? -3.132 69.777 -1.327 1.00 64.26 1181 GLN A C 1
ATOM 7048 O O . GLN A 1 1085 ? -4.254 69.840 -0.809 1.00 64.61 1181 GLN A O 1
ATOM 7054 N N . ASP A 1 1086 ? -2.773 68.813 -2.209 1.00 59.36 1182 ASP A N 1
ATOM 7055 C CA . ASP A 1 1086 ? -3.691 67.766 -2.673 1.00 59.24 1182 ASP A CA 1
ATOM 7056 C C . ASP A 1 1086 ? -4.081 66.791 -1.565 1.00 63.34 1182 ASP A C 1
ATOM 7057 O O . ASP A 1 1086 ? -5.209 66.287 -1.554 1.00 64.31 1182 ASP A O 1
ATOM 7062 N N . LEU A 1 1087 ? -3.147 66.522 -0.644 1.00 59.73 1183 LEU A N 1
ATOM 7063 C CA . LEU A 1 1087 ? -3.362 65.632 0.504 1.00 59.17 1183 LEU A CA 1
ATOM 7064 C C . LEU A 1 1087 ? -4.338 66.322 1.456 1.00 64.04 1183 LEU A C 1
ATOM 7065 O O . LEU A 1 1087 ? -5.291 65.699 1.924 1.00 63.80 1183 LEU A O 1
ATOM 7070 N N . SER A 1 1088 ? -4.130 67.632 1.665 1.00 61.49 1184 SER A N 1
ATOM 7071 C CA . SER A 1 1088 ? -4.982 68.501 2.483 1.00 62.11 1184 SER A CA 1
ATOM 7072 C C . SER A 1 1088 ? -6.406 68.535 1.911 1.00 67.24 1184 SER A C 1
ATOM 7073 O O . SER A 1 1088 ? -7.373 68.254 2.635 1.00 67.66 1184 SER A O 1
ATOM 7076 N N . ARG A 1 1089 ? -6.513 68.803 0.588 1.00 63.27 1185 ARG A N 1
ATOM 7077 C CA . ARG A 1 1089 ? -7.763 68.828 -0.171 1.00 63.66 1185 ARG A CA 1
ATOM 7078 C C . ARG A 1 1089 ? -8.545 67.526 0.065 1.00 67.71 1185 ARG A C 1
ATOM 7079 O O . ARG A 1 1089 ? -9.717 67.583 0.441 1.00 69.89 1185 ARG A O 1
ATOM 7087 N N . PHE A 1 1090 ? -7.866 66.355 -0.113 1.00 62.02 1186 PHE A N 1
ATOM 7088 C CA . PHE A 1 1090 ? -8.413 65.005 0.063 1.00 59.43 1186 PHE A CA 1
ATOM 7089 C C . PHE A 1 1090 ? -8.926 64.769 1.491 1.00 62.50 1186 PHE A C 1
ATOM 7090 O O . PHE A 1 1090 ? -10.012 64.232 1.676 1.00 63.69 1186 PHE A O 1
ATOM 7098 N N . LEU A 1 1091 ? -8.114 65.114 2.483 1.00 58.20 1187 LEU A N 1
ATOM 7099 C CA . LEU A 1 1091 ? -8.411 64.898 3.889 1.00 58.23 1187 LEU A CA 1
ATOM 7100 C C . LEU A 1 1091 ? -9.597 65.712 4.365 1.00 65.78 1187 LEU A C 1
ATOM 7101 O O . LEU A 1 1091 ? -10.381 65.205 5.163 1.00 67.44 1187 LEU A O 1
ATOM 7106 N N . VAL A 1 1092 ? -9.756 66.951 3.851 1.00 63.10 1188 VAL A N 1
ATOM 7107 C CA . VAL A 1 1092 ? -10.888 67.850 4.163 1.00 63.62 1188 VAL A CA 1
ATOM 7108 C C . VAL A 1 1092 ? -12.174 67.232 3.609 1.00 69.41 1188 VAL A C 1
ATOM 7109 O O . VAL A 1 1092 ? -13.147 67.077 4.353 1.00 70.17 1188 VAL A O 1
ATOM 7113 N N . LYS A 1 1093 ? -12.160 66.841 2.314 1.00 65.50 1189 LYS A N 1
ATOM 7114 C CA . LYS A 1 1093 ? -13.306 66.235 1.637 1.00 65.83 1189 LYS A CA 1
ATOM 7115 C C . LYS A 1 1093 ? -13.718 64.905 2.315 1.00 72.32 1189 LYS A C 1
ATOM 7116 O O . LYS A 1 1093 ? -14.912 64.633 2.490 1.00 73.95 1189 LYS A O 1
ATOM 7122 N N . ARG A 1 1094 ? -12.728 64.112 2.733 1.00 68.27 1190 ARG A N 1
ATOM 7123 C CA . ARG A 1 1094 ? -12.944 62.812 3.366 1.00 67.59 1190 ARG A CA 1
ATOM 7124 C C . ARG A 1 1094 ? -13.341 62.886 4.849 1.00 70.69 1190 ARG A C 1
ATOM 7125 O O . ARG A 1 1094 ? -14.233 62.154 5.257 1.00 71.84 1190 ARG A O 1
ATOM 7133 N N . PHE A 1 1095 ? -12.686 63.729 5.653 1.00 65.98 1191 PHE A N 1
ATOM 7134 C CA . PHE A 1 1095 ? -12.930 63.733 7.096 1.00 66.28 1191 PHE A CA 1
ATOM 7135 C C . PHE A 1 1095 ? -13.671 64.929 7.712 1.00 71.62 1191 PHE A C 1
ATOM 7136 O O . PHE A 1 1095 ? -14.010 64.888 8.902 1.00 70.98 1191 PHE A O 1
ATOM 7144 N N . CYS A 1 1096 ? -13.948 65.971 6.919 1.00 69.82 1192 CYS A N 1
ATOM 7145 C CA . CYS A 1 1096 ? -14.587 67.173 7.448 1.00 71.97 1192 CYS A CA 1
ATOM 7146 C C . CYS A 1 1096 ? -16.089 67.374 7.216 1.00 78.42 1192 CYS A C 1
ATOM 7147 O O . CYS A 1 1096 ? -16.626 68.420 7.575 1.00 80.33 1192 CYS A O 1
ATOM 7150 N N . SER A 1 1097 ? -16.782 66.360 6.697 1.00 75.04 1193 SER A N 1
ATOM 7151 C CA . SER A 1 1097 ? -18.231 66.431 6.541 1.00 76.09 1193 SER A CA 1
ATOM 7152 C C . SER A 1 1097 ? -18.846 65.505 7.605 1.00 78.38 1193 SER A C 1
ATOM 7153 O O . SER A 1 1097 ? -19.270 64.398 7.287 1.00 78.72 1193 SER A O 1
ATOM 7156 N N . GLU A 1 1098 ? -18.835 65.945 8.887 1.00 73.63 1194 GLU A N 1
ATOM 7157 C CA . GLU A 1 1098 ? -19.336 65.162 10.022 1.00 73.24 1194 GLU A CA 1
ATOM 7158 C C . GLU A 1 1098 ? -20.381 65.919 10.861 1.00 77.64 1194 GLU A C 1
ATOM 7159 O O . GLU A 1 1098 ? -20.035 66.581 11.843 1.00 76.55 1194 GLU A O 1
ATOM 7165 N N . PRO A 1 1099 ? -21.681 65.776 10.517 1.00 75.93 1195 PRO A N 1
ATOM 7166 C CA . PRO A 1 1099 ? -22.731 66.521 11.244 1.00 77.86 1195 PRO A CA 1
ATOM 7167 C C . PRO A 1 1099 ? -23.085 66.119 12.682 1.00 83.59 1195 PRO A C 1
ATOM 7168 O O . PRO A 1 1099 ? -23.908 66.794 13.312 1.00 83.58 1195 PRO A O 1
ATOM 7172 N N . GLN A 1 1100 ? -22.432 65.069 13.215 1.00 81.74 1196 GLN A N 1
ATOM 7173 C CA . GLN A 1 1100 ? -22.597 64.594 14.598 1.00 83.65 1196 GLN A CA 1
ATOM 7174 C C . GLN A 1 1100 ? -21.422 65.095 15.458 1.00 87.72 1196 GLN A C 1
ATOM 7175 O O . GLN A 1 1100 ? -21.512 65.117 16.691 1.00 89.14 1196 GLN A O 1
ATOM 7181 N N . LYS A 1 1101 ? -20.331 65.516 14.787 1.00 81.49 1197 LYS A N 1
ATOM 7182 C CA . LYS A 1 1101 ? -19.087 66.019 15.372 1.00 79.75 1197 LYS A CA 1
ATOM 7183 C C . LYS A 1 1101 ? -18.655 67.329 14.649 1.00 81.81 1197 LYS A C 1
ATOM 7184 O O . LYS A 1 1101 ? -17.461 67.530 14.378 1.00 80.05 1197 LYS A O 1
ATOM 7190 N N . ILE A 1 1102 ? -19.650 68.208 14.345 1.00 78.41 1198 ILE A N 1
ATOM 7191 C CA . ILE A 1 1102 ? -19.548 69.479 13.602 1.00 77.59 1198 ILE A CA 1
ATOM 7192 C C . ILE A 1 1102 ? -18.443 70.439 14.013 1.00 80.33 1198 ILE A C 1
ATOM 7193 O O . ILE A 1 1102 ? -17.844 71.086 13.145 1.00 79.33 1198 ILE A O 1
ATOM 7198 N N . LEU A 1 1103 ? -18.185 70.544 15.328 1.00 77.33 1199 LEU A N 1
ATOM 7199 C CA . LEU A 1 1103 ? -17.146 71.425 15.867 1.00 76.17 1199 LEU A CA 1
ATOM 7200 C C . LEU A 1 1103 ? -15.777 70.822 15.672 1.00 78.41 1199 LEU A C 1
ATOM 7201 O O . LEU A 1 1103 ? -14.870 71.534 15.243 1.00 77.79 1199 LEU A O 1
ATOM 7206 N N . GLU A 1 1104 ? -15.631 69.499 15.961 1.00 74.36 1200 GLU A N 1
ATOM 7207 C CA . GLU A 1 1104 ? -14.391 68.736 15.789 1.00 72.11 1200 GLU A CA 1
ATOM 7208 C C . GLU A 1 1104 ? -13.998 68.698 14.312 1.00 75.31 1200 GLU A C 1
ATOM 7209 O O . GLU A 1 1104 ? -12.801 68.711 14.009 1.00 75.29 1200 GLU A O 1
ATOM 7215 N N . ALA A 1 1105 ? -15.003 68.617 13.397 1.00 70.62 1201 ALA A N 1
ATOM 7216 C CA . ALA A 1 1105 ? -14.794 68.601 11.944 1.00 68.40 1201 ALA A CA 1
ATOM 7217 C C . ALA A 1 1105 ? -14.265 69.960 11.485 1.00 73.94 1201 ALA A C 1
ATOM 7218 O O . ALA A 1 1105 ? -13.339 70.022 10.672 1.00 73.06 1201 ALA A O 1
ATOM 7220 N N . SER A 1 1106 ? -14.805 71.045 12.076 1.00 71.95 1202 SER A N 1
ATOM 7221 C CA . SER A 1 1106 ? -14.415 72.423 11.799 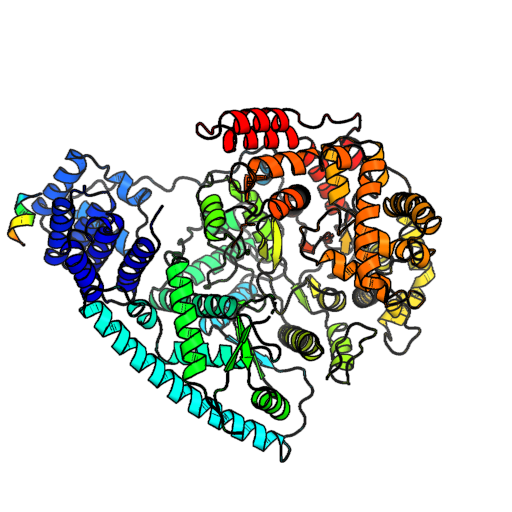1.00 71.71 1202 SER A CA 1
ATOM 7222 C C . SER A 1 1106 ? -12.985 72.684 12.294 1.00 73.29 1202 SER A C 1
ATOM 7223 O O . SER A 1 1106 ? -12.189 73.275 11.571 1.00 71.18 1202 SER A O 1
ATOM 7226 N N . GLN A 1 1107 ? -12.668 72.212 13.511 1.00 70.95 1203 GLN A N 1
ATOM 7227 C CA . GLN A 1 1107 ? -11.350 72.307 14.146 1.00 70.75 1203 GLN A CA 1
ATOM 7228 C C . GLN A 1 1107 ? -10.293 71.529 13.323 1.00 74.62 1203 GLN A C 1
ATOM 7229 O O . GLN A 1 1107 ? -9.146 71.971 13.226 1.00 75.07 1203 GLN A O 1
ATOM 7235 N N . LEU A 1 1108 ? -10.689 70.364 12.759 1.00 70.59 1204 LEU A N 1
ATOM 7236 C CA . LEU A 1 1108 ? -9.863 69.505 11.912 1.00 68.22 1204 LEU A CA 1
ATOM 7237 C C . LEU A 1 1108 ? -9.597 70.187 10.570 1.00 74.28 1204 LEU A C 1
ATOM 7238 O O . LEU A 1 1108 ? -8.447 70.195 10.122 1.00 74.27 1204 LEU A O 1
ATOM 7243 N N . LYS A 1 1109 ? -10.640 70.792 9.960 1.00 72.25 1205 LYS A N 1
ATOM 7244 C CA . LYS A 1 1109 ? -10.562 71.547 8.702 1.00 72.26 1205 LYS A CA 1
ATOM 7245 C C . LYS A 1 1109 ? -9.561 72.715 8.861 1.00 77.83 1205 LYS A C 1
ATOM 7246 O O . LYS A 1 1109 ? -8.787 73.004 7.942 1.00 77.40 1205 LYS A O 1
ATOM 7252 N N . GLU A 1 1110 ? -9.546 73.328 10.059 1.00 75.33 1206 GLU A N 1
ATOM 7253 C CA . GLU A 1 1110 ? -8.670 74.435 10.454 1.00 75.37 1206 GLU A CA 1
ATOM 7254 C C . GLU A 1 1110 ? -7.193 73.996 10.371 1.00 75.92 1206 GLU A C 1
ATOM 7255 O O . GLU A 1 1110 ? -6.372 74.678 9.744 1.00 74.62 1206 GLU A O 1
ATOM 7261 N N . THR A 1 1111 ? -6.879 72.835 10.978 1.00 70.44 1207 THR A N 1
ATOM 7262 C CA . THR A 1 1111 ? -5.543 72.248 10.982 1.00 67.71 1207 THR A CA 1
ATOM 7263 C C . THR A 1 1111 ? -5.160 71.783 9.570 1.00 69.32 1207 THR A C 1
ATOM 7264 O O . THR A 1 1111 ? -4.070 72.097 9.098 1.00 69.57 1207 THR A O 1
ATOM 7268 N N . LEU A 1 1112 ? -6.066 71.080 8.893 1.00 63.46 1208 LEU A N 1
ATOM 7269 C CA . LEU A 1 1112 ? -5.830 70.573 7.547 1.00 61.23 1208 LEU A CA 1
ATOM 7270 C C . LEU A 1 1112 ? -5.510 71.660 6.537 1.00 64.78 1208 LEU A C 1
ATOM 7271 O O . LEU A 1 1112 ? -4.557 71.504 5.792 1.00 63.45 1208 LEU A O 1
ATOM 7276 N N . GLN A 1 1113 ? -6.260 72.771 6.531 1.00 63.57 1209 GLN A N 1
ATOM 7277 C CA . GLN A 1 1113 ? -6.037 73.856 5.579 1.00 63.83 1209 GLN A CA 1
ATOM 7278 C C . GLN A 1 1113 ? -4.817 74.733 5.876 1.00 68.13 1209 GLN A C 1
ATOM 7279 O O . GLN A 1 1113 ? -4.409 75.517 5.019 1.00 67.09 1209 GLN A O 1
ATOM 7285 N N . ALA A 1 1114 ? -4.202 74.558 7.056 1.00 65.98 1210 ALA A N 1
ATOM 7286 C CA . ALA A 1 1114 ? -2.968 75.243 7.451 1.00 65.72 1210 ALA A CA 1
ATOM 7287 C C . ALA A 1 1114 ? -1.757 74.366 7.004 1.00 70.10 1210 ALA A C 1
ATOM 7288 O O . ALA A 1 1114 ? -0.944 73.925 7.823 1.00 70.07 1210 ALA A O 1
ATOM 7290 N N . VAL A 1 1115 ? -1.675 74.103 5.692 1.00 65.98 1211 VAL A N 1
ATOM 7291 C CA . VAL A 1 1115 ? -0.634 73.299 5.071 1.00 65.29 1211 VAL A CA 1
ATOM 7292 C C . VAL A 1 1115 ? 0.725 73.970 5.303 1.00 69.22 1211 VAL A C 1
ATOM 7293 O O . VAL A 1 1115 ? 0.849 75.152 4.979 1.00 71.14 1211 VAL A O 1
ATOM 7297 N N . PRO A 1 1116 ? 1.774 73.255 5.791 1.00 63.03 1212 PRO A N 1
ATOM 7298 C CA . PRO A 1 1116 ? 3.092 73.900 5.944 1.00 61.59 1212 PRO A CA 1
ATOM 7299 C C . PRO A 1 1116 ? 3.567 74.577 4.653 1.00 65.90 1212 PRO A C 1
ATOM 7300 O O . PRO A 1 1116 ? 3.460 74.000 3.559 1.00 65.23 1212 PRO A O 1
ATOM 7304 N N . LYS A 1 1117 ? 4.052 75.825 4.797 1.00 62.24 1213 LYS A N 1
ATOM 7305 C CA . LYS A 1 1117 ? 4.495 76.675 3.699 1.00 61.81 1213 LYS A CA 1
ATOM 7306 C C . LYS A 1 1117 ? 5.910 76.325 3.261 1.00 62.79 1213 LYS A C 1
ATOM 7307 O O . LYS A 1 1117 ? 6.841 76.364 4.077 1.00 61.22 1213 LYS A O 1
ATOM 7313 N N . PRO A 1 1118 ? 6.102 76.009 1.961 1.00 58.20 1214 PRO A N 1
ATOM 7314 C CA . PRO A 1 1118 ? 7.458 75.668 1.494 1.00 56.72 1214 PRO A CA 1
ATOM 7315 C C . PRO A 1 1118 ? 8.438 76.845 1.459 1.00 62.66 1214 PRO A C 1
ATOM 7316 O O . PRO A 1 1118 ? 8.033 78.022 1.356 1.00 64.80 1214 PRO A O 1
ATOM 7320 N N . GLY A 1 1119 ? 9.724 76.500 1.565 1.00 56.70 1215 GLY A N 1
ATOM 7321 C CA . GLY A 1 1119 ? 10.846 77.432 1.525 1.00 55.17 1215 GLY A CA 1
ATOM 7322 C C . GLY A 1 1119 ? 11.263 77.825 0.119 1.00 58.59 1215 GLY A C 1
ATOM 7323 O O . GLY A 1 1119 ? 10.526 77.612 -0.853 1.00 56.72 1215 GLY A O 1
ATOM 7324 N N . ALA A 1 1120 ? 12.477 78.370 0.012 1.00 58.77 1216 ALA A N 1
ATOM 7325 C CA . ALA A 1 1120 ? 13.063 78.940 -1.216 1.00 60.12 1216 ALA A CA 1
ATOM 7326 C C . ALA A 1 1120 ? 13.742 77.951 -2.169 1.00 64.95 1216 ALA A C 1
ATOM 7327 O O . ALA A 1 1120 ? 13.966 78.312 -3.331 1.00 67.62 1216 ALA A O 1
ATOM 7329 N N . PHE A 1 1121 ? 14.058 76.728 -1.687 1.00 57.31 1217 PHE A N 1
ATOM 7330 C CA . PHE A 1 1121 ? 14.767 75.688 -2.422 1.00 54.94 1217 PHE A CA 1
ATOM 7331 C C . PHE A 1 1121 ? 14.281 75.375 -3.835 1.00 59.73 1217 PHE A C 1
ATOM 7332 O O . PHE A 1 1121 ? 13.120 75.021 -4.028 1.00 59.07 1217 PHE A O 1
ATOM 7340 N N . ASP A 1 1122 ? 15.177 75.519 -4.829 1.00 58.60 1218 ASP A N 1
ATOM 7341 C CA . ASP A 1 1122 ? 14.836 75.188 -6.213 1.00 60.16 1218 ASP A CA 1
ATOM 7342 C C . ASP A 1 1122 ? 15.044 73.690 -6.441 1.00 65.77 1218 ASP A C 1
ATOM 7343 O O . ASP A 1 1122 ? 16.174 73.192 -6.459 1.00 64.93 1218 ASP A O 1
ATOM 7348 N N . LEU A 1 1123 ? 13.929 72.983 -6.615 1.00 63.95 1219 LEU A N 1
ATOM 7349 C CA . LEU A 1 1123 ? 13.850 71.538 -6.825 1.00 63.34 1219 LEU A CA 1
ATOM 7350 C C . LEU A 1 1123 ? 14.594 71.048 -8.068 1.00 67.72 1219 LEU A C 1
ATOM 7351 O O . LEU A 1 1123 ? 14.976 69.882 -8.118 1.00 67.72 1219 LEU A O 1
ATOM 7356 N N . GLU A 1 1124 ? 14.780 71.922 -9.067 1.00 64.81 1220 GLU A N 1
ATOM 7357 C CA . GLU A 1 1124 ? 15.453 71.604 -10.330 1.00 64.98 1220 GLU A CA 1
ATOM 7358 C C . GLU A 1 1124 ? 16.929 71.251 -10.177 1.00 65.91 1220 GLU A C 1
ATOM 7359 O O . GLU A 1 1124 ? 17.470 70.569 -11.047 1.00 65.28 1220 GLU A O 1
ATOM 7365 N N . GLN A 1 1125 ? 17.566 71.705 -9.072 1.00 60.54 1221 GLN A N 1
ATOM 7366 C CA . GLN A 1 1125 ? 18.968 71.469 -8.703 1.00 59.12 1221 GLN A CA 1
ATOM 7367 C C . GLN A 1 1125 ? 19.283 69.963 -8.586 1.00 62.87 1221 GLN A C 1
ATOM 7368 O O . GLN A 1 1125 ? 20.406 69.549 -8.884 1.00 62.40 1221 GLN A O 1
ATOM 7374 N N . VAL A 1 1126 ? 18.294 69.166 -8.106 1.00 58.96 1222 VAL A N 1
ATOM 7375 C CA . VAL A 1 1126 ? 18.365 67.713 -7.882 1.00 58.05 1222 VAL A CA 1
ATOM 7376 C C . VAL A 1 1126 ? 18.887 66.947 -9.120 1.00 61.97 1222 VAL A C 1
ATOM 7377 O O . VAL A 1 1126 ? 19.724 66.050 -8.960 1.00 60.10 1222 VAL A O 1
ATOM 7381 N N . LYS A 1 1127 ? 18.435 67.341 -10.343 1.00 58.81 1223 LYS A N 1
ATOM 7382 C CA . LYS A 1 1127 ? 18.855 66.743 -11.630 1.00 59.02 1223 LYS A CA 1
ATOM 7383 C C . LYS A 1 1127 ? 20.365 66.892 -11.883 1.00 62.55 1223 LYS A C 1
ATOM 7384 O O . LYS A 1 1127 ? 20.939 66.134 -12.657 1.00 62.68 1223 LYS A O 1
ATOM 7390 N N . ARG A 1 1128 ? 21.003 67.837 -11.197 1.00 59.92 1224 ARG A N 1
ATOM 7391 C CA . ARG A 1 1128 ? 22.443 68.109 -11.305 1.00 60.39 1224 ARG A CA 1
ATOM 7392 C C . ARG A 1 1128 ? 23.263 67.583 -10.110 1.00 60.83 1224 ARG A C 1
ATOM 7393 O O . ARG A 1 1128 ? 24.481 67.752 -10.107 1.00 60.07 1224 ARG A O 1
ATOM 7401 N N . SER A 1 1129 ? 22.598 66.922 -9.117 1.00 55.50 1225 SER A N 1
ATOM 7402 C CA . SER A 1 1129 ? 23.225 66.403 -7.898 1.00 53.65 1225 SER A CA 1
ATOM 7403 C C . SER A 1 1129 ? 23.793 64.992 -7.999 1.00 59.80 1225 SER A C 1
ATOM 7404 O O . SER A 1 1129 ? 23.037 64.012 -8.054 1.00 60.93 1225 SER A O 1
ATOM 7407 N N . THR A 1 1130 ? 25.120 64.881 -7.925 1.00 56.19 1226 THR A N 1
ATOM 7408 C CA . THR A 1 1130 ? 25.842 63.599 -8.014 1.00 55.47 1226 THR A CA 1
ATOM 7409 C C . THR A 1 1130 ? 25.522 62.642 -6.852 1.00 58.41 1226 THR A C 1
ATOM 7410 O O . THR A 1 1130 ? 25.307 61.457 -7.084 1.00 59.64 1226 THR A O 1
ATOM 7414 N N . TYR A 1 1131 ? 25.476 63.163 -5.619 1.00 52.91 1227 TYR A N 1
ATOM 7415 C CA . TYR A 1 1131 ? 25.246 62.388 -4.401 1.00 50.63 1227 TYR A CA 1
ATOM 7416 C C . TYR A 1 1131 ? 23.792 62.151 -4.026 1.00 53.79 1227 TYR A C 1
ATOM 7417 O O . TYR A 1 1131 ? 23.531 61.480 -3.026 1.00 53.45 1227 TYR A O 1
ATOM 7426 N N . PHE A 1 1132 ? 22.844 62.645 -4.854 1.00 49.51 1228 PHE A N 1
ATOM 7427 C CA . PHE A 1 1132 ? 21.410 62.486 -4.589 1.00 48.52 1228 PHE A CA 1
ATOM 7428 C C . PHE A 1 1132 ? 21.116 61.019 -4.361 1.00 53.35 1228 PHE A C 1
ATOM 7429 O O . PHE A 1 1132 ? 20.705 60.645 -3.263 1.00 53.80 1228 PHE A O 1
ATOM 7437 N N . PHE A 1 1133 ? 21.485 60.180 -5.329 1.00 49.50 1229 PHE A N 1
ATOM 7438 C CA . PHE A 1 1133 ? 21.450 58.724 -5.177 1.00 48.37 1229 PHE A CA 1
ATOM 7439 C C . PHE A 1 1133 ? 22.843 58.228 -5.479 1.00 51.93 1229 PHE A C 1
ATOM 7440 O O . PHE A 1 1133 ? 23.390 58.585 -6.514 1.00 54.17 1229 PHE A O 1
ATOM 7448 N N . SER A 1 1134 ? 23.468 57.546 -4.520 1.00 48.84 1230 SER A N 1
ATOM 7449 C CA . SER A 1 1134 ? 24.841 57.005 -4.614 1.00 55.56 1230 SER A CA 1
ATOM 7450 C C . SER A 1 1134 ? 25.044 55.793 -3.687 1.00 62.75 1230 SER A C 1
ATOM 7451 O O . SER A 1 1134 ? 24.059 55.069 -3.428 1.00 64.69 1230 SER A O 1
ATOM 7455 N N . UNK B 2 1 ? -45.631 37.435 -17.547 1.00 153.35 4 UNK B N 1
ATOM 7456 C CA . UNK B 2 1 ? -44.752 36.351 -17.106 1.00 153.12 4 UNK B CA 1
ATOM 7457 C C . UNK B 2 1 ? -45.277 35.627 -15.864 1.00 156.42 4 UNK B C 1
ATOM 7458 O O . UNK B 2 1 ? -44.932 34.461 -15.654 1.00 155.94 4 UNK B O 1
ATOM 7460 N N . UNK B 2 2 ? -46.115 36.313 -15.050 1.00 152.45 5 UNK B N 1
ATOM 7461 C CA . UNK B 2 2 ? -46.729 35.772 -13.829 1.00 151.88 5 UNK B CA 1
ATOM 7462 C C . UNK B 2 2 ? -47.737 34.649 -14.137 1.00 154.55 5 UNK B C 1
ATOM 7463 O O . UNK B 2 2 ? -48.039 33.838 -13.255 1.00 153.79 5 UNK B O 1
ATOM 7465 N N . UNK B 2 3 ? -48.234 34.601 -15.396 1.00 150.26 6 UNK B N 1
ATOM 7466 C CA . UNK B 2 3 ? -49.185 33.610 -15.892 1.00 149.49 6 UNK B CA 1
ATOM 7467 C C . UNK B 2 3 ? -48.558 32.206 -16.012 1.00 152.32 6 UNK B C 1
ATOM 7468 O O . UNK B 2 3 ? -48.887 31.338 -15.200 1.00 151.92 6 UNK B O 1
ATOM 7470 N N . UNK B 2 4 ? -47.640 31.995 -16.989 1.00 147.84 7 UNK B N 1
ATOM 7471 C CA . UNK B 2 4 ? -46.972 30.707 -17.237 1.00 147.15 7 UNK B CA 1
ATOM 7472 C C . UNK B 2 4 ? -46.146 30.181 -16.054 1.00 150.29 7 UNK B C 1
ATOM 7473 O O . UNK B 2 4 ? -46.008 28.964 -15.913 1.00 149.71 7 UNK B O 1
ATOM 7475 N N . UNK B 2 5 ? -45.616 31.094 -15.205 1.00 146.46 8 UNK B N 1
ATOM 7476 C CA . UNK B 2 5 ? -44.805 30.764 -14.028 1.00 145.89 8 UNK B CA 1
ATOM 7477 C C . UNK B 2 5 ? -45.624 30.115 -12.910 1.00 149.30 8 UNK B C 1
ATOM 7478 O O . UNK B 2 5 ? -45.198 29.097 -12.367 1.00 148.69 8 UNK B O 1
ATOM 7480 N N . UNK B 2 6 ? -46.801 30.683 -12.582 1.00 145.99 9 UNK B N 1
ATOM 7481 C CA . UNK B 2 6 ? -47.686 30.174 -11.527 1.00 145.93 9 UNK B CA 1
ATOM 7482 C C . UNK B 2 6 ? -48.285 28.783 -11.819 1.00 149.76 9 UNK B C 1
ATOM 7483 O O . UNK B 2 6 ? -48.636 28.067 -10.876 1.00 149.29 9 UNK B O 1
ATOM 7485 N N . UNK B 2 7 ? -48.388 28.405 -13.116 1.00 146.09 10 UNK B N 1
ATOM 7486 C CA . UNK B 2 7 ? -48.927 27.117 -13.571 1.00 145.61 10 UNK B CA 1
ATOM 7487 C C . UNK B 2 7 ? -48.023 25.937 -13.201 1.00 148.74 10 UNK B C 1
ATOM 7488 O O . UNK B 2 7 ? -48.533 24.852 -12.916 1.00 148.40 10 UNK B O 1
ATOM 7490 N N . UNK B 2 8 ? -46.687 26.153 -13.198 1.00 144.49 11 UNK B N 1
ATOM 7491 C CA . UNK B 2 8 ? -45.695 25.130 -12.854 1.00 143.74 11 UNK B CA 1
ATOM 7492 C C . UNK B 2 8 ? -45.683 24.842 -11.348 1.00 146.42 11 UNK B C 1
ATOM 7493 O O . UNK B 2 8 ? -45.849 23.687 -10.953 1.00 145.68 11 UNK B O 1
ATOM 7495 N N . UNK B 2 9 ? -45.515 25.890 -10.513 1.00 142.51 12 UNK B N 1
ATOM 7496 C CA . UNK B 2 9 ? -45.485 25.772 -9.054 1.00 163.89 12 UNK B CA 1
ATOM 7497 C C . UNK B 2 9 ? -46.872 25.996 -8.458 1.00 178.07 12 UNK B C 1
ATOM 7498 O O . UNK B 2 9 ? -47.602 25.037 -8.214 1.00 132.57 12 UNK B O 1
#

Secondary structure (DSSP, 8-state):
---HHHHHHHHHHHHHHHHT-HHHHHHHHHHHHHSHHHHTT--HHHHHHHHHHHHHHT-HHHHHHHHHHHHHTT----HHHHHHHHHHHHHHT--HHHHHHHHHHHHHHT--SHHHHHHS---HHHHHHHHHHHGGG-----PPP-PPPP----TTTHHHH---S---PPPPSS-HHHHHHHHHHHHHHHHH-EEEEE--S------TTHHHHHHHHHHHHHHHHHHHHHHHHHHHHHHHHHHHTT---STGGGGSS-HHHHHHHHHHHHHH--TT-EEHHHHHHHHHHHHHHHHHHHHHHHHTHHHHHHHHHHHHGGGT-SS---SS---HHHHHHHHH----GGG-PPPHHHHHHHHHHHHHHHHHH-B----BSEEEEE----EEEEE-HHHHHHHHHHT-SEEEEEGGGS-BSSPPEEEEETTEEESSSS---SB---TTHHHHHHHHHSS-GGGGHHHHHHHHHHHT-EEEE-HHHHHHHHHHHTTT-BGGGTBPPP--THHHHHHHHHHHHHHHHHHTTS-EE--EEE-TT--EEES-SSS-S-SSHHHHHTEEESS-EE-TTTHHHHHHHHHHHHHS--TTS-HHHHHHHHHHHHHHHHHHHH-TTTS--GGGGSSSHHHHHHHHHHHHHHHTSSSGGG-EE--EEEE--SSHHHHHHHHHTT-HHHHHHTT-S--SS---HHHHHHHHHHHHHHHHHHTT-HHHHHTTT---HHHHHHHHHHHHH--SSSHHHHHHHHHHHT-TTS-TTTHHHHHHHHHHHHHHHHHHH-HHHHHHHHHHHHHHHHHHHTT---EEE-TTS-EEE---B---B-HHHHHHHHHHHHHHHHHHHHHHHHHHHHHHTT---EEETTEEEEEGGGHHHHHHHHHHHHHHHHHS-HHHHHHHHHHHHHS--TTSHHHHHHHHHHHHSPPPP-S--GGGGGG-TTS--/-HHHHHHH-

GO terms:
  GO:0005739 mitochondrion (C, IDA)
  GO:0003899 DNA-directed RNA polymerase activity (F, TAS)
  GO:0006390 mitochondrial transcription (P, TAS)
  GO:0005515 protein binding (F, IPI)
  GO:0003899 DNA-directed RNA polymerase activity (F, IDA)
  GO:0006390 mitochondrial transcriptio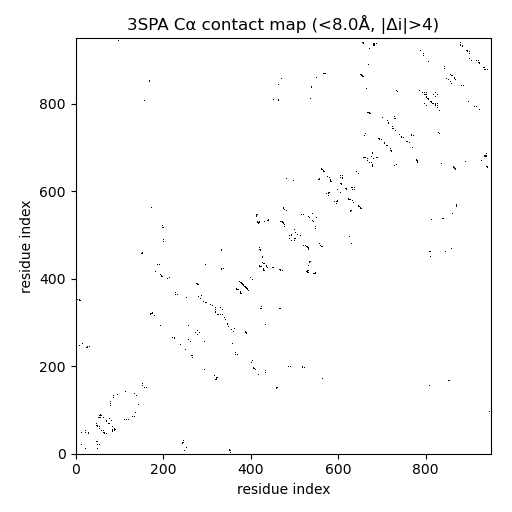n (P, IDA)
  GO:0000175 3'-5'-RNA exonuclease activity (F, IDA)
  GO:0005759 mitochondrial matrix (C, IDA)
  GO:0005739 mitochondrion (C, HTP)
  GO:0005759 mitochondrial matrix (C, TAS)
  GO:0006264 mitochondrial DNA replication (P, TAS)
  GO:0042645 mitochondrial nucleoid (C, IDA)
  GO:0006391 transcription initiation at mitochondrial promoter (P, IDA)
  GO:0043565 sequence-specific DNA binding (F, IDA)
  GO:0032991 protein-containing complex (C, IDA)
  GO:0005739 mitochondrion (C, EXP)
  GO:0003723 RNA binding (F, HDA)